Protein AF-0000000085016996 (afdb_homodimer)

Radius of gyration: 92.82 Å; Cα contacts (8 Å, |Δi|>4): 1106; chains: 2; bounding box: 32×306×143 Å

Solvent-accessible surface area (backbone atoms only — not comparable to full-atom values): 42098 Å² total; per-residue (Å²): 43,63,67,45,5,54,51,33,22,48,51,27,41,47,54,35,47,55,55,48,49,55,52,49,55,49,49,52,49,51,37,52,45,31,52,38,40,59,72,65,41,56,87,55,7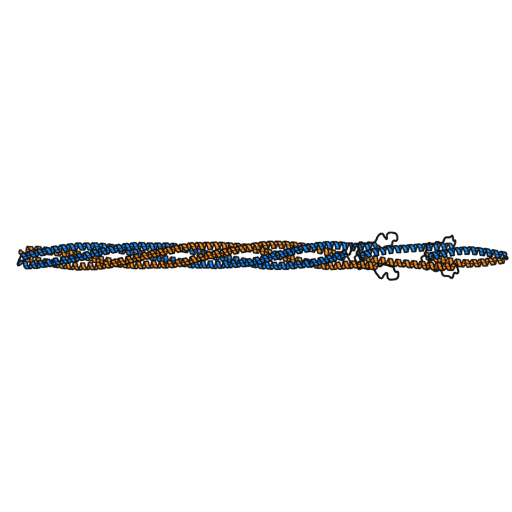2,86,84,81,91,53,68,74,72,58,28,54,32,54,54,39,44,41,50,28,35,51,51,51,43,51,52,50,51,50,52,53,48,53,41,51,52,52,51,51,51,51,51,41,50,40,55,28,31,49,35,35,49,70,23,32,44,73,55,60,51,71,71,68,72,67,66,81,76,63,66,67,78,83,78,63,44,43,60,32,47,40,48,25,40,47,56,52,32,52,52,47,55,50,49,55,53,46,43,52,54,42,52,52,35,51,50,49,42,54,53,37,49,51,51,44,51,52,42,41,51,51,48,42,51,49,22,50,49,42,33,54,51,23,53,53,40,48,55,41,49,50,50,33,49,52,30,41,50,52,34,38,52,39,24,50,49,38,28,54,37,25,54,54,30,50,53,28,46,51,50,29,50,52,32,43,52,53,24,50,53,30,42,52,52,26,49,52,30,43,53,51,34,43,52,35,38,52,53,41,44,55,47,40,53,52,44,46,55,52,42,52,50,45,54,53,48,40,50,50,44,35,52,50,20,53,50,42,26,50,54,16,49,55,42,29,52,54,15,58,73,50,48,84,85,12,53,72,48,29,54,52,18,50,51,43,25,52,49,19,50,49,41,35,53,49,32,51,51,42,49,54,49,43,51,50,44,48,53,50,39,53,52,40,43,52,41,32,55,52,30,44,55,32,39,56,51,27,52,54,27,48,52,52,28,49,52,26,45,54,51,31,52,54,28,47,53,52,33,46,53,33,36,52,50,39,30,53,42,21,52,51,35,34,53,33,39,51,52,28,50,53,40,50,50,51,44,49,54,50,32,52,49,40,37,51,47,19,52,53,42,44,53,41,35,54,52,45,52,51,36,51,50,51,40,50,54,36,50,50,52,43,50,51,47,45,51,52,53,49,55,60,48,65,56,42,45,108,38,62,68,44,5,55,50,34,22,47,51,27,41,46,54,32,47,52,56,48,46,55,53,50,52,50,50,52,50,50,37,53,45,32,53,38,40,59,73,66,41,57,88,52,73,90,84,81,93,54,70,71,71,58,28,54,32,53,54,39,46,41,49,27,35,51,51,50,44,50,52,51,51,51,52,52,48,53,40,52,51,52,51,51,51,52,53,40,48,39,54,29,31,49,35,36,50,71,22,32,44,72,54,61,52,71,72,68,72,65,66,79,77,61,67,69,78,82,78,65,45,42,59,33,46,40,48,24,40,48,55,50,31,52,50,46,53,50,48,54,52,47,44,52,52,44,53,52,34,50,52,50,40,54,53,36,50,52,50,44,52,53,40,40,50,50,48,41,52,48,20,50,49,42,33,53,51,23,53,53,40,48,54,40,49,52,52,31,50,51,31,40,52,52,35,38,53,39,23,52,47,37,28,52,37,24,54,54,30,49,52,29,45,51,51,28,51,53,32,43,52,52,24,49,54,30,43,54,53,27,49,52,31,42,51,51,32,40,51,36,37,52,52,40,42,53,48,39,52,52,45,46,55,50,40,51,51,45,54,52,49,40,51,51,44,35,51,48,18,52,49,41,27,50,53,16,50,53,42,30,51,53,15,57,73,50,48,83,82,12,52,69,48,31,52,53,18,51,50,43,26,52,50,18,50,49,41,36,52,48,32,51,51,43,50,51,50,44,51,52,45,46,51,49,38,53,51,41,44,52,41,32,54,51,31,44,53,33,37,56,52,27,50,53,27,47,51,51,27,50,52,26,44,53,51,28,52,54,28,48,55,53,30,46,53,33,38,52,50,38,29,53,42,22,52,51,36,33,52,31,40,51,51,28,50,52,41,51,50,52,44,48,53,52,29,52,49,38,37,54,46,19,53,51,41,43,53,42,35,53,51,44,51,52,36,51,51,52,39,48,54,36,49,51,52,43,50,52,47,46,50,51,52,49,54,61,46,66,58,42,46,109

Secondary structure (DSSP, 8-state):
-HHHHHHHHHHHHHHHHHHHHHHHHHHHHHHHHHHHHHTT-------S---HHHHHHHHHHHHHHHHHHHHHHHHHHHHHHHHHHHHHHHHHHHHHHTTBTT----TTTT-SS----S--HHHHHHHHHHHHHHHHHHHHHHHHHHHHHHHHHHHHHHHHHHHHHHHHHHHHHHHHHHHHHHHHHHHHHHHHHHHHHHHHHHHHHHHHHHHHHHHHHHHHHHHHHHHHHHHHHHHHHHHHHHHHHHHHHHHHHHHHHHHHHHHHHHHHHHHHHHHHHHHHHHHHHTGGGGHHHHHHHHHHHHHHHHHHHHHHHHHHHHHHHHHHHHHHHHHHHHHHHHHHHHHHHHHHHHHHHHHHHHHHHHHHHHHHHHHHHHHHHHHHHHHHHHHHHHHHHHHHHHHHHHHHHHHHHHHHHHHHHHHHHHHHHHHHHHHHHHHHHHTSB-/-HHHHHHHHHHHHHHHHHHHHHHHHHHHHHHHHHHHHHTT-------S---HHHHHHHHHHHHHHHHHHHHHHHHHHHHHHHHHHHHHHHHHHHHHHTTBTT----GGGG-SS----S--HHHHHHHHHHHHHHHHHHHHHHHHHHHHHHHHHHHHHHHHHHHHHHHHHHHHHHHHHHHHHHHHHHHHHHHHHHHHHHHHHHHHHHHHHHHHHHHHHHHHHHHHHHHHHHHHHHHHHHHHHHHHHHHHHHHHHHHHHHHHHHHHHHHHHHHHHHHHHHHHHHHHHTGGGGHHHHHHHHHHHHHHHHHHHHHHHHHHHHHHHHHHHHHHHHHHHHHHHHHHHHHHHHHHHHHHHHHHHHHHHHHHHHHHHHHHHHHHHHHHHHHHHHHHHHHHHHHHHHHHHHHHHHHHHHHHHHHHHHHHHHHHHHHHHHHHHHHHHHTSB-

Sequence (884 aa):
MIIGFILGLLIGLGVSVVVTRKYTVLINDLVSAVEEILSGNLNVKIEGKYDGELGILVDGFNKMVESLRKQKEEIEYRQKVMEVIIKDVERVMSRVANGDLTARMNESLVQNGVKLDNVNIQKLINRALDNISNMIRSLKEEVIILNEELKIIKEELDKAKETSDQIADAANQVATAATDQSNKLQDVTQDLEDTTKIAENVYNESLKGVEAINIVEENSKVGLEKVERAIETMQRIANVIDELGRALEELGKKSQKINEITALIKDIAEQTGLLALNASIEAARAGEAGRGFAVVASEIKGLAEEIGKSVDDINKTVEEISEAIEKTIDLGLTGKNEVDNGVVAIDEVNSAFLKIKESVDRAMEVIEEIKRDAQEARDNVEQALRNVQDVASISEEFAATAEELTASVEEQNRVIEEIRKATEKISEISDKIAMSASKFKVMIIGFILGLLIGLGVSVVVTRKYTVLINDLVSAVEEILSGNLNVKIEGKYDGELGILVDGFNKMVESLRKQKEEIEYRQKVMEVIIKDVERVMSRVANGDLTARMNESLVQNGVKLDNVNIQKLINRALDNISNMIRSLKEEVIILNEELKIIKEELDKAKETSDQIADAANQVATAATDQSNKLQDVTQDLEDTTKIAENVYNESLKGVEAINIVEENSKVGLEKVERAIETMQRIANVIDELGRALEELGKKSQKINEITALIKDIAEQTGLLALNASIEAARAGEAGRGFAVVASEIKGLAEEIGKSVDDINKTVEEISEAIEKTIDLGLTGKNEVDNGVVAIDEVNSAFLKIKESVDRAMEVIEEIKRDAQEARDNVEQALRNVQDVASISEEFAATAEELTASVEEQNRVIEEIRKATEKISEISDKIAMSASKFKV

pLDDT: mean 84.67, std 9.25, range [42.09, 97.38]

Foldseek 3Di:
DVVVVVVVVVVVVVVVVVVVVVVVVLVVQVVVQVVCVVVPDLPDARDDDDDDPSVVVRVVVNVVSVVVVVVVVLVVVVVVLVVVQVVQCVVQVVCVVQFELVRAGDPPSCPPPPCPDPCPPRVVSNVVSVVVLVVLVVLLVVLVVLVVVLVVLVVVLVVLLVVLVVLLVVLVVLQVVLVVLLVVLVVLLVVLVVLLVVLVVLLVVLVVLLVVLVVLLVVLVVLLVVLVVVLVVLVVLLVVLVVQLVVLVVLLVVLVVLLVVLVVQLVVLVVQLVVLVVQLVVLVVVPPVSPVSNVVSVVSNVVSVVSNVVSVVSNVVSVVSNVVSVVSSVVSVVSSVVSVVSSVVSVVVSVVSVVSNVVSVVSSVVSVVSNVVSVVSSVVSVVVSVVSVVVNVVSVVSNVVSVVSNVVSVVSVVVSVVVVVVSVVSVVVSVVSNVVSVSHDD/DVVVVVVVVVVVVVVVVVVVVVVVVLVVLVVVQVVCVVVPDLPDARDDDDDDPSVVVRVVVNVVSVVVVVVVVLVVVVVVLVVVQVVQVVVQVVCVVQFELVGAGDPCSCPPPPCPPDCPPRVVSNVVSVVVLVVLVVLLVVLVVLVVVLVVLVVVLVVLLVVLVVLLVVLVVLQVVLVVLLVVLVVLLVVLVVLLVVLVVLLVVLVVLLVVLVVLLVVLVVLLVVLVVVLVVLVVQLVVLVVQLVVLVVQLVVLVVLLVVLVVQLVVLVVQLVVLVVQLVVLVVVPPVSPVSNVVSVVSNVVSVVSNVVSVVSNVVSVVSSVVSVVSSVVSVVSSVVSVVVSVVSVVVSVVSVVSNVVSVVSSVVSVVSNVVSVVSSVVSVVVSVVSVVVNVVSVVSNVVSVVSNVVSVVSVVVSVVVVVVSVVSVVVSVVSNVVSVSHDD

InterPro domains:
  IPR003660 HAMP domain [PF00672] (27-69)
  IPR003660 HAMP domain [PS50885] (27-73)
  IPR003660 HAMP domain [SM00304] (21-73)
  IPR004089 Methyl-accepting chemotaxis protein (MCP) signalling domain [PF00015] (240-394)
  IPR004089 Methyl-accepting chemotaxis protein (MCP) signalling domain [PS50111] (156-392)
  IPR004089 Methyl-accepting chemotaxis protein (MCP) signalling domain [SM00283] (166-427)

Organism: Methanocaldococcus infernus (strain DSM 11812 / JCM 15783 / ME) (NCBI:txid573063)

Structure (mmCIF, N/CA/C/O backbone):
data_AF-0000000085016996-model_v1
#
loop_
_entity.id
_entity.type
_entity.pdbx_description
1 polymer 'Methyl-accepting chemotaxis sensory transducer'
#
loop_
_atom_site.group_PDB
_atom_site.id
_atom_site.type_symbol
_atom_site.label_atom_id
_atom_site.label_alt_id
_atom_site.label_comp_id
_atom_site.label_asym_id
_atom_site.label_entity_id
_atom_site.label_seq_id
_atom_site.pdbx_PDB_ins_code
_atom_site.Cartn_x
_atom_site.Cartn_y
_atom_site.Cartn_z
_atom_site.occupancy
_atom_site.B_iso_or_equiv
_atom_site.auth_seq_id
_atom_site.auth_comp_id
_atom_site.auth_asym_id
_atom_site.auth_atom_id
_atom_site.pdbx_PDB_model_num
ATOM 1 N N . MET A 1 1 ? -7.828 160.125 73.25 1 55.28 1 MET A N 1
ATOM 2 C CA . MET A 1 1 ? -7.691 158.875 73.75 1 55.28 1 MET A CA 1
ATOM 3 C C . MET A 1 1 ? -8.609 157.875 73 1 55.28 1 MET A C 1
ATOM 5 O O . MET A 1 1 ? -8.188 156.75 72.625 1 55.28 1 MET A O 1
ATOM 9 N N . ILE A 1 2 ? -9.648 158.25 72.75 1 64.75 2 ILE A N 1
ATOM 10 C CA . ILE A 1 2 ? -10.68 157.375 72.125 1 64.75 2 ILE A CA 1
ATOM 11 C C . ILE A 1 2 ? -10.391 157.25 70.625 1 64.75 2 ILE A C 1
ATOM 13 O O . ILE A 1 2 ? -10.523 156.125 70.125 1 64.75 2 ILE A O 1
ATOM 17 N N . ILE A 1 3 ? -9.883 158.125 69.938 1 64.75 3 ILE A N 1
ATOM 18 C CA . ILE A 1 3 ? -9.664 158 68.5 1 64.75 3 ILE A CA 1
ATOM 19 C C . ILE A 1 3 ? -8.469 157.125 68.25 1 64.75 3 ILE A C 1
ATOM 21 O O . ILE A 1 3 ? -8.516 156.375 67.312 1 64.75 3 ILE A O 1
ATOM 25 N N . GLY A 1 4 ? -7.52 157.125 68.875 1 59.06 4 GLY A N 1
ATOM 26 C CA . GLY A 1 4 ? -6.375 156.25 68.75 1 59.06 4 GLY A CA 1
ATOM 27 C C . GLY A 1 4 ? -6.707 154.75 69 1 59.06 4 GLY A C 1
ATOM 28 O O . GLY A 1 4 ? -6.227 153.875 68.375 1 59.06 4 GLY A O 1
ATOM 29 N N . PHE A 1 5 ? -7.523 154.5 69.938 1 62.72 5 PHE A N 1
ATOM 30 C CA . PHE A 1 5 ? -8 153.25 70.25 1 62.72 5 PHE A CA 1
ATOM 31 C C . PHE A 1 5 ? -8.812 152.625 69.125 1 62.72 5 PHE A C 1
ATOM 33 O O . PHE A 1 5 ? -8.641 151.5 68.812 1 62.72 5 PHE A O 1
ATOM 40 N N . ILE A 1 6 ? -9.523 153.375 68.5 1 65 6 ILE A N 1
ATOM 41 C CA . ILE A 1 6 ? -10.383 152.875 67.438 1 65 6 ILE A CA 1
ATOM 42 C C . ILE A 1 6 ? -9.539 152.625 66.188 1 65 6 ILE A C 1
ATOM 44 O O . ILE A 1 6 ? -9.773 151.625 65.5 1 65 6 ILE A O 1
ATOM 48 N N . LEU A 1 7 ? -8.5 153.25 66 1 64.56 7 LEU A N 1
ATOM 49 C CA . LEU A 1 7 ? -7.648 153 64.812 1 64.56 7 LEU A CA 1
ATOM 50 C C . LEU A 1 7 ? -6.781 151.75 65 1 64.56 7 LEU A C 1
ATOM 52 O O . LEU A 1 7 ? -6.59 151 64.062 1 64.56 7 LEU A O 1
ATOM 56 N N . GLY A 1 8 ? -6.266 151.625 66.125 1 62.81 8 GLY A N 1
ATOM 57 C CA . GLY A 1 8 ? -5.531 150.375 66.438 1 62.81 8 GLY A CA 1
ATOM 58 C C . GLY A 1 8 ? -6.391 149.125 66.375 1 62.81 8 GLY A C 1
ATOM 59 O O . GLY A 1 8 ? -5.957 148.125 65.875 1 62.81 8 GLY A O 1
ATOM 60 N N . LEU A 1 9 ? -7.504 149.125 66.812 1 66.25 9 LEU A N 1
ATOM 61 C CA . LEU A 1 9 ? -8.477 148.125 66.75 1 66.25 9 LEU A CA 1
ATOM 62 C C . LEU A 1 9 ? -8.859 147.75 65.312 1 66.25 9 LEU A C 1
ATOM 64 O O . LEU A 1 9 ? -9.016 146.625 64.938 1 66.25 9 LEU A O 1
ATOM 68 N N . LEU A 1 10 ? -8.898 148.75 64.5 1 67.88 10 LEU A N 1
ATOM 69 C CA . LEU A 1 10 ? -9.258 148.625 63.094 1 67.88 10 LEU A CA 1
ATOM 70 C C . LEU A 1 10 ? -8.117 147.875 62.312 1 67.88 10 LEU A C 1
ATOM 72 O O . LEU A 1 10 ? -8.344 147 61.469 1 67.88 10 LEU A O 1
ATOM 76 N N . ILE A 1 11 ? -6.934 148.375 62.594 1 66.56 11 ILE A N 1
ATOM 77 C CA . ILE A 1 11 ? -5.785 147.75 61.938 1 66.56 11 ILE A CA 1
ATOM 78 C C . ILE A 1 11 ? -5.605 146.25 62.406 1 66.56 11 ILE A C 1
ATOM 80 O O . ILE A 1 11 ? -5.352 145.375 61.594 1 66.56 11 ILE A O 1
ATOM 84 N N . GLY A 1 12 ? -5.66 146.125 63.656 1 62.47 12 GLY A N 1
ATOM 85 C CA . GLY A 1 12 ? -5.629 144.75 64.188 1 62.47 12 GLY A CA 1
ATOM 86 C C . GLY A 1 12 ? -6.742 143.875 63.625 1 62.47 12 GLY A C 1
ATOM 87 O O . GLY A 1 12 ? -6.516 142.75 63.281 1 62.47 12 GLY A O 1
ATOM 88 N N . LEU A 1 13 ? -7.82 144.375 63.5 1 68 13 LEU A N 1
ATOM 89 C CA . LEU A 1 13 ? -8.969 143.75 62.938 1 68 13 LEU A CA 1
ATOM 90 C C . LEU A 1 13 ? -8.773 143.5 61.438 1 68 13 LEU A C 1
ATOM 92 O O . LEU A 1 13 ? -9.156 142.375 60.906 1 68 13 LEU A O 1
ATOM 96 N N . GLY A 1 14 ? -8.172 144.375 60.75 1 66.75 14 GLY A N 1
ATOM 97 C CA . GLY A 1 14 ? -7.867 144.25 59.344 1 66.75 14 GLY A CA 1
ATOM 98 C C . GLY A 1 14 ? -6.875 143.125 59.094 1 66.75 14 GLY A C 1
ATOM 99 O O . GLY A 1 14 ? -7.09 142.25 58.188 1 66.75 14 GLY A O 1
ATOM 100 N N . VAL A 1 15 ? -5.793 143.125 59.906 1 68.19 15 VAL A N 1
ATOM 101 C CA . VAL A 1 15 ? -4.801 142 59.781 1 68.19 15 VAL A CA 1
ATOM 102 C C . VAL A 1 15 ? -5.426 140.75 60.156 1 68.19 15 VAL A C 1
ATOM 104 O O . VAL A 1 15 ? -5.191 139.75 59.5 1 68.19 15 VAL A O 1
ATOM 107 N N . SER A 1 16 ? -6.227 140.75 61.094 1 67.31 16 SER A N 1
ATOM 108 C CA . SER A 1 16 ? -6.93 139.5 61.531 1 67.31 16 SER A CA 1
ATOM 109 C C . SER A 1 16 ? -7.898 139 60.469 1 67.31 16 SER A C 1
ATOM 111 O O . SER A 1 16 ? -8.008 137.875 60.219 1 67.31 16 SER A O 1
ATOM 113 N N . VAL A 1 17 ? -8.43 140 59.781 1 70.5 17 VAL A N 1
ATOM 114 C CA . VAL A 1 17 ? -9.406 139.625 58.75 1 70.5 17 VAL A CA 1
ATOM 115 C C . VAL A 1 17 ? -8.695 139.125 57.531 1 70.5 17 VAL A C 1
ATOM 117 O O . VAL A 1 17 ? -9.141 138.125 56.938 1 70.5 17 VAL A O 1
ATOM 120 N N . VAL A 1 18 ? -7.543 139.625 57.219 1 70.5 18 VAL A N 1
ATOM 121 C CA . VAL A 1 18 ? -6.812 139.25 56.031 1 70.5 18 VAL A CA 1
ATOM 122 C C . VAL A 1 18 ? -6.211 137.875 56.312 1 70.5 18 VAL A C 1
ATOM 124 O O . VAL A 1 18 ? -6.289 136.875 55.438 1 70.5 18 VAL A O 1
ATOM 127 N N . VAL A 1 19 ? -5.668 137.625 57.469 1 70.94 19 VAL A N 1
ATOM 128 C CA . VAL A 1 19 ? -5.074 136.25 57.812 1 70.94 19 VAL A CA 1
ATOM 129 C C . VAL A 1 19 ? -6.168 135.25 57.906 1 70.94 19 VAL A C 1
ATOM 131 O O . VAL A 1 19 ? -6.008 134.125 57.406 1 70.94 19 VAL A O 1
ATOM 134 N N . THR A 1 20 ? -7.258 135.625 58.375 1 71.56 20 THR A N 1
ATOM 135 C CA . THR A 1 20 ? -8.375 134.625 58.531 1 71.56 20 THR A CA 1
ATOM 136 C C . THR A 1 20 ? -8.969 134.25 57.156 1 71.56 20 THR A C 1
ATOM 138 O O . THR A 1 20 ? -9.359 133.125 56.938 1 71.56 20 THR A O 1
ATOM 141 N N . ARG A 1 21 ? -8.883 135.25 56.281 1 75.31 21 ARG A N 1
ATOM 142 C CA . ARG A 1 21 ? -9.438 135 54.969 1 75.31 21 ARG A CA 1
ATOM 143 C C . ARG A 1 21 ? -8.555 134 54.188 1 75.31 21 ARG A C 1
ATOM 145 O O . ARG A 1 21 ? -9.062 133.125 53.531 1 75.31 21 ARG A O 1
ATOM 152 N N . LYS A 1 22 ? -7.234 134.25 54.375 1 75.81 22 LYS A N 1
ATOM 153 C CA . LYS A 1 22 ? -6.32 133.25 53.688 1 75.81 22 LYS A CA 1
ATOM 154 C C . LYS A 1 22 ? -6.461 131.875 54.188 1 75.81 22 LYS A C 1
ATOM 156 O O . LYS A 1 22 ? -6.473 130.875 53.406 1 75.81 22 LYS A O 1
ATOM 161 N N . TYR A 1 23 ? -6.559 131.75 55.375 1 77.25 23 TYR A N 1
ATOM 162 C CA . TYR A 1 23 ? -6.719 130.375 56 1 77.25 23 TYR A CA 1
ATOM 163 C C . TYR A 1 23 ? -8.078 129.75 55.688 1 77.25 23 TYR A C 1
ATOM 165 O O . TYR A 1 23 ? -8.172 128.625 55.406 1 77.25 23 TYR A O 1
ATOM 173 N N . THR A 1 24 ? -9.047 130.625 55.594 1 77.5 24 THR A N 1
ATOM 174 C CA . THR A 1 24 ? -10.398 130.125 55.344 1 77.5 24 THR A CA 1
ATOM 175 C C . THR A 1 24 ? -10.523 129.625 53.906 1 77.5 24 THR A C 1
ATOM 177 O O . THR A 1 24 ? -11.148 128.625 53.625 1 77.5 24 THR A O 1
ATOM 180 N N . VAL A 1 25 ? -9.875 130.375 53 1 80.81 25 VAL A N 1
ATOM 181 C CA . VAL A 1 25 ? -9.93 129.875 51.625 1 80.81 25 VAL A CA 1
ATOM 182 C C . VAL A 1 25 ? -9.219 128.625 51.438 1 80.81 25 VAL A C 1
ATOM 184 O O . VAL A 1 25 ? -9.734 127.688 50.75 1 80.81 25 VAL A O 1
ATOM 187 N N . LEU A 1 26 ? -8.062 128.375 52.094 1 82.5 26 LEU A N 1
ATOM 188 C CA . LEU A 1 26 ? -7.309 127.188 51.969 1 82.5 26 LEU A CA 1
ATOM 189 C C . LEU A 1 26 ? -8.078 126 52.594 1 82.5 26 LEU A C 1
ATOM 191 O O . LEU A 1 26 ? -8.125 124.938 52.031 1 82.5 26 LEU A O 1
ATOM 195 N N . ILE A 1 27 ? -8.633 126.25 53.688 1 83.12 27 ILE A N 1
ATOM 196 C CA . ILE A 1 27 ? -9.375 125.188 54.375 1 83.12 27 ILE A CA 1
ATOM 197 C C . ILE A 1 27 ? -10.547 124.75 53.531 1 83.12 27 ILE A C 1
ATOM 199 O O . ILE A 1 27 ? -10.812 123.562 53.406 1 83.12 27 ILE A O 1
ATOM 203 N N . ASN A 1 28 ? -11.188 125.688 52.875 1 84.25 28 ASN A N 1
ATOM 204 C CA . ASN A 1 28 ? -12.297 125.312 51.969 1 84.25 28 ASN A CA 1
ATOM 205 C C . ASN A 1 28 ? -11.82 124.5 50.781 1 84.25 28 ASN A C 1
ATOM 207 O O . ASN A 1 28 ? -12.492 123.562 50.375 1 84.25 28 ASN A O 1
ATOM 211 N N . ASP A 1 29 ? -10.656 124.812 50.312 1 86 29 ASP A N 1
ATOM 212 C CA . ASP A 1 29 ? -10.078 124.062 49.219 1 86 29 ASP A CA 1
ATOM 213 C C . ASP A 1 29 ? -9.727 122.625 49.625 1 86 29 ASP A C 1
ATOM 215 O O . ASP A 1 29 ? -9.969 121.688 48.906 1 86 29 ASP A O 1
ATOM 219 N N . LEU A 1 30 ? -9.125 122.5 50.75 1 86.81 30 LEU A N 1
ATOM 220 C CA . LEU A 1 30 ? -8.758 121.188 51.281 1 86.81 30 LEU A CA 1
ATOM 221 C C . LEU A 1 30 ? -10 120.312 51.562 1 86.81 30 LEU A C 1
ATOM 223 O O . LEU A 1 30 ? -10.023 119.125 51.25 1 86.81 30 LEU A O 1
ATOM 227 N N . VAL A 1 31 ? -11.016 121 52.156 1 86.69 31 VAL A N 1
ATOM 228 C CA . VAL A 1 31 ? -12.266 120.312 52.406 1 86.69 31 VAL A CA 1
ATOM 229 C C . VAL A 1 31 ? -12.859 119.75 51.125 1 86.69 31 VAL A C 1
ATOM 231 O O . VAL A 1 31 ? -13.273 118.625 51.031 1 86.69 31 VAL A O 1
ATOM 234 N N . SER A 1 32 ? -12.859 120.5 50.031 1 87.5 32 SER A N 1
ATOM 235 C CA . SER A 1 32 ? -13.383 120.125 48.75 1 87.5 32 SER A CA 1
ATOM 236 C C . SER A 1 32 ? -12.57 118.938 48.125 1 87.5 32 SER A C 1
ATOM 238 O O . SER A 1 32 ? -13.133 118 47.594 1 87.5 32 SER A O 1
ATOM 240 N N . ALA A 1 33 ? -11.289 119.125 48.25 1 86.56 33 ALA A N 1
ATOM 241 C CA . ALA A 1 33 ? -10.406 118.062 47.719 1 86.56 33 ALA A CA 1
ATOM 242 C C . ALA A 1 33 ? -10.617 116.75 48.438 1 86.56 33 ALA A C 1
ATOM 244 O O . ALA A 1 33 ? -10.688 115.688 47.812 1 86.56 33 ALA A O 1
ATOM 245 N N . VAL A 1 34 ? -10.648 116.688 49.719 1 87.31 34 VAL A N 1
ATOM 246 C CA . VAL A 1 34 ? -10.852 115.5 50.531 1 87.31 34 VAL A CA 1
ATOM 247 C C . VAL A 1 34 ? -12.188 114.875 50.188 1 87.31 34 VAL A C 1
ATOM 249 O O . VAL A 1 34 ? -12.281 113.688 50.062 1 87.31 34 VAL A O 1
ATOM 252 N N . GLU A 1 35 ? -13.227 115.688 49.969 1 86.94 35 GLU A N 1
ATOM 253 C CA . GLU A 1 35 ? -14.531 115.188 49.594 1 86.94 35 GLU A CA 1
ATOM 254 C C . GLU A 1 35 ? -14.477 114.5 48.219 1 86.94 35 GLU A C 1
ATOM 256 O O . GLU A 1 35 ? -15.109 113.438 48.031 1 86.94 35 GLU A O 1
ATOM 261 N N . GLU A 1 36 ? -13.68 115 47.375 1 87.25 36 GLU A N 1
ATOM 262 C CA . GLU A 1 36 ? -13.508 114.375 46.062 1 87.25 36 GLU A CA 1
ATOM 263 C C . GLU A 1 36 ? -12.789 113 46.188 1 87.25 36 GLU A C 1
ATOM 265 O O . GLU A 1 36 ? -13.188 112.062 45.562 1 87.25 36 GLU A O 1
ATOM 270 N N . ILE A 1 37 ? -11.797 113 46.969 1 85.5 37 ILE A N 1
ATOM 271 C CA . ILE A 1 37 ? -11.031 111.75 47.156 1 85.5 37 ILE A CA 1
ATOM 272 C C . ILE A 1 37 ? -11.914 110.75 47.812 1 85.5 37 ILE A C 1
ATOM 274 O O . ILE A 1 37 ? -11.875 109.562 47.438 1 85.5 37 ILE A O 1
ATOM 278 N N . LEU A 1 38 ? -12.727 111.125 48.781 1 82.12 38 LEU A N 1
ATOM 279 C CA . LEU A 1 38 ? -13.641 110.25 49.469 1 82.12 38 LEU A CA 1
ATOM 280 C C . LEU A 1 38 ? -14.664 109.625 48.5 1 82.12 38 LEU A C 1
ATOM 282 O O . LEU A 1 38 ? -15.141 108.5 48.688 1 82.12 38 LEU A O 1
ATOM 286 N N . SER A 1 39 ? -14.945 110.5 47.469 1 83.44 39 SER A N 1
ATOM 287 C CA . SER A 1 39 ? -15.898 110 46.469 1 83.44 39 SER A CA 1
ATOM 288 C C . SER A 1 39 ? -15.227 109.125 45.438 1 83.44 39 SER A C 1
ATOM 290 O O . SER A 1 39 ? -15.891 108.562 44.531 1 83.44 39 SER A O 1
ATOM 292 N N . GLY A 1 40 ? -13.953 109 45.594 1 78.25 40 GLY A N 1
ATOM 293 C CA . GLY A 1 40 ? -13.266 108.062 44.75 1 78.25 40 GLY A CA 1
ATOM 294 C C . GLY A 1 40 ? -12.422 108.688 43.656 1 78.25 40 GLY A C 1
ATOM 295 O O . GLY A 1 40 ? -11.758 108.062 42.875 1 78.25 40 GLY A O 1
ATOM 296 N N . ASN A 1 41 ? -12.359 110 43.594 1 82.94 41 ASN A N 1
ATOM 297 C CA . ASN A 1 41 ? -11.625 110.812 42.562 1 82.94 41 ASN A CA 1
ATOM 298 C C . ASN A 1 41 ? -10.25 111.188 43.094 1 82.94 41 ASN A C 1
ATOM 300 O O . ASN A 1 41 ? -10.148 112.062 43.969 1 82.94 41 ASN A O 1
ATOM 304 N N . LEU A 1 42 ? -9.258 110.5 42.562 1 83.44 42 LEU A N 1
ATOM 305 C CA . LEU A 1 42 ? -7.914 110.875 43.031 1 83.44 42 LEU A CA 1
ATOM 306 C C . LEU A 1 42 ? -7.254 111.812 42.062 1 83.44 42 LEU A C 1
ATOM 308 O O . LEU A 1 42 ? -6.062 112.125 42.188 1 83.44 42 LEU A O 1
ATOM 312 N N . ASN A 1 43 ? -8.133 112.375 41.125 1 86.25 43 ASN A N 1
ATOM 313 C CA . ASN A 1 43 ? -7.633 113.438 40.219 1 86.25 43 ASN A CA 1
ATOM 314 C C . ASN A 1 43 ? -7.945 114.812 40.781 1 86.25 43 ASN A C 1
ATOM 316 O O . ASN A 1 43 ? -8.68 115.562 40.156 1 86.25 43 ASN A O 1
ATOM 320 N N . VAL A 1 44 ? -7.438 114.938 41.938 1 86.19 44 VAL A N 1
ATOM 321 C CA . VAL A 1 44 ? -7.691 116.188 42.562 1 86.19 44 VAL A CA 1
ATOM 322 C C . VAL A 1 44 ? -6.367 116.938 42.812 1 86.19 44 VAL A C 1
ATOM 324 O O . VAL A 1 44 ? -5.363 116.25 43.125 1 86.19 44 VAL A O 1
ATOM 327 N N . LYS A 1 45 ? -6.285 118.312 42.594 1 88.19 45 LYS A N 1
ATOM 328 C CA . LYS A 1 45 ? -5.121 119.125 42.844 1 88.19 45 LYS A CA 1
ATOM 329 C C . LYS A 1 45 ? -5.5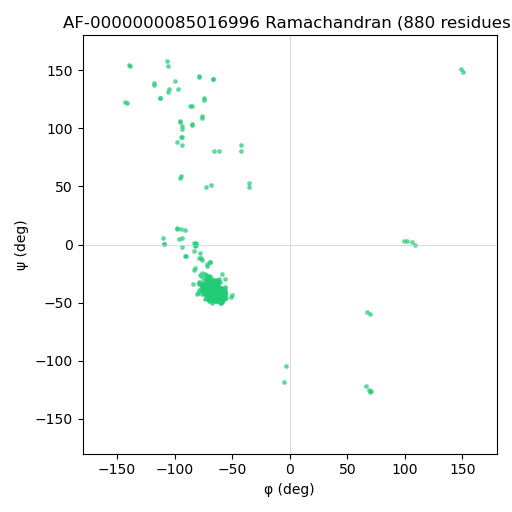31 120.5 43.375 1 88.19 45 LYS A C 1
ATOM 331 O O . LYS A 1 45 ? -6.426 121.188 42.812 1 88.19 45 LYS A O 1
ATOM 336 N N . ILE A 1 46 ? -5.102 120.875 44.438 1 85 46 ILE A N 1
ATOM 337 C CA . ILE A 1 46 ? -5.344 122.188 44.969 1 85 46 ILE A CA 1
ATOM 338 C C . ILE A 1 46 ? -4.48 123.188 44.219 1 85 46 ILE A C 1
ATOM 340 O O . ILE A 1 46 ? -3.252 123.125 44.25 1 85 46 ILE A O 1
ATOM 344 N N . GLU A 1 47 ? -5.23 124.25 43.688 1 81.19 47 GLU A N 1
ATOM 345 C CA . GLU A 1 47 ? -4.598 125.25 42.875 1 81.19 47 GLU A CA 1
ATOM 346 C C . GLU A 1 47 ? -4.438 126.562 43.656 1 81.19 47 GLU A C 1
ATOM 348 O O . GLU A 1 47 ? -5.18 126.812 44.594 1 81.19 47 GLU A O 1
ATOM 353 N N . GLY A 1 48 ? -3.248 127.312 43.75 1 76.06 48 GLY A N 1
ATOM 354 C CA . GLY A 1 48 ? -3.094 128.625 44.406 1 76.06 48 GLY A CA 1
ATOM 355 C C . GLY A 1 48 ? -1.699 128.75 44.969 1 76.06 48 GLY A C 1
ATOM 356 O O . GLY A 1 48 ? -0.943 127.875 45.156 1 76.06 48 GLY A O 1
ATOM 357 N N . LYS A 1 49 ? -1.24 130 45.031 1 78.06 49 LYS A N 1
ATOM 358 C CA . LYS A 1 49 ? 0.066 130.375 45.562 1 78.06 49 LYS A CA 1
ATOM 359 C C . LYS A 1 49 ? -0.022 130.75 47.031 1 78.06 49 LYS A C 1
ATOM 361 O O . LYS A 1 49 ? -0.74 131.625 47.438 1 78.06 49 LYS A O 1
ATOM 366 N N . TYR A 1 50 ? 0.202 129.75 47.844 1 79.56 50 TYR A N 1
ATOM 367 C CA . TYR A 1 50 ? 0.26 129.875 49.281 1 79.56 50 TYR A CA 1
ATOM 368 C C . TYR A 1 50 ? 1.703 130 49.75 1 79.56 50 TYR A C 1
ATOM 370 O O . TYR A 1 50 ? 2.598 129.375 49.156 1 79.56 50 TYR A O 1
ATOM 378 N N . ASP A 1 51 ? 2.012 130.875 50.594 1 77.44 51 ASP A N 1
ATOM 379 C CA . ASP A 1 51 ? 3.371 131 51.094 1 77.44 51 ASP A CA 1
ATOM 380 C C . ASP A 1 51 ? 3.518 130.5 52.531 1 77.44 51 ASP A C 1
ATOM 382 O O . ASP A 1 51 ? 2.521 130.25 53.188 1 77.44 51 ASP A O 1
ATOM 386 N N . GLY A 1 52 ? 4.75 130.125 53 1 77.94 52 GLY A N 1
ATOM 387 C CA . GLY A 1 52 ? 5.066 129.625 54.344 1 77.94 52 GLY A CA 1
ATOM 388 C C . GLY A 1 52 ? 4.523 128.25 54.625 1 77.94 52 GLY A C 1
ATOM 389 O O . GLY A 1 52 ? 4.633 127.375 53.812 1 77.94 52 GLY A O 1
ATOM 390 N N . GLU A 1 53 ? 3.777 128.125 55.75 1 78.81 53 GLU A N 1
ATOM 391 C CA . GLU A 1 53 ? 3.295 126.75 56.25 1 78.81 53 GLU A CA 1
ATOM 392 C C . GLU A 1 53 ? 2.117 126.25 55.406 1 78.81 53 GLU A C 1
ATOM 394 O O . GLU A 1 53 ? 1.978 125.062 55.188 1 78.81 53 GLU A O 1
ATOM 399 N N . LEU A 1 54 ? 1.393 127.188 54.875 1 82.06 54 LEU A N 1
ATOM 400 C CA . LEU A 1 54 ? 0.255 126.812 54.062 1 82.06 54 LEU A CA 1
ATOM 401 C C . LEU A 1 54 ? 0.723 126.188 52.719 1 82.06 54 LEU A C 1
ATOM 403 O O . LEU A 1 54 ? 0.125 125.25 52.188 1 82.06 54 LEU A O 1
ATOM 407 N N . GLY A 1 55 ? 1.762 126.688 52.219 1 83.25 55 GLY A N 1
ATOM 408 C CA . GLY A 1 55 ? 2.35 126.188 51 1 83.25 55 GLY A CA 1
ATOM 409 C C . GLY A 1 55 ? 2.896 124.812 51.156 1 83.25 55 GLY A C 1
ATOM 410 O O . GLY A 1 55 ? 2.703 123.938 50.25 1 83.25 55 GLY A O 1
ATOM 411 N N . ILE A 1 56 ? 3.484 124.438 52.25 1 85 56 ILE A N 1
ATOM 412 C CA . ILE A 1 56 ? 4.043 123.125 52.531 1 85 56 ILE A CA 1
ATOM 413 C C . ILE A 1 56 ? 2.92 122.125 52.625 1 85 56 ILE A C 1
ATOM 415 O O . ILE A 1 56 ? 3.043 121 52.094 1 85 56 ILE A O 1
ATOM 419 N N . LEU A 1 57 ? 1.852 122.562 53.188 1 83.94 57 LEU A N 1
ATOM 420 C CA . LEU A 1 57 ? 0.71 121.625 53.312 1 83.94 57 LEU A CA 1
ATOM 421 C C . LEU A 1 57 ? 0.091 121.312 51.969 1 83.94 57 LEU A C 1
ATOM 423 O O . LEU A 1 57 ? -0.18 120.188 51.656 1 83.94 57 LEU A O 1
ATOM 427 N N . VAL A 1 58 ? -0.16 122.312 51.188 1 87.94 58 VAL A N 1
ATOM 428 C CA . VAL A 1 58 ? -0.782 122.188 49.875 1 87.94 58 VAL A CA 1
ATOM 429 C C . VAL A 1 58 ? 0.111 121.312 49 1 87.94 58 VAL A C 1
ATOM 431 O O . VAL A 1 58 ? -0.365 120.375 48.344 1 87.94 58 VAL A O 1
ATOM 434 N N . ASP A 1 59 ? 1.423 121.5 48.969 1 87.5 59 ASP A N 1
ATOM 435 C CA . ASP A 1 59 ? 2.367 120.688 48.188 1 87.5 59 ASP A CA 1
ATOM 436 C C . ASP A 1 59 ? 2.4 119.25 48.656 1 87.5 59 ASP A C 1
ATOM 438 O O . ASP A 1 59 ? 2.389 118.312 47.844 1 87.5 59 ASP A O 1
ATOM 442 N N . GLY A 1 60 ? 2.457 119.188 49.969 1 83.5 60 GLY A N 1
ATOM 443 C CA . GLY A 1 60 ? 2.438 117.875 50.531 1 83.5 60 GLY A CA 1
ATOM 444 C C . GLY A 1 60 ? 1.174 117.062 50.188 1 83.5 60 GLY A C 1
ATOM 445 O O . GLY A 1 60 ? 1.231 115.875 49.875 1 83.5 60 GLY A O 1
ATOM 446 N N . PHE A 1 61 ? 0.046 117.688 50.281 1 85.44 61 PHE A N 1
ATOM 447 C CA . PHE A 1 61 ? -1.237 117.062 49.969 1 85.44 61 PHE A CA 1
ATOM 448 C C . PHE A 1 61 ? -1.289 116.625 48.5 1 85.44 61 PHE A C 1
ATOM 450 O O . PHE A 1 61 ? -1.672 115.5 48.188 1 85.44 61 PHE A O 1
ATOM 457 N N . ASN A 1 62 ? -0.918 117.5 47.594 1 87.25 62 ASN A N 1
ATOM 458 C CA . ASN A 1 62 ? -0.923 117.188 46.156 1 87.25 62 ASN A CA 1
ATOM 459 C C . ASN A 1 62 ? 0.007 116 45.844 1 87.25 62 ASN A C 1
ATOM 461 O O . ASN A 1 62 ? -0.338 115.125 45.031 1 87.25 62 ASN A O 1
ATOM 465 N N . LYS A 1 63 ? 1.112 115.938 46.531 1 88.38 63 LYS A N 1
ATOM 466 C CA . LYS A 1 63 ? 2.043 114.812 46.344 1 88.38 63 LYS A CA 1
ATOM 467 C C . LYS A 1 63 ? 1.456 113.5 46.875 1 88.38 63 LYS A C 1
ATOM 469 O O . LYS A 1 63 ? 1.656 112.5 46.281 1 88.38 63 LYS A O 1
ATOM 474 N N . MET A 1 64 ? 0.83 113.562 47.938 1 85.19 64 MET A N 1
ATOM 475 C CA . MET A 1 64 ? 0.184 112.438 48.5 1 85.19 64 MET A CA 1
ATOM 476 C C . MET A 1 64 ? -0.874 111.812 47.562 1 85.19 64 MET A C 1
ATOM 478 O O . MET A 1 64 ? -0.91 110.625 47.312 1 85.19 64 MET A O 1
ATOM 482 N N . VAL A 1 65 ? -1.721 112.688 47.062 1 85.62 65 VAL A N 1
ATOM 483 C CA . VAL A 1 65 ? -2.787 112.25 46.156 1 85.62 65 VAL A CA 1
ATOM 484 C C . VAL A 1 65 ? -2.184 111.625 44.906 1 85.62 65 VAL A C 1
ATOM 486 O O . VAL A 1 65 ? -2.652 110.562 44.406 1 85.62 65 VAL A O 1
ATOM 489 N N . GLU A 1 66 ? -1.127 112.188 44.438 1 87 66 GLU A N 1
ATOM 490 C CA . GLU A 1 66 ? -0.446 111.688 43.25 1 87 66 GLU A CA 1
ATOM 491 C C . GLU A 1 66 ? 0.162 110.312 43.531 1 87 66 GLU A C 1
ATOM 493 O O . GLU A 1 66 ? 0.063 109.375 42.688 1 87 66 GLU A O 1
ATOM 498 N N . SER A 1 67 ? 0.794 110.188 44.688 1 83.38 67 SER A N 1
ATOM 499 C CA . SER A 1 67 ? 1.416 108.875 45.062 1 83.38 67 SER A CA 1
ATOM 500 C C . SER A 1 67 ? 0.371 107.812 45.219 1 83.38 67 SER A C 1
ATOM 502 O O . SER A 1 67 ? 0.573 106.688 44.781 1 83.38 67 SER A O 1
ATOM 504 N N . LEU A 1 68 ? -0.756 108.125 45.781 1 80 68 LEU A N 1
ATOM 505 C CA . LEU A 1 68 ? -1.844 107.125 45.969 1 80 68 LEU A CA 1
ATOM 506 C C . LEU A 1 68 ? -2.445 106.75 44.625 1 80 68 LEU A C 1
ATOM 508 O O . LEU A 1 68 ? -2.795 105.562 44.438 1 80 68 LEU A O 1
ATOM 512 N N . ARG A 1 69 ? -2.562 107.75 43.812 1 82.75 69 ARG A N 1
ATOM 513 C CA . ARG A 1 69 ? -3.068 107.438 42.469 1 82.75 69 ARG A CA 1
ATOM 514 C C . ARG A 1 69 ? -2.15 106.5 41.719 1 82.75 69 ARG A C 1
ATOM 516 O O . ARG A 1 69 ? -2.617 105.5 41.156 1 82.75 69 ARG A O 1
ATOM 523 N N . LYS A 1 70 ? -0.868 106.625 41.844 1 84.25 70 LYS A N 1
ATOM 524 C CA . LYS A 1 70 ? 0.103 105.812 41.156 1 84.25 70 LYS A CA 1
ATOM 525 C C . LYS A 1 70 ? 0.096 104.375 41.719 1 84.25 70 LYS A C 1
ATOM 527 O O . LYS A 1 70 ? 0.148 103.375 41 1 84.25 70 LYS A O 1
ATOM 532 N N . GLN A 1 71 ? 0.073 104.25 42.969 1 79.12 71 GLN A N 1
ATOM 533 C CA . GLN A 1 71 ? 0.037 102.938 43.625 1 79.12 71 GLN A CA 1
ATOM 534 C C . GLN A 1 71 ? -1.237 102.188 43.281 1 79.12 71 GLN A C 1
ATOM 536 O O . GLN A 1 71 ? -1.194 101 43 1 79.12 71 GLN A O 1
ATOM 541 N N . LYS A 1 72 ? -2.289 102.875 43.281 1 78.62 72 LYS A N 1
ATOM 542 C CA . LYS A 1 72 ? -3.566 102.312 42.906 1 78.62 72 LYS A CA 1
ATOM 543 C C . LYS A 1 72 ? -3.545 101.812 41.469 1 78.62 72 LYS A C 1
ATOM 545 O O . LYS A 1 72 ? -4.012 100.688 41.188 1 78.62 72 LYS A O 1
ATOM 550 N N . GLU A 1 73 ? -2.977 102.625 40.625 1 82.31 73 GLU A N 1
ATOM 551 C CA . GLU A 1 73 ? -2.891 102.25 39.219 1 82.31 73 GLU A CA 1
ATOM 552 C C . GLU A 1 73 ? -2.002 101.062 39 1 82.31 73 GLU A C 1
ATOM 554 O O . GLU A 1 73 ? -2.332 100.125 38.219 1 82.31 73 GLU A O 1
ATOM 559 N N . GLU A 1 74 ? -0.99 100.938 39.75 1 81.19 74 GLU A N 1
ATOM 560 C CA . GLU A 1 74 ? -0.068 99.812 39.625 1 81.19 74 GLU A CA 1
ATOM 561 C C . GLU A 1 74 ? -0.707 98.562 40.125 1 81.19 74 GLU A C 1
ATOM 563 O O . GLU A 1 74 ? -0.595 97.5 39.5 1 81.19 74 GLU A O 1
ATOM 568 N N . ILE A 1 75 ? -1.33 98.625 41.156 1 77.56 75 ILE A N 1
ATOM 569 C CA . ILE A 1 75 ? -1.966 97.5 41.75 1 77.56 75 ILE A CA 1
ATOM 570 C C . ILE A 1 75 ? -3.111 97 40.875 1 77.56 75 ILE A C 1
ATOM 572 O O . ILE A 1 75 ? -3.281 95.812 40.656 1 77.56 75 ILE A O 1
ATOM 576 N N . GLU A 1 76 ? -3.838 97.938 40.375 1 79.12 76 GLU A N 1
ATOM 577 C CA . GLU A 1 76 ? -4.941 97.625 39.5 1 79.12 76 GLU A CA 1
ATOM 578 C C . GLU A 1 76 ? -4.43 96.938 38.188 1 79.12 76 GLU A C 1
ATOM 580 O O . GLU A 1 76 ? -5.047 96.062 37.688 1 79.12 76 GLU A O 1
ATOM 585 N N . TYR A 1 77 ? -3.326 97.375 37.812 1 82 77 TYR A N 1
ATOM 586 C CA . TYR A 1 77 ? -2.732 96.812 36.625 1 82 77 TYR A CA 1
ATOM 587 C C . TYR A 1 77 ? -2.297 95.375 36.844 1 82 77 TYR A C 1
ATOM 589 O O . TYR A 1 77 ? -2.604 94.5 36.062 1 82 77 TYR A O 1
ATOM 597 N N . ARG A 1 78 ? -1.64 95.125 37.906 1 79.56 78 ARG A N 1
ATOM 598 C CA . ARG A 1 78 ? -1.202 93.812 38.25 1 79.56 78 ARG A CA 1
ATOM 599 C C . ARG A 1 78 ? -2.395 92.875 38.406 1 79.56 78 ARG A C 1
ATOM 601 O O . ARG A 1 78 ? -2.35 91.688 37.969 1 79.56 78 ARG A O 1
ATOM 608 N N . GLN A 1 79 ? -3.338 93.25 38.938 1 79.75 79 GLN A N 1
ATOM 609 C CA . GLN A 1 79 ? -4.559 92.5 39.125 1 79.75 79 GLN A CA 1
ATOM 610 C C . GLN A 1 79 ? -5.199 92.125 37.812 1 79.75 79 GLN A C 1
ATOM 612 O O . GLN A 1 79 ? -5.637 91 37.594 1 79.75 79 GLN A O 1
ATOM 617 N N . LYS A 1 80 ? -5.195 93.062 36.938 1 82.75 80 LYS A N 1
ATOM 618 C CA . LYS A 1 80 ? -5.793 92.812 35.625 1 82.75 80 LYS A CA 1
ATOM 619 C C . LYS A 1 80 ? -5.008 91.812 34.844 1 82.75 80 LYS A C 1
ATOM 621 O O . LYS A 1 80 ? -5.598 90.938 34.188 1 82.75 80 LYS A O 1
ATOM 626 N N . VAL A 1 81 ? -3.73 91.812 35 1 82.31 81 VAL A N 1
ATOM 627 C CA . VAL A 1 81 ? -2.883 90.875 34.281 1 82.31 81 VAL A CA 1
ATOM 628 C C . VAL A 1 81 ? -3.117 89.5 34.812 1 82.31 81 VAL A C 1
ATOM 630 O O . VAL A 1 81 ? -3.271 88.5 34.031 1 82.31 81 VAL A O 1
ATOM 633 N N . MET A 1 82 ? -3.121 89.312 36.062 1 83.06 82 MET A N 1
ATOM 634 C CA . MET A 1 82 ? -3.354 88 36.688 1 83.06 82 MET A CA 1
ATOM 635 C C . MET A 1 82 ? -4.734 87.5 36.344 1 83.06 82 MET A C 1
ATOM 637 O O . MET A 1 82 ? -4.902 86.25 36.125 1 83.06 82 MET A O 1
ATOM 641 N N . GLU A 1 83 ? -5.66 88.375 36.281 1 82.69 83 GLU A N 1
ATOM 642 C CA . GLU A 1 83 ? -7.016 87.938 35.906 1 82.69 83 GLU A CA 1
ATOM 643 C C . GLU A 1 83 ? -7.062 87.438 34.469 1 82.69 83 GLU A C 1
ATOM 645 O O . GLU A 1 83 ? -7.738 86.438 34.188 1 82.69 83 GLU A O 1
ATOM 650 N N . VAL A 1 84 ? -6.266 88.062 33.656 1 84.81 84 VAL A N 1
ATOM 651 C CA . VAL A 1 84 ? -6.227 87.625 32.25 1 84.81 84 VAL A CA 1
ATOM 652 C C . VAL A 1 84 ? -5.578 86.25 32.156 1 84.81 84 VAL A C 1
ATOM 654 O O . VAL A 1 84 ? -6.051 85.375 31.391 1 84.81 84 VAL A O 1
ATOM 657 N N . ILE A 1 85 ? -4.594 86 32.875 1 84.62 85 ILE A N 1
ATOM 658 C CA . ILE A 1 85 ? -3.893 84.688 32.875 1 84.62 85 ILE A CA 1
ATOM 659 C C . ILE A 1 85 ? -4.812 83.625 33.375 1 84.62 85 ILE A C 1
ATOM 661 O O . ILE A 1 85 ? -4.926 82.562 32.781 1 84.62 85 ILE A O 1
ATOM 665 N N . ILE A 1 86 ? -5.402 83.875 34.406 1 85.38 86 ILE A N 1
ATOM 666 C CA . ILE A 1 86 ? -6.289 82.938 35.031 1 85.38 86 ILE A CA 1
ATOM 667 C C . ILE A 1 86 ? -7.441 82.625 34.094 1 85.38 86 ILE A C 1
ATOM 669 O O . ILE A 1 86 ? -7.809 81.438 33.938 1 85.38 86 ILE A O 1
ATOM 673 N N . LYS A 1 87 ? -7.949 83.625 33.5 1 86.94 87 LYS A N 1
ATOM 674 C CA . LYS A 1 87 ? -9.031 83.375 32.531 1 86.94 87 LYS A CA 1
ATOM 675 C C . LYS A 1 87 ? -8.562 82.562 31.359 1 86.94 87 LYS A C 1
ATOM 677 O O . LYS A 1 87 ? -9.305 81.688 30.859 1 86.94 87 LYS A O 1
ATOM 682 N N . ASP A 1 88 ? -7.32 82.688 30.984 1 89.88 88 ASP A N 1
ATOM 683 C CA . ASP A 1 88 ? -6.762 81.938 29.891 1 89.88 88 ASP A CA 1
ATOM 684 C C . ASP A 1 88 ? -6.535 80.5 30.297 1 89.88 88 ASP A C 1
ATOM 686 O O . ASP A 1 88 ? -6.781 79.562 29.516 1 89.88 88 ASP A O 1
ATOM 690 N N . VAL A 1 89 ? -6.043 80.25 31.438 1 89.62 89 VAL A N 1
ATOM 691 C CA . VAL A 1 89 ? -5.891 78.875 31.953 1 89.62 89 VAL A CA 1
ATOM 692 C C . VAL A 1 89 ? -7.25 78.188 31.984 1 89.62 89 VAL A C 1
ATOM 694 O O . VAL A 1 89 ? -7.375 77.062 31.578 1 89.62 89 VAL A O 1
ATOM 697 N N . GLU A 1 90 ? -8.211 78.938 32.5 1 89.44 90 GLU A N 1
ATOM 698 C CA . GLU A 1 90 ? -9.562 78.375 32.562 1 89.44 90 GLU A CA 1
ATOM 699 C C . GLU A 1 90 ? -10.07 78 31.188 1 89.44 90 GLU A C 1
ATOM 701 O O . GLU A 1 90 ? -10.648 76.938 31.016 1 89.44 90 GLU A O 1
ATOM 706 N N . ARG A 1 91 ? -9.828 78.812 30.297 1 92.06 91 ARG A N 1
ATOM 707 C CA . ARG A 1 91 ? -10.258 78.562 28.922 1 92.06 91 ARG A CA 1
ATOM 708 C C . ARG A 1 91 ? -9.578 77.312 28.375 1 92.06 91 ARG A C 1
ATOM 710 O O . ARG A 1 91 ? -10.25 76.375 27.844 1 92.06 91 ARG A O 1
ATOM 717 N N . VAL A 1 92 ? -8.305 77.188 28.516 1 93.88 92 VAL A N 1
ATOM 718 C CA . VAL A 1 92 ? -7.523 76.125 27.969 1 93.88 92 VAL A CA 1
ATOM 719 C C . VAL A 1 92 ? -7.891 74.812 28.688 1 93.88 92 VAL A C 1
ATOM 721 O O . VAL A 1 92 ? -8.172 73.812 28.047 1 93.88 92 VAL A O 1
ATOM 724 N N . MET A 1 93 ? -7.957 74.875 29.938 1 91.88 93 MET A N 1
ATOM 725 C CA . MET A 1 93 ? -8.195 73.625 30.719 1 91.88 93 MET A CA 1
ATOM 726 C C . MET A 1 93 ? -9.633 73.125 30.547 1 91.88 93 MET A C 1
ATOM 728 O O . MET A 1 93 ? -9.906 71.938 30.625 1 91.88 93 MET A O 1
ATOM 732 N N . SER A 1 94 ? -10.547 74.062 30.328 1 93.19 94 SER A N 1
ATOM 733 C CA . SER A 1 94 ? -11.914 73.688 30.016 1 93.19 94 SER A CA 1
ATOM 734 C C . SER A 1 94 ? -11.969 72.875 28.719 1 93.19 94 SER A C 1
ATOM 736 O O . SER A 1 94 ? -12.648 71.875 28.656 1 93.19 94 SER A O 1
ATOM 738 N N . ARG A 1 95 ? -11.195 73.25 27.812 1 94.5 95 ARG A N 1
ATOM 739 C CA . ARG A 1 95 ? -11.125 72.5 26.547 1 94.5 95 ARG A CA 1
ATOM 740 C C . ARG A 1 95 ? -10.445 71.188 26.719 1 94.5 95 ARG A C 1
ATOM 742 O O . ARG A 1 95 ? -10.906 70.188 26.188 1 94.5 95 ARG A O 1
ATOM 749 N N . VAL A 1 96 ? -9.414 71.125 27.484 1 93.75 96 VAL A N 1
ATOM 750 C CA . VAL A 1 96 ? -8.695 69.938 27.75 1 93.75 96 VAL A CA 1
ATOM 751 C C . VAL A 1 96 ? -9.602 68.938 28.5 1 93.75 96 VAL A C 1
ATOM 753 O O . VAL A 1 96 ? -9.625 67.75 28.188 1 93.75 96 VAL A O 1
ATOM 756 N N . ALA A 1 97 ? -10.32 69.438 29.484 1 91.81 97 ALA A N 1
ATOM 757 C CA . ALA A 1 97 ? -11.242 68.625 30.266 1 91.81 97 ALA A CA 1
ATOM 758 C C . ALA A 1 97 ? -12.297 68 29.359 1 91.81 97 ALA A C 1
ATOM 760 O O . ALA A 1 97 ? -12.844 66.938 29.688 1 91.81 97 ALA A O 1
ATOM 761 N N . ASN A 1 98 ? -12.586 68.625 28.203 1 92.62 98 ASN A N 1
ATOM 762 C CA . ASN A 1 98 ? -13.562 68.125 27.25 1 92.62 98 ASN A CA 1
ATOM 763 C C . ASN A 1 98 ? -12.883 67.312 26.141 1 92.62 98 ASN A C 1
ATOM 765 O O . ASN A 1 98 ? -13.5 67 25.109 1 92.62 98 ASN A O 1
ATOM 769 N N . GLY A 1 99 ? -11.617 67.125 26.281 1 92.5 99 GLY A N 1
ATOM 770 C CA . GLY A 1 99 ? -10.906 66.25 25.391 1 92.5 99 GLY A CA 1
ATOM 771 C C . GLY A 1 99 ? -10.156 66.938 24.281 1 92.5 99 GLY A C 1
ATOM 772 O O . GLY A 1 99 ? -9.555 66.312 23.422 1 92.5 99 GLY A O 1
ATOM 773 N N . ASP A 1 100 ? -10.164 68.312 24.266 1 95.44 100 ASP A N 1
ATOM 774 C CA . ASP A 1 100 ? -9.477 69.062 23.234 1 95.44 100 ASP A CA 1
ATOM 775 C C . ASP A 1 100 ? -8.062 69.438 23.672 1 95.44 100 ASP A C 1
ATOM 777 O O . ASP A 1 100 ? -7.852 70.438 24.344 1 95.44 100 ASP A O 1
ATOM 781 N N . LEU A 1 101 ? -7.109 68.625 23.172 1 94.56 101 LEU A N 1
ATOM 782 C CA . LEU A 1 101 ? -5.719 68.875 23.562 1 94.56 101 LEU A CA 1
ATOM 783 C C . LEU A 1 101 ? -5.012 69.812 22.594 1 94.56 101 LEU A C 1
ATOM 785 O O . LEU A 1 101 ? -3.803 70 22.703 1 94.56 101 LEU A O 1
ATOM 789 N N . THR A 1 102 ? -5.785 70.438 21.734 1 95.56 102 THR A N 1
ATOM 790 C CA . THR A 1 102 ? -5.199 71.375 20.812 1 95.56 102 THR A CA 1
ATOM 791 C C . THR A 1 102 ? -5.176 72.812 21.422 1 95.56 102 THR A C 1
ATOM 793 O O . THR A 1 102 ? -4.512 73.688 20.906 1 95.56 102 THR A O 1
ATOM 796 N N . ALA A 1 103 ? -5.867 72.938 22.562 1 94.56 103 ALA A N 1
ATOM 797 C CA . ALA A 1 103 ? -5.91 74.25 23.25 1 94.56 103 ALA A CA 1
ATOM 798 C C . ALA A 1 103 ? -4.531 74.625 23.781 1 94.56 103 ALA A C 1
ATOM 800 O O . ALA A 1 103 ? -3.762 73.75 24.219 1 94.56 103 ALA A O 1
ATOM 801 N N . ARG A 1 104 ? -4.242 75.938 23.672 1 93.94 104 ARG A N 1
ATOM 802 C CA . ARG A 1 104 ? -2.965 76.5 24.156 1 93.94 104 ARG A CA 1
ATOM 803 C C . ARG A 1 104 ? -3.145 77.812 24.844 1 93.94 104 ARG A C 1
ATOM 805 O O . ARG A 1 104 ? -4.059 78.562 24.516 1 93.94 104 ARG A O 1
ATOM 812 N N . MET A 1 105 ? -2.289 78.125 25.703 1 90.62 105 MET A N 1
ATOM 813 C CA . MET A 1 105 ? -2.234 79.438 26.344 1 90.62 105 MET A CA 1
ATOM 814 C C . MET A 1 105 ? -1.589 80.438 25.422 1 90.62 105 MET A C 1
ATOM 816 O O . MET A 1 105 ? -0.708 80.125 24.625 1 90.62 105 MET A O 1
ATOM 820 N N . ASN A 1 106 ? -2.105 81.688 25.5 1 84.06 106 ASN A N 1
ATOM 821 C CA . ASN A 1 106 ? -1.49 82.75 24.766 1 84.06 106 ASN A CA 1
ATOM 822 C C . ASN A 1 106 ? -0.188 83.25 25.422 1 84.06 106 ASN A C 1
ATOM 824 O O . ASN A 1 106 ? -0.207 83.812 26.484 1 84.06 106 ASN A O 1
ATOM 828 N N . GLU A 1 107 ? 0.9 82.938 24.797 1 78.62 107 GLU A N 1
ATOM 829 C CA . GLU A 1 107 ? 2.207 83.25 25.391 1 78.62 107 GLU A CA 1
ATOM 830 C C . GLU A 1 107 ? 2.549 84.688 25.266 1 78.62 107 GLU A C 1
ATOM 832 O O . GLU A 1 107 ? 3.426 85.188 25.984 1 78.62 107 GLU A O 1
ATOM 837 N N . SER A 1 108 ? 1.795 85.5 24.391 1 70.62 108 SER A N 1
ATOM 838 C CA . SER A 1 108 ? 2.08 86.938 24.188 1 70.62 108 SER A CA 1
ATOM 839 C C . SER A 1 108 ? 1.452 87.812 25.281 1 70.62 108 SER A C 1
ATOM 841 O O . SER A 1 108 ? 1.717 89 25.359 1 70.62 108 SER A O 1
ATOM 843 N N . LEU A 1 109 ? 0.522 87.312 25.906 1 60.78 109 LEU A N 1
ATOM 844 C CA . LEU A 1 109 ? -0.16 88.125 26.922 1 60.78 109 LEU A CA 1
ATOM 845 C C . LEU A 1 109 ? 0.841 88.75 27.875 1 60.78 109 LEU A C 1
ATOM 847 O O . LEU A 1 109 ? 0.627 89.875 28.375 1 60.78 109 LEU A O 1
ATOM 851 N N . VAL A 1 110 ? 1.887 88.125 28.453 1 56.44 110 VAL A N 1
ATOM 852 C CA . VAL A 1 110 ? 2.719 88.688 29.516 1 56.44 110 VAL A CA 1
ATOM 853 C C . VAL A 1 110 ? 3.773 89.625 28.922 1 56.44 110 VAL A C 1
ATOM 855 O O . VAL A 1 110 ? 4.645 90.125 29.641 1 56.44 110 VAL A O 1
ATOM 858 N N . GLN A 1 111 ? 3.863 89.875 27.641 1 48.19 111 GLN A N 1
ATOM 859 C CA . GLN A 1 111 ? 5.016 90.625 27.203 1 48.19 111 GLN A CA 1
ATOM 860 C C . GLN A 1 111 ? 4.898 92.062 27.625 1 48.19 111 GLN A C 1
ATOM 862 O O . GLN A 1 111 ? 5.906 92.75 27.844 1 48.19 111 GLN A O 1
ATOM 867 N N . ASN A 1 112 ? 3.752 92.812 27.578 1 42.09 112 ASN A N 1
ATOM 868 C CA . ASN A 1 112 ? 3.752 94.25 27.688 1 42.09 112 ASN A CA 1
ATOM 869 C C . ASN A 1 112 ? 3.752 94.688 29.141 1 42.09 112 ASN A C 1
ATOM 871 O O . ASN A 1 112 ? 2.719 94.625 29.812 1 42.09 112 ASN A O 1
ATOM 875 N N . GLY A 1 113 ? 4.973 95.188 29.812 1 45.31 113 GLY A N 1
ATOM 876 C CA . GLY A 1 113 ? 5.477 95.938 30.938 1 45.31 113 GLY A CA 1
ATOM 877 C C . GLY A 1 113 ? 5.301 95.25 32.281 1 45.31 113 GLY A C 1
ATOM 878 O O . GLY A 1 113 ? 5.844 95.625 33.281 1 45.31 113 GLY A O 1
ATOM 879 N N . VAL A 1 114 ? 4.102 94.938 32.719 1 48.62 114 VAL A N 1
ATOM 880 C CA . VAL A 1 114 ? 4.02 94.375 34.062 1 48.62 114 VAL A CA 1
ATOM 881 C C . VAL A 1 114 ? 4.801 93.062 34.094 1 48.62 114 VAL A C 1
ATOM 883 O O . VAL A 1 114 ? 4.465 92.062 33.406 1 48.62 114 VAL A O 1
ATOM 886 N N . LYS A 1 115 ? 6.105 93.188 34.219 1 50.22 115 LYS A N 1
ATOM 887 C CA . LYS A 1 115 ? 6.969 92.062 34.594 1 50.22 115 LYS A CA 1
ATOM 888 C C . LYS A 1 115 ? 6.277 91.125 35.594 1 50.22 115 LYS A C 1
ATOM 890 O O . LYS A 1 115 ? 6.223 91.438 36.781 1 50.22 115 LYS A O 1
ATOM 895 N N . LEU A 1 116 ? 5.133 90.688 35.406 1 50.41 116 LEU A N 1
ATOM 896 C CA . LEU A 1 116 ? 4.922 89.688 36.438 1 50.41 116 LEU A CA 1
ATOM 897 C C . LEU A 1 116 ? 6.176 88.812 36.625 1 50.41 116 LEU A C 1
ATOM 899 O O . LEU A 1 116 ? 6.754 88.375 35.625 1 50.41 116 LEU A O 1
ATOM 903 N N . ASP A 1 117 ? 6.965 89.25 37.344 1 49.56 117 ASP A N 1
ATOM 904 C CA . ASP A 1 117 ? 8.266 88.625 37.5 1 49.56 117 ASP A CA 1
ATOM 905 C C . ASP A 1 117 ? 8.352 87.312 36.719 1 49.56 117 ASP A C 1
ATOM 907 O O . ASP A 1 117 ? 9.078 87.25 35.719 1 49.56 117 ASP A O 1
ATOM 911 N N . ASN A 1 118 ? 8.57 86 37.219 1 49.19 118 ASN A N 1
ATOM 912 C CA . ASN A 1 118 ? 9.117 84.688 37 1 49.19 118 ASN A CA 1
ATOM 913 C C . ASN A 1 118 ? 8.062 83.75 36.438 1 49.19 118 ASN A C 1
ATOM 915 O O . ASN A 1 118 ? 8.234 82.5 36.469 1 49.19 118 ASN A O 1
ATOM 919 N N . VAL A 1 119 ? 6.785 84.062 36.219 1 54.19 119 VAL A N 1
ATOM 920 C CA . VAL A 1 119 ? 5.855 82.938 36.156 1 54.19 119 VAL A CA 1
ATOM 921 C C . VAL A 1 119 ? 5.664 82.5 34.719 1 54.19 119 VAL A C 1
ATOM 923 O O . VAL A 1 119 ? 5.09 83.25 33.906 1 54.19 119 VAL A O 1
ATOM 926 N N . ASN A 1 120 ? 6.445 81.688 34.156 1 77.25 120 ASN A N 1
ATOM 927 C CA . ASN A 1 120 ? 6.355 81 32.875 1 77.25 120 ASN A CA 1
ATOM 928 C C . ASN A 1 120 ? 5.242 79.938 32.844 1 77.25 120 ASN A C 1
ATOM 930 O O . ASN A 1 120 ? 5.492 78.75 32.562 1 77.25 120 ASN A O 1
ATOM 934 N N . ILE A 1 121 ? 4.07 80.312 33.219 1 81.94 121 ILE A N 1
ATOM 935 C CA . ILE A 1 121 ? 2.945 79.375 33.406 1 81.94 121 ILE A CA 1
ATOM 936 C C . ILE A 1 121 ? 2.418 78.938 32.031 1 81.94 121 ILE A C 1
ATOM 938 O O . ILE A 1 121 ? 2.041 77.812 31.828 1 81.94 121 ILE A O 1
ATOM 942 N N . GLN A 1 122 ? 2.363 79.875 31.062 1 87.81 122 GLN A N 1
ATOM 943 C CA . GLN A 1 122 ? 1.88 79.625 29.719 1 87.81 122 GLN A CA 1
ATOM 944 C C . GLN A 1 122 ? 2.742 78.562 29.031 1 87.81 122 GLN A C 1
ATOM 946 O O . GLN A 1 122 ? 2.219 77.562 28.453 1 87.81 122 GLN A O 1
ATOM 951 N N . LYS A 1 123 ? 4.035 78.625 29.234 1 88.75 123 LYS A N 1
ATOM 952 C CA . LYS A 1 123 ? 4.961 77.688 28.625 1 88.75 123 LYS A CA 1
ATOM 953 C C . LYS A 1 123 ? 4.848 76.312 29.281 1 88.75 123 LYS A C 1
ATOM 955 O O . LYS A 1 123 ? 4.926 75.312 28.609 1 88.75 123 LYS A O 1
ATOM 960 N N . LEU A 1 124 ? 4.633 76.312 30.516 1 88 124 LEU A N 1
ATOM 961 C CA . LEU A 1 124 ? 4.535 75.062 31.25 1 88 124 LEU A CA 1
ATOM 962 C C . LEU A 1 124 ? 3.283 74.312 30.859 1 88 124 LEU A C 1
ATOM 964 O O . LEU A 1 124 ? 3.348 73.062 30.594 1 88 124 LEU A O 1
ATOM 968 N N . ILE A 1 125 ? 2.221 75 30.734 1 90.81 125 ILE A N 1
ATOM 969 C CA . ILE A 1 125 ? 0.958 74.375 30.375 1 90.81 125 ILE A CA 1
ATOM 970 C C . ILE A 1 125 ? 1.027 73.812 28.938 1 90.81 125 ILE A C 1
ATOM 972 O O . ILE A 1 125 ? 0.657 72.688 28.656 1 90.81 125 ILE A O 1
ATOM 976 N N . ASN A 1 126 ? 1.559 74.688 28.078 1 93.62 126 ASN A N 1
ATOM 977 C CA . ASN A 1 126 ? 1.666 74.25 26.672 1 93.62 126 ASN A CA 1
ATOM 978 C C . ASN A 1 126 ? 2.592 73.062 26.516 1 93.62 126 ASN A C 1
ATOM 980 O O . ASN A 1 126 ? 2.309 72.188 25.719 1 93.62 126 ASN A O 1
ATOM 984 N N . ARG A 1 127 ? 3.619 73 27.297 1 92.25 127 ARG A N 1
ATOM 985 C CA . ARG A 1 127 ? 4.539 71.875 27.234 1 92.25 127 ARG A CA 1
ATOM 986 C C . ARG A 1 127 ? 3.865 70.562 27.719 1 92.25 127 ARG A C 1
ATOM 988 O O . ARG A 1 127 ? 4.027 69.5 27.109 1 92.25 127 ARG A O 1
ATOM 995 N N . ALA A 1 128 ? 3.189 70.688 28.75 1 90.81 128 ALA A N 1
ATOM 996 C CA . ALA A 1 128 ? 2.461 69.562 29.281 1 90.81 128 ALA A CA 1
ATOM 997 C C . ALA A 1 128 ? 1.451 69 28.25 1 90.81 128 ALA A C 1
ATOM 999 O O . ALA A 1 128 ? 1.378 67.812 28 1 90.81 128 ALA A O 1
ATOM 1000 N N . LEU A 1 129 ? 0.72 69.875 27.703 1 93.88 129 LEU A N 1
ATOM 1001 C CA . LEU A 1 129 ? -0.287 69.5 26.719 1 93.88 129 LEU A CA 1
ATOM 1002 C C . LEU A 1 129 ? 0.365 68.938 25.469 1 93.88 129 LEU A C 1
ATOM 1004 O O . LEU A 1 129 ? -0.165 67.938 24.875 1 93.88 129 LEU A O 1
ATOM 1008 N N . ASP A 1 130 ? 1.55 69.375 25.125 1 94.25 130 ASP A N 1
ATOM 1009 C CA . ASP A 1 130 ? 2.287 68.875 23.984 1 94.25 130 ASP A CA 1
ATOM 1010 C C . ASP A 1 130 ? 2.711 67.438 24.25 1 94.25 130 ASP A C 1
ATOM 1012 O O . ASP A 1 130 ? 2.576 66.562 23.375 1 94.25 130 ASP A O 1
ATOM 1016 N N . ASN A 1 131 ? 3.17 67.188 25.406 1 91.88 131 ASN A N 1
ATOM 1017 C CA . ASN A 1 131 ? 3.615 65.812 25.75 1 91.88 131 ASN A CA 1
ATOM 1018 C C . ASN A 1 131 ? 2.465 64.812 25.703 1 91.88 131 ASN A C 1
ATOM 1020 O O . ASN A 1 131 ? 2.605 63.719 25.141 1 91.88 131 ASN A O 1
ATOM 1024 N N . ILE A 1 132 ? 1.359 65.188 26.156 1 92.25 132 ILE A N 1
ATOM 1025 C CA . ILE A 1 132 ? 0.202 64.312 26.188 1 92.25 132 ILE A CA 1
ATOM 1026 C C . ILE A 1 132 ? -0.349 64.125 24.781 1 92.25 132 ILE A C 1
ATOM 1028 O O . ILE A 1 132 ? -0.665 63 24.375 1 92.25 132 ILE A O 1
ATOM 1032 N N . SER A 1 133 ? -0.463 65.25 24.094 1 94.56 133 SER A N 1
ATOM 1033 C CA . SER A 1 133 ? -0.96 65.188 22.719 1 94.56 133 SER A CA 1
ATOM 1034 C C . SER A 1 133 ? -0.091 64.312 21.859 1 94.56 133 SER A C 1
ATOM 1036 O O . SER A 1 133 ? -0.607 63.5 21.078 1 94.56 133 SER A O 1
ATOM 1038 N N . ASN A 1 134 ? 1.233 64.312 21.984 1 93.56 134 ASN A N 1
ATOM 1039 C CA . ASN A 1 134 ? 2.152 63.5 21.219 1 93.56 134 ASN A CA 1
ATOM 1040 C C . ASN A 1 134 ? 1.981 62.031 21.578 1 93.56 134 ASN A C 1
ATOM 1042 O O . ASN A 1 134 ? 2.043 61.156 20.688 1 93.56 134 ASN A O 1
ATOM 1046 N N . MET A 1 135 ? 1.761 61.75 22.766 1 90.62 135 MET A N 1
ATOM 1047 C CA . MET A 1 135 ? 1.543 60.344 23.188 1 90.62 135 MET A CA 1
ATOM 1048 C C . MET A 1 135 ? 0.27 59.781 22.562 1 90.62 135 MET A C 1
ATOM 1050 O O . MET A 1 135 ? 0.268 58.656 22.062 1 90.62 135 MET A O 1
ATOM 1054 N N . ILE A 1 136 ? -0.771 60.562 22.594 1 92.69 136 ILE A N 1
ATOM 1055 C CA . ILE A 1 136 ? -2.053 60.094 22.062 1 92.69 136 ILE A CA 1
ATOM 1056 C C . ILE A 1 136 ? -1.955 59.938 20.547 1 92.69 136 ILE A C 1
ATOM 1058 O O . ILE A 1 136 ? -2.5 59 20 1 92.69 136 ILE A O 1
ATOM 1062 N N . ARG A 1 137 ? -1.188 60.812 19.797 1 94.56 137 ARG A N 1
ATOM 1063 C CA . ARG A 1 137 ? -0.979 60.688 18.359 1 94.56 137 ARG A CA 1
ATOM 1064 C C . ARG A 1 137 ? -0.234 59.375 18.031 1 94.56 137 ARG A C 1
ATOM 1066 O O . ARG A 1 137 ? -0.637 58.656 17.125 1 94.56 137 ARG A O 1
ATOM 1073 N N . SER A 1 138 ? 0.746 59.188 18.844 1 92.12 138 SER A N 1
ATOM 1074 C CA . SER A 1 138 ? 1.516 57.969 18.641 1 92.12 138 SER A CA 1
ATOM 1075 C C . SER A 1 138 ? 0.668 56.719 18.906 1 92.12 138 SER A C 1
ATOM 1077 O O . SER A 1 138 ? 0.758 55.719 18.188 1 92.12 138 SER A O 1
ATOM 1079 N N . LEU A 1 139 ? -0.089 56.75 19.922 1 91.94 139 LEU A N 1
ATOM 1080 C CA . LEU A 1 139 ? -0.974 55.656 20.266 1 91.94 139 LEU A CA 1
ATOM 1081 C C . LEU A 1 139 ? -1.955 55.375 19.141 1 91.94 139 LEU A C 1
ATOM 1083 O O . LEU A 1 139 ? -2.16 54.188 18.766 1 91.94 139 LEU A O 1
ATOM 1087 N N . LYS A 1 140 ? -2.557 56.406 18.609 1 93.75 140 LYS A N 1
ATOM 1088 C CA . LYS A 1 140 ? -3.498 56.219 17.5 1 93.75 140 LYS A CA 1
ATOM 1089 C C . LYS A 1 140 ? -2.824 55.562 16.297 1 93.75 140 LYS A C 1
ATOM 1091 O O . LYS A 1 140 ? -3.406 54.719 15.648 1 93.75 140 LYS A O 1
ATOM 1096 N N . GLU A 1 141 ? -1.597 55.938 15.984 1 94.81 141 GLU A N 1
ATOM 1097 C CA . GLU A 1 141 ? -0.84 55.344 14.883 1 94.81 141 GLU A CA 1
ATOM 1098 C C . GLU A 1 141 ? -0.534 53.875 15.141 1 94.81 141 GLU A C 1
ATOM 1100 O O . GLU A 1 141 ? -0.691 53.031 14.25 1 94.81 141 GLU A O 1
ATOM 1105 N N . GLU A 1 142 ? -0.093 53.594 16.344 1 94.5 142 GLU A N 1
ATOM 1106 C CA . GLU A 1 142 ? 0.244 52.219 16.688 1 94.5 142 GLU A CA 1
ATOM 1107 C C . GLU A 1 142 ? -0.982 51.312 16.609 1 94.5 142 GLU A C 1
ATOM 1109 O O . GLU A 1 142 ? -0.88 50.125 16.219 1 94.5 142 GLU A O 1
ATOM 1114 N N . VAL A 1 143 ? -2.141 51.75 17.016 1 95.31 143 VAL A N 1
ATOM 1115 C CA . VAL A 1 143 ? -3.371 50.969 16.984 1 95.31 143 VAL A CA 1
ATOM 1116 C C . VAL A 1 143 ? -3.734 50.625 15.531 1 95.31 143 VAL A C 1
ATOM 1118 O O . VAL A 1 143 ? -4.23 49.531 15.242 1 95.31 143 VAL A O 1
ATOM 1121 N N . ILE A 1 144 ? -3.455 51.562 14.625 1 94.94 144 ILE A N 1
ATOM 1122 C CA . ILE A 1 144 ? -3.707 51.312 13.211 1 94.94 144 ILE A CA 1
ATOM 1123 C C . ILE A 1 144 ? -2.83 50.156 12.719 1 94.94 144 ILE A C 1
ATOM 1125 O O . ILE A 1 144 ? -3.316 49.25 12.055 1 94.94 144 ILE A O 1
ATOM 1129 N N . ILE A 1 145 ? -1.577 50.156 13.055 1 95.56 145 ILE A N 1
ATOM 1130 C CA . ILE A 1 145 ? -0.65 49.125 12.648 1 95.56 145 ILE A CA 1
ATOM 1131 C C . ILE A 1 145 ? -1.051 47.781 13.305 1 95.56 145 ILE A C 1
ATOM 1133 O O . ILE A 1 145 ? -1.004 46.75 12.664 1 95.56 145 ILE A O 1
ATOM 1137 N N . LEU A 1 146 ? -1.422 47.844 14.57 1 95.56 146 LEU A N 1
ATOM 1138 C CA . LEU A 1 146 ? -1.887 46.656 15.281 1 95.56 146 LEU A CA 1
ATOM 1139 C C . LEU A 1 146 ? -3.057 46 14.547 1 95.56 146 LEU A C 1
ATOM 1141 O O . LEU A 1 146 ? -3.061 44.781 14.328 1 95.56 146 LEU A O 1
ATOM 1145 N N . ASN A 1 147 ? -3.979 46.812 14.141 1 96.12 147 ASN A N 1
ATOM 1146 C CA . ASN A 1 147 ? -5.152 46.312 13.445 1 96.12 147 ASN A CA 1
ATOM 1147 C C . ASN A 1 147 ? -4.777 45.688 12.094 1 96.12 147 ASN A C 1
ATOM 1149 O O . ASN A 1 147 ? -5.391 44.719 11.656 1 96.12 147 ASN A O 1
ATOM 1153 N N . GLU A 1 148 ? -3.824 46.25 11.422 1 96.62 148 GLU A N 1
ATOM 1154 C CA . GLU A 1 148 ? -3.342 45.688 10.172 1 96.62 148 GLU A CA 1
ATOM 1155 C C . GLU A 1 148 ? -2.717 44.312 10.398 1 96.62 148 GLU A C 1
ATOM 1157 O O . GLU A 1 148 ? -2.963 43.375 9.633 1 96.62 148 GLU A O 1
ATOM 1162 N N . GLU A 1 149 ? -1.917 44.188 11.438 1 96.75 149 GLU A N 1
ATOM 1163 C CA . GLU A 1 149 ? -1.299 42.906 11.758 1 96.75 149 GLU A CA 1
ATOM 1164 C C . GLU A 1 149 ? -2.35 41.875 12.148 1 96.75 149 GLU A C 1
ATOM 1166 O O . GLU A 1 149 ? -2.221 40.688 11.805 1 96.75 149 GLU A O 1
ATOM 1171 N N . LEU A 1 150 ? -3.352 42.281 12.867 1 96.94 150 LEU A N 1
ATOM 1172 C CA . LEU A 1 150 ? -4.43 41.375 13.25 1 96.94 150 LEU A CA 1
ATOM 1173 C C . LEU A 1 150 ? -5.156 40.844 12.023 1 96.94 150 LEU A C 1
ATOM 1175 O O . LEU A 1 150 ? -5.551 39.688 11.984 1 96.94 150 LEU A O 1
ATOM 1179 N N . LYS A 1 151 ? -5.285 41.719 11.031 1 96.62 151 LYS A N 1
ATOM 1180 C CA . LYS A 1 151 ? -5.898 41.281 9.781 1 96.62 151 LYS A CA 1
ATOM 1181 C C . LYS A 1 151 ? -5.059 40.219 9.102 1 96.62 151 LYS A C 1
ATOM 1183 O O . LYS A 1 151 ? -5.594 39.219 8.586 1 96.62 151 LYS A O 1
ATOM 1188 N N . ILE A 1 152 ? -3.812 40.375 9.141 1 96.44 152 ILE A N 1
ATOM 1189 C CA . ILE A 1 152 ? -2.9 39.406 8.562 1 96.44 152 ILE A CA 1
ATOM 1190 C C . ILE A 1 152 ? -3.029 38.062 9.297 1 96.44 152 ILE A C 1
ATOM 1192 O O . ILE A 1 152 ? -3.143 37.031 8.672 1 96.44 152 ILE A O 1
ATOM 1196 N N . ILE A 1 153 ? -3.033 38.094 10.586 1 97 153 ILE A N 1
ATOM 1197 C CA . ILE A 1 153 ? -3.135 36.875 11.375 1 97 153 ILE A CA 1
ATOM 1198 C C . ILE A 1 153 ? -4.445 36.156 11.055 1 97 153 ILE A C 1
ATOM 1200 O O . ILE A 1 153 ? -4.469 34.938 10.883 1 97 153 ILE A O 1
ATOM 1204 N N . LYS A 1 154 ? -5.496 36.906 10.953 1 97.25 154 LYS A N 1
ATOM 1205 C CA . LYS A 1 154 ? -6.801 36.312 10.656 1 97.25 154 LYS A CA 1
ATOM 1206 C C . LYS A 1 154 ? -6.797 35.625 9.289 1 97.25 154 LYS A C 1
ATOM 1208 O O . LYS A 1 154 ? -7.328 34.531 9.133 1 97.25 154 LYS A O 1
ATOM 1213 N N . GLU A 1 155 ? -6.219 36.281 8.328 1 96.88 155 GLU A N 1
ATOM 1214 C CA . GLU A 1 155 ? -6.105 35.719 6.992 1 96.88 155 GLU A CA 1
ATOM 1215 C C . GLU A 1 155 ? -5.273 34.438 7.012 1 96.88 155 GLU A C 1
ATOM 1217 O O . GLU A 1 155 ? -5.637 33.438 6.383 1 96.88 155 GLU A O 1
ATOM 1222 N N . GLU A 1 156 ? -4.203 34.469 7.703 1 96.75 156 GLU A N 1
ATOM 1223 C CA . GLU A 1 156 ? -3.326 33.312 7.785 1 96.75 156 GLU A CA 1
ATOM 1224 C C . GLU A 1 156 ? -4.008 32.156 8.523 1 96.75 156 GLU A C 1
ATOM 1226 O O . GLU A 1 156 ? -3.787 30.984 8.203 1 96.75 156 GLU A O 1
ATOM 1231 N N . LEU A 1 157 ? -4.793 32.469 9.516 1 96.44 157 LEU A N 1
ATOM 1232 C CA . LEU A 1 157 ? -5.527 31.453 10.234 1 96.44 157 LEU A CA 1
ATOM 1233 C C . LEU A 1 157 ? -6.527 30.75 9.32 1 96.44 157 LEU A C 1
ATOM 1235 O O . LEU A 1 157 ? -6.738 29.547 9.422 1 96.44 157 LEU A O 1
ATOM 1239 N N . ASP A 1 158 ? -7.09 31.5 8.43 1 96.12 158 ASP A N 1
ATOM 1240 C CA . ASP A 1 158 ? -7.992 30.891 7.449 1 96.12 158 ASP A CA 1
ATOM 1241 C C . ASP A 1 158 ? -7.242 29.922 6.531 1 96.12 158 ASP A C 1
ATOM 1243 O O . ASP A 1 158 ? -7.727 28.828 6.25 1 96.12 158 ASP A O 1
ATOM 1247 N N . LYS A 1 159 ? -6.121 30.297 6.102 1 94.75 159 LYS A N 1
ATOM 1248 C CA . LYS A 1 159 ? -5.289 29.422 5.281 1 94.75 159 LYS A CA 1
ATOM 1249 C C . LYS A 1 159 ? -4.871 28.172 6.059 1 94.75 159 LYS A C 1
ATOM 1251 O O . LYS A 1 159 ? -4.84 27.078 5.508 1 94.75 159 LYS A O 1
ATOM 1256 N N . ALA A 1 160 ? -4.516 28.375 7.266 1 93.94 160 ALA A N 1
ATOM 1257 C CA . ALA A 1 160 ? -4.129 27.25 8.117 1 93.94 160 ALA A CA 1
ATOM 1258 C C . ALA A 1 160 ? -5.266 26.234 8.242 1 93.94 160 ALA A C 1
ATOM 1260 O O . ALA A 1 160 ? -5.035 25.031 8.211 1 93.94 160 ALA A O 1
ATOM 1261 N N . LYS A 1 161 ? -6.426 26.797 8.43 1 95.25 161 LYS A N 1
ATOM 1262 C CA . LYS A 1 161 ? -7.594 25.922 8.531 1 95.25 161 LYS A CA 1
ATOM 1263 C C . LYS A 1 161 ? -7.801 25.141 7.238 1 95.25 161 LYS A C 1
ATOM 1265 O O . LYS A 1 161 ? -8.086 23.938 7.273 1 95.25 161 LYS A O 1
ATOM 1270 N N . GLU A 1 162 ? -7.684 25.781 6.133 1 94.56 162 GLU A N 1
ATOM 1271 C CA . GLU A 1 162 ? -7.801 25.125 4.836 1 94.56 162 GLU A CA 1
ATOM 1272 C C . GLU A 1 162 ? -6.758 24.031 4.68 1 94.56 162 GLU A C 1
ATOM 1274 O O . GLU A 1 162 ? -7.07 22.922 4.223 1 94.56 162 GLU A O 1
ATOM 1279 N N . THR A 1 163 ? -5.555 24.328 5.004 1 93.81 163 THR A N 1
ATOM 1280 C CA . THR A 1 163 ? -4.477 23.359 4.91 1 93.81 163 THR A CA 1
ATOM 1281 C C . THR A 1 163 ? -4.742 22.172 5.836 1 93.81 163 THR A C 1
ATOM 1283 O O . THR A 1 163 ? -4.488 21.016 5.469 1 93.81 163 THR A O 1
ATOM 1286 N N . SER A 1 164 ? -5.219 22.438 7.023 1 94.38 164 SER A N 1
ATOM 1287 C CA . SER A 1 164 ? -5.574 21.375 7.965 1 94.38 164 SER A CA 1
ATOM 1288 C C . SER A 1 164 ? -6.645 20.453 7.387 1 94.38 164 SER A C 1
ATOM 1290 O O . SER A 1 164 ? -6.566 19.234 7.531 1 94.38 164 SER A O 1
ATOM 1292 N N . ASP A 1 165 ? -7.586 21.047 6.723 1 94 165 ASP A N 1
ATOM 1293 C CA . ASP A 1 165 ? -8.633 20.266 6.07 1 94 165 ASP A CA 1
ATOM 1294 C C . ASP A 1 165 ? -8.055 19.375 4.969 1 94 165 ASP A C 1
ATOM 1296 O O . ASP A 1 165 ? -8.469 18.219 4.805 1 94 165 ASP A O 1
ATOM 1300 N N . GLN A 1 166 ? -7.152 19.938 4.246 1 92.44 166 GLN A N 1
ATOM 1301 C CA . GLN A 1 166 ? -6.5 19.172 3.191 1 92.44 166 GLN A CA 1
ATOM 1302 C C . GLN A 1 166 ? -5.738 17.969 3.768 1 92.44 166 GLN A C 1
ATOM 1304 O O . GLN A 1 166 ? -5.773 16.875 3.203 1 92.44 166 GLN A O 1
ATOM 1309 N N . ILE A 1 167 ? -5.066 18.156 4.832 1 91.81 167 ILE A N 1
ATOM 1310 C CA . ILE A 1 167 ? -4.32 17.078 5.48 1 91.81 167 ILE A CA 1
ATOM 1311 C C . ILE A 1 167 ? -5.293 16.031 6.004 1 91.81 167 ILE A C 1
ATOM 1313 O O . ILE A 1 167 ? -5.035 14.828 5.891 1 91.81 167 ILE A O 1
ATOM 1317 N N . ALA A 1 168 ? -6.352 16.5 6.574 1 93.44 168 ALA A N 1
ATOM 1318 C CA . ALA A 1 168 ? -7.379 15.578 7.047 1 93.44 168 ALA A CA 1
ATOM 1319 C C . ALA A 1 168 ? -7.887 14.695 5.906 1 93.44 168 ALA A C 1
ATOM 1321 O O . ALA A 1 168 ? -8.023 13.477 6.07 1 93.44 168 ALA A O 1
ATOM 1322 N N . ASP A 1 169 ? -8.164 15.258 4.773 1 93.94 169 ASP A N 1
ATOM 1323 C CA . ASP A 1 169 ? -8.617 14.523 3.594 1 93.94 169 ASP A CA 1
ATOM 1324 C C . ASP A 1 169 ? -7.574 13.5 3.146 1 93.94 169 ASP A C 1
ATOM 1326 O O . ASP A 1 169 ? -7.918 12.367 2.82 1 93.94 169 ASP A O 1
ATOM 1330 N N . ALA A 1 170 ? -6.371 13.938 3.068 1 91.31 170 ALA A N 1
ATOM 1331 C CA . ALA A 1 170 ? -5.281 13.047 2.682 1 91.31 170 ALA A CA 1
ATOM 1332 C C . ALA A 1 170 ? -5.168 11.867 3.652 1 91.31 170 ALA A C 1
ATOM 1334 O O . ALA A 1 170 ? -4.949 10.727 3.232 1 91.31 170 ALA A O 1
ATOM 1335 N N . ALA A 1 171 ? -5.285 12.156 4.938 1 90.88 171 ALA A N 1
ATOM 1336 C CA . ALA A 1 171 ? -5.242 11.102 5.953 1 90.88 171 ALA A CA 1
ATOM 1337 C C . ALA A 1 171 ? -6.355 10.086 5.73 1 90.88 171 ALA A C 1
ATOM 1339 O O . ALA A 1 171 ? -6.121 8.875 5.797 1 90.88 171 ALA A O 1
ATOM 1340 N N . ASN A 1 172 ? -7.516 10.555 5.445 1 93.06 172 ASN A N 1
ATOM 1341 C CA . ASN A 1 172 ? -8.648 9.68 5.156 1 93.06 172 ASN A CA 1
ATOM 1342 C C . ASN A 1 172 ? -8.406 8.836 3.908 1 93.06 172 ASN A C 1
ATOM 1344 O O . ASN A 1 172 ? -8.773 7.664 3.867 1 93.06 172 ASN A O 1
ATOM 1348 N N . GLN A 1 173 ? -7.863 9.438 2.926 1 91.12 173 GLN A N 1
ATOM 1349 C CA . GLN A 1 173 ? -7.547 8.719 1.695 1 91.12 173 GLN A CA 1
ATOM 1350 C C . GLN A 1 173 ? -6.555 7.586 1.959 1 91.12 173 GLN A C 1
ATOM 1352 O O . GLN A 1 173 ? -6.723 6.477 1.454 1 91.12 173 GLN A O 1
ATOM 1357 N N . VAL A 1 174 ? -5.539 7.863 2.721 1 90.44 174 VAL A N 1
ATOM 1358 C CA . VAL A 1 174 ? -4.543 6.848 3.055 1 90.44 174 VAL A CA 1
ATOM 1359 C C . VAL A 1 174 ? -5.207 5.707 3.818 1 90.44 174 VAL A C 1
ATOM 1361 O O . VAL A 1 174 ? -4.965 4.531 3.525 1 90.44 174 VAL A O 1
ATOM 1364 N N . ALA A 1 175 ? -6.016 6.098 4.777 1 91.19 175 ALA A N 1
ATOM 1365 C CA . ALA A 1 175 ? -6.699 5.086 5.578 1 91.19 175 ALA A CA 1
ATOM 1366 C C . ALA A 1 175 ? -7.57 4.191 4.703 1 91.19 175 ALA A C 1
ATOM 1368 O O . ALA A 1 175 ? -7.512 2.963 4.805 1 91.19 175 ALA A O 1
ATOM 1369 N N . THR A 1 176 ? -8.391 4.715 3.842 1 92.5 176 THR A N 1
ATOM 1370 C CA . THR A 1 176 ? -9.281 3.977 2.951 1 92.5 176 THR A CA 1
ATOM 1371 C C . THR A 1 176 ? -8.484 3.1 1.991 1 92.5 176 THR A C 1
ATOM 1373 O O . THR A 1 176 ? -8.797 1.922 1.812 1 92.5 176 THR A O 1
ATOM 1376 N N . ALA A 1 177 ? -7.469 3.721 1.38 1 90.25 177 ALA A N 1
ATOM 1377 C CA . ALA A 1 177 ? -6.625 2.979 0.446 1 90.25 177 ALA A CA 1
ATOM 1378 C C . ALA A 1 177 ? -5.941 1.806 1.141 1 90.25 177 ALA A C 1
ATOM 1380 O O . ALA A 1 177 ? -5.801 0.728 0.559 1 90.25 177 ALA A O 1
ATOM 1381 N N . ALA A 1 178 ? -5.473 2.027 2.338 1 90.06 178 ALA A N 1
ATOM 1382 C CA . ALA A 1 178 ? -4.84 0.958 3.104 1 90.06 178 ALA A CA 1
ATOM 1383 C C . ALA A 1 178 ? -5.812 -0.19 3.355 1 90.06 178 ALA A C 1
ATOM 1385 O O . ALA A 1 178 ? -5.441 -1.361 3.246 1 90.06 178 ALA A O 1
ATOM 1386 N N . THR A 1 179 ? -7.039 0.121 3.674 1 89.94 179 THR A N 1
ATOM 1387 C CA . THR A 1 179 ? -8.07 -0.891 3.885 1 89.94 179 THR A CA 1
ATOM 1388 C C . THR A 1 179 ? -8.336 -1.665 2.598 1 89.94 179 THR A C 1
ATOM 1390 O O . THR A 1 179 ? -8.398 -2.896 2.609 1 89.94 179 THR A O 1
ATOM 1393 N N . ASP A 1 180 ? -8.461 -0.997 1.492 1 90.31 180 ASP A N 1
ATOM 1394 C CA . ASP A 1 180 ? -8.656 -1.621 0.188 1 90.31 180 ASP A CA 1
ATOM 1395 C C . ASP A 1 180 ? -7.5 -2.551 -0.159 1 90.31 180 ASP A C 1
ATOM 1397 O O . ASP A 1 180 ? -7.711 -3.664 -0.642 1 90.31 180 ASP A O 1
ATOM 1401 N N . GLN A 1 181 ? -6.328 -2.057 0.13 1 89.81 181 GLN A N 1
ATOM 1402 C CA . GLN A 1 181 ? -5.129 -2.848 -0.128 1 89.81 181 GLN A CA 1
ATOM 1403 C C . GLN A 1 181 ? -5.133 -4.133 0.693 1 89.81 181 GLN A C 1
ATOM 1405 O O . GLN A 1 181 ? -4.824 -5.207 0.172 1 89.81 181 GLN A O 1
ATOM 1410 N N . SER A 1 182 ? -5.457 -3.996 1.913 1 91.5 182 SER A N 1
ATOM 1411 C CA . SER A 1 182 ? -5.5 -5.16 2.795 1 91.5 182 SER A CA 1
ATOM 1412 C C . SER A 1 182 ? -6.473 -6.211 2.273 1 91.5 182 SER A C 1
ATOM 1414 O O . SER A 1 182 ? -6.16 -7.402 2.268 1 91.5 182 SER A O 1
ATOM 1416 N N . ASN A 1 183 ? -7.621 -5.844 1.787 1 92.12 183 ASN A N 1
ATOM 1417 C CA . ASN A 1 183 ? -8.609 -6.758 1.226 1 92.12 183 ASN A CA 1
ATOM 1418 C C . ASN A 1 183 ? -8.078 -7.457 -0.022 1 92.12 183 ASN A C 1
ATOM 1420 O O . ASN A 1 183 ? -8.234 -8.672 -0.169 1 92.12 183 ASN A O 1
ATOM 1424 N N . LYS A 1 184 ? -7.492 -6.684 -0.888 1 88.81 184 LYS A N 1
ATOM 1425 C CA . LYS A 1 184 ? -6.938 -7.242 -2.117 1 88.81 184 LYS A CA 1
ATOM 1426 C C . LYS A 1 184 ? -5.816 -8.234 -1.814 1 88.81 184 LYS A C 1
ATOM 1428 O O . LYS A 1 184 ? -5.703 -9.266 -2.473 1 88.81 184 LYS A O 1
ATOM 1433 N N . LEU A 1 185 ? -5.012 -7.879 -0.818 1 90.12 185 LEU A N 1
ATOM 1434 C CA . LEU A 1 185 ? -3.906 -8.75 -0.439 1 90.12 185 LEU A CA 1
ATOM 1435 C C . LEU A 1 185 ? -4.426 -10.07 0.132 1 90.12 185 LEU A C 1
ATOM 1437 O O . LEU A 1 185 ? -3.807 -11.117 -0.058 1 90.12 185 LEU A O 1
ATOM 1441 N N . GLN A 1 186 ? -5.531 -10.016 0.821 1 90.25 186 GLN A N 1
ATOM 1442 C CA . GLN A 1 186 ? -6.152 -11.242 1.299 1 90.25 186 GLN A CA 1
ATOM 1443 C C . GLN A 1 186 ? -6.574 -12.133 0.135 1 90.25 186 GLN A C 1
ATOM 1445 O O . GLN A 1 186 ? -6.371 -13.352 0.175 1 90.25 186 GLN A O 1
ATOM 1450 N N . ASP A 1 187 ? -7.117 -11.57 -0.875 1 91 187 ASP A N 1
ATOM 1451 C CA . ASP A 1 187 ? -7.496 -12.305 -2.074 1 91 187 ASP A CA 1
ATOM 1452 C C . ASP A 1 187 ? -6.273 -12.938 -2.74 1 91 187 ASP A C 1
ATOM 1454 O O . ASP A 1 187 ? -6.301 -14.109 -3.127 1 91 187 ASP A O 1
ATOM 1458 N N . VAL A 1 188 ? -5.246 -12.156 -2.867 1 91.31 188 VAL A N 1
ATOM 1459 C CA . VAL A 1 188 ? -4.016 -12.641 -3.479 1 91.31 188 VAL A CA 1
ATOM 1460 C C . VAL A 1 188 ? -3.473 -13.82 -2.682 1 91.31 188 VAL A C 1
ATOM 1462 O O . VAL A 1 188 ? -3.074 -14.836 -3.26 1 91.31 188 VAL A O 1
ATOM 1465 N N . THR A 1 189 ? -3.457 -13.648 -1.367 1 92.5 189 THR A N 1
ATOM 1466 C CA . THR A 1 189 ? -2.967 -14.711 -0.494 1 92.5 189 THR A CA 1
ATOM 1467 C C . THR A 1 189 ? -3.764 -15.992 -0.702 1 92.5 189 THR A C 1
ATOM 1469 O O . THR A 1 189 ? -3.188 -17.078 -0.833 1 92.5 189 THR A O 1
ATOM 1472 N N . GLN A 1 190 ? -5.07 -15.93 -0.768 1 91.56 190 GLN A N 1
ATOM 1473 C CA . GLN A 1 190 ? -5.922 -17.094 -0.981 1 91.56 190 GLN A CA 1
ATOM 1474 C C . GLN A 1 190 ? -5.629 -17.75 -2.328 1 91.56 190 GLN A C 1
ATOM 1476 O O . GLN A 1 190 ? -5.504 -18.969 -2.416 1 91.56 190 GLN A O 1
ATOM 1481 N N . ASP A 1 191 ? -5.555 -16.891 -3.359 1 90.19 191 ASP A N 1
ATOM 1482 C CA . ASP A 1 191 ? -5.25 -17.391 -4.695 1 90.19 191 ASP A CA 1
ATOM 1483 C C . ASP A 1 191 ? -3.912 -18.125 -4.711 1 90.19 191 ASP A C 1
ATOM 1485 O O . ASP A 1 191 ? -3.793 -19.203 -5.309 1 90.19 191 ASP A O 1
ATOM 1489 N N . LEU A 1 192 ? -2.949 -17.625 -4.035 1 89.56 192 LEU A N 1
ATOM 1490 C CA . LEU A 1 192 ? -1.611 -18.203 -4.023 1 89.56 192 LEU A CA 1
ATOM 1491 C C . LEU A 1 192 ? -1.581 -19.484 -3.188 1 89.56 192 LEU A C 1
ATOM 1493 O O . LEU A 1 192 ? -0.913 -20.453 -3.551 1 89.56 192 LEU A O 1
ATOM 1497 N N . GLU A 1 193 ? -2.305 -19.484 -2.109 1 91.25 193 GLU A N 1
ATOM 1498 C CA . GLU A 1 193 ? -2.408 -20.703 -1.309 1 91.25 193 GLU A CA 1
ATOM 1499 C C . GLU A 1 193 ? -3.07 -21.828 -2.098 1 91.25 193 GLU A C 1
ATOM 1501 O O . GLU A 1 193 ? -2.619 -22.969 -2.051 1 91.25 193 GLU A O 1
ATOM 1506 N N . ASP A 1 194 ? -4.125 -21.484 -2.783 1 91.31 194 ASP A N 1
ATOM 1507 C CA . ASP A 1 194 ? -4.785 -22.469 -3.639 1 91.31 194 ASP A CA 1
ATOM 1508 C C . ASP A 1 194 ? -3.832 -23 -4.711 1 91.31 194 ASP A C 1
ATOM 1510 O O . ASP A 1 194 ? -3.811 -24.188 -5 1 91.31 194 ASP A O 1
ATOM 1514 N N . THR A 1 195 ? -3.084 -22.094 -5.227 1 89.06 195 THR A N 1
ATOM 1515 C CA . THR A 1 195 ? -2.121 -22.469 -6.25 1 89.06 195 THR A CA 1
ATOM 1516 C C . THR A 1 195 ? -1.055 -23.406 -5.672 1 89.06 195 THR A C 1
ATOM 1518 O O . THR A 1 195 ? -0.624 -24.344 -6.328 1 89.06 195 THR A O 1
ATOM 1521 N N . THR A 1 196 ? -0.612 -23.141 -4.484 1 91.44 196 THR A N 1
ATOM 1522 C CA . THR A 1 196 ? 0.342 -24.016 -3.805 1 91.44 196 THR A CA 1
ATOM 1523 C C . THR A 1 196 ? -0.222 -25.422 -3.66 1 91.44 196 THR A C 1
ATOM 1525 O O . THR A 1 196 ? 0.464 -26.406 -3.953 1 91.44 196 THR A O 1
ATOM 1528 N N . LYS A 1 197 ? -1.457 -25.562 -3.27 1 92.12 197 LYS A N 1
ATOM 1529 C CA . LYS A 1 197 ? -2.119 -26.844 -3.131 1 92.12 197 LYS A CA 1
ATOM 1530 C C . LYS A 1 197 ? -2.193 -27.578 -4.469 1 92.12 197 LYS A C 1
ATOM 1532 O O . LYS A 1 197 ? -1.973 -28.781 -4.539 1 92.12 197 LYS A O 1
ATOM 1537 N N . ILE A 1 198 ? -2.494 -26.766 -5.477 1 90.38 198 ILE A N 1
ATOM 1538 C CA . ILE A 1 198 ? -2.592 -27.344 -6.812 1 90.38 198 ILE A CA 1
ATOM 1539 C C . ILE A 1 198 ? -1.228 -27.875 -7.25 1 90.38 198 ILE A C 1
ATOM 1541 O O . ILE A 1 198 ? -1.123 -28.984 -7.773 1 90.38 198 ILE A O 1
ATOM 1545 N N . ALA A 1 199 ? -0.203 -27.094 -7.031 1 88.44 199 ALA A N 1
ATOM 1546 C CA . ALA A 1 199 ? 1.148 -27.5 -7.395 1 88.44 199 ALA A CA 1
ATOM 1547 C C . ALA A 1 199 ? 1.554 -28.766 -6.641 1 88.44 199 ALA A C 1
ATOM 1549 O O . ALA A 1 199 ? 2.166 -29.672 -7.215 1 88.44 199 ALA A O 1
ATOM 1550 N N . GLU A 1 200 ? 1.193 -28.891 -5.383 1 89.81 200 GLU A N 1
ATOM 1551 C CA . GLU A 1 200 ? 1.462 -30.078 -4.582 1 89.81 200 GLU A CA 1
ATOM 1552 C C . GLU A 1 200 ? 0.72 -31.297 -5.133 1 89.81 200 GLU A C 1
ATOM 1554 O O . GLU A 1 200 ? 1.286 -32.375 -5.219 1 89.81 200 GLU A O 1
ATOM 1559 N N . ASN A 1 201 ? -0.496 -31.062 -5.496 1 91 201 ASN A N 1
ATOM 1560 C CA . ASN A 1 201 ? -1.281 -32.156 -6.082 1 91 201 ASN A CA 1
ATOM 1561 C C . ASN A 1 201 ? -0.677 -32.625 -7.398 1 91 201 ASN A C 1
ATOM 1563 O O . ASN A 1 201 ? -0.592 -33.844 -7.645 1 91 201 ASN A O 1
ATOM 1567 N N . VAL A 1 202 ? -0.269 -31.656 -8.172 1 89.5 202 VAL A N 1
ATOM 1568 C CA . VAL A 1 202 ? 0.354 -32 -9.445 1 89.5 202 VAL A CA 1
ATOM 1569 C C . VAL A 1 202 ? 1.625 -32.812 -9.203 1 89.5 202 VAL A C 1
ATOM 1571 O O . VAL A 1 202 ? 1.874 -33.812 -9.875 1 89.5 202 VAL A O 1
ATOM 1574 N N . TYR A 1 203 ? 2.346 -32.375 -8.234 1 90.44 203 TYR A N 1
ATOM 1575 C CA . TYR A 1 203 ? 3.559 -33.094 -7.879 1 90.44 203 TYR A CA 1
ATOM 1576 C C . TYR A 1 203 ? 3.232 -34.531 -7.457 1 90.44 203 TYR A C 1
ATOM 1578 O O . TYR A 1 203 ? 3.826 -35.469 -7.965 1 90.44 203 TYR A O 1
ATOM 1586 N N . ASN A 1 204 ? 2.348 -34.719 -6.602 1 91.06 204 ASN A N 1
ATOM 1587 C CA . ASN A 1 204 ? 1.939 -36.031 -6.117 1 91.06 204 ASN A CA 1
ATOM 1588 C C . ASN A 1 204 ? 1.396 -36.906 -7.246 1 91.06 204 ASN A C 1
ATOM 1590 O O . ASN A 1 204 ? 1.693 -38.094 -7.316 1 91.06 204 ASN A O 1
ATOM 1594 N N . GLU A 1 205 ? 0.567 -36.219 -8.07 1 88.25 205 GLU A N 1
ATOM 1595 C CA . GLU A 1 205 ? 0.052 -36.938 -9.234 1 88.25 205 GLU A CA 1
ATOM 1596 C C . GLU A 1 205 ? 1.185 -37.375 -10.156 1 88.25 205 GLU A C 1
ATOM 1598 O O . GLU A 1 205 ? 1.152 -38.469 -10.719 1 88.25 205 GLU A O 1
ATOM 1603 N N . SER A 1 206 ? 2.158 -36.531 -10.266 1 88.56 206 SER A N 1
ATOM 1604 C CA . SER A 1 206 ? 3.311 -36.875 -11.102 1 88.56 206 SER A CA 1
ATOM 1605 C C . SER A 1 206 ? 4.062 -38.094 -10.531 1 88.56 206 SER A C 1
ATOM 1607 O O . SER A 1 206 ? 4.527 -38.938 -11.281 1 88.56 206 SER A O 1
ATOM 1609 N N . LEU A 1 207 ? 4.176 -38.25 -9.211 1 89.12 207 LEU A N 1
ATOM 1610 C CA . LEU A 1 207 ? 4.797 -39.406 -8.57 1 89.12 207 LEU A CA 1
ATOM 1611 C C . LEU A 1 207 ? 4.02 -40.688 -8.883 1 89.12 207 LEU A C 1
ATOM 1613 O O . LEU A 1 207 ? 4.617 -41.719 -9.211 1 89.12 207 LEU A O 1
ATOM 1617 N N . LYS A 1 208 ? 2.691 -40.594 -8.797 1 87.88 208 LYS A N 1
ATOM 1618 C CA . LYS A 1 208 ? 1.839 -41.719 -9.156 1 87.88 208 LYS A CA 1
ATOM 1619 C C . LYS A 1 208 ? 2.018 -42.094 -10.625 1 87.88 208 LYS A C 1
ATOM 1621 O O . LYS A 1 208 ? 2.025 -43.281 -10.969 1 87.88 208 LYS A O 1
ATOM 1626 N N . GLY A 1 209 ? 2.133 -41 -11.391 1 84.5 209 GLY A N 1
ATOM 1627 C CA . GLY A 1 209 ? 2.365 -41.219 -12.812 1 84.5 209 GLY A CA 1
ATOM 1628 C C . GLY A 1 209 ? 3.666 -41.938 -13.094 1 84.5 209 GLY A C 1
ATOM 1629 O O . GLY A 1 209 ? 3.697 -42.875 -13.875 1 84.5 209 GLY A O 1
ATOM 1630 N N . VAL A 1 210 ? 4.758 -41.531 -12.414 1 86.12 210 VAL A N 1
ATOM 1631 C CA . VAL A 1 210 ? 6.055 -42.188 -12.547 1 86.12 210 VAL A CA 1
ATOM 1632 C C . VAL A 1 210 ? 5.934 -43.656 -12.156 1 86.12 210 VAL A C 1
ATOM 1634 O O . VAL A 1 210 ? 6.426 -44.531 -12.859 1 86.12 210 VAL A O 1
ATOM 1637 N N . GLU A 1 211 ? 5.246 -43.969 -11.094 1 87.69 211 GLU A N 1
ATOM 1638 C CA . GLU A 1 211 ? 5.051 -45.344 -10.633 1 87.69 211 GLU A CA 1
ATOM 1639 C C . GLU A 1 211 ? 4.27 -46.156 -11.648 1 87.69 211 GLU A C 1
ATOM 1641 O O . GLU A 1 211 ? 4.641 -47.312 -11.961 1 87.69 211 GLU A O 1
ATOM 1646 N N . ALA A 1 212 ? 3.209 -45.531 -12.164 1 83.5 212 ALA A N 1
ATOM 1647 C CA . ALA A 1 212 ? 2.383 -46.219 -13.148 1 83.5 212 ALA A CA 1
ATOM 1648 C C . ALA A 1 212 ? 3.189 -46.562 -14.406 1 83.5 212 ALA A C 1
ATOM 1650 O O . ALA A 1 212 ? 3.104 -47.656 -14.93 1 83.5 212 ALA A O 1
ATOM 1651 N N . ILE A 1 213 ? 4.016 -45.688 -14.836 1 87.06 213 ILE A N 1
ATOM 1652 C CA . ILE A 1 213 ? 4.809 -45.875 -16.047 1 87.06 213 ILE A CA 1
ATOM 1653 C C . ILE A 1 213 ? 5.887 -46.906 -15.797 1 87.06 213 ILE A C 1
ATOM 1655 O O . ILE A 1 213 ? 6.184 -47.719 -16.672 1 87.06 213 ILE A O 1
ATOM 1659 N N . ASN A 1 214 ? 6.488 -46.938 -14.625 1 87.44 214 ASN A N 1
ATOM 1660 C CA . ASN A 1 214 ? 7.465 -47.969 -14.273 1 87.44 214 ASN A CA 1
ATOM 1661 C C . ASN A 1 214 ? 6.863 -49.375 -14.336 1 87.44 214 ASN A C 1
ATOM 1663 O O . ASN A 1 214 ? 7.504 -50.312 -14.82 1 87.44 214 ASN A O 1
ATOM 1667 N N . ILE A 1 215 ? 5.676 -49.469 -13.867 1 85.5 215 ILE A N 1
ATOM 1668 C CA . ILE A 1 215 ? 4.98 -50.75 -13.906 1 85.5 215 ILE A CA 1
ATOM 1669 C C . ILE A 1 215 ? 4.754 -51.188 -15.352 1 85.5 215 ILE A C 1
ATOM 1671 O O . ILE A 1 215 ? 4.973 -52.344 -15.703 1 85.5 215 ILE A O 1
ATOM 1675 N N . VAL A 1 216 ? 4.371 -50.219 -16.188 1 83.31 216 VAL A N 1
ATOM 1676 C CA . VAL A 1 216 ? 4.184 -50.5 -17.609 1 83.31 216 VAL A CA 1
ATOM 1677 C C . VAL A 1 216 ? 5.5 -51 -18.219 1 83.31 216 VAL A C 1
ATOM 1679 O O . VAL A 1 216 ? 5.527 -51.969 -18.953 1 83.31 216 VAL A O 1
ATOM 1682 N N . GLU A 1 217 ? 6.562 -50.312 -17.891 1 84.44 217 GLU A N 1
ATOM 1683 C CA . GLU A 1 217 ? 7.883 -50.656 -18.406 1 84.44 217 GLU A CA 1
ATOM 1684 C C . GLU A 1 217 ? 8.281 -52.062 -17.984 1 84.44 217 GLU A C 1
ATOM 1686 O O . GLU A 1 217 ? 8.742 -52.844 -18.812 1 84.44 217 GLU A O 1
ATOM 1691 N N . GLU A 1 218 ? 8.109 -52.406 -16.75 1 86.62 218 GLU A N 1
ATOM 1692 C CA . GLU A 1 218 ? 8.453 -53.719 -16.219 1 86.62 218 GLU A CA 1
ATOM 1693 C C . GLU A 1 218 ? 7.621 -54.812 -16.891 1 86.62 218 GLU A C 1
ATOM 1695 O O . GLU A 1 218 ? 8.156 -55.844 -17.312 1 86.62 218 GLU A O 1
ATOM 1700 N N . ASN A 1 219 ? 6.336 -54.469 -16.984 1 81.88 219 ASN A N 1
ATOM 1701 C CA . ASN A 1 219 ? 5.457 -55.438 -17.625 1 81.88 219 ASN A CA 1
ATOM 1702 C C . ASN A 1 219 ? 5.82 -55.656 -19.094 1 81.88 219 ASN A C 1
ATOM 1704 O O . ASN A 1 219 ? 5.746 -56.75 -19.625 1 81.88 219 ASN A O 1
ATOM 1708 N N . SER A 1 220 ? 6.18 -54.594 -19.75 1 82.5 220 SER A N 1
ATOM 1709 C CA . SER A 1 220 ? 6.613 -54.688 -21.141 1 82.5 220 SER A CA 1
ATOM 1710 C C . SER A 1 220 ? 7.883 -55.5 -21.281 1 82.5 220 SER A C 1
ATOM 1712 O O . SER A 1 220 ? 8.008 -56.312 -22.203 1 82.5 220 SER A O 1
ATOM 1714 N N . LYS A 1 221 ? 8.883 -55.375 -20.375 1 84.25 221 LYS A N 1
ATOM 1715 C CA . LYS A 1 221 ? 10.117 -56.156 -20.391 1 84.25 221 LYS A CA 1
ATOM 1716 C C . LYS A 1 221 ? 9.836 -57.656 -20.203 1 84.25 221 LYS A C 1
ATOM 1718 O O . LYS A 1 221 ? 10.367 -58.469 -20.953 1 84.25 221 LYS A O 1
ATOM 1723 N N . VAL A 1 222 ? 9 -57.906 -19.266 1 83.69 222 VAL A N 1
ATOM 1724 C CA . VAL A 1 222 ? 8.609 -59.281 -19.016 1 83.69 222 VAL A CA 1
ATOM 1725 C C . VAL A 1 222 ? 7.902 -59.844 -20.234 1 83.69 222 VAL A C 1
ATOM 1727 O O . VAL A 1 222 ? 8.164 -61 -20.641 1 83.69 222 VAL A O 1
ATOM 1730 N N . GLY A 1 223 ? 7.008 -59 -20.766 1 78.31 223 GLY A N 1
ATOM 1731 C CA . GLY A 1 223 ? 6.324 -59.406 -21.984 1 78.31 223 GLY A CA 1
ATOM 1732 C C . GLY A 1 223 ? 7.27 -59.719 -23.125 1 78.31 223 GLY A C 1
ATOM 1733 O O . GLY A 1 223 ? 7.109 -60.75 -23.797 1 78.31 223 GLY A O 1
ATOM 1734 N N . LEU A 1 224 ? 8.281 -58.938 -23.281 1 81.94 224 LEU A N 1
ATOM 1735 C CA . LEU A 1 224 ? 9.273 -59.156 -24.328 1 81.94 224 LEU A CA 1
ATOM 1736 C C . LEU A 1 224 ? 10.023 -60.469 -24.109 1 81.94 224 LEU A C 1
ATOM 1738 O O . LEU A 1 224 ? 10.281 -61.219 -25.062 1 81.94 224 LEU A O 1
ATOM 1742 N N . GLU A 1 225 ? 10.367 -60.844 -22.922 1 85.81 225 GLU A N 1
ATOM 1743 C CA . GLU A 1 225 ? 11.047 -62.094 -22.594 1 85.81 225 GLU A CA 1
ATOM 1744 C C . GLU A 1 225 ? 10.164 -63.281 -22.922 1 85.81 225 GLU A C 1
ATOM 1746 O O . GLU A 1 225 ? 10.641 -64.312 -23.453 1 85.81 225 GLU A O 1
ATOM 1751 N N . LYS A 1 226 ? 8.914 -63.094 -22.594 1 80.38 226 LYS A N 1
ATOM 1752 C CA . LYS A 1 226 ? 7.965 -64.188 -22.859 1 80.38 226 LYS A CA 1
ATOM 1753 C C . LYS A 1 226 ? 7.777 -64.375 -24.359 1 80.38 226 LYS A C 1
ATOM 1755 O O . LYS A 1 226 ? 7.664 -65.5 -24.828 1 80.38 226 LYS A O 1
ATOM 1760 N N . VAL A 1 227 ? 7.762 -63.344 -25.078 1 82 227 VAL A N 1
ATOM 1761 C CA . VAL A 1 227 ? 7.633 -63.438 -26.531 1 82 227 VAL A CA 1
ATOM 1762 C C . VAL A 1 227 ? 8.852 -64.125 -27.125 1 82 227 VAL A C 1
ATOM 1764 O O . VAL A 1 227 ? 8.727 -64.938 -28.016 1 82 227 VAL A O 1
ATOM 1767 N N . GLU A 1 228 ? 10.039 -63.844 -26.672 1 83.75 228 GLU A N 1
ATOM 1768 C CA . GLU A 1 228 ? 11.266 -64.5 -27.141 1 83.75 228 GLU A CA 1
ATOM 1769 C C . GLU A 1 228 ? 11.227 -66 -26.906 1 83.75 228 GLU A C 1
ATOM 1771 O O . GLU A 1 228 ? 11.617 -66.75 -27.766 1 83.75 228 GLU A O 1
ATOM 1776 N N . ARG A 1 229 ? 10.781 -66.438 -25.75 1 83.88 229 ARG A N 1
ATOM 1777 C CA . ARG A 1 229 ? 10.648 -67.812 -25.438 1 83.88 229 ARG A CA 1
ATOM 1778 C C . ARG A 1 229 ? 9.656 -68.5 -26.391 1 83.88 229 ARG A C 1
ATOM 1780 O O . ARG A 1 229 ? 9.891 -69.625 -26.828 1 83.88 229 ARG A O 1
ATOM 1787 N N . ALA A 1 230 ? 8.555 -67.688 -26.625 1 79.44 230 ALA A N 1
ATOM 1788 C CA . ALA A 1 230 ? 7.551 -68.188 -27.562 1 79.44 230 ALA A CA 1
ATOM 1789 C C . ALA A 1 230 ? 8.141 -68.375 -28.953 1 79.44 230 ALA A C 1
ATOM 1791 O O . ALA A 1 230 ? 7.859 -69.375 -29.625 1 79.44 230 ALA A O 1
ATOM 1792 N N . ILE A 1 231 ? 8.945 -67.5 -29.375 1 80.25 231 ILE A N 1
ATOM 1793 C CA . ILE A 1 231 ? 9.602 -67.625 -30.672 1 80.25 231 ILE A CA 1
ATOM 1794 C C . ILE A 1 231 ? 10.492 -68.812 -30.734 1 80.25 231 ILE A C 1
ATOM 1796 O O . ILE A 1 231 ? 10.461 -69.562 -31.703 1 80.25 231 ILE A O 1
ATOM 1800 N N . GLU A 1 232 ? 11.258 -69.125 -29.703 1 84.75 232 GLU A N 1
ATOM 1801 C CA . GLU A 1 232 ? 12.133 -70.25 -29.641 1 84.75 232 GLU A CA 1
ATOM 1802 C C . GLU A 1 232 ? 11.336 -71.562 -29.719 1 84.75 232 GLU A C 1
ATOM 1804 O O . GLU A 1 232 ? 11.734 -72.5 -30.406 1 84.75 232 GLU A O 1
ATOM 1809 N N . THR A 1 233 ? 10.273 -71.5 -28.953 1 79.5 233 THR A N 1
ATOM 1810 C CA . THR A 1 233 ? 9.414 -72.688 -28.938 1 79.5 233 THR A CA 1
ATOM 1811 C C . THR A 1 233 ? 8.852 -73 -30.328 1 79.5 233 THR A C 1
ATOM 1813 O O . THR A 1 233 ? 8.836 -74.125 -30.797 1 79.5 233 THR A O 1
ATOM 1816 N N . MET A 1 234 ? 8.477 -71.938 -30.984 1 78.12 234 MET A N 1
ATOM 1817 C CA . MET A 1 234 ? 7.934 -72.062 -32.344 1 78.12 234 MET A CA 1
ATOM 1818 C C . MET A 1 234 ? 8.984 -72.625 -33.312 1 78.12 234 MET A C 1
ATOM 1820 O O . MET A 1 234 ? 8.688 -73.438 -34.156 1 78.12 234 MET A O 1
ATOM 1824 N N . GLN A 1 235 ? 10.188 -72.188 -33.156 1 81.06 235 GLN A N 1
ATOM 1825 C CA . GLN A 1 235 ? 11.281 -72.688 -34 1 81.06 235 GLN A CA 1
ATOM 1826 C C . GLN A 1 235 ? 11.531 -74.188 -33.781 1 81.06 235 GLN A C 1
ATOM 1828 O O . GLN A 1 235 ? 11.789 -74.938 -34.719 1 81.06 235 GLN A O 1
ATOM 1833 N N . ARG A 1 236 ? 11.445 -74.562 -32.562 1 82.94 236 ARG A N 1
ATOM 1834 C CA . ARG A 1 236 ? 11.609 -76 -32.25 1 82.94 236 ARG A CA 1
ATOM 1835 C C . ARG A 1 236 ? 10.492 -76.812 -32.875 1 82.94 236 ARG A C 1
ATOM 1837 O O . ARG A 1 236 ? 10.75 -77.938 -33.406 1 82.94 236 ARG A O 1
ATOM 1844 N N . ILE A 1 237 ? 9.336 -76.25 -32.781 1 79.31 237 ILE A N 1
ATOM 1845 C CA . ILE A 1 237 ? 8.195 -76.938 -33.375 1 79.31 237 ILE A CA 1
ATOM 1846 C C . ILE A 1 237 ? 8.398 -77.062 -34.875 1 79.31 237 ILE A C 1
ATOM 1848 O O . ILE A 1 237 ? 8.164 -78.125 -35.469 1 79.31 237 ILE A O 1
ATOM 1852 N N . ALA A 1 238 ? 8.844 -76.062 -35.5 1 78.94 238 ALA A N 1
ATOM 1853 C CA . ALA A 1 238 ? 9.102 -76.062 -36.938 1 78.94 238 ALA A CA 1
ATOM 1854 C C . ALA A 1 238 ? 10.125 -77.125 -37.312 1 78.94 238 ALA A C 1
ATOM 1856 O O . ALA A 1 238 ? 9.938 -77.875 -38.281 1 78.94 238 ALA A O 1
ATOM 1857 N N . ASN A 1 239 ? 11.133 -77.312 -36.531 1 83.06 239 ASN A N 1
ATOM 1858 C CA . ASN A 1 239 ? 12.18 -78.25 -36.781 1 83.06 239 ASN A CA 1
ATOM 1859 C C . ASN A 1 239 ? 11.648 -79.688 -36.656 1 83.06 239 ASN A C 1
ATOM 1861 O O . ASN A 1 239 ? 11.977 -80.562 -37.469 1 83.06 239 ASN A O 1
ATOM 1865 N N . VAL A 1 240 ? 10.852 -79.875 -35.688 1 78.06 240 VAL A N 1
ATOM 1866 C CA . VAL A 1 240 ? 10.281 -81.188 -35.438 1 78.06 240 VAL A CA 1
ATOM 1867 C C . VAL A 1 240 ? 9.383 -81.562 -36.625 1 78.06 240 VAL A C 1
ATOM 1869 O O . VAL A 1 240 ? 9.438 -82.688 -37.094 1 78.06 240 VAL A O 1
ATOM 1872 N N . ILE A 1 241 ? 8.664 -80.688 -37.094 1 76.12 241 ILE A N 1
ATOM 1873 C CA . ILE A 1 241 ? 7.746 -80.938 -38.188 1 76.12 241 ILE A CA 1
ATOM 1874 C C . ILE A 1 241 ? 8.539 -81.25 -39.469 1 76.12 241 ILE A C 1
ATOM 1876 O O . ILE A 1 241 ? 8.172 -82.125 -40.25 1 76.12 241 ILE A O 1
ATOM 1880 N N . ASP A 1 242 ? 9.594 -80.5 -39.656 1 79.69 242 ASP A N 1
ATOM 1881 C CA . ASP A 1 242 ? 10.469 -80.75 -40.781 1 79.69 242 ASP A CA 1
ATOM 1882 C C . ASP A 1 242 ? 11.055 -82.125 -40.75 1 79.69 242 ASP A C 1
ATOM 1884 O O . ASP A 1 242 ? 11.062 -82.875 -41.75 1 79.69 242 ASP A O 1
ATOM 1888 N N . GLU A 1 243 ? 11.492 -82.562 -39.594 1 81.62 243 GLU A N 1
ATOM 1889 C CA . GLU A 1 243 ? 12.062 -83.875 -39.438 1 81.62 243 GLU A CA 1
ATOM 1890 C C . GLU A 1 243 ? 11.008 -84.938 -39.656 1 81.62 243 GLU A C 1
ATOM 1892 O O . GLU A 1 243 ? 11.297 -86 -40.25 1 81.62 243 GLU A O 1
ATOM 1897 N N . LEU A 1 244 ? 9.875 -84.625 -39.188 1 76.88 244 LEU A N 1
ATOM 1898 C CA . LEU A 1 244 ? 8.766 -85.562 -39.375 1 76.88 244 LEU A CA 1
ATOM 1899 C C . LEU A 1 244 ? 8.453 -85.75 -40.875 1 76.88 244 LEU A C 1
ATOM 1901 O O . LEU A 1 244 ? 8.227 -86.812 -41.344 1 76.88 244 LEU A O 1
ATOM 1905 N N . GLY A 1 245 ? 8.461 -84.625 -41.531 1 74.44 245 GLY A N 1
ATOM 1906 C CA . GLY A 1 245 ? 8.258 -84.688 -42.969 1 74.44 245 GLY A CA 1
ATOM 1907 C C . GLY A 1 245 ? 9.281 -85.562 -43.656 1 74.44 245 GLY A C 1
ATOM 1908 O O . GLY A 1 245 ? 8.93 -86.375 -44.5 1 74.44 245 GLY A O 1
ATOM 1909 N N . ARG A 1 246 ? 10.547 -85.562 -43.281 1 82.19 246 ARG A N 1
ATOM 1910 C CA . ARG A 1 246 ? 11.617 -86.312 -43.875 1 82.19 246 ARG A CA 1
ATOM 1911 C C . ARG A 1 246 ? 11.453 -87.812 -43.562 1 82.19 246 ARG A C 1
ATOM 1913 O O . ARG A 1 246 ? 11.656 -88.688 -44.406 1 82.19 246 ARG A O 1
ATOM 1920 N N . ALA A 1 247 ? 10.992 -87.938 -42.312 1 78.31 247 ALA A N 1
ATOM 1921 C CA . ALA A 1 247 ? 10.789 -89.375 -41.906 1 78.31 247 ALA A CA 1
ATOM 1922 C C . ALA A 1 247 ? 9.625 -90 -42.656 1 78.31 247 ALA A C 1
ATOM 1924 O O . ALA A 1 247 ? 9.711 -91.125 -43.062 1 78.31 247 ALA A O 1
ATOM 1925 N N . LEU A 1 248 ? 8.672 -89.25 -42.906 1 77.19 248 LEU A N 1
ATOM 1926 C CA . LEU A 1 248 ? 7.496 -89.75 -43.625 1 77.19 248 LEU A CA 1
ATOM 1927 C C . LEU A 1 248 ? 7.82 -90 -45.094 1 77.19 248 LEU A C 1
ATOM 1929 O O . LEU A 1 248 ? 7.332 -91 -45.656 1 77.19 248 LEU A O 1
ATOM 1933 N N . GLU A 1 249 ? 8.633 -89.188 -45.656 1 79.62 249 GLU A N 1
ATOM 1934 C CA . GLU A 1 249 ? 9.078 -89.438 -47.031 1 79.62 249 GLU A CA 1
ATOM 1935 C C . GLU A 1 249 ? 9.867 -90.75 -47.125 1 79.62 249 GLU A C 1
ATOM 1937 O O . GLU A 1 249 ? 9.68 -91.5 -48.094 1 79.62 249 GLU A O 1
ATOM 1942 N N . GLU A 1 250 ? 10.688 -91 -46.188 1 81.56 250 GLU A N 1
ATOM 1943 C CA . GLU A 1 250 ? 11.469 -92.25 -46.156 1 81.56 250 GLU A CA 1
ATOM 1944 C C . GLU A 1 250 ? 10.562 -93.438 -46 1 81.56 250 GLU A C 1
ATOM 1946 O O . GLU A 1 250 ? 10.781 -94.5 -46.625 1 81.56 250 GLU A O 1
ATOM 1951 N N . LEU A 1 251 ? 9.578 -93.25 -45.188 1 77.06 251 LEU A N 1
ATOM 1952 C CA . LEU A 1 251 ? 8.602 -94.312 -45 1 77.06 251 LEU A CA 1
ATOM 1953 C C . LEU A 1 251 ? 7.852 -94.625 -46.312 1 77.06 251 LEU A C 1
ATOM 1955 O O . LEU A 1 251 ? 7.594 -95.75 -46.625 1 77.06 251 LEU A O 1
ATOM 1959 N N . GLY A 1 252 ? 7.555 -93.625 -47 1 76.06 252 GLY A N 1
ATOM 1960 C CA . GLY A 1 252 ? 6.926 -93.75 -48.281 1 76.06 252 GLY A CA 1
ATOM 1961 C C . GLY A 1 252 ? 7.777 -94.562 -49.25 1 76.06 252 GLY A C 1
ATOM 1962 O O . GLY A 1 252 ? 7.277 -95.438 -49.938 1 76.06 252 GLY A O 1
ATOM 1963 N N . LYS A 1 253 ? 9.047 -94.375 -49.281 1 82.56 253 LYS A N 1
ATOM 1964 C CA . LYS A 1 253 ? 9.977 -95.062 -50.156 1 82.56 253 LYS A CA 1
ATOM 1965 C C . LYS A 1 253 ? 10.094 -96.562 -49.75 1 82.56 253 LYS A C 1
ATOM 1967 O O . LYS A 1 253 ? 10.125 -97.438 -50.625 1 82.56 253 LYS A O 1
ATOM 1972 N N . LYS A 1 254 ? 10.055 -96.75 -48.531 1 78.62 254 LYS A N 1
ATOM 1973 C CA . LYS A 1 254 ? 10.172 -98.125 -48.031 1 78.62 254 LYS A CA 1
ATOM 1974 C C . LYS A 1 254 ? 8.906 -98.875 -48.344 1 78.62 254 LYS A C 1
ATOM 1976 O O . LYS A 1 254 ? 8.969 -100.062 -48.688 1 78.62 254 LYS A O 1
ATOM 1981 N N . SER A 1 255 ? 7.793 -98.25 -48.25 1 77.69 255 SER A N 1
ATOM 1982 C CA . SER A 1 255 ? 6.52 -98.938 -48.562 1 77.69 255 SER A CA 1
ATOM 1983 C C . SER A 1 255 ? 6.453 -99.312 -50.031 1 77.69 255 SER A C 1
ATOM 1985 O O . SER A 1 255 ? 5.957 -100.375 -50.375 1 77.69 255 SER A O 1
ATOM 1987 N N . GLN A 1 256 ? 7.039 -98.562 -50.844 1 80.81 256 GLN A N 1
ATOM 1988 C CA . GLN A 1 256 ? 7.094 -98.875 -52.281 1 80.81 256 GLN A CA 1
ATOM 1989 C C . GLN A 1 256 ? 7.969 -100.125 -52.562 1 80.81 256 GLN A C 1
ATOM 1991 O O . GLN A 1 256 ? 7.66 -100.938 -53.406 1 80.81 256 GLN A O 1
ATOM 1996 N N . LYS A 1 257 ? 8.945 -100.25 -51.812 1 82.31 257 LYS A N 1
ATOM 1997 C CA . LYS A 1 257 ? 9.836 -101.375 -51.938 1 82.31 257 LYS A CA 1
ATOM 1998 C C . LYS A 1 257 ? 9.117 -102.688 -51.562 1 82.31 257 LYS A C 1
ATOM 2000 O O . LYS A 1 257 ? 9.297 -103.75 -52.188 1 82.31 257 LYS A O 1
ATOM 2005 N N . ILE A 1 258 ? 8.289 -102.5 -50.594 1 79.5 258 ILE A N 1
ATOM 2006 C CA . ILE A 1 258 ? 7.52 -103.688 -50.188 1 79.5 258 ILE A CA 1
ATOM 2007 C C . ILE A 1 258 ? 6.57 -104.125 -51.312 1 79.5 258 ILE A C 1
ATOM 2009 O O . ILE A 1 258 ? 6.418 -105.312 -51.594 1 79.5 258 ILE A O 1
ATOM 2013 N N . ASN A 1 259 ? 6.039 -103.125 -51.969 1 77.06 259 ASN A N 1
ATOM 2014 C CA . ASN A 1 259 ? 5.148 -103.438 -53.062 1 77.06 259 ASN A CA 1
ATOM 2015 C C . ASN A 1 259 ? 5.871 -104.188 -54.188 1 77.06 259 ASN A C 1
ATOM 2017 O O . ASN A 1 259 ? 5.324 -105.125 -54.781 1 77.06 259 ASN A O 1
ATOM 2021 N N . GLU A 1 260 ? 7.047 -103.875 -54.344 1 83.12 260 GLU A N 1
ATOM 2022 C CA . GLU A 1 260 ? 7.84 -104.5 -55.375 1 83.12 260 GLU A CA 1
ATOM 2023 C C . GLU A 1 260 ? 8.164 -105.938 -55 1 83.12 260 GLU A C 1
ATOM 2025 O O . GLU A 1 260 ? 8.055 -106.875 -55.844 1 83.12 260 GLU A O 1
ATOM 2030 N N . ILE A 1 261 ? 8.422 -106.062 -53.812 1 80 261 ILE A N 1
ATOM 2031 C CA . ILE A 1 261 ? 8.812 -107.438 -53.375 1 80 261 ILE A CA 1
ATOM 2032 C C . ILE A 1 261 ? 7.594 -108.312 -53.344 1 80 261 ILE A C 1
ATOM 2034 O O . ILE A 1 261 ? 7.676 -109.5 -53.75 1 80 261 ILE A O 1
ATOM 2038 N N . THR A 1 262 ? 6.484 -107.812 -53 1 81.38 262 THR A N 1
ATOM 2039 C CA . THR A 1 262 ? 5.262 -108.625 -52.938 1 81.38 262 THR A CA 1
ATOM 2040 C C . THR A 1 262 ? 4.777 -109 -54.344 1 81.38 262 THR A C 1
ATOM 2042 O O . THR A 1 262 ? 4.254 -110.062 -54.531 1 81.38 262 THR A O 1
ATOM 2045 N N . ALA A 1 263 ? 5.117 -108.188 -55.219 1 83 263 ALA A N 1
ATOM 2046 C CA . ALA A 1 263 ? 4.801 -108.5 -56.625 1 83 263 ALA A CA 1
ATOM 2047 C C . ALA A 1 263 ? 5.66 -109.688 -57.125 1 83 263 ALA A C 1
ATOM 2049 O O . ALA A 1 263 ? 5.164 -110.562 -57.781 1 83 263 ALA A O 1
ATOM 2050 N N . LEU A 1 264 ? 6.82 -109.625 -56.688 1 83.38 264 LEU A N 1
ATOM 2051 C CA . LEU A 1 264 ? 7.738 -110.75 -57.062 1 83.38 264 LEU A CA 1
ATOM 2052 C C . LEU A 1 264 ? 7.312 -112.062 -56.438 1 83.38 264 LEU A C 1
ATOM 2054 O O . LEU A 1 264 ? 7.289 -113.062 -57.094 1 83.38 264 LEU A O 1
ATOM 2058 N N . ILE A 1 265 ? 6.855 -111.938 -55.281 1 82.38 265 ILE A N 1
ATOM 2059 C CA . ILE A 1 265 ? 6.434 -113.125 -54.562 1 82.38 265 ILE A CA 1
ATOM 2060 C C . ILE A 1 265 ? 5.172 -113.688 -55.219 1 82.38 265 ILE A C 1
ATOM 2062 O O . ILE A 1 265 ? 5.031 -114.875 -55.375 1 82.38 265 ILE A O 1
ATOM 2066 N N . LYS A 1 266 ? 4.414 -112.938 -55.625 1 84.38 266 LYS A N 1
ATOM 2067 C CA . LYS A 1 266 ? 3.189 -113.312 -56.312 1 84.38 266 LYS A CA 1
ATOM 2068 C C . LYS A 1 266 ? 3.5 -114.062 -57.625 1 84.38 266 LYS A C 1
ATOM 2070 O O . LYS A 1 266 ? 2.934 -115.125 -57.906 1 84.38 266 LYS A O 1
ATOM 2075 N N . ASP A 1 267 ? 4.434 -113.562 -58.25 1 87.31 267 ASP A N 1
ATOM 2076 C CA . ASP A 1 267 ? 4.855 -114.125 -59.5 1 87.31 267 ASP A CA 1
ATOM 2077 C C . ASP A 1 267 ? 5.453 -115.5 -59.281 1 87.31 267 ASP A C 1
ATOM 2079 O O . ASP A 1 267 ? 5.137 -116.5 -60 1 87.31 267 ASP A O 1
ATOM 2083 N N . ILE A 1 268 ? 6.125 -115.562 -58.281 1 84.81 268 ILE A N 1
ATOM 2084 C CA . ILE A 1 268 ? 6.797 -116.812 -58 1 84.81 268 ILE A CA 1
ATOM 2085 C C . ILE A 1 268 ? 5.77 -117.875 -57.531 1 84.81 268 ILE A C 1
ATOM 2087 O O . ILE A 1 268 ? 5.852 -119.062 -57.906 1 84.81 268 ILE A O 1
ATOM 2091 N N . ALA A 1 269 ? 4.84 -117.438 -56.844 1 84.38 269 ALA A N 1
ATOM 2092 C CA . ALA A 1 269 ? 3.775 -118.312 -56.344 1 84.38 269 ALA A CA 1
ATOM 2093 C C . ALA A 1 269 ? 2.936 -118.812 -57.531 1 84.38 269 ALA A C 1
ATOM 2095 O O . ALA A 1 269 ? 2.596 -120 -57.562 1 84.38 269 ALA A O 1
ATOM 2096 N N . GLU A 1 270 ? 2.736 -118.062 -58.438 1 87.12 270 GLU A N 1
ATOM 2097 C CA . GLU A 1 270 ? 1.975 -118.438 -59.594 1 87.12 270 GLU A CA 1
ATOM 2098 C C . GLU A 1 270 ? 2.756 -119.438 -60.469 1 87.12 270 GLU A C 1
ATOM 2100 O O . GLU A 1 270 ? 2.193 -120.438 -60.969 1 87.12 270 GLU A O 1
ATOM 2105 N N . GLN A 1 271 ? 3.963 -119.125 -60.438 1 87.94 271 GLN A N 1
ATOM 2106 C CA . GLN A 1 271 ? 4.82 -120 -61.219 1 87.94 271 GLN A CA 1
ATOM 2107 C C . GLN A 1 271 ? 4.926 -121.375 -60.531 1 87.94 271 GLN A C 1
ATOM 2109 O O . GLN A 1 271 ? 4.902 -122.375 -61.219 1 87.94 271 GLN A O 1
ATOM 2114 N N . THR A 1 272 ? 4.957 -121.25 -59.281 1 83.69 272 THR A N 1
ATOM 2115 C CA . THR A 1 272 ? 5.012 -122.5 -58.5 1 83.69 272 THR A CA 1
ATOM 2116 C C . THR A 1 272 ? 3.711 -123.25 -58.656 1 83.69 272 THR A C 1
ATOM 2118 O O . THR A 1 272 ? 3.732 -124.5 -58.812 1 83.69 272 THR A O 1
ATOM 2121 N N . GLY A 1 273 ? 2.699 -122.625 -58.688 1 82.31 273 GLY A N 1
ATOM 2122 C CA . GLY A 1 273 ? 1.406 -123.25 -58.906 1 82.31 273 GLY A CA 1
ATOM 2123 C C . GLY A 1 273 ? 1.271 -123.875 -60.281 1 82.31 273 GLY A C 1
ATOM 2124 O O . GLY A 1 273 ? 0.745 -125 -60.406 1 82.31 273 GLY A O 1
ATOM 2125 N N . LEU A 1 274 ? 1.858 -123.375 -61.188 1 87.25 274 LEU A N 1
ATOM 2126 C CA . LEU A 1 274 ? 1.817 -123.875 -62.531 1 87.25 274 LEU A CA 1
ATOM 2127 C C . LEU A 1 274 ? 2.707 -125.125 -62.688 1 87.25 274 LEU A C 1
ATOM 2129 O O . LEU A 1 274 ? 2.328 -126.062 -63.375 1 87.25 274 LEU A O 1
ATOM 2133 N N . LEU A 1 275 ? 3.758 -125 -62.062 1 84.69 275 LEU A N 1
ATOM 2134 C CA . LEU A 1 275 ? 4.668 -126.125 -62.094 1 84.69 275 LEU A CA 1
ATOM 2135 C C . LEU A 1 275 ? 4.062 -127.375 -61.375 1 84.69 275 LEU A C 1
ATOM 2137 O O . LEU A 1 275 ? 4.199 -128.5 -61.844 1 84.69 275 LEU A O 1
ATOM 2141 N N . ALA A 1 276 ? 3.324 -127.062 -60.406 1 83.5 276 ALA A N 1
ATOM 2142 C CA . ALA A 1 276 ? 2.648 -128.125 -59.656 1 83.5 276 ALA A CA 1
ATOM 2143 C C . ALA A 1 276 ? 1.497 -128.75 -60.469 1 83.5 276 ALA A C 1
ATOM 2145 O O . ALA A 1 276 ? 1.281 -129.875 -60.438 1 83.5 276 ALA A O 1
ATOM 2146 N N . LEU A 1 277 ? 0.892 -128 -61.219 1 84 277 LEU A N 1
ATOM 2147 C CA . LEU A 1 277 ? -0.187 -128.5 -62.062 1 84 277 LEU A CA 1
ATOM 2148 C C . LEU A 1 277 ? 0.354 -129.375 -63.188 1 84 277 LEU A C 1
ATOM 2150 O O . LEU A 1 277 ? -0.209 -130.5 -63.469 1 84 277 LEU A O 1
ATOM 2154 N N . ASN A 1 278 ? 1.376 -129 -63.688 1 81.31 278 ASN A N 1
ATOM 2155 C CA . ASN A 1 278 ? 1.998 -129.75 -64.75 1 81.31 278 ASN A CA 1
ATOM 2156 C C . ASN A 1 278 ? 2.496 -131.125 -64.188 1 81.31 278 ASN A C 1
ATOM 2158 O O . ASN A 1 278 ? 2.359 -132.125 -64.875 1 81.31 278 ASN A O 1
ATOM 2162 N N . ALA A 1 279 ? 2.969 -131 -63.031 1 79.56 279 ALA A N 1
ATOM 2163 C CA . ALA A 1 279 ? 3.439 -132.25 -62.375 1 79.56 279 ALA A CA 1
ATOM 2164 C C . ALA A 1 279 ? 2.275 -133.125 -62.062 1 79.56 279 ALA A C 1
ATOM 2166 O O . ALA A 1 279 ? 2.398 -134.375 -62.156 1 79.56 279 ALA A O 1
ATOM 2167 N N . SER A 1 280 ? 1.173 -132.625 -61.781 1 81.81 280 SER A N 1
ATOM 2168 C CA . SER A 1 280 ? -0.021 -133.375 -61.5 1 81.81 280 SER A CA 1
ATOM 2169 C C . SER A 1 280 ? -0.548 -134.125 -62.75 1 81.81 280 SER A C 1
ATOM 2171 O O . SER A 1 280 ? -0.991 -135.25 -62.719 1 81.81 280 SER A O 1
ATOM 2173 N N . ILE A 1 281 ? -0.396 -133.5 -63.75 1 79 281 ILE A N 1
ATOM 2174 C CA . ILE A 1 281 ? -0.845 -134 -65.062 1 79 281 ILE A CA 1
ATOM 2175 C C . ILE A 1 281 ? 0.059 -135.25 -65.438 1 79 281 ILE A C 1
ATOM 2177 O O . ILE A 1 281 ? -0.426 -136.25 -65.875 1 79 281 ILE A O 1
ATOM 2181 N N . GLU A 1 282 ? 1.266 -135 -65.312 1 76 282 GLU A N 1
ATOM 2182 C CA . GLU A 1 282 ? 2.227 -136.125 -65.688 1 76 282 GLU A CA 1
ATOM 2183 C C . GLU A 1 282 ? 2.111 -137.25 -64.812 1 76 282 GLU A C 1
ATOM 2185 O O . GLU A 1 282 ? 2.227 -138.5 -65.25 1 76 282 GLU A O 1
ATOM 2190 N N . ALA A 1 283 ? 1.791 -137 -63.594 1 78.75 283 ALA A N 1
ATOM 2191 C CA . ALA A 1 283 ? 1.596 -138.125 -62.625 1 78.75 283 ALA A CA 1
ATOM 2192 C C . ALA A 1 283 ? 0.354 -138.875 -63 1 78.75 283 ALA A C 1
ATOM 2194 O O . ALA A 1 283 ? 0.356 -140.125 -62.875 1 78.75 283 ALA A O 1
ATOM 2195 N N . ALA A 1 284 ? -0.587 -138.375 -63.469 1 78.94 284 ALA A N 1
ATOM 2196 C CA . ALA A 1 284 ? -1.803 -139 -63.875 1 78.94 284 ALA A CA 1
ATOM 2197 C C . ALA A 1 284 ? -1.547 -139.875 -65.125 1 78.94 284 ALA A C 1
ATOM 2199 O O . ALA A 1 284 ? -2.059 -141 -65.25 1 78.94 284 ALA A O 1
ATOM 2200 N N . ARG A 1 285 ? -0.777 -139.5 -65.875 1 76.38 285 ARG A N 1
ATOM 2201 C CA . ARG A 1 285 ? -0.448 -140.125 -67.125 1 76.38 285 ARG A CA 1
ATOM 2202 C C . ARG A 1 285 ? 0.357 -141.375 -66.875 1 76.38 285 ARG A C 1
ATOM 2204 O O . ARG A 1 285 ? 0.275 -142.375 -67.688 1 76.38 285 ARG A O 1
ATOM 2211 N N . ALA A 1 286 ? 1.085 -141.25 -65.75 1 75 286 ALA A N 1
ATOM 2212 C CA . ALA A 1 286 ? 1.967 -142.375 -65.438 1 75 286 ALA A CA 1
ATOM 2213 C C . ALA A 1 286 ? 1.203 -143.5 -64.75 1 75 286 ALA A C 1
ATOM 2215 O O . ALA A 1 286 ? 1.773 -144.625 -64.438 1 75 286 ALA A O 1
ATOM 2216 N N . GLY A 1 287 ? -0.113 -143.375 -64.5 1 75 287 GLY A N 1
ATOM 2217 C CA . GLY A 1 287 ? -0.989 -144.5 -63.969 1 75 287 GLY A CA 1
ATOM 2218 C C . GLY A 1 287 ? -0.663 -144.875 -62.531 1 75 287 GLY A C 1
ATOM 2219 O O . GLY A 1 287 ? -0.584 -144 -61.656 1 75 287 GLY A O 1
ATOM 2220 N N . GLU A 1 288 ? -0.359 -146.25 -62.281 1 74.06 288 GLU A N 1
ATOM 2221 C CA . GLU A 1 288 ? -0.121 -146.75 -60.938 1 74.06 288 GLU A CA 1
ATOM 2222 C C . GLU A 1 288 ? 1.243 -146.375 -60.406 1 74.06 288 GLU A C 1
ATOM 2224 O O . GLU A 1 288 ? 1.398 -146.125 -59.219 1 74.06 288 GLU A O 1
ATOM 2229 N N . ALA A 1 289 ? 2.197 -146.125 -61.281 1 70.12 289 ALA A N 1
ATOM 2230 C CA . ALA A 1 289 ? 3.559 -145.75 -60.906 1 70.12 289 ALA A CA 1
ATOM 2231 C C . ALA A 1 289 ? 3.627 -144.25 -60.469 1 70.12 289 ALA A C 1
ATOM 2233 O O . ALA A 1 289 ? 4.562 -143.875 -59.781 1 70.12 289 ALA A O 1
ATOM 2234 N N . GLY A 1 290 ? 2.506 -143.5 -60.75 1 74.31 290 GLY A N 1
ATOM 2235 C CA . GLY A 1 290 ? 2.529 -142.125 -60.531 1 74.31 290 GLY A CA 1
ATOM 2236 C C . GLY A 1 290 ? 1.659 -141.75 -59.344 1 74.31 290 GLY A C 1
ATOM 2237 O O . GLY A 1 290 ? 1.549 -140.5 -59.031 1 74.31 290 GLY A O 1
ATOM 2238 N N . ARG A 1 291 ? 1.095 -142.5 -58.75 1 80.19 291 ARG A N 1
ATOM 2239 C CA . ARG A 1 291 ? 0.132 -142.25 -57.719 1 80.19 291 ARG A CA 1
ATOM 2240 C C . ARG A 1 291 ? 0.789 -141.375 -56.594 1 80.19 291 ARG A C 1
ATOM 2242 O O . ARG A 1 291 ? 0.215 -140.5 -56.094 1 80.19 291 ARG A O 1
ATOM 2249 N N . GLY A 1 292 ? 1.988 -141.75 -56.156 1 77.38 292 GLY A N 1
ATOM 2250 C CA . GLY A 1 292 ? 2.705 -141 -55.094 1 77.38 292 GLY A CA 1
ATOM 2251 C C . GLY A 1 292 ? 3.068 -139.625 -55.5 1 77.38 292 GLY A C 1
ATOM 2252 O O . GLY A 1 292 ? 2.938 -138.625 -54.688 1 77.38 292 GLY A O 1
ATOM 2253 N N . PHE A 1 293 ? 3.355 -139.375 -56.812 1 77.31 293 PHE A N 1
ATOM 2254 C CA . PHE A 1 293 ? 3.75 -138.125 -57.312 1 77.31 293 PHE A CA 1
ATOM 2255 C C . PHE A 1 293 ? 2.537 -137.25 -57.469 1 77.31 293 PHE A C 1
ATOM 2257 O O . PHE A 1 293 ? 2.633 -136 -57.25 1 77.31 293 PHE A O 1
ATOM 2264 N N . ALA A 1 294 ? 1.454 -137.75 -57.781 1 80.5 294 ALA A N 1
ATOM 2265 C CA . ALA A 1 294 ? 0.217 -137 -57.906 1 80.5 294 ALA A CA 1
ATOM 2266 C C . ALA A 1 294 ? -0.176 -136.375 -56.562 1 80.5 294 ALA A C 1
ATOM 2268 O O . ALA A 1 294 ? -0.618 -135.25 -56.531 1 80.5 294 ALA A O 1
ATOM 2269 N N . VAL A 1 295 ? 0.139 -137 -55.469 1 82.88 295 VAL A N 1
ATOM 2270 C CA . VAL A 1 295 ? -0.172 -136.5 -54.125 1 82.88 295 VAL A CA 1
ATOM 2271 C C . VAL A 1 295 ? 0.762 -135.375 -53.781 1 82.88 295 VAL A C 1
ATOM 2273 O O . VAL A 1 295 ? 0.315 -134.25 -53.312 1 82.88 295 VAL A O 1
ATOM 2276 N N . VAL A 1 296 ? 1.959 -135.5 -54.156 1 82.75 296 VAL A N 1
ATOM 2277 C CA . VAL A 1 296 ? 2.947 -134.5 -53.906 1 82.75 296 VAL A CA 1
ATOM 2278 C C . VAL A 1 296 ? 2.645 -133.25 -54.75 1 82.75 296 VAL A C 1
ATOM 2280 O O . VAL A 1 296 ? 2.678 -132.125 -54.281 1 82.75 296 VAL A O 1
ATOM 2283 N N . ALA A 1 297 ? 2.332 -133.375 -55.969 1 81.31 297 ALA A N 1
ATOM 2284 C CA . ALA A 1 297 ? 2.02 -132.375 -56.875 1 81.31 297 ALA A CA 1
ATOM 2285 C C . ALA A 1 297 ? 0.778 -131.625 -56.438 1 81.31 297 ALA A C 1
ATOM 2287 O O . ALA A 1 297 ? 0.744 -130.375 -56.469 1 81.31 297 ALA A O 1
ATOM 2288 N N . SER A 1 298 ? -0.181 -132.25 -55.906 1 84.31 298 SER A N 1
ATOM 2289 C CA . SER A 1 298 ? -1.406 -131.625 -55.406 1 84.31 298 SER A CA 1
ATOM 2290 C C . SER A 1 298 ? -1.145 -130.75 -54.156 1 84.31 298 SER A C 1
ATOM 2292 O O . SER A 1 298 ? -1.699 -129.75 -54 1 84.31 298 SER A O 1
ATOM 2294 N N . GLU A 1 299 ? -0.251 -131.25 -53.406 1 86.81 299 GLU A N 1
ATOM 2295 C CA . GLU A 1 299 ? 0.092 -130.625 -52.156 1 86.81 299 GLU A CA 1
ATOM 2296 C C . GLU A 1 299 ? 0.873 -129.25 -52.469 1 86.81 299 GLU A C 1
ATOM 2298 O O . GLU A 1 299 ? 0.624 -128.25 -51.875 1 86.81 299 GLU A O 1
ATOM 2303 N N . ILE A 1 300 ? 1.705 -129.375 -53.375 1 85.12 300 ILE A N 1
ATOM 2304 C CA . ILE A 1 300 ? 2.488 -128.25 -53.781 1 85.12 300 ILE A CA 1
ATOM 2305 C C . ILE A 1 300 ? 1.576 -127.188 -54.438 1 85.12 300 ILE A C 1
ATOM 2307 O O . ILE A 1 300 ? 1.736 -126 -54.219 1 85.12 300 ILE A O 1
ATOM 2311 N N . LYS A 1 301 ? 0.724 -127.625 -55.188 1 85.88 301 LYS A N 1
ATOM 2312 C CA . LYS A 1 301 ? -0.252 -126.75 -55.812 1 85.88 301 LYS A CA 1
ATOM 2313 C C . LYS A 1 301 ? -1.057 -126 -54.719 1 85.88 301 LYS A C 1
ATOM 2315 O O . LYS A 1 301 ? -1.258 -124.812 -54.812 1 85.88 301 LYS A O 1
ATOM 2320 N N . GLY A 1 302 ? -1.464 -126.688 -53.719 1 86.88 302 GLY A N 1
ATOM 2321 C CA . GLY A 1 302 ? -2.186 -126.125 -52.625 1 86.88 302 GLY A CA 1
ATOM 2322 C C . GLY A 1 302 ? -1.371 -125.062 -51.844 1 86.88 302 GLY A C 1
ATOM 2323 O O . GLY A 1 302 ? -1.884 -124 -51.5 1 86.88 302 GLY A O 1
ATOM 2324 N N . LEU A 1 303 ? -0.115 -125.312 -51.688 1 84.5 303 LEU A N 1
ATOM 2325 C CA . LEU A 1 303 ? 0.78 -124.375 -51 1 84.5 303 LEU A CA 1
ATOM 2326 C C . LEU A 1 303 ? 1.033 -123.125 -51.875 1 84.5 303 LEU A C 1
ATOM 2328 O O . LEU A 1 303 ? 1.106 -122 -51.344 1 84.5 303 LEU A O 1
ATOM 2332 N N . ALA A 1 304 ? 1.157 -123.375 -53.094 1 83.69 304 ALA A N 1
ATOM 2333 C CA . ALA A 1 304 ? 1.328 -122.25 -54 1 83.69 304 ALA A CA 1
ATOM 2334 C C . ALA A 1 304 ? 0.102 -121.312 -54 1 83.69 304 ALA A C 1
ATOM 2336 O O . ALA A 1 304 ? 0.229 -120.125 -54 1 83.69 304 ALA A O 1
ATOM 2337 N N . GLU A 1 305 ? -1.041 -121.938 -53.906 1 87 305 GLU A N 1
ATOM 2338 C CA . GLU A 1 305 ? -2.281 -121.188 -53.812 1 87 305 GLU A CA 1
ATOM 2339 C C . GLU A 1 305 ? -2.379 -120.438 -52.5 1 87 305 GLU A C 1
ATOM 2341 O O . GLU A 1 305 ? -2.832 -119.312 -52.469 1 87 305 GLU A O 1
ATOM 2346 N N . GLU A 1 306 ? -1.881 -121 -51.5 1 86.62 306 GLU A N 1
ATOM 2347 C CA . GLU A 1 306 ? -1.874 -120.375 -50.188 1 86.62 306 GLU A CA 1
ATOM 2348 C C . GLU A 1 306 ? -0.893 -119.188 -50.156 1 86.62 306 GLU A C 1
ATOM 2350 O O . GLU A 1 306 ? -1.179 -118.125 -49.594 1 86.62 306 GLU A O 1
ATOM 2355 N N . ILE A 1 307 ? 0.198 -119.312 -50.844 1 83.12 307 ILE A N 1
ATOM 2356 C CA . ILE A 1 307 ? 1.173 -118.25 -50.938 1 83.12 307 ILE A CA 1
ATOM 2357 C C . ILE A 1 307 ? 0.576 -117.062 -51.75 1 83.12 307 ILE A C 1
ATOM 2359 O O . ILE A 1 307 ? 0.729 -115.938 -51.375 1 83.12 307 ILE A O 1
ATOM 2363 N N . GLY A 1 308 ? -0.06 -117.562 -52.812 1 80.94 308 GLY A N 1
ATOM 2364 C CA . GLY A 1 308 ? -0.71 -116.5 -53.594 1 80.94 308 GLY A CA 1
ATOM 2365 C C . GLY A 1 308 ? -1.714 -115.688 -52.812 1 80.94 308 GLY A C 1
ATOM 2366 O O . GLY A 1 308 ? -1.728 -114.438 -52.938 1 80.94 308 GLY A O 1
ATOM 2367 N N . LYS A 1 309 ? -2.496 -116.312 -51.969 1 86.19 309 LYS A N 1
ATOM 2368 C CA . LYS A 1 309 ? -3.488 -115.625 -51.156 1 86.19 309 LYS A CA 1
ATOM 2369 C C . LYS A 1 309 ? -2.818 -114.75 -50.094 1 86.19 309 LYS A C 1
ATOM 2371 O O . LYS A 1 309 ? -3.254 -113.625 -49.875 1 86.19 309 LYS A O 1
ATOM 2376 N N . SER A 1 310 ? -1.802 -115.25 -49.562 1 82.12 310 SER A N 1
ATOM 2377 C CA . SER A 1 310 ? -1.062 -114.5 -48.562 1 82.12 310 SER A CA 1
ATOM 2378 C C . SER A 1 310 ? -0.413 -113.25 -49.156 1 82.12 310 SER A C 1
ATOM 2380 O O . SER A 1 310 ? -0.382 -112.188 -48.531 1 82.12 310 SER A O 1
ATOM 2382 N N . VAL A 1 311 ? 0.065 -113.312 -50.312 1 82.31 311 VAL A N 1
ATOM 2383 C CA . VAL A 1 311 ? 0.688 -112.25 -51.031 1 82.31 311 VAL A CA 1
ATOM 2384 C C . VAL A 1 311 ? -0.364 -111.188 -51.344 1 82.31 311 VAL A C 1
ATOM 2386 O O . VAL A 1 311 ? -0.091 -109.938 -51.25 1 82.31 311 VAL A O 1
ATOM 2389 N N . ASP A 1 312 ? -1.529 -111.688 -51.625 1 84.38 312 ASP A N 1
ATOM 2390 C CA . ASP A 1 312 ? -2.617 -110.75 -51.875 1 84.38 312 ASP A CA 1
ATOM 2391 C C . ASP A 1 312 ? -2.967 -109.938 -50.625 1 84.38 312 ASP A C 1
ATOM 2393 O O . ASP A 1 312 ? -3.232 -108.75 -50.688 1 84.38 312 ASP A O 1
ATOM 2397 N N . ASP A 1 313 ? -2.836 -110.688 -49.562 1 82.56 313 ASP A N 1
ATOM 2398 C CA . ASP A 1 313 ? -3.098 -110 -48.281 1 82.56 313 ASP A CA 1
ATOM 2399 C C . ASP A 1 313 ? -2.008 -109 -47.938 1 82.56 313 ASP A C 1
ATOM 2401 O O . ASP A 1 313 ? -2.297 -107.875 -47.469 1 82.56 313 ASP A O 1
ATOM 2405 N N . ILE A 1 314 ? -0.845 -109.188 -48.281 1 80 314 ILE A N 1
ATOM 2406 C CA . ILE A 1 314 ? 0.267 -108.312 -48.062 1 80 314 ILE A CA 1
ATOM 2407 C C . ILE A 1 314 ? 0.117 -107.062 -48.938 1 80 314 ILE A C 1
ATOM 2409 O O . ILE A 1 314 ? 0.331 -105.938 -48.5 1 80 314 ILE A O 1
ATOM 2413 N N . ASN A 1 315 ? -0.243 -107.438 -50.188 1 78.88 315 ASN A N 1
ATOM 2414 C CA . ASN A 1 315 ? -0.409 -106.312 -51.125 1 78.88 315 ASN A CA 1
ATOM 2415 C C . ASN A 1 315 ? -1.476 -105.375 -50.656 1 78.88 315 ASN A C 1
ATOM 2417 O O . ASN A 1 315 ? -1.291 -104.125 -50.75 1 78.88 315 ASN A O 1
ATOM 2421 N N . LYS A 1 316 ? -2.521 -105.938 -50.094 1 84.06 316 LYS A N 1
ATOM 2422 C CA . LYS A 1 316 ? -3.586 -105.062 -49.562 1 84.06 316 LYS A CA 1
ATOM 2423 C C . LYS A 1 316 ? -3.1 -104.25 -48.375 1 84.06 316 LYS A C 1
ATOM 2425 O O . LYS A 1 316 ? -3.367 -103 -48.281 1 84.06 316 LYS A O 1
ATOM 2430 N N . THR A 1 317 ? -2.348 -104.812 -47.562 1 78.12 317 THR A N 1
ATOM 2431 C CA . THR A 1 317 ? -1.846 -104.125 -46.375 1 78.12 317 THR A CA 1
ATOM 2432 C C . THR A 1 317 ? -0.829 -103.062 -46.75 1 78.12 317 THR A C 1
ATOM 2434 O O . THR A 1 317 ? -0.831 -102 -46.188 1 78.12 317 THR A O 1
ATOM 2437 N N . VAL A 1 318 ? -0.035 -103.312 -47.719 1 76.88 318 VAL A N 1
ATOM 2438 C CA . VAL A 1 318 ? 0.975 -102.375 -48.156 1 76.88 318 VAL A CA 1
ATOM 2439 C C . VAL A 1 318 ? 0.295 -101.188 -48.812 1 76.88 318 VAL A C 1
ATOM 2441 O O . VAL A 1 318 ? 0.739 -100 -48.625 1 76.88 318 VAL A O 1
ATOM 2444 N N . GLU A 1 319 ? -0.738 -101.5 -49.5 1 80.38 319 GLU A N 1
ATOM 2445 C CA . GLU A 1 319 ? -1.504 -100.375 -50.094 1 80.38 319 GLU A CA 1
ATOM 2446 C C . GLU A 1 319 ? -2.105 -99.5 -49.031 1 80.38 319 GLU A C 1
ATOM 2448 O O . GLU A 1 319 ? -2.098 -98.25 -49.156 1 80.38 319 GLU A O 1
ATOM 2453 N N . GLU A 1 320 ? -2.527 -100.125 -47.969 1 80.88 320 GLU A N 1
ATOM 2454 C CA . GLU A 1 320 ? -3.092 -99.375 -46.844 1 80.88 320 GLU A CA 1
ATOM 2455 C C . GLU A 1 320 ? -2.02 -98.562 -46.156 1 80.88 320 GLU A C 1
ATOM 2457 O O . GLU A 1 320 ? -2.271 -97.375 -45.75 1 80.88 320 GLU A O 1
ATOM 2462 N N . ILE A 1 321 ? -0.889 -99 -46.062 1 75.19 321 ILE A N 1
ATOM 2463 C CA . ILE A 1 321 ? 0.229 -98.312 -45.469 1 75.19 321 ILE A CA 1
ATOM 2464 C C . ILE A 1 321 ? 0.625 -97.125 -46.312 1 75.19 321 ILE A C 1
ATOM 2466 O O . ILE A 1 321 ? 0.849 -96 -45.812 1 75.19 321 ILE A O 1
ATOM 2470 N N . SER A 1 322 ? 0.725 -97.438 -47.625 1 77.25 322 SER A N 1
ATOM 2471 C CA . SER A 1 322 ? 1.076 -96.375 -48.562 1 77.25 322 SER A CA 1
ATOM 2472 C C . SER A 1 322 ? 0.079 -95.188 -48.469 1 77.25 322 SER A C 1
ATOM 2474 O O . SER A 1 322 ? 0.472 -94 -48.438 1 77.25 322 SER A O 1
ATOM 2476 N N . GLU A 1 323 ? -1.217 -95.5 -48.312 1 82.75 323 GLU A N 1
ATOM 2477 C CA . GLU A 1 323 ? -2.256 -94.5 -48.188 1 82.75 323 GLU A CA 1
ATOM 2478 C C . GLU A 1 323 ? -2.141 -93.75 -46.875 1 82.75 323 GLU A C 1
ATOM 2480 O O . GLU A 1 323 ? -2.309 -92.5 -46.844 1 82.75 323 GLU A O 1
ATOM 2485 N N . ALA A 1 324 ? -1.812 -94.5 -45.875 1 76.12 324 ALA A N 1
ATOM 2486 C CA . ALA A 1 324 ? -1.661 -93.875 -44.562 1 76.12 324 ALA A CA 1
ATOM 2487 C C . ALA A 1 324 ? -0.453 -92.938 -44.531 1 76.12 324 ALA A C 1
ATOM 2489 O O . ALA A 1 324 ? -0.502 -91.875 -43.938 1 76.12 324 ALA A O 1
ATOM 2490 N N . ILE A 1 325 ? 0.585 -93.25 -45.188 1 76.69 325 ILE A N 1
ATOM 2491 C CA . ILE A 1 325 ? 1.79 -92.438 -45.25 1 76.69 325 ILE A CA 1
ATOM 2492 C C . ILE A 1 325 ? 1.488 -91.125 -46 1 76.69 325 ILE A C 1
ATOM 2494 O O . ILE A 1 325 ? 1.887 -90.062 -45.562 1 76.69 325 ILE A O 1
ATOM 2498 N N . GLU A 1 326 ? 0.75 -91.312 -47.094 1 80.88 326 GLU A N 1
ATOM 2499 C CA . GLU A 1 326 ? 0.392 -90.125 -47.875 1 80.88 326 GLU A CA 1
ATOM 2500 C C . GLU A 1 326 ? -0.45 -89.125 -47.062 1 80.88 326 GLU A C 1
ATOM 2502 O O . GLU A 1 326 ? -0.232 -87.938 -47.094 1 80.88 326 GLU A O 1
ATOM 2507 N N . LYS A 1 327 ? -1.337 -89.688 -46.312 1 79.94 327 LYS A N 1
ATOM 2508 C CA . LYS A 1 327 ? -2.168 -88.875 -45.438 1 79.94 327 LYS A CA 1
ATOM 2509 C C . LYS A 1 327 ? -1.329 -88.188 -44.375 1 79.94 327 LYS A C 1
ATOM 2511 O O . LYS A 1 327 ? -1.544 -87 -44.062 1 79.94 327 LYS A O 1
ATOM 2516 N N . THR A 1 328 ? -0.405 -88.812 -43.844 1 75.06 328 THR A N 1
ATOM 2517 C CA . THR A 1 328 ? 0.462 -88.312 -42.812 1 75.06 328 THR A CA 1
ATOM 2518 C C . THR A 1 328 ? 1.361 -87.188 -43.344 1 75.06 328 THR A C 1
ATOM 2520 O O . THR A 1 328 ? 1.61 -86.188 -42.688 1 75.06 328 THR A O 1
ATOM 2523 N N . ILE A 1 329 ? 1.838 -87.438 -44.562 1 75.12 329 ILE A N 1
ATOM 2524 C CA . ILE A 1 329 ? 2.648 -86.438 -45.219 1 75.12 329 ILE A CA 1
ATOM 2525 C C . ILE A 1 329 ? 1.833 -85.125 -45.406 1 75.12 329 ILE A C 1
ATOM 2527 O O . ILE A 1 329 ? 2.324 -84 -45.125 1 75.12 329 ILE A O 1
ATOM 2531 N N . ASP A 1 330 ? 0.532 -85.25 -45.75 1 81.69 330 ASP A N 1
ATOM 2532 C CA . ASP A 1 330 ? -0.347 -84.125 -45.938 1 81.69 330 ASP A CA 1
ATOM 2533 C C . ASP A 1 330 ? -0.555 -83.375 -44.625 1 81.69 330 ASP A C 1
ATOM 2535 O O . ASP A 1 330 ? -0.553 -82.125 -44.562 1 81.69 330 ASP A O 1
ATOM 2539 N N . LEU A 1 331 ? -0.649 -84.062 -43.594 1 74.31 331 LEU A N 1
ATOM 2540 C CA . LEU A 1 331 ? -0.801 -83.5 -42.25 1 74.31 331 LEU A CA 1
ATOM 2541 C C . LEU A 1 331 ? 0.47 -82.75 -41.844 1 74.31 331 LEU A C 1
ATOM 2543 O O . LEU A 1 331 ? 0.404 -81.688 -41.25 1 74.31 331 LEU A O 1
ATOM 2547 N N . GLY A 1 332 ? 1.572 -83.312 -42.156 1 71.88 332 GLY A N 1
ATOM 2548 C CA . GLY A 1 332 ? 2.844 -82.625 -41.875 1 71.88 332 GLY A CA 1
ATOM 2549 C C . GLY A 1 332 ? 3.021 -81.312 -42.594 1 71.88 332 GLY A C 1
ATOM 2550 O O . GLY A 1 332 ? 3.49 -80.375 -42.031 1 71.88 332 GLY A O 1
ATOM 2551 N N . LEU A 1 333 ? 2.613 -81.375 -43.875 1 79.19 333 LEU A N 1
ATOM 2552 C CA . LEU A 1 333 ? 2.703 -80.188 -44.688 1 79.19 333 LEU A CA 1
ATOM 2553 C C . LEU A 1 333 ? 1.776 -79.062 -44.125 1 79.19 333 LEU A C 1
ATOM 2555 O O . LEU A 1 333 ? 2.154 -77.938 -44.062 1 79.19 333 LEU A O 1
ATOM 2559 N N . THR A 1 334 ? 0.639 -79.5 -43.688 1 80 334 THR A N 1
ATOM 2560 C CA . THR A 1 334 ? -0.294 -78.562 -43.062 1 80 334 THR A CA 1
ATOM 2561 C C . THR A 1 334 ? 0.273 -78 -41.75 1 80 334 THR A C 1
ATOM 2563 O O . THR A 1 334 ? 0.176 -76.812 -41.5 1 80 334 THR A O 1
ATOM 2566 N N . GLY A 1 335 ? 0.901 -78.875 -41.062 1 73.31 335 GLY A N 1
ATOM 2567 C CA . GLY A 1 335 ? 1.539 -78.438 -39.812 1 73.31 335 GLY A CA 1
ATOM 2568 C C . GLY A 1 335 ? 2.664 -77.438 -40.031 1 73.31 335 GLY A C 1
ATOM 2569 O O . GLY A 1 335 ? 2.773 -76.438 -39.281 1 73.31 335 GLY A O 1
ATOM 2570 N N . LYS A 1 336 ? 3.457 -77.688 -40.969 1 76.69 336 LYS A N 1
ATOM 2571 C CA . LYS A 1 336 ? 4.551 -76.812 -41.312 1 76.69 336 LYS A CA 1
ATOM 2572 C C . LYS A 1 336 ? 4.023 -75.438 -41.656 1 76.69 336 LYS A C 1
ATOM 2574 O O . LYS A 1 336 ? 4.559 -74.375 -41.188 1 76.69 336 LYS A O 1
ATOM 2579 N N . ASN A 1 337 ? 2.918 -75.375 -42.406 1 83.88 337 ASN A N 1
ATOM 2580 C CA . ASN A 1 337 ? 2.303 -74.062 -42.781 1 83.88 337 ASN A CA 1
ATOM 2581 C C . ASN A 1 337 ? 1.779 -73.312 -41.562 1 83.88 337 ASN A C 1
ATOM 2583 O O . ASN A 1 337 ? 1.941 -72.125 -41.469 1 83.88 337 ASN A O 1
ATOM 2587 N N . GLU A 1 338 ? 1.252 -74.125 -40.688 1 78.81 338 GLU A N 1
ATOM 2588 C CA . GLU A 1 338 ? 0.714 -73.5 -39.469 1 78.81 338 GLU A CA 1
ATOM 2589 C C . GLU A 1 338 ? 1.832 -72.938 -38.594 1 78.81 338 GLU A C 1
ATOM 2591 O O . GLU A 1 338 ? 1.693 -71.875 -37.969 1 78.81 338 GLU A O 1
ATOM 2596 N N . VAL A 1 339 ? 2.916 -73.625 -38.5 1 78.06 339 VAL A N 1
ATOM 2597 C CA . VAL A 1 339 ? 4.055 -73.188 -37.719 1 78.06 339 VAL A CA 1
ATOM 2598 C C . VAL A 1 339 ? 4.645 -71.875 -38.312 1 78.06 339 VAL A C 1
ATOM 2600 O O . VAL A 1 339 ? 4.973 -70.938 -37.594 1 78.06 339 VAL A O 1
ATOM 2603 N N . ASP A 1 340 ? 4.734 -71.875 -39.625 1 81.94 340 ASP A N 1
ATOM 2604 C CA . ASP A 1 340 ? 5.23 -70.688 -40.312 1 81.94 340 ASP A CA 1
ATOM 2605 C C . ASP A 1 340 ? 4.348 -69.5 -40.031 1 81.94 340 ASP A C 1
ATOM 2607 O O . ASP A 1 340 ? 4.852 -68.375 -39.75 1 81.94 340 ASP A O 1
ATOM 2611 N N . ASN A 1 341 ? 3.057 -69.688 -39.969 1 82.5 341 ASN A N 1
ATOM 2612 C CA . ASN A 1 341 ? 2.113 -68.625 -39.625 1 82.5 341 ASN A CA 1
ATOM 2613 C C . ASN A 1 341 ? 2.27 -68.188 -38.188 1 82.5 341 ASN A C 1
ATOM 2615 O O . ASN A 1 341 ? 2.133 -67 -37.875 1 82.5 341 ASN A O 1
ATOM 2619 N N . GLY A 1 342 ? 2.574 -69.188 -37.406 1 75.56 342 GLY A N 1
ATOM 2620 C CA . GLY A 1 342 ? 2.793 -68.875 -36 1 75.56 342 GLY A CA 1
ATOM 2621 C C . GLY A 1 342 ? 4.02 -68 -35.75 1 75.56 342 GLY A C 1
ATOM 2622 O O . GLY A 1 342 ? 3.973 -67.062 -34.969 1 75.56 342 GLY A O 1
ATOM 2623 N N . VAL A 1 343 ? 5.074 -68.312 -36.406 1 77.69 343 VAL A N 1
ATOM 2624 C CA . VAL A 1 343 ? 6.305 -67.562 -36.281 1 77.69 343 VAL A CA 1
ATOM 2625 C C . VAL A 1 343 ? 6.047 -66.062 -36.688 1 77.69 343 VAL A C 1
ATOM 2627 O O . VAL A 1 343 ? 6.48 -65.188 -36 1 77.69 343 VAL A O 1
ATOM 2630 N N . VAL A 1 344 ? 5.254 -65.875 -37.719 1 82.81 344 VAL A N 1
ATOM 2631 C CA . VAL A 1 344 ? 4.926 -64.5 -38.188 1 82.81 344 VAL A CA 1
ATOM 2632 C C . VAL A 1 344 ? 4.07 -63.812 -37.156 1 82.81 344 VAL A C 1
ATOM 2634 O O . VAL A 1 344 ? 4.316 -62.625 -36.844 1 82.81 344 VAL A O 1
ATOM 2637 N N . ALA A 1 345 ? 3.156 -64.562 -36.531 1 77.38 345 ALA A N 1
ATOM 2638 C CA . ALA A 1 345 ? 2.266 -63.938 -35.562 1 77.38 345 ALA A CA 1
ATOM 2639 C C . ALA A 1 345 ? 3.043 -63.5 -34.312 1 77.38 345 ALA A C 1
ATOM 2641 O O . ALA A 1 345 ? 2.812 -62.406 -33.781 1 77.38 345 ALA A O 1
ATOM 2642 N N . ILE A 1 346 ? 3.982 -64.188 -33.906 1 80.06 346 ILE A N 1
ATOM 2643 C CA . ILE A 1 346 ? 4.746 -63.906 -32.719 1 80.06 346 ILE A CA 1
ATOM 2644 C C . ILE A 1 346 ? 5.699 -62.75 -33 1 80.06 346 ILE A C 1
ATOM 2646 O O . ILE A 1 346 ? 5.93 -61.906 -32.125 1 80.06 346 ILE A O 1
ATOM 2650 N N . ASP A 1 347 ? 6.18 -62.719 -34.188 1 82.19 347 ASP A N 1
ATOM 2651 C CA . ASP A 1 347 ? 7.035 -61.594 -34.594 1 82.19 347 ASP A CA 1
ATOM 2652 C C . ASP A 1 347 ? 6.266 -60.281 -34.562 1 82.19 347 ASP A C 1
ATOM 2654 O O . ASP A 1 347 ? 6.816 -59.25 -34.188 1 82.19 347 ASP A O 1
ATOM 2658 N N . GLU A 1 348 ? 5.043 -60.312 -34.906 1 83.19 348 GLU A N 1
ATOM 2659 C CA . GLU A 1 348 ? 4.195 -59.125 -34.812 1 83.19 348 GLU A CA 1
ATOM 2660 C C . GLU A 1 348 ? 3.959 -58.688 -33.375 1 83.19 348 GLU A C 1
ATOM 2662 O O . GLU A 1 348 ? 3.918 -57.5 -33.094 1 83.19 348 GLU A O 1
ATOM 2667 N N . VAL A 1 349 ? 3.854 -59.656 -32.531 1 81.69 349 VAL A N 1
ATOM 2668 C CA . VAL A 1 349 ? 3.689 -59.375 -31.109 1 81.69 349 VAL A CA 1
ATOM 2669 C C . VAL A 1 349 ? 4.953 -58.719 -30.562 1 81.69 349 VAL A C 1
ATOM 2671 O O . VAL A 1 349 ? 4.871 -57.719 -29.828 1 81.69 349 VAL A O 1
ATOM 2674 N N . ASN A 1 350 ? 6.066 -59.25 -30.969 1 82.06 350 ASN A N 1
ATOM 2675 C CA . ASN A 1 350 ? 7.344 -58.656 -30.562 1 82.06 350 ASN A CA 1
ATOM 2676 C C . ASN A 1 350 ? 7.457 -57.188 -30.984 1 82.06 350 ASN A C 1
ATOM 2678 O O . ASN A 1 350 ? 7.883 -56.344 -30.203 1 82.06 350 ASN A O 1
ATOM 2682 N N . SER A 1 351 ? 7.02 -56.875 -32.156 1 85.06 351 SER A N 1
ATOM 2683 C CA . SER A 1 351 ? 7.051 -55.531 -32.688 1 85.06 351 SER A CA 1
ATOM 2684 C C . SER A 1 351 ? 6.133 -54.594 -31.906 1 85.06 351 SER A C 1
ATOM 2686 O O . SER A 1 351 ? 6.469 -53.438 -31.672 1 85.06 351 SER A O 1
ATOM 2688 N N . ALA A 1 352 ? 5.012 -55.125 -31.5 1 81.69 352 ALA A N 1
ATOM 2689 C CA . ALA A 1 352 ? 4.078 -54.344 -30.703 1 81.69 352 ALA A CA 1
ATOM 2690 C C . ALA A 1 352 ? 4.684 -53.969 -29.344 1 81.69 352 ALA A C 1
ATOM 2692 O O . ALA A 1 352 ? 4.559 -52.844 -28.891 1 81.69 352 ALA A O 1
ATOM 2693 N N . PHE A 1 353 ? 5.414 -54.875 -28.75 1 82.81 353 PHE A N 1
ATOM 2694 C CA . PHE A 1 353 ? 6.047 -54.625 -27.469 1 82.81 353 PHE A CA 1
ATOM 2695 C C . PHE A 1 353 ? 7.152 -53.594 -27.594 1 82.81 353 PHE A C 1
ATOM 2697 O O . PHE A 1 353 ? 7.324 -52.75 -26.719 1 82.81 353 PHE A O 1
ATOM 2704 N N . LEU A 1 354 ? 7.855 -53.594 -28.672 1 84.12 354 LEU A N 1
ATOM 2705 C CA . LEU A 1 354 ? 8.922 -52.625 -28.891 1 84.12 354 LEU A CA 1
ATOM 2706 C C . LEU A 1 354 ? 8.359 -51.219 -29.031 1 84.12 354 LEU A C 1
ATOM 2708 O O . LEU A 1 354 ? 8.922 -50.25 -28.5 1 84.12 354 LEU A O 1
ATOM 2712 N N . LYS A 1 355 ? 7.25 -51.125 -29.656 1 84.62 355 LYS A N 1
ATOM 2713 C CA . LYS A 1 355 ? 6.59 -49.812 -29.797 1 84.62 355 LYS A CA 1
ATOM 2714 C C . LYS A 1 355 ? 6.062 -49.312 -28.453 1 84.62 355 LYS A C 1
ATOM 2716 O O . LYS A 1 355 ? 6.133 -48.125 -28.172 1 84.62 355 LYS A O 1
ATOM 2721 N N . ILE A 1 356 ? 5.57 -50.219 -27.688 1 83.31 356 ILE A N 1
ATOM 2722 C CA . ILE A 1 356 ? 5.094 -49.875 -26.359 1 83.31 356 ILE A CA 1
ATOM 2723 C C . ILE A 1 356 ? 6.258 -49.344 -25.516 1 83.31 356 ILE A C 1
ATOM 2725 O O . ILE A 1 356 ? 6.133 -48.344 -24.828 1 83.31 356 ILE A O 1
ATOM 2729 N N . LYS A 1 357 ? 7.328 -50 -25.578 1 83.19 357 LYS A N 1
ATOM 2730 C CA . LYS A 1 357 ? 8.508 -49.625 -24.812 1 83.19 357 LYS A CA 1
ATOM 2731 C C . LYS A 1 357 ? 8.93 -48.188 -25.172 1 83.19 357 LYS A C 1
ATOM 2733 O O . LYS A 1 357 ? 9.203 -47.375 -24.281 1 83.19 357 LYS A O 1
ATOM 2738 N N . GLU A 1 358 ? 8.938 -47.844 -26.422 1 85.75 358 GLU A N 1
ATOM 2739 C CA . GLU A 1 358 ? 9.305 -46.5 -26.875 1 85.75 358 GLU A CA 1
ATOM 2740 C C . GLU A 1 358 ? 8.328 -45.469 -26.359 1 85.75 358 GLU A C 1
ATOM 2742 O O . GLU A 1 358 ? 8.734 -44.375 -25.922 1 85.75 358 GLU A O 1
ATOM 2747 N N . SER A 1 359 ? 7.07 -45.812 -26.438 1 83.56 359 SER A N 1
ATOM 2748 C CA . SER A 1 359 ? 6.039 -44.875 -25.984 1 83.56 359 SER A CA 1
ATOM 2749 C C . SER A 1 359 ? 6.098 -44.656 -24.484 1 83.56 359 SER A C 1
ATOM 2751 O O . SER A 1 359 ? 5.863 -43.562 -24 1 83.56 359 SER A O 1
ATOM 2753 N N . VAL A 1 360 ? 6.438 -45.656 -23.766 1 84.94 360 VAL A N 1
ATOM 2754 C CA . VAL A 1 360 ? 6.547 -45.594 -22.312 1 84.94 360 VAL A CA 1
ATOM 2755 C C . VAL A 1 360 ? 7.73 -44.719 -21.922 1 84.94 360 VAL A C 1
ATOM 2757 O O . VAL A 1 360 ? 7.633 -43.906 -20.984 1 84.94 360 VAL A O 1
ATOM 2760 N N . ASP A 1 361 ? 8.797 -44.812 -22.656 1 86.38 361 ASP A N 1
ATOM 2761 C CA . ASP A 1 361 ? 9.969 -43.969 -22.406 1 86.38 361 ASP A CA 1
ATOM 2762 C C . ASP A 1 361 ? 9.633 -42.5 -22.578 1 86.38 361 ASP A C 1
ATOM 2764 O O . ASP A 1 361 ? 10.039 -41.656 -21.766 1 86.38 361 ASP A O 1
ATOM 2768 N N . ARG A 1 362 ? 8.906 -42.125 -23.547 1 88.31 362 ARG A N 1
ATOM 2769 C CA . ARG A 1 362 ? 8.492 -40.75 -23.797 1 88.31 362 ARG A CA 1
ATOM 2770 C C . ARG A 1 362 ? 7.559 -40.25 -22.703 1 88.31 362 ARG A C 1
ATOM 2772 O O . ARG A 1 362 ? 7.684 -39.125 -22.234 1 88.31 362 ARG A O 1
ATOM 2779 N N . ALA A 1 363 ? 6.621 -41.125 -22.297 1 85.44 363 ALA A N 1
ATOM 2780 C CA . ALA A 1 363 ? 5.695 -40.75 -21.219 1 85.44 363 ALA A CA 1
ATOM 2781 C C . ALA A 1 363 ? 6.438 -40.5 -19.922 1 85.44 363 ALA A C 1
ATOM 2783 O O . ALA A 1 363 ? 6.102 -39.562 -19.188 1 85.44 363 ALA A O 1
ATOM 2784 N N . MET A 1 364 ? 7.406 -41.312 -19.703 1 87.94 364 MET A N 1
ATOM 2785 C CA . MET A 1 364 ? 8.227 -41.125 -18.516 1 87.94 364 MET A CA 1
ATOM 2786 C C . MET A 1 364 ? 8.914 -39.781 -18.516 1 87.94 364 MET A C 1
ATOM 2788 O O . MET A 1 364 ? 8.906 -39.062 -17.5 1 87.94 364 MET A O 1
ATOM 2792 N N . GLU A 1 365 ? 9.445 -39.375 -19.609 1 89.25 365 GLU A N 1
ATOM 2793 C CA . GLU A 1 365 ? 10.117 -38.062 -19.75 1 89.25 365 GLU A CA 1
ATOM 2794 C C . GLU A 1 365 ? 9.148 -36.906 -19.469 1 89.25 365 GLU A C 1
ATOM 2796 O O . GLU A 1 365 ? 9.5 -35.969 -18.781 1 89.25 365 GLU A O 1
ATOM 2801 N N . VAL A 1 366 ? 7.977 -37.062 -20 1 88 366 VAL A N 1
ATOM 2802 C CA . VAL A 1 366 ? 6.965 -36 -19.859 1 88 366 VAL A CA 1
ATOM 2803 C C . VAL A 1 366 ? 6.574 -35.875 -18.391 1 88 366 VAL A C 1
ATOM 2805 O O . VAL A 1 366 ? 6.527 -34.75 -17.859 1 88 366 VAL A O 1
ATOM 2808 N N . ILE A 1 367 ? 6.363 -36.906 -17.734 1 89 367 ILE A N 1
ATOM 2809 C CA . ILE A 1 367 ? 5.883 -36.875 -16.359 1 89 367 ILE A CA 1
ATOM 2810 C C . ILE A 1 367 ? 6.984 -36.344 -15.438 1 89 367 ILE A C 1
ATOM 2812 O O . ILE A 1 367 ? 6.707 -35.625 -14.477 1 89 367 ILE A O 1
ATOM 2816 N N . GLU A 1 368 ? 8.219 -36.719 -15.781 1 90.69 368 GLU A N 1
ATOM 2817 C CA . GLU A 1 368 ? 9.344 -36.219 -15 1 90.69 368 GLU A CA 1
ATOM 2818 C C . GLU A 1 368 ? 9.469 -34.719 -15.141 1 90.69 368 GLU A C 1
ATOM 2820 O O . GLU A 1 368 ? 9.781 -34 -14.172 1 90.69 368 GLU A O 1
ATOM 2825 N N . GLU A 1 369 ? 9.258 -34.25 -16.297 1 91.44 369 GLU A N 1
ATOM 2826 C CA . GLU A 1 369 ? 9.273 -32.812 -16.516 1 91.44 369 GLU A CA 1
ATOM 2827 C C . GLU A 1 369 ? 8.148 -32.125 -15.75 1 91.44 369 GLU A C 1
ATOM 2829 O O . GLU A 1 369 ? 8.367 -31.078 -15.141 1 91.44 369 GLU A O 1
ATOM 2834 N N . ILE A 1 370 ? 7.012 -32.688 -15.758 1 90 370 ILE A N 1
ATOM 2835 C CA . ILE A 1 370 ? 5.867 -32.156 -15.031 1 90 370 ILE A CA 1
ATOM 2836 C C . ILE A 1 370 ? 6.188 -32.094 -13.539 1 90 370 ILE A C 1
ATOM 2838 O O . ILE A 1 370 ? 5.879 -31.109 -12.867 1 90 370 ILE A O 1
ATOM 2842 N N . LYS A 1 371 ? 6.762 -33.125 -13.078 1 90.38 371 LYS A N 1
ATOM 2843 C CA . LYS A 1 371 ? 7.152 -33.188 -11.672 1 90.38 371 LYS A CA 1
ATOM 2844 C C . LYS A 1 371 ? 8.102 -32.062 -11.305 1 90.38 371 LYS A C 1
ATOM 2846 O O . LYS A 1 371 ? 7.895 -31.375 -10.305 1 90.38 371 LYS A O 1
ATOM 2851 N N . ARG A 1 372 ? 9.094 -31.797 -12.117 1 92.12 372 ARG A N 1
ATOM 2852 C CA . ARG A 1 372 ? 10.047 -30.719 -11.891 1 92.12 372 ARG A CA 1
ATOM 2853 C C . ARG A 1 372 ? 9.359 -29.359 -11.945 1 92.12 372 ARG A C 1
ATOM 2855 O O . ARG A 1 372 ? 9.617 -28.5 -11.102 1 92.12 372 ARG A O 1
ATOM 2862 N N . ASP A 1 373 ? 8.508 -29.219 -12.922 1 90 373 ASP A N 1
ATOM 2863 C CA . ASP A 1 373 ? 7.785 -27.969 -13.086 1 90 373 ASP A CA 1
ATOM 2864 C C . ASP A 1 373 ? 6.875 -27.688 -11.891 1 90 373 ASP A C 1
ATOM 2866 O O . ASP A 1 373 ? 6.762 -26.547 -11.445 1 90 373 ASP A O 1
ATOM 2870 N N . ALA A 1 374 ? 6.242 -28.703 -11.398 1 88.69 374 ALA A N 1
ATOM 2871 C CA . ALA A 1 374 ? 5.363 -28.547 -10.234 1 88.69 374 ALA A CA 1
ATOM 2872 C C . ALA A 1 374 ? 6.141 -28.078 -9.008 1 88.69 374 ALA A C 1
ATOM 2874 O O . ALA A 1 374 ? 5.68 -27.219 -8.273 1 88.69 374 ALA A O 1
ATOM 2875 N N . GLN A 1 375 ? 7.324 -28.594 -8.859 1 89.56 375 GLN A N 1
ATOM 2876 C CA . GLN A 1 375 ? 8.18 -28.188 -7.758 1 89.56 375 GLN A CA 1
ATOM 2877 C C . GLN A 1 375 ? 8.609 -26.719 -7.914 1 89.56 375 GLN A C 1
ATOM 2879 O O . GLN A 1 375 ? 8.57 -25.953 -6.949 1 89.56 375 GLN A O 1
ATOM 2884 N N . GLU A 1 376 ? 8.977 -26.391 -9.086 1 89 376 GLU A N 1
ATOM 2885 C CA . GLU A 1 376 ? 9.375 -25.016 -9.359 1 89 376 GLU A CA 1
ATOM 2886 C C . GLU A 1 376 ? 8.219 -24.047 -9.133 1 89 376 GLU A C 1
ATOM 2888 O O . GLU A 1 376 ? 8.398 -22.969 -8.555 1 89 376 GLU A O 1
ATOM 2893 N N . ALA A 1 377 ? 7.086 -24.438 -9.5 1 86.19 377 ALA A N 1
ATOM 2894 C CA . ALA A 1 377 ? 5.895 -23.625 -9.297 1 86.19 377 ALA A CA 1
ATOM 2895 C C . ALA A 1 377 ? 5.621 -23.422 -7.809 1 86.19 377 ALA A C 1
ATOM 2897 O O . ALA A 1 377 ? 5.316 -22.297 -7.375 1 86.19 377 ALA A O 1
ATOM 2898 N N . ARG A 1 378 ? 5.738 -24.484 -7.129 1 89.06 378 ARG A N 1
ATOM 2899 C CA . ARG A 1 378 ? 5.539 -24.391 -5.688 1 89.06 378 ARG A CA 1
ATOM 2900 C C . ARG A 1 378 ? 6.516 -23.406 -5.055 1 89.06 378 ARG A C 1
ATOM 2902 O O . ARG A 1 378 ? 6.117 -22.578 -4.242 1 89.06 378 ARG A O 1
ATOM 2909 N N . ASP A 1 379 ? 7.723 -23.484 -5.48 1 90.62 379 ASP A N 1
ATOM 2910 C CA . ASP A 1 379 ? 8.75 -22.594 -4.949 1 90.62 379 ASP A CA 1
ATOM 2911 C C . ASP A 1 379 ? 8.445 -21.141 -5.301 1 90.62 379 ASP A C 1
ATOM 2913 O O . ASP A 1 379 ? 8.578 -20.25 -4.453 1 90.62 379 ASP A O 1
ATOM 2917 N N . ASN A 1 380 ? 8.023 -20.953 -6.535 1 88.19 380 ASN A N 1
ATOM 2918 C CA . ASN A 1 380 ? 7.695 -19.594 -6.984 1 88.19 380 ASN A CA 1
ATOM 2919 C C . ASN A 1 380 ? 6.516 -19.016 -6.211 1 88.19 380 ASN A C 1
ATOM 2921 O O . ASN A 1 380 ? 6.539 -17.859 -5.812 1 88.19 380 ASN A O 1
ATOM 2925 N N . VAL A 1 381 ? 5.559 -19.828 -5.973 1 90.06 381 VAL A N 1
ATOM 2926 C CA . VAL A 1 381 ? 4.355 -19.359 -5.285 1 90.06 381 VAL A CA 1
ATOM 2927 C C . VAL A 1 381 ? 4.672 -19.078 -3.818 1 90.06 381 VAL A C 1
ATOM 2929 O O . VAL A 1 381 ? 4.18 -18.109 -3.242 1 90.06 381 VAL A O 1
ATOM 2932 N N . GLU A 1 382 ? 5.516 -19.875 -3.266 1 89.81 382 GLU A N 1
ATOM 2933 C CA . GLU A 1 382 ? 5.914 -19.641 -1.881 1 89.81 382 GLU A CA 1
ATOM 2934 C C . GLU A 1 382 ? 6.672 -18.328 -1.732 1 89.81 382 GLU A C 1
ATOM 2936 O O . GLU A 1 382 ? 6.473 -17.594 -0.761 1 89.81 382 GLU A O 1
ATOM 2941 N N . GLN A 1 383 ? 7.5 -18.109 -2.688 1 88.81 383 GLN A N 1
ATOM 2942 C CA . GLN A 1 383 ? 8.219 -16.844 -2.68 1 88.81 383 GLN A CA 1
ATOM 2943 C C . GLN A 1 383 ? 7.262 -15.664 -2.838 1 88.81 383 GLN A C 1
ATOM 2945 O O . GLN A 1 383 ? 7.391 -14.656 -2.143 1 88.81 383 GLN A O 1
ATOM 2950 N N . ALA A 1 384 ? 6.355 -15.797 -3.729 1 87.56 384 ALA A N 1
ATOM 2951 C CA . ALA A 1 384 ? 5.344 -14.766 -3.922 1 87.56 384 ALA A CA 1
ATOM 2952 C C . ALA A 1 384 ? 4.543 -14.531 -2.645 1 87.56 384 ALA A C 1
ATOM 2954 O O . ALA A 1 384 ? 4.254 -13.391 -2.283 1 87.56 384 ALA A O 1
ATOM 2955 N N . LEU A 1 385 ? 4.227 -15.602 -1.989 1 89.94 385 LEU A N 1
ATOM 2956 C CA . LEU A 1 385 ? 3.463 -15.508 -0.75 1 89.94 385 LEU A CA 1
ATOM 2957 C C . LEU A 1 385 ? 4.234 -14.734 0.311 1 89.94 385 LEU A C 1
ATOM 2959 O O . LEU A 1 385 ? 3.656 -13.93 1.044 1 89.94 385 LEU A O 1
ATOM 2963 N N . ARG A 1 386 ? 5.5 -14.906 0.404 1 90.62 386 ARG A N 1
ATOM 2964 C CA . ARG A 1 386 ? 6.328 -14.172 1.353 1 90.62 386 ARG A CA 1
ATOM 2965 C C . ARG A 1 386 ? 6.316 -12.68 1.04 1 90.62 386 ARG A C 1
ATOM 2967 O O . ARG A 1 386 ? 6.184 -11.852 1.944 1 90.62 386 ARG A O 1
ATOM 2974 N N . ASN A 1 387 ? 6.43 -12.398 -0.25 1 90.56 387 ASN A N 1
ATOM 2975 C CA . ASN A 1 387 ? 6.418 -10.992 -0.663 1 90.56 387 ASN A CA 1
ATOM 2976 C C . ASN A 1 387 ? 5.062 -10.344 -0.391 1 90.56 387 ASN A C 1
ATOM 2978 O O . ASN A 1 387 ? 5 -9.18 0.002 1 90.56 387 ASN A O 1
ATOM 2982 N N . VAL A 1 388 ? 4.035 -11.07 -0.56 1 90.81 388 VAL A N 1
ATOM 2983 C CA . VAL A 1 388 ? 2.691 -10.562 -0.293 1 90.81 388 VAL A CA 1
ATOM 2984 C C . VAL A 1 388 ? 2.529 -10.289 1.2 1 90.81 388 VAL A C 1
ATOM 2986 O O . VAL A 1 388 ? 1.897 -9.305 1.594 1 90.81 388 VAL A O 1
ATOM 2989 N N . GLN A 1 389 ? 3.094 -11.086 1.988 1 90.38 389 GLN A N 1
ATOM 2990 C CA . GLN A 1 389 ? 3.051 -10.859 3.43 1 90.38 389 GLN A CA 1
ATOM 2991 C C . GLN A 1 389 ? 3.775 -9.57 3.811 1 90.38 389 GLN A C 1
ATOM 2993 O O . GLN A 1 389 ? 3.326 -8.836 4.691 1 90.38 389 GLN A O 1
ATOM 2998 N N . ASP A 1 390 ? 4.859 -9.328 3.141 1 90.19 390 ASP A N 1
ATOM 2999 C CA . ASP A 1 390 ? 5.586 -8.086 3.371 1 90.19 390 ASP A CA 1
ATOM 3000 C C . ASP A 1 390 ? 4.73 -6.875 2.996 1 90.19 390 ASP A C 1
ATOM 3002 O O . ASP A 1 390 ? 4.707 -5.875 3.721 1 90.19 390 ASP A O 1
ATOM 3006 N N . VAL A 1 391 ? 4.066 -7.008 1.925 1 89.56 391 VAL A N 1
ATOM 3007 C CA . VAL A 1 391 ? 3.209 -5.914 1.475 1 89.56 391 VAL A CA 1
ATOM 3008 C C . VAL A 1 391 ? 2.064 -5.715 2.463 1 89.56 391 VAL A C 1
ATOM 3010 O O . VAL A 1 391 ? 1.661 -4.582 2.736 1 89.56 391 VAL A O 1
ATOM 3013 N N . ALA A 1 392 ? 1.577 -6.824 2.998 1 90.12 392 ALA A N 1
ATOM 3014 C CA . ALA A 1 392 ? 0.515 -6.73 3.996 1 90.12 392 ALA A CA 1
ATOM 3015 C C . ALA A 1 392 ? 0.989 -5.969 5.23 1 90.12 392 ALA A C 1
ATOM 3017 O O . ALA A 1 392 ? 0.244 -5.164 5.793 1 90.12 392 ALA A O 1
ATOM 3018 N N . SER A 1 393 ? 2.191 -6.156 5.633 1 92.19 393 SER A N 1
ATOM 3019 C CA . SER A 1 393 ? 2.77 -5.434 6.762 1 92.19 393 SER A CA 1
ATOM 3020 C C . SER A 1 393 ? 2.889 -3.943 6.465 1 92.19 393 SER A C 1
ATOM 3022 O O . SER A 1 393 ? 2.633 -3.109 7.336 1 92.19 393 SER A O 1
ATOM 3024 N N . ILE A 1 394 ? 3.271 -3.646 5.246 1 89.38 394 ILE A N 1
ATOM 3025 C CA . ILE A 1 394 ? 3.377 -2.254 4.82 1 89.38 394 ILE A CA 1
ATOM 3026 C C . ILE A 1 394 ? 1.998 -1.602 4.844 1 89.38 394 ILE A C 1
ATOM 3028 O O . ILE A 1 394 ? 1.859 -0.439 5.23 1 89.38 394 ILE A O 1
ATOM 3032 N N . SER A 1 395 ? 1.005 -2.281 4.473 1 90 395 SER A N 1
ATOM 3033 C CA . SER A 1 395 ? -0.368 -1.787 4.508 1 90 395 SER A CA 1
ATOM 3034 C C . SER A 1 395 ? -0.793 -1.438 5.93 1 90 395 SER A C 1
ATOM 3036 O O . SER A 1 395 ? -1.462 -0.426 6.152 1 90 395 SER A O 1
ATOM 3038 N N . GLU A 1 396 ? -0.417 -2.244 6.914 1 89.94 396 GLU A N 1
ATOM 3039 C CA . GLU A 1 396 ? -0.706 -1.954 8.312 1 89.94 396 GLU A CA 1
ATOM 3040 C C . GLU A 1 396 ? -0.014 -0.67 8.766 1 89.94 396 GLU A C 1
ATOM 3042 O O . GLU A 1 396 ? -0.581 0.109 9.531 1 89.94 396 GLU A O 1
ATOM 3047 N N . GLU A 1 397 ? 1.173 -0.526 8.227 1 89 397 GLU A N 1
ATOM 3048 C CA . GLU A 1 397 ? 1.913 0.694 8.531 1 89 397 GLU A CA 1
ATOM 3049 C C . GLU A 1 397 ? 1.202 1.925 7.973 1 89 397 GLU A C 1
ATOM 3051 O O . GLU A 1 397 ? 1.155 2.969 8.625 1 89 397 GLU A O 1
ATOM 3056 N N . PHE A 1 398 ? 0.595 1.812 6.797 1 91.06 398 PHE A N 1
ATOM 3057 C CA . PHE A 1 398 ? -0.171 2.904 6.207 1 91.06 398 PHE A CA 1
ATOM 3058 C C . PHE A 1 398 ? -1.361 3.268 7.086 1 91.06 398 PHE A C 1
ATOM 3060 O O . PHE A 1 398 ? -1.63 4.445 7.32 1 91.06 398 PHE A O 1
ATOM 3067 N N . ALA A 1 399 ? -1.993 2.244 7.57 1 89.31 399 ALA A N 1
ATOM 3068 C CA . ALA A 1 399 ? -3.148 2.486 8.43 1 89.31 399 ALA A CA 1
ATOM 3069 C C . ALA A 1 399 ? -2.738 3.223 9.703 1 89.31 399 ALA A C 1
ATOM 3071 O O . ALA A 1 399 ? -3.416 4.16 10.133 1 89.31 399 ALA A O 1
ATOM 3072 N N . ALA A 1 400 ? -1.645 2.875 10.32 1 92.12 400 ALA A N 1
ATOM 3073 C CA . ALA A 1 400 ? -1.131 3.52 11.531 1 92.12 400 ALA A CA 1
ATOM 3074 C C . ALA A 1 400 ? -0.75 4.973 11.25 1 92.12 400 ALA A C 1
ATOM 3076 O O . ALA A 1 400 ? -1.033 5.859 12.062 1 92.12 400 ALA A O 1
ATOM 3077 N N . THR A 1 401 ? -0.098 5.156 10.109 1 91.88 401 THR A N 1
ATOM 3078 C CA . THR A 1 401 ? 0.312 6.504 9.734 1 91.88 401 THR A CA 1
ATOM 3079 C C . THR A 1 401 ? -0.905 7.395 9.508 1 91.88 401 THR A C 1
ATOM 3081 O O . THR A 1 401 ? -0.892 8.578 9.859 1 91.88 401 THR A O 1
ATOM 3084 N N . ALA A 1 402 ? -1.945 6.867 8.945 1 90.31 402 ALA A N 1
ATOM 3085 C CA . ALA A 1 402 ? -3.18 7.621 8.75 1 90.31 402 ALA A CA 1
ATOM 3086 C C . ALA A 1 402 ? -3.779 8.062 10.078 1 90.31 402 ALA A C 1
ATOM 3088 O O . ALA A 1 402 ? -4.258 9.188 10.211 1 90.31 402 ALA A O 1
ATOM 3089 N N . GLU A 1 403 ? -3.732 7.191 11.07 1 91.88 403 GLU A N 1
ATOM 3090 C CA . GLU A 1 403 ? -4.211 7.535 12.406 1 91.88 403 GLU A CA 1
ATOM 3091 C C . GLU A 1 403 ? -3.385 8.664 13.016 1 91.88 403 GLU A C 1
ATOM 3093 O O . GLU A 1 403 ? -3.936 9.578 13.625 1 91.88 403 GLU A O 1
ATOM 3098 N N . GLU A 1 404 ? -2.09 8.531 12.82 1 92.19 404 GLU A N 1
ATOM 3099 C CA . GLU A 1 404 ? -1.19 9.562 13.32 1 92.19 404 GLU A CA 1
ATOM 3100 C C . GLU A 1 404 ? -1.48 10.906 12.664 1 92.19 404 GLU A C 1
ATOM 3102 O O . GLU A 1 404 ? -1.498 11.945 13.328 1 92.19 404 GLU A O 1
ATOM 3107 N N . LEU A 1 405 ? -1.733 10.914 11.383 1 90.81 405 LEU A N 1
ATOM 3108 C CA . LEU A 1 405 ? -2.061 12.125 10.641 1 90.81 405 LEU A CA 1
ATOM 3109 C C . LEU A 1 405 ? -3.367 12.734 11.141 1 90.81 405 LEU A C 1
ATOM 3111 O O . LEU A 1 405 ? -3.467 13.953 11.32 1 90.81 405 LEU A O 1
ATOM 3115 N N . THR A 1 406 ? -4.32 11.906 11.398 1 93.75 406 THR A N 1
ATOM 3116 C CA . THR A 1 406 ? -5.602 12.375 11.922 1 93.75 406 THR A CA 1
ATOM 3117 C C . THR A 1 406 ? -5.418 13.062 13.266 1 93.75 406 THR A C 1
ATOM 3119 O O . THR A 1 406 ? -5.977 14.133 13.508 1 93.75 406 THR A O 1
ATOM 3122 N N . ALA A 1 407 ? -4.633 12.453 14.133 1 93.81 407 ALA A N 1
ATOM 3123 C CA . ALA A 1 407 ? -4.344 13.039 15.438 1 93.81 407 ALA A CA 1
ATOM 3124 C C . ALA A 1 407 ? -3.643 14.383 15.297 1 93.81 407 ALA A C 1
ATOM 3126 O O . ALA A 1 407 ? -3.953 15.336 16.016 1 93.81 407 ALA A O 1
ATOM 3127 N N . SER A 1 408 ? -2.705 14.445 14.344 1 93.12 408 SER A N 1
ATOM 3128 C CA . SER A 1 408 ? -1.968 15.68 14.109 1 93.12 408 SER A CA 1
ATOM 3129 C C . SER A 1 408 ? -2.889 16.781 13.602 1 93.12 408 SER A C 1
ATOM 3131 O O . SER A 1 408 ? -2.74 17.953 13.984 1 93.12 408 SER A O 1
ATOM 3133 N N . VAL A 1 409 ? -3.863 16.453 12.82 1 94.19 409 VAL A N 1
ATOM 3134 C CA . VAL A 1 409 ? -4.832 17.422 12.297 1 94.19 409 VAL A CA 1
ATOM 3135 C C . VAL A 1 409 ? -5.703 17.938 13.438 1 94.19 409 VAL A C 1
ATOM 3137 O O . VAL A 1 409 ? -5.992 19.141 13.5 1 94.19 409 VAL A O 1
ATOM 3140 N N . GLU A 1 410 ? -6.086 17.062 14.344 1 94.06 410 GLU A N 1
ATOM 3141 C CA . GLU A 1 410 ? -6.875 17.484 15.5 1 94.06 410 GLU A CA 1
ATOM 3142 C C . GLU A 1 410 ? -6.105 18.484 16.359 1 94.06 410 GLU A C 1
ATOM 3144 O O . GLU A 1 410 ? -6.656 19.5 16.781 1 94.06 410 GLU A O 1
ATOM 3149 N N . GLU A 1 411 ? -4.859 18.141 16.531 1 94.38 411 GLU A N 1
ATOM 3150 C CA . GLU A 1 411 ? -4.012 19.031 17.297 1 94.38 411 GLU A CA 1
ATOM 3151 C C . GLU A 1 411 ? -3.834 20.375 16.594 1 94.38 411 GLU A C 1
ATOM 3153 O O . GLU A 1 411 ? -3.902 21.438 17.219 1 94.38 411 GLU A O 1
ATOM 3158 N N . GLN A 1 412 ? -3.686 20.359 15.32 1 93.56 412 GLN A N 1
ATOM 3159 C CA . GLN A 1 412 ? -3.529 21.562 14.531 1 93.56 412 GLN A CA 1
ATOM 3160 C C . GLN A 1 412 ? -4.781 22.438 14.602 1 93.56 412 GLN A C 1
ATOM 3162 O O . GLN A 1 412 ? -4.688 23.656 14.727 1 93.56 412 GLN A O 1
ATOM 3167 N N . ASN A 1 413 ? -5.879 21.828 14.555 1 95.75 413 ASN A N 1
ATOM 3168 C CA . ASN A 1 413 ? -7.133 22.562 14.641 1 95.75 413 ASN A CA 1
ATOM 3169 C C . ASN A 1 413 ? -7.312 23.219 16 1 95.75 413 ASN A C 1
ATOM 3171 O O . ASN A 1 413 ? -7.836 24.328 16.109 1 95.75 413 ASN A O 1
ATOM 3175 N N . ARG A 1 414 ? -6.879 22.531 17.047 1 96.06 414 ARG A N 1
ATOM 3176 C CA . ARG A 1 414 ? -6.906 23.109 18.375 1 96.06 414 ARG A CA 1
ATOM 3177 C C . ARG A 1 414 ? -6.004 24.344 18.469 1 96.06 414 ARG A C 1
ATOM 3179 O O . ARG A 1 414 ? -6.375 25.344 19.062 1 96.06 414 ARG A O 1
ATOM 3186 N N . VAL A 1 415 ? -4.824 24.219 17.828 1 96.62 415 VAL A N 1
ATOM 3187 C CA . VAL A 1 415 ? -3.861 25.312 17.812 1 96.62 415 VAL A CA 1
ATOM 3188 C C . VAL A 1 415 ? -4.465 26.516 17.094 1 96.62 415 VAL A C 1
ATOM 3190 O O . VAL A 1 415 ? -4.398 27.641 17.594 1 96.62 415 VAL A O 1
ATOM 3193 N N . ILE A 1 416 ? -5.113 26.312 15.969 1 95.81 416 ILE A N 1
ATOM 3194 C CA . ILE A 1 416 ? -5.734 27.375 15.172 1 95.81 416 ILE A CA 1
ATOM 3195 C C . ILE A 1 416 ? -6.824 28.062 15.984 1 95.81 416 ILE A C 1
ATOM 3197 O O . ILE A 1 416 ? -6.914 29.297 16 1 95.81 416 ILE A O 1
ATOM 3201 N N . GLU A 1 417 ? -7.559 27.266 16.734 1 96.56 417 GLU A N 1
ATOM 3202 C CA . GLU A 1 417 ? -8.641 27.828 17.531 1 96.56 417 GLU A CA 1
ATOM 3203 C C . GLU A 1 417 ? -8.094 28.688 18.672 1 96.56 417 GLU A C 1
ATOM 3205 O O . GLU A 1 417 ? -8.641 29.75 18.969 1 96.56 417 GLU A O 1
ATOM 3210 N N . GLU A 1 418 ? -7.027 28.234 19.266 1 97.12 418 GLU A N 1
ATOM 3211 C CA . GLU A 1 418 ? -6.43 29 20.359 1 97.12 418 GLU A CA 1
ATOM 3212 C C . GLU A 1 418 ? -5.852 30.328 19.859 1 97.12 418 GLU A C 1
ATOM 3214 O O . GLU A 1 418 ? -6.008 31.359 20.516 1 97.12 418 GLU A O 1
ATOM 3219 N N . ILE A 1 419 ? -5.262 30.297 18.734 1 96.62 419 ILE A N 1
ATOM 3220 C CA . ILE A 1 419 ? -4.719 31.516 18.172 1 96.62 419 ILE A CA 1
ATOM 3221 C C . ILE A 1 419 ? -5.855 32.469 17.781 1 96.62 419 ILE A C 1
ATOM 3223 O O . ILE A 1 419 ? -5.762 33.688 17.984 1 96.62 419 ILE A O 1
ATOM 3227 N N . ARG A 1 420 ? -6.895 31.891 17.266 1 97.06 420 ARG A N 1
ATOM 3228 C CA . ARG A 1 420 ? -8.055 32.688 16.891 1 97.06 420 ARG A CA 1
ATOM 3229 C C . ARG A 1 420 ? -8.641 33.406 18.094 1 97.06 420 ARG A C 1
ATOM 3231 O O . ARG A 1 420 ? -8.945 34.594 18.031 1 97.06 420 ARG A O 1
ATOM 3238 N N . LYS A 1 421 ? -8.789 32.688 19.219 1 97.19 421 LYS A N 1
ATOM 3239 C CA . LYS A 1 421 ? -9.305 33.281 20.453 1 97.19 421 LYS A CA 1
ATOM 3240 C C . LYS A 1 421 ? -8.398 34.406 20.938 1 97.19 421 LYS A C 1
ATOM 3242 O O . LYS A 1 421 ? -8.883 35.469 21.328 1 97.19 421 LYS A O 1
ATOM 3247 N N . ALA A 1 422 ? -7.098 34.094 20.891 1 97.38 422 ALA A N 1
ATOM 3248 C CA . ALA A 1 422 ? -6.137 35.125 21.328 1 97.38 422 ALA A CA 1
ATOM 3249 C C . ALA A 1 422 ? -6.195 36.344 20.422 1 97.38 422 ALA A C 1
ATOM 3251 O O . ALA A 1 422 ? -6.148 37.469 20.906 1 97.38 422 ALA A O 1
ATOM 3252 N N . THR A 1 423 ? -6.34 36.156 19.172 1 97.31 423 THR A N 1
ATOM 3253 C CA . THR A 1 423 ? -6.41 37.25 18.188 1 97.31 423 THR A CA 1
ATOM 3254 C C . THR A 1 423 ? -7.664 38.094 18.406 1 97.31 423 THR A C 1
ATOM 3256 O O . THR A 1 423 ? -7.625 39.312 18.297 1 97.31 423 THR A O 1
ATOM 3259 N N . GLU A 1 424 ? -8.773 37.469 18.703 1 96.75 424 GLU A N 1
ATOM 3260 C CA . GLU A 1 424 ? -10.016 38.188 18.984 1 96.75 424 GLU A CA 1
ATOM 3261 C C . GLU A 1 424 ? -9.875 39.062 20.234 1 96.75 424 GLU A C 1
ATOM 3263 O O . GLU A 1 424 ? -10.336 40.188 20.25 1 96.75 424 GLU A O 1
ATOM 3268 N N . LYS A 1 425 ? -9.227 38.531 21.219 1 97.06 425 LYS A N 1
ATOM 3269 C CA . LYS A 1 425 ? -8.992 39.281 22.438 1 97.06 425 LYS A CA 1
ATOM 3270 C C . LYS A 1 425 ? -8.117 40.5 22.141 1 97.06 425 LYS A C 1
ATOM 3272 O O . LYS A 1 425 ? -8.375 41.594 22.656 1 97.06 425 LYS A O 1
ATOM 3277 N N . ILE A 1 426 ? -7.121 40.281 21.328 1 97.12 426 ILE A N 1
ATOM 3278 C CA . ILE A 1 426 ? -6.238 41.375 20.953 1 97.12 426 ILE A CA 1
ATOM 3279 C C . ILE A 1 426 ? -7.02 42.438 20.172 1 97.12 426 ILE A C 1
ATOM 3281 O O . ILE A 1 426 ? -6.809 43.625 20.344 1 97.12 426 ILE A O 1
ATOM 3285 N N . SER A 1 427 ? -7.91 41.969 19.312 1 97 427 SER A N 1
ATOM 3286 C CA . SER A 1 427 ? -8.758 42.875 18.547 1 97 427 SER A CA 1
ATOM 3287 C C . SER A 1 427 ? -9.633 43.75 19.469 1 97 427 SER A C 1
ATOM 3289 O O . SER A 1 427 ? -9.781 44.938 19.25 1 97 427 SER A O 1
ATOM 3291 N N . GLU A 1 428 ? -10.164 43.125 20.516 1 96.38 428 GLU A N 1
ATOM 3292 C CA . GLU A 1 428 ? -10.953 43.844 21.5 1 96.38 428 GLU A CA 1
ATOM 3293 C C . GLU A 1 428 ? -10.117 44.906 22.219 1 96.38 428 GLU A C 1
ATOM 3295 O O . GLU A 1 428 ? -10.586 46.031 22.453 1 96.38 428 GLU A O 1
ATOM 3300 N N . ILE A 1 429 ? -8.922 44.469 22.547 1 95.44 429 ILE A N 1
ATOM 3301 C CA . ILE A 1 429 ? -8 45.375 23.203 1 95.44 429 ILE A CA 1
ATOM 3302 C C . ILE A 1 429 ? -7.703 46.562 22.281 1 95.44 429 ILE A C 1
ATOM 3304 O O . ILE A 1 429 ? -7.723 47.719 22.734 1 95.44 429 ILE A O 1
ATOM 3308 N N . SER A 1 430 ? -7.422 46.281 21.016 1 95.94 430 SER A N 1
ATOM 3309 C CA . SER A 1 430 ? -7.172 47.312 20.016 1 95.94 430 SER A CA 1
ATOM 3310 C C . SER A 1 430 ? -8.344 48.281 19.922 1 95.94 430 SER A C 1
ATOM 3312 O O . SER A 1 430 ? -8.141 49.5 19.891 1 95.94 430 SER A O 1
ATOM 3314 N N . ASP A 1 431 ? -9.578 47.812 19.953 1 95.19 431 ASP A N 1
ATOM 3315 C CA . ASP A 1 431 ? -10.781 48.656 19.891 1 95.19 431 ASP A CA 1
ATOM 3316 C C . ASP A 1 431 ? -10.914 49.531 21.109 1 95.19 431 ASP A C 1
ATOM 3318 O O . ASP A 1 431 ? -11.258 50.719 21 1 95.19 431 ASP A O 1
ATOM 3322 N N . LYS A 1 432 ? -10.617 48.969 22.266 1 93.94 432 LYS A N 1
ATOM 3323 C CA . LYS A 1 432 ? -10.711 49.75 23.5 1 93.94 432 LYS A CA 1
ATOM 3324 C C . LYS A 1 432 ? -9.703 50.906 23.5 1 93.94 432 LYS A C 1
ATOM 3326 O O . LYS A 1 432 ? -10.047 52.031 23.875 1 93.94 432 LYS A O 1
ATOM 3331 N N . ILE A 1 433 ? -8.5 50.594 23.062 1 92.12 433 ILE A N 1
ATOM 3332 C CA . ILE A 1 433 ? -7.461 51.625 23.016 1 92.12 433 ILE A CA 1
ATOM 3333 C C . ILE A 1 433 ? -7.832 52.688 22.016 1 92.12 433 ILE A C 1
ATOM 3335 O O . ILE A 1 433 ? -7.695 53.906 22.281 1 92.12 433 ILE A O 1
ATOM 3339 N N . ALA A 1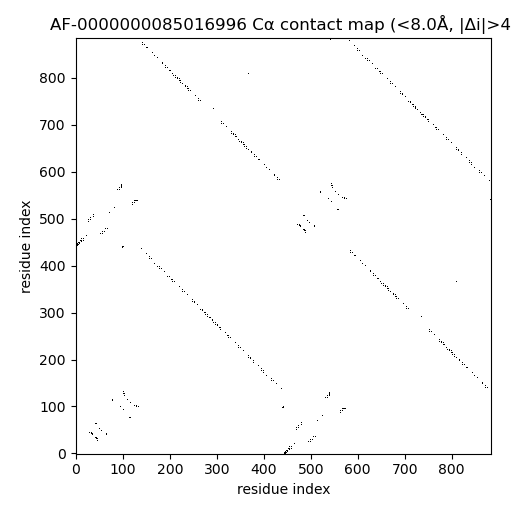 434 ? -8.352 52.281 20.859 1 92.62 434 ALA A N 1
ATOM 3340 C CA . ALA A 1 434 ? -8.758 53.219 19.828 1 92.62 434 ALA A CA 1
ATOM 3341 C C . ALA A 1 434 ? -9.875 54.125 20.312 1 92.62 434 ALA A C 1
ATOM 3343 O O . ALA A 1 434 ? -9.844 55.344 20.094 1 92.62 434 ALA A O 1
ATOM 3344 N N . MET A 1 435 ? -10.852 53.594 21 1 92.19 435 MET A N 1
ATOM 3345 C CA . MET A 1 435 ? -11.977 54.375 21.531 1 92.19 435 MET A CA 1
ATOM 3346 C C . MET A 1 435 ? -11.508 55.375 22.562 1 92.19 435 MET A C 1
ATOM 3348 O O . MET A 1 435 ? -11.945 56.531 22.562 1 92.19 435 MET A O 1
ATOM 3352 N N . SER A 1 436 ? -10.602 54.906 23.422 1 89.69 436 SER A N 1
ATOM 3353 C CA . SER A 1 436 ? -10.078 55.781 24.453 1 89.69 436 SER A CA 1
ATOM 3354 C C . SER A 1 436 ? -9.273 56.938 23.844 1 89.69 436 SER A C 1
ATOM 3356 O O . SER A 1 436 ? -9.391 58.094 24.281 1 89.69 436 SER A O 1
ATOM 3358 N N . ALA A 1 437 ? -8.5 56.688 22.875 1 89.94 437 ALA A N 1
ATOM 3359 C CA . ALA A 1 437 ? -7.68 57.688 22.203 1 89.94 437 ALA A CA 1
ATOM 3360 C C . ALA A 1 437 ? -8.539 58.656 21.391 1 89.94 437 ALA A C 1
ATOM 3362 O O . ALA A 1 437 ? -8.211 59.844 21.266 1 89.94 437 ALA A O 1
ATOM 3363 N N . SER A 1 438 ? -9.664 58.188 20.875 1 91.44 438 SER A N 1
ATOM 3364 C CA . SER A 1 438 ? -10.523 59 20.016 1 91.44 438 SER A CA 1
ATOM 3365 C C . SER A 1 438 ? -11.25 60.062 20.797 1 91.44 438 SER A C 1
ATOM 3367 O O . SER A 1 438 ? -11.734 61.062 20.219 1 91.44 438 SER A O 1
ATOM 3369 N N . LYS A 1 439 ? -11.344 59.969 22.125 1 90.38 439 LYS A N 1
ATOM 3370 C CA . LYS A 1 439 ? -11.984 60.969 22.984 1 90.38 439 LYS A CA 1
ATOM 3371 C C . LYS A 1 439 ? -11.172 62.25 23.031 1 90.38 439 LYS A C 1
ATOM 3373 O O . LYS A 1 439 ? -11.672 63.281 23.469 1 90.38 439 LYS A O 1
ATOM 3378 N N . PHE A 1 440 ? -9.938 62.188 22.594 1 92.5 440 PHE A N 1
ATOM 3379 C CA . PHE A 1 440 ? -9.055 63.344 22.656 1 92.5 440 PHE A CA 1
ATOM 3380 C C . PHE A 1 440 ? -8.742 63.844 21.266 1 92.5 440 PHE A C 1
ATOM 3382 O O . PHE A 1 440 ? -8.453 63.062 20.344 1 92.5 440 PHE A O 1
ATOM 3389 N N . LYS A 1 441 ? -9 65.125 21.078 1 94.19 441 LYS A N 1
ATOM 3390 C CA . LYS A 1 441 ? -8.602 65.75 19.828 1 94.19 441 LYS A CA 1
ATOM 3391 C C . LYS A 1 441 ? -7.156 66.25 19.891 1 94.19 441 LYS A C 1
ATOM 3393 O O . LYS A 1 441 ? -6.805 67.062 20.75 1 94.19 441 LYS A O 1
ATOM 3398 N N . VAL A 1 442 ? -6.242 65.688 18.953 1 92.25 442 VAL A N 1
ATOM 3399 C CA . VAL A 1 442 ? -4.824 66.062 18.984 1 92.25 442 VAL A CA 1
ATOM 3400 C C . VAL A 1 442 ? -4.359 66.438 17.578 1 92.25 442 VAL A C 1
ATOM 3402 O O . VAL A 1 442 ? -4.977 66.062 16.578 1 92.25 442 VAL A O 1
ATOM 3405 N N . MET B 1 1 ? -7.348 159.375 74.5 1 56.44 1 MET B N 1
ATOM 3406 C CA . MET B 1 1 ? -7.438 159 73.125 1 56.44 1 MET B CA 1
ATOM 3407 C C . MET B 1 1 ? -6.426 157.875 72.812 1 56.44 1 MET B C 1
ATOM 3409 O O . MET B 1 1 ? -6.762 156.875 72.188 1 56.44 1 MET B O 1
ATOM 3413 N N . ILE B 1 2 ? -5.316 158 73.375 1 64.38 2 ILE B N 1
ATOM 3414 C CA . ILE B 1 2 ? -4.219 157.125 73.125 1 64.38 2 ILE B CA 1
ATOM 3415 C C . ILE B 1 2 ? -4.434 155.75 73.875 1 64.38 2 ILE B C 1
ATOM 3417 O O . ILE B 1 2 ? -4.219 154.75 73.375 1 64.38 2 ILE B O 1
ATOM 3421 N N . ILE B 1 3 ? -4.988 155.75 75 1 64.88 3 ILE B N 1
ATOM 3422 C CA . ILE B 1 3 ? -5.152 154.625 75.875 1 64.88 3 ILE B CA 1
ATOM 3423 C C . ILE B 1 3 ? -6.273 153.75 75.312 1 64.88 3 ILE B C 1
ATOM 3425 O O . ILE B 1 3 ? -6.145 152.5 75.25 1 64.88 3 ILE B O 1
ATOM 3429 N N . GLY B 1 4 ? -7.227 154.125 74.812 1 58.94 4 GLY B N 1
ATOM 3430 C CA . GLY B 1 4 ? -8.297 153.375 74.188 1 58.94 4 GLY B CA 1
ATOM 3431 C C . GLY B 1 4 ? -7.871 152.75 72.875 1 58.94 4 GLY B C 1
ATOM 3432 O O . GLY B 1 4 ? -8.266 151.625 72.625 1 58.94 4 GLY B O 1
ATOM 3433 N N . PHE B 1 5 ? -7.082 153.375 72.188 1 63.03 5 PHE B N 1
ATOM 3434 C CA . PHE B 1 5 ? -6.523 152.875 70.938 1 63.03 5 PHE B CA 1
ATOM 3435 C C . PHE B 1 5 ? -5.621 151.625 71.25 1 63.03 5 PHE B C 1
ATOM 3437 O O . PHE B 1 5 ? -5.703 150.625 70.562 1 63.03 5 PHE B O 1
ATOM 3444 N N . ILE B 1 6 ? -4.938 151.75 72.188 1 65.38 6 ILE B N 1
ATOM 3445 C CA . ILE B 1 6 ? -4.008 150.625 72.562 1 65.38 6 ILE B CA 1
ATOM 3446 C C . ILE B 1 6 ? -4.785 149.375 73.125 1 65.38 6 ILE B C 1
ATOM 3448 O O . ILE B 1 6 ? -4.461 148.25 72.75 1 65.38 6 ILE B O 1
ATOM 3452 N N . LEU B 1 7 ? -5.84 149.625 73.688 1 65.12 7 LEU B N 1
ATOM 3453 C CA . LEU B 1 7 ? -6.633 148.5 74.25 1 65.12 7 LEU B CA 1
ATOM 3454 C C . LEU B 1 7 ? -7.41 147.875 73.125 1 65.12 7 LEU B C 1
ATOM 3456 O O . LEU B 1 7 ? -7.512 146.625 73.125 1 65.12 7 LEU B O 1
ATOM 3460 N N . GLY B 1 8 ? -7.957 148.625 72.312 1 62.56 8 GLY B N 1
ATOM 3461 C CA . GLY B 1 8 ? -8.609 148 71.125 1 62.56 8 GLY B CA 1
ATOM 3462 C C . GLY B 1 8 ? -7.652 147.25 70.25 1 62.56 8 GLY B C 1
ATOM 3463 O O . GLY B 1 8 ? -7.98 146.125 69.75 1 62.56 8 GLY B O 1
ATOM 3464 N N . LEU B 1 9 ? -6.578 147.625 70 1 67.25 9 LEU B N 1
ATOM 3465 C CA . LEU B 1 9 ? -5.52 147 69.25 1 67.25 9 LEU B CA 1
ATOM 3466 C C . LEU B 1 9 ? -5.051 145.75 70 1 67.25 9 LEU B C 1
ATOM 3468 O O . LEU B 1 9 ? -4.781 144.75 69.312 1 67.25 9 LEU B O 1
ATOM 3472 N N . LEU B 1 10 ? -5.043 145.75 71.188 1 67.94 10 LEU B N 1
ATOM 3473 C CA . LEU B 1 10 ? -4.625 144.5 72 1 67.94 10 LEU B CA 1
ATOM 3474 C C . LEU B 1 10 ? -5.688 143.5 71.938 1 67.94 10 LEU B C 1
ATOM 3476 O O . LEU B 1 10 ? -5.363 142.25 71.812 1 67.94 10 LEU B O 1
ATOM 3480 N N . ILE B 1 11 ? -6.902 143.875 72.062 1 66.31 11 ILE B N 1
ATOM 3481 C CA . ILE B 1 11 ? -7.977 142.875 72 1 66.31 11 ILE B CA 1
ATOM 3482 C C . ILE B 1 11 ? -8.062 142.25 70.562 1 66.31 11 ILE B C 1
ATOM 3484 O O . ILE B 1 11 ? -8.211 141.125 70.375 1 66.31 11 ILE B O 1
ATOM 3488 N N . GLY B 1 12 ? -8.047 143.125 69.625 1 62.41 12 GLY B N 1
ATOM 3489 C CA . GLY B 1 12 ? -7.988 142.75 68.25 1 62.41 12 GLY B CA 1
ATOM 3490 C C . GLY B 1 12 ? -6.785 141.875 67.938 1 62.41 12 GLY B C 1
ATOM 3491 O O . GLY B 1 12 ? -6.902 140.75 67.25 1 62.41 12 GLY B O 1
ATOM 3492 N N . LEU B 1 13 ? -5.762 142.125 68.5 1 68.44 13 LEU B N 1
ATOM 3493 C CA . LEU B 1 13 ? -4.539 141.375 68.375 1 68.44 13 LEU B CA 1
ATOM 3494 C C . LEU B 1 13 ? -4.648 140.125 69.125 1 68.44 13 LEU B C 1
ATOM 3496 O O . LEU B 1 13 ? -4.156 139 68.688 1 68.44 13 LEU B O 1
ATOM 3500 N N . GLY B 1 14 ? -5.285 140.125 70.25 1 66.38 14 GLY B N 1
ATOM 3501 C CA . GLY B 1 14 ? -5.527 138.875 71 1 66.38 14 GLY B CA 1
ATOM 3502 C C . GLY B 1 14 ? -6.41 137.875 70.25 1 66.38 14 GLY B C 1
ATOM 3503 O O . GLY B 1 14 ? -6.098 136.625 70.25 1 66.38 14 GLY B O 1
ATOM 3504 N N . VAL B 1 15 ? -7.543 138.5 69.75 1 67.88 15 VAL B N 1
ATOM 3505 C CA . VAL B 1 15 ? -8.438 137.625 69 1 67.88 15 VAL B CA 1
ATOM 3506 C C . VAL B 1 15 ? -7.719 137.125 67.75 1 67.88 15 VAL B C 1
ATOM 3508 O O . VAL B 1 15 ? -7.844 135.875 67.375 1 67.88 15 VAL B O 1
ATOM 3511 N N . SER B 1 16 ? -6.941 137.875 67.188 1 67.38 16 SER B N 1
ATOM 3512 C CA . SER B 1 16 ? -6.16 137.5 66 1 67.38 16 SER B CA 1
ATOM 3513 C C . SER B 1 16 ? -5.109 136.5 66.375 1 67.38 16 SER B C 1
ATOM 3515 O O . SER B 1 16 ? -4.895 135.5 65.625 1 67.38 16 SER B O 1
ATOM 3517 N N . VAL B 1 17 ? -4.641 136.5 67.562 1 70.31 17 VAL B N 1
ATOM 3518 C CA . VAL B 1 17 ? -3.598 135.625 67.938 1 70.31 17 VAL B CA 1
ATOM 3519 C C . VAL B 1 17 ? -4.219 134.25 68.312 1 70.31 17 VAL B C 1
ATOM 3521 O O . VAL B 1 17 ? -3.676 133.25 67.938 1 70.31 17 VAL B O 1
ATOM 3524 N N . VAL B 1 18 ? -5.402 134.25 68.875 1 70.44 18 VAL B N 1
ATOM 3525 C CA . VAL B 1 18 ? -6.055 133 69.25 1 70.44 18 VAL B CA 1
ATOM 3526 C C . VAL B 1 18 ? -6.547 132.375 68 1 70.44 18 VAL B C 1
ATOM 3528 O O . VAL B 1 18 ? -6.363 131.125 67.875 1 70.44 18 VAL B O 1
ATOM 3531 N N . VAL B 1 19 ? -7.105 133 67.062 1 71.19 19 VAL B N 1
ATOM 3532 C CA . VAL B 1 19 ? -7.602 132.5 65.812 1 71.19 19 VAL B CA 1
ATOM 3533 C C . VAL B 1 19 ? -6.434 131.875 65 1 71.19 19 VAL B C 1
ATOM 3535 O O . VAL B 1 19 ? -6.477 130.875 64.438 1 71.19 19 VAL B O 1
ATOM 3538 N N . THR B 1 20 ? -5.398 132.625 65 1 71.31 20 THR B N 1
ATOM 3539 C CA . THR B 1 20 ? -4.215 132.25 64.25 1 71.31 20 THR B CA 1
ATOM 3540 C C . THR B 1 20 ? -3.543 131 64.875 1 71.31 20 THR B C 1
ATOM 3542 O O . THR B 1 20 ? -3.053 130.125 64.125 1 71.31 20 THR B O 1
ATOM 3545 N N . ARG B 1 21 ? -3.674 131 66.188 1 75.12 21 ARG B N 1
ATOM 3546 C CA . ARG B 1 21 ? -3.053 129.75 66.812 1 75.12 21 ARG B CA 1
ATOM 3547 C C . ARG B 1 21 ? -3.82 128.5 66.562 1 75.12 21 ARG B C 1
ATOM 3549 O O . ARG B 1 21 ? -3.217 127.438 66.312 1 75.12 21 ARG B O 1
ATOM 3556 N N . LYS B 1 22 ? -5.156 128.625 66.5 1 76.12 22 LYS B N 1
ATOM 3557 C CA . LYS B 1 22 ? -5.973 127.5 66.25 1 76.12 22 LYS B CA 1
ATOM 3558 C C . LYS B 1 22 ? -5.738 127 64.812 1 76.12 22 LYS B C 1
ATOM 3560 O O . LYS B 1 22 ? -5.621 125.75 64.562 1 76.12 22 LYS B O 1
ATOM 3565 N N . TYR B 1 23 ? -5.672 127.812 63.906 1 77.62 23 TYR B N 1
ATOM 3566 C CA . TYR B 1 23 ? -5.434 127.438 62.5 1 77.62 23 TYR B CA 1
ATOM 3567 C C . TYR B 1 23 ? -4.02 126.938 62.312 1 77.62 23 TYR B C 1
ATOM 3569 O O . TYR B 1 23 ? -3.812 125.938 61.594 1 77.62 23 TYR B O 1
ATOM 3577 N N . THR B 1 24 ? -3.115 127.5 63.031 1 77.38 24 THR B N 1
ATOM 3578 C CA . THR B 1 24 ? -1.722 127.062 62.906 1 77.38 24 THR B CA 1
ATOM 3579 C C . THR B 1 24 ? -1.506 125.688 63.438 1 77.38 24 THR B C 1
ATOM 3581 O O . THR B 1 24 ? -0.788 124.875 62.844 1 77.38 24 THR B O 1
ATOM 3584 N N . VAL B 1 25 ? -2.168 125.375 64.5 1 80.88 25 VAL B N 1
ATOM 3585 C CA . VAL B 1 25 ? -2.027 124.062 65.062 1 80.88 25 VAL B CA 1
ATOM 3586 C C . VAL B 1 25 ? -2.619 123 64.188 1 80.88 25 VAL B C 1
ATOM 3588 O O . VAL B 1 25 ? -2.006 121.938 63.906 1 80.88 25 VAL B O 1
ATOM 3591 N N . LEU B 1 26 ? -3.775 123.312 63.562 1 82.62 26 LEU B N 1
ATOM 3592 C CA . LEU B 1 26 ? -4.422 122.375 62.656 1 82.62 26 LEU B CA 1
ATOM 3593 C C . LEU B 1 26 ? -3.586 122.125 61.375 1 82.62 26 LEU B C 1
ATOM 3595 O O . LEU B 1 26 ? -3.434 121 60.906 1 82.62 26 LEU B O 1
ATOM 3599 N N . ILE B 1 27 ? -3.098 123.188 60.875 1 83.31 27 ILE B N 1
ATOM 3600 C CA . ILE B 1 27 ? -2.301 123.125 59.656 1 83.31 27 ILE B CA 1
ATOM 3601 C C . ILE B 1 27 ? -1.062 122.25 59.906 1 83.31 27 ILE B C 1
ATOM 3603 O O . ILE B 1 27 ? -0.699 121.438 59.062 1 83.31 27 ILE B O 1
ATOM 3607 N N . ASN B 1 28 ? -0.468 122.375 61.031 1 84.25 28 ASN B N 1
ATOM 3608 C CA . ASN B 1 28 ? 0.693 121.562 61.375 1 84.25 28 ASN B CA 1
ATOM 3609 C C . ASN B 1 28 ? 0.328 120.125 61.5 1 84.25 28 ASN B C 1
ATOM 3611 O O . ASN B 1 28 ? 1.086 119.25 61.062 1 84.25 28 ASN B O 1
ATOM 3615 N N . ASP B 1 29 ? -0.84 119.875 62 1 86.25 29 ASP B N 1
ATOM 3616 C CA . ASP B 1 29 ? -1.32 118.5 62.125 1 86.25 29 ASP B CA 1
ATOM 3617 C C . ASP B 1 29 ? -1.572 117.875 60.75 1 86.25 29 ASP B C 1
ATOM 3619 O O . ASP B 1 29 ? -1.228 116.75 60.5 1 86.25 29 ASP B O 1
ATOM 3623 N N . LEU B 1 30 ? -2.188 118.562 59.875 1 87.19 30 LEU B N 1
ATOM 3624 C CA . LEU B 1 30 ? -2.473 118.125 58.531 1 87.19 30 LEU B CA 1
ATOM 3625 C C . LEU B 1 30 ? -1.182 117.875 57.75 1 87.19 30 LEU B C 1
ATOM 3627 O O . LEU B 1 30 ? -1.059 116.875 57.031 1 87.19 30 LEU B O 1
ATOM 3631 N N . VAL B 1 31 ? -0.249 118.875 57.906 1 86.62 31 VAL B N 1
ATOM 3632 C CA . VAL B 1 31 ? 1.038 118.688 57.25 1 86.62 31 VAL B CA 1
ATOM 3633 C C . VAL B 1 31 ? 1.72 117.438 57.719 1 86.62 31 VAL B C 1
ATOM 3635 O O . VAL B 1 31 ? 2.229 116.625 56.906 1 86.62 31 VAL B O 1
ATOM 3638 N N . SER B 1 32 ? 1.71 117.062 58.938 1 87.38 32 SER B N 1
ATOM 3639 C CA . SER B 1 32 ? 2.311 115.875 59.5 1 87.38 32 SER B CA 1
ATOM 3640 C C . SER B 1 32 ? 1.614 114.625 59 1 87.38 32 SER B C 1
ATOM 3642 O O . SER B 1 32 ? 2.271 113.625 58.625 1 87.38 32 SER B O 1
ATOM 3644 N N . ALA B 1 33 ? 0.32 114.688 58.938 1 86.75 33 ALA B N 1
ATOM 3645 C CA . ALA B 1 33 ? -0.459 113.562 58.469 1 86.75 33 ALA B CA 1
ATOM 3646 C C . ALA B 1 33 ? -0.174 113.25 57 1 86.75 33 ALA B C 1
ATOM 3648 O O . ALA B 1 33 ? 0.004 112.125 56.625 1 86.75 33 ALA B O 1
ATOM 3649 N N . VAL B 1 34 ? -0.19 114.188 56.188 1 87.69 34 VAL B N 1
ATOM 3650 C CA . VAL B 1 34 ? 0.076 114.125 54.75 1 87.69 34 VAL B CA 1
ATOM 3651 C C . VAL B 1 34 ? 1.472 113.5 54.531 1 87.69 34 VAL B C 1
ATOM 3653 O O . VAL B 1 34 ? 1.664 112.688 53.656 1 87.69 34 VAL B O 1
ATOM 3656 N N . GLU B 1 35 ? 2.459 113.938 55.344 1 87 35 GLU B N 1
ATOM 3657 C CA . GLU B 1 35 ? 3.816 113.438 55.219 1 87 35 GLU B CA 1
ATOM 3658 C C . GLU B 1 35 ? 3.859 111.938 55.562 1 87 35 GLU B C 1
ATOM 3660 O O . GLU B 1 35 ? 4.578 111.188 54.906 1 87 35 GLU B O 1
ATOM 3665 N N . GLU B 1 36 ? 3.07 111.562 56.469 1 87.38 36 GLU B N 1
ATOM 3666 C CA . GLU B 1 36 ? 2.994 110.188 56.812 1 87.38 36 GLU B CA 1
ATOM 3667 C C . GLU B 1 36 ? 2.381 109.312 55.688 1 87.38 36 GLU B C 1
ATOM 3669 O O . GLU B 1 36 ? 2.875 108.25 55.375 1 87.38 36 GLU B O 1
ATOM 3674 N N . ILE B 1 37 ? 1.351 109.812 55.156 1 85.56 37 ILE B N 1
ATOM 3675 C CA . ILE B 1 37 ? 0.677 109.125 54.062 1 85.56 37 ILE B CA 1
ATOM 3676 C C . ILE B 1 37 ? 1.618 109 52.844 1 85.56 37 ILE B C 1
ATOM 3678 O O . ILE B 1 37 ? 1.685 108 52.219 1 85.56 37 ILE B O 1
ATOM 3682 N N . LEU B 1 38 ? 2.359 110.062 52.562 1 82.19 38 LEU B N 1
ATOM 3683 C CA . LEU B 1 38 ? 3.32 110.125 51.469 1 82.19 38 LEU B CA 1
ATOM 3684 C C . LEU B 1 38 ? 4.422 109.062 51.719 1 82.19 38 LEU B C 1
ATOM 3686 O O . LEU B 1 38 ? 4.977 108.562 50.75 1 82.19 38 LEU B O 1
ATOM 3690 N N . SER B 1 39 ? 4.672 108.812 53 1 83.62 39 SER B N 1
ATOM 3691 C CA . SER B 1 39 ? 5.695 107.875 53.344 1 83.62 39 SER B CA 1
ATOM 3692 C C . SER B 1 39 ? 5.129 106.438 53.281 1 83.62 39 SER B C 1
ATOM 3694 O O . SER B 1 39 ? 5.859 105.438 53.5 1 83.62 39 SER B O 1
ATOM 3696 N N . GLY B 1 40 ? 3.863 106.375 53.062 1 78.19 40 GLY B N 1
ATOM 3697 C CA . GLY B 1 40 ? 3.283 105.062 52.875 1 78.19 40 GLY B CA 1
ATOM 3698 C C . GLY B 1 40 ? 2.426 104.625 54.031 1 78.19 40 GLY B C 1
ATOM 3699 O O . GLY B 1 40 ? 1.839 103.5 54 1 78.19 40 GLY B O 1
ATOM 3700 N N . ASN B 1 41 ? 2.256 105.375 55.094 1 83.25 41 ASN B N 1
ATOM 3701 C CA . ASN B 1 41 ? 1.5 105.062 56.281 1 83.25 41 ASN B CA 1
ATOM 3702 C C . ASN B 1 41 ? 0.081 105.625 56.219 1 83.25 41 ASN B C 1
ATOM 3704 O O . ASN B 1 41 ? -0.117 106.812 56.312 1 83.25 41 ASN B O 1
ATOM 3708 N N . LEU B 1 42 ? -0.828 104.688 56 1 83.38 42 LEU B N 1
ATOM 3709 C CA . LEU B 1 42 ? -2.211 105.188 55.906 1 83.38 42 LEU B CA 1
ATOM 3710 C C . LEU B 1 42 ? -2.908 105 57.25 1 83.38 42 LEU B C 1
ATOM 3712 O O . LEU B 1 42 ? -4.121 105.188 57.344 1 83.38 42 LEU B O 1
ATOM 3716 N N . ASN B 1 43 ? -2.043 104.688 58.312 1 86.25 43 ASN B N 1
ATOM 3717 C CA . ASN B 1 43 ? -2.588 104.688 59.656 1 86.25 43 ASN B CA 1
ATOM 3718 C C . ASN B 1 43 ? -2.402 106 60.375 1 86.25 43 ASN B C 1
ATOM 3720 O O . ASN B 1 43 ? -1.695 106.062 61.375 1 86.25 43 ASN B O 1
ATOM 3724 N N . VAL B 1 44 ? -2.963 106.875 59.688 1 86.44 44 VAL B N 1
ATOM 3725 C CA . VAL B 1 44 ? -2.83 108.25 60.281 1 86.44 44 VAL B CA 1
ATOM 3726 C C . VAL B 1 44 ? -4.211 108.812 60.625 1 86.44 44 VAL B C 1
ATOM 3728 O O . VAL B 1 44 ? -5.18 108.562 59.875 1 86.44 44 VAL B O 1
ATOM 3731 N N . LYS B 1 45 ? -4.406 109.5 61.844 1 88.56 45 LYS B N 1
ATOM 3732 C CA . LYS B 1 45 ? -5.641 110.125 62.281 1 88.56 45 LYS B CA 1
ATOM 3733 C C . LYS B 1 45 ? -5.359 111.438 63 1 88.56 45 LYS B C 1
ATOM 3735 O O . LYS B 1 45 ? -4.488 111.5 63.875 1 88.56 45 LYS B O 1
ATOM 3740 N N . ILE B 1 46 ? -5.852 112.438 62.562 1 85.19 46 ILE B N 1
ATOM 3741 C CA . ILE B 1 46 ? -5.738 113.75 63.25 1 85.19 46 ILE B CA 1
ATOM 3742 C C . ILE B 1 46 ? -6.652 113.75 64.438 1 85.19 46 ILE B C 1
ATOM 3744 O O . ILE B 1 46 ? -7.871 113.625 64.312 1 85.19 46 ILE B O 1
ATOM 3748 N N . GLU B 1 47 ? -5.957 114.062 65.688 1 81.25 47 GLU B N 1
ATOM 3749 C CA . GLU B 1 47 ? -6.645 114 66.938 1 81.25 47 GLU B CA 1
ATOM 3750 C C . GLU B 1 47 ? -6.941 115.438 67.438 1 81.25 47 GLU B C 1
ATOM 3752 O O . GLU B 1 47 ? -6.27 116.375 67 1 81.25 47 GLU B O 1
ATOM 3757 N N . GLY B 1 48 ? -8.18 115.875 67.938 1 76.19 48 GLY B N 1
ATOM 3758 C CA . GLY B 1 48 ? -8.469 117.188 68.438 1 76.19 48 GLY B CA 1
ATOM 3759 C C . GLY B 1 48 ? -9.898 117.625 68.25 1 76.19 48 GLY B C 1
ATOM 3760 O O . GLY B 1 48 ? -10.578 117.125 67.312 1 76.19 48 GLY B O 1
ATOM 3761 N N . LYS B 1 49 ? -10.461 118.438 69.125 1 78.38 49 LYS B N 1
ATOM 3762 C CA . LYS B 1 49 ? -11.812 118.938 69 1 78.38 49 LYS B CA 1
ATOM 3763 C C . LYS B 1 49 ? -11.805 120.312 68.312 1 78.38 49 LYS B C 1
ATOM 3765 O O . LYS B 1 49 ? -11.188 121.25 68.812 1 78.38 49 LYS B O 1
ATOM 3770 N N . TYR B 1 50 ? -11.961 120.25 67 1 79.81 50 TYR B N 1
ATOM 3771 C CA . TYR B 1 50 ? -12.086 121.5 66.25 1 79.81 50 TYR B CA 1
ATOM 3772 C C . TYR B 1 50 ? -13.547 121.812 65.938 1 79.81 50 TYR B C 1
ATOM 3774 O O . TYR B 1 50 ? -14.367 120.875 65.812 1 79.81 50 TYR B O 1
ATOM 3782 N N . ASP B 1 51 ? -13.953 122.938 66 1 77.25 51 ASP B N 1
ATOM 3783 C CA . ASP B 1 51 ? -15.344 123.375 65.812 1 77.25 51 ASP B CA 1
ATOM 3784 C C . ASP B 1 51 ? -15.5 124.062 64.438 1 77.25 51 ASP B C 1
ATOM 3786 O O . ASP B 1 51 ? -14.508 124.5 63.844 1 77.25 51 ASP B O 1
ATOM 3790 N N . GLY B 1 52 ? -16.688 124.062 63.812 1 77.94 52 GLY B N 1
ATOM 3791 C CA . GLY B 1 52 ? -17.016 124.75 62.594 1 77.94 52 GLY B CA 1
ATOM 3792 C C . GLY B 1 52 ? -16.391 124.188 61.344 1 77.94 52 GLY B C 1
ATOM 3793 O O . GLY B 1 52 ? -16.391 122.938 61.188 1 77.94 52 GLY B O 1
ATOM 3794 N N . GLU B 1 53 ? -15.664 124.938 60.5 1 78.88 53 GLU B N 1
ATOM 3795 C CA . GLU B 1 53 ? -15.109 124.562 59.219 1 78.88 53 GLU B CA 1
ATOM 3796 C C . GLU B 1 53 ? -13.867 123.688 59.406 1 78.88 53 GLU B C 1
ATOM 3798 O O . GLU B 1 53 ? -13.625 122.75 58.625 1 78.88 53 GLU B O 1
ATOM 3803 N N . LEU B 1 54 ? -13.188 123.938 60.438 1 81.94 54 LEU B N 1
ATOM 3804 C CA . LEU B 1 54 ? -11.992 123.125 60.719 1 81.94 54 LEU B CA 1
ATOM 3805 C C . LEU B 1 54 ? -12.367 121.688 61.125 1 81.94 54 LEU B C 1
ATOM 3807 O O . LEU B 1 54 ? -11.68 120.75 60.75 1 81.94 54 LEU B O 1
ATOM 3811 N N . GLY B 1 55 ? -13.43 121.562 61.781 1 83.12 55 GLY B N 1
ATOM 3812 C CA . GLY B 1 55 ? -13.93 120.25 62.156 1 83.12 55 GLY B CA 1
ATOM 3813 C C . GLY B 1 55 ? -14.367 119.438 60.969 1 83.12 55 GLY B C 1
ATOM 3814 O O . GLY B 1 55 ? -14.078 118.25 60.906 1 83.12 55 GLY B O 1
ATOM 3815 N N . ILE B 1 56 ? -14.969 120 59.969 1 85.62 56 ILE B N 1
ATOM 3816 C CA . ILE B 1 56 ? -15.438 119.375 58.781 1 85.62 56 ILE B CA 1
ATOM 3817 C C . ILE B 1 56 ? -14.234 118.875 57.969 1 85.62 56 ILE B C 1
ATOM 3819 O O . ILE B 1 56 ? -14.258 117.75 57.469 1 85.62 56 ILE B O 1
ATOM 3823 N N . LEU B 1 57 ? -13.234 119.625 57.969 1 83.69 57 LEU B N 1
ATOM 3824 C CA . LEU B 1 57 ? -12.039 119.25 57.219 1 83.69 57 LEU B CA 1
ATOM 3825 C C . LEU B 1 57 ? -11.344 118.062 57.875 1 83.69 57 LEU B C 1
ATOM 3827 O O . LEU B 1 57 ? -10.977 117.125 57.188 1 83.69 57 LEU B O 1
ATOM 3831 N N . VAL B 1 58 ? -11.133 118.125 59.156 1 87.88 58 VAL B N 1
ATOM 3832 C CA . VAL B 1 58 ? -10.445 117.062 59.875 1 87.88 58 VAL B CA 1
ATOM 3833 C C . VAL B 1 58 ? -11.234 115.812 59.75 1 87.88 58 VAL B C 1
ATOM 3835 O O . VAL B 1 58 ? -10.664 114.75 59.469 1 87.88 58 VAL B O 1
ATOM 3838 N N . ASP B 1 59 ? -12.57 115.812 59.875 1 87.56 59 ASP B N 1
ATOM 3839 C CA . ASP B 1 59 ? -13.422 114.625 59.75 1 87.56 59 ASP B CA 1
ATOM 3840 C C . ASP B 1 59 ? -13.352 114.062 58.344 1 87.56 59 ASP B C 1
ATOM 3842 O O . ASP B 1 59 ? -13.242 112.812 58.156 1 87.56 59 ASP B O 1
ATOM 3846 N N . GLY B 1 60 ? -13.445 115 57.438 1 83.56 60 GLY B N 1
ATOM 3847 C CA . GLY B 1 60 ? -13.344 114.562 56.031 1 83.56 60 GLY B CA 1
ATOM 3848 C C . GLY B 1 60 ? -12.016 113.938 55.719 1 83.56 60 GLY B C 1
ATOM 3849 O O . GLY B 1 60 ? -11.969 112.875 55 1 83.56 60 GLY B O 1
ATOM 3850 N N . PHE B 1 61 ? -10.938 114.438 56.156 1 85.31 61 PHE B N 1
ATOM 3851 C CA . PHE B 1 61 ? -9.602 113.938 55.906 1 85.31 61 PHE B CA 1
ATOM 3852 C C . PHE B 1 61 ? -9.461 112.562 56.531 1 85.31 61 PHE B C 1
ATOM 3854 O O . PHE B 1 61 ? -8.984 111.625 55.906 1 85.31 61 PHE B O 1
ATOM 3861 N N . ASN B 1 62 ? -9.867 112.375 57.75 1 87 62 ASN B N 1
ATOM 3862 C CA . ASN B 1 62 ? -9.781 111.062 58.438 1 87 62 ASN B CA 1
ATOM 3863 C C . ASN B 1 62 ? -10.609 110 57.719 1 87 62 ASN B C 1
ATOM 3865 O O . ASN B 1 62 ? -10.164 108.875 57.594 1 87 62 ASN B O 1
ATOM 3869 N N . LYS B 1 63 ? -11.727 110.438 57.219 1 88.44 63 LYS B N 1
ATOM 3870 C CA . LYS B 1 63 ? -12.562 109.5 56.438 1 88.44 63 LYS B CA 1
ATOM 3871 C C . LYS B 1 63 ? -11.898 109.125 55.125 1 88.44 63 LYS B C 1
ATOM 3873 O O . LYS B 1 63 ? -11.992 107.938 54.719 1 88.44 63 LYS B O 1
ATOM 3878 N N . MET B 1 64 ? -11.328 110 54.5 1 85.06 64 MET B N 1
ATOM 3879 C CA . MET B 1 64 ? -10.617 109.75 53.25 1 85.06 64 MET B CA 1
ATOM 3880 C C . MET B 1 64 ? -9.484 108.75 53.469 1 85.06 64 MET B C 1
ATOM 3882 O O . MET B 1 64 ? -9.352 107.75 52.719 1 85.06 64 MET B O 1
ATOM 3886 N N . VAL B 1 65 ? -8.68 108.938 54.469 1 85.44 65 VAL B N 1
ATOM 3887 C CA . VAL B 1 65 ? -7.551 108.062 54.75 1 85.44 65 VAL B CA 1
ATOM 3888 C C . VAL B 1 65 ? -8.062 106.688 55.062 1 85.44 65 VAL B C 1
ATOM 3890 O O . VAL B 1 65 ? -7.496 105.688 54.594 1 85.44 65 VAL B O 1
ATOM 3893 N N . GLU B 1 66 ? -9.141 106.625 55.75 1 87 66 GLU B N 1
ATOM 3894 C CA . GLU B 1 66 ? -9.734 105.312 56.094 1 87 66 GLU B CA 1
ATOM 3895 C C . GLU B 1 66 ? -10.25 104.562 54.844 1 87 66 GLU B C 1
ATOM 3897 O O . GLU B 1 66 ? -10.047 103.375 54.688 1 87 66 GLU B O 1
ATOM 3902 N N . SER B 1 67 ? -10.898 105.375 53.969 1 83.44 67 SER B N 1
ATOM 3903 C CA . SER B 1 67 ? -11.438 104.75 52.719 1 83.44 67 SER B CA 1
ATOM 3904 C C . SER B 1 67 ? -10.312 104.25 51.812 1 83.44 67 SER B C 1
ATOM 3906 O O . SER B 1 67 ? -10.414 103.188 51.219 1 83.44 67 SER B O 1
ATOM 3908 N N . LEU B 1 68 ? -9.242 105 51.719 1 80.06 68 LEU B N 1
ATOM 3909 C CA . LEU B 1 68 ? -8.094 104.625 50.906 1 80.06 68 LEU B CA 1
ATOM 3910 C C . LEU B 1 68 ? -7.414 103.375 51.5 1 80.06 68 LEU B C 1
ATOM 3912 O O . LEU B 1 68 ? -6.969 102.5 50.75 1 80.06 68 LEU B O 1
ATOM 3916 N N . ARG B 1 69 ? -7.344 103.375 52.812 1 82.5 69 ARG B N 1
ATOM 3917 C CA . ARG B 1 69 ? -6.773 102.25 53.469 1 82.5 69 ARG B CA 1
ATOM 3918 C C . ARG B 1 69 ? -7.586 101 53.188 1 82.5 69 ARG B C 1
ATOM 3920 O O . ARG B 1 69 ? -7.023 99.938 52.812 1 82.5 69 ARG B O 1
ATOM 3927 N N . LYS B 1 70 ? -8.883 101.062 53.156 1 84.44 70 LYS B N 1
ATOM 3928 C CA . LYS B 1 70 ? -9.766 99.938 52.906 1 84.44 70 LYS B CA 1
ATOM 3929 C C . LYS B 1 70 ? -9.664 99.438 51.469 1 84.44 70 LYS B C 1
ATOM 3931 O O . LYS B 1 70 ? -9.617 98.25 51.219 1 84.44 70 LYS B O 1
ATOM 3936 N N . GLN B 1 71 ? -9.68 100.312 50.562 1 79.19 71 GLN B N 1
ATOM 3937 C CA . GLN B 1 71 ? -9.5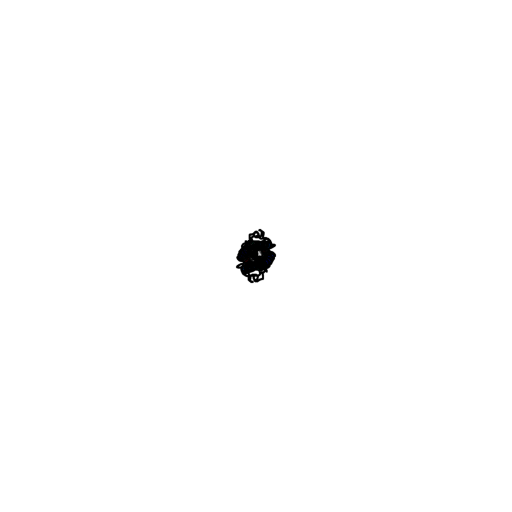7 100 49.156 1 79.19 71 GLN B CA 1
ATOM 3938 C C . GLN B 1 71 ? -8.227 99.312 48.844 1 79.19 71 GLN B C 1
ATOM 3940 O O . GLN B 1 71 ? -8.164 98.312 48.094 1 79.19 71 GLN B O 1
ATOM 3945 N N . LYS B 1 72 ? -7.234 99.875 49.406 1 78.62 72 LYS B N 1
ATOM 3946 C CA . LYS B 1 72 ? -5.902 99.312 49.25 1 78.62 72 LYS B CA 1
ATOM 3947 C C . LYS B 1 72 ? -5.832 97.875 49.812 1 78.62 72 LYS B C 1
ATOM 3949 O O . LYS B 1 72 ? -5.273 97 49.156 1 78.62 72 LYS B O 1
ATOM 3954 N N . GLU B 1 73 ? -6.426 97.75 50.938 1 82.31 73 GLU B N 1
ATOM 3955 C CA . GLU B 1 73 ? -6.43 96.438 51.594 1 82.31 73 GLU B CA 1
ATOM 3956 C C . GLU B 1 73 ? -7.215 95.375 50.781 1 82.31 73 GLU B C 1
ATOM 3958 O O . GLU B 1 73 ? -6.789 94.25 50.625 1 82.31 73 GLU B O 1
ATOM 3963 N N . GLU B 1 74 ? -8.258 95.812 50.188 1 81.25 74 GLU B N 1
ATOM 3964 C CA . GLU B 1 74 ? -9.086 94.938 49.375 1 81.25 74 GLU B CA 1
ATOM 3965 C C . GLU B 1 74 ? -8.367 94.562 48.094 1 81.25 74 GLU B C 1
ATOM 3967 O O . GLU B 1 74 ? -8.375 93.375 47.719 1 81.25 74 GLU B O 1
ATOM 3972 N N . ILE B 1 75 ? -7.793 95.438 47.5 1 77.62 75 ILE B N 1
ATOM 3973 C CA . ILE B 1 75 ? -7.09 95.188 46.25 1 77.62 75 ILE B CA 1
ATOM 3974 C C . ILE B 1 75 ? -5.879 94.25 46.5 1 77.62 75 ILE B C 1
ATOM 3976 O O . ILE B 1 75 ? -5.609 93.375 45.75 1 77.62 75 ILE B O 1
ATOM 3980 N N . GLU B 1 76 ? -5.227 94.562 47.562 1 78.94 76 GLU B N 1
ATOM 3981 C CA . GLU B 1 76 ? -4.066 93.812 47.938 1 78.94 76 GLU B CA 1
ATOM 3982 C C . GLU B 1 76 ? -4.477 92.375 48.281 1 78.94 76 GLU B C 1
ATOM 3984 O O . GLU B 1 76 ? -3.768 91.375 47.938 1 78.94 76 GLU B O 1
ATOM 3989 N N . TYR B 1 77 ? -5.594 92.25 48.781 1 81.75 77 TYR B N 1
ATOM 3990 C CA . TYR B 1 77 ? -6.09 90.938 49.125 1 81.75 77 TYR B CA 1
ATOM 3991 C C . TYR B 1 77 ? -6.418 90.125 47.875 1 81.75 77 TYR B C 1
ATOM 3993 O O . TYR B 1 77 ? -6.008 89 47.719 1 81.75 77 TYR B O 1
ATOM 4001 N N . ARG B 1 78 ? -7.109 90.75 46.969 1 79.56 78 ARG B N 1
ATOM 4002 C CA . ARG B 1 78 ? -7.453 90.062 45.719 1 79.56 78 ARG B CA 1
ATOM 4003 C C . ARG B 1 78 ? -6.199 89.688 44.938 1 79.56 78 ARG B C 1
ATOM 4005 O O . ARG B 1 78 ? -6.137 88.625 44.375 1 79.56 78 ARG B O 1
ATOM 4012 N N . GLN B 1 79 ? -5.297 90.438 44.906 1 79.75 79 GLN B N 1
ATOM 4013 C CA . GLN B 1 79 ? -4.027 90.188 44.25 1 79.75 79 GLN B CA 1
ATOM 4014 C C . GLN B 1 79 ? -3.311 89 44.875 1 79.75 79 GLN B C 1
ATOM 4016 O O . GLN B 1 79 ? -2.777 88.125 44.156 1 79.75 79 GLN B O 1
ATOM 4021 N N . LYS B 1 80 ? -3.369 88.938 46.156 1 82.88 80 LYS B N 1
ATOM 4022 C CA . LYS B 1 80 ? -2.709 87.875 46.844 1 82.88 80 LYS B CA 1
ATOM 4023 C C . LYS B 1 80 ? -3.377 86.5 46.531 1 82.88 80 LYS B C 1
ATOM 4025 O O . LYS B 1 80 ? -2.697 85.5 46.344 1 82.88 80 LYS B O 1
ATOM 4030 N N . VAL B 1 81 ? -4.652 86.562 46.438 1 82.38 81 VAL B N 1
ATOM 4031 C CA . VAL B 1 81 ? -5.395 85.312 46.156 1 82.38 81 VAL B CA 1
ATOM 4032 C C . VAL B 1 81 ? -5.07 84.875 44.75 1 82.38 81 VAL B C 1
ATOM 4034 O O . VAL B 1 81 ? -4.816 83.688 44.531 1 82.38 81 VAL B O 1
ATOM 4037 N N . MET B 1 82 ? -5.098 85.688 43.781 1 83.12 82 MET B N 1
ATOM 4038 C CA . MET B 1 82 ? -4.789 85.375 42.406 1 83.12 82 MET B CA 1
ATOM 4039 C C . MET B 1 82 ? -3.355 84.812 42.281 1 83.12 82 MET B C 1
ATOM 4041 O O . MET B 1 82 ? -3.086 83.938 41.531 1 83.12 82 MET B O 1
ATOM 4045 N N . GLU B 1 83 ? -2.494 85.438 43.031 1 82.75 83 GLU B N 1
ATOM 4046 C CA . GLU B 1 83 ? -1.1 85 43.031 1 82.75 83 GLU B CA 1
ATOM 4047 C C . GLU B 1 83 ? -0.963 83.562 43.562 1 82.75 83 GLU B C 1
ATOM 4049 O O . GLU B 1 83 ? -0.201 82.75 43 1 82.75 83 GLU B O 1
ATOM 4054 N N . VAL B 1 84 ? -1.778 83.312 44.5 1 84.94 84 VAL B N 1
ATOM 4055 C CA . VAL B 1 84 ? -1.737 82 45.125 1 84.94 84 VAL B CA 1
ATOM 4056 C C . VAL B 1 84 ? -2.27 80.938 44.125 1 84.94 84 VAL B C 1
ATOM 4058 O O . VAL B 1 84 ? -1.7 79.875 44 1 84.94 84 VAL B O 1
ATOM 4061 N N . ILE B 1 85 ? -3.256 81.25 43.406 1 84.75 85 ILE B N 1
ATOM 4062 C CA . ILE B 1 85 ? -3.85 80.375 42.438 1 84.75 85 ILE B CA 1
ATOM 4063 C C . ILE B 1 85 ? -2.861 80.125 41.281 1 84.75 85 ILE B C 1
ATOM 4065 O O . ILE B 1 85 ? -2.641 78.938 40.875 1 84.75 85 ILE B O 1
ATOM 4069 N N . ILE B 1 86 ? -2.33 81.125 40.844 1 85.44 86 ILE B N 1
ATOM 4070 C CA . ILE B 1 86 ? -1.391 81 39.719 1 85.44 86 ILE B CA 1
ATOM 4071 C C . ILE B 1 86 ? -0.182 80.188 40.125 1 85.44 86 ILE B C 1
ATOM 4073 O O . ILE B 1 86 ? 0.286 79.312 39.375 1 85.44 86 ILE B O 1
ATOM 4077 N N . LYS B 1 87 ? 0.266 80.438 41.312 1 86.94 87 LYS B N 1
ATOM 4078 C CA . LYS B 1 87 ? 1.397 79.688 41.812 1 86.94 87 LYS B CA 1
ATOM 4079 C C . LYS B 1 87 ? 1.041 78.188 41.938 1 86.94 87 LYS B C 1
ATOM 4081 O O . LYS B 1 87 ? 1.869 77.312 41.656 1 86.94 87 LYS B O 1
ATOM 4086 N N . ASP B 1 88 ? -0.198 77.938 42.25 1 89.81 88 ASP B N 1
ATOM 4087 C CA . ASP B 1 88 ? -0.652 76.562 42.375 1 89.81 88 ASP B CA 1
ATOM 4088 C C . ASP B 1 88 ? -0.772 75.875 41 1 89.81 88 ASP B C 1
ATOM 4090 O O . ASP B 1 88 ? -0.423 74.688 40.812 1 89.81 88 ASP B O 1
ATOM 4094 N N . VAL B 1 89 ? -1.285 76.562 40.062 1 89.62 89 VAL B N 1
ATOM 4095 C CA . VAL B 1 89 ? -1.346 76.062 38.688 1 89.62 89 VAL B CA 1
ATOM 4096 C C . VAL B 1 89 ? 0.064 75.75 38.188 1 89.62 89 VAL B C 1
ATOM 4098 O O . VAL B 1 89 ? 0.297 74.688 37.594 1 89.62 89 VAL B O 1
ATOM 4101 N N . GLU B 1 90 ? 0.947 76.688 38.438 1 89.31 90 GLU B N 1
ATOM 4102 C CA . GLU B 1 90 ? 2.334 76.5 38.031 1 89.31 90 GLU B CA 1
ATOM 4103 C C . GLU B 1 90 ? 2.922 75.25 38.656 1 89.31 90 GLU B C 1
ATOM 4105 O O . GLU B 1 90 ? 3.59 74.438 37.969 1 89.31 90 GLU B O 1
ATOM 4110 N N . ARG B 1 91 ? 2.65 75.062 39.844 1 92.06 91 ARG B N 1
ATOM 4111 C CA . ARG B 1 91 ? 3.15 73.875 40.531 1 92.06 91 ARG B CA 1
ATOM 4112 C C . ARG B 1 91 ? 2.598 72.562 39.938 1 92.06 91 ARG B C 1
ATOM 4114 O O . ARG B 1 91 ? 3.354 71.688 39.625 1 92.06 91 ARG B O 1
ATOM 4121 N N . VAL B 1 92 ? 1.319 72.562 39.719 1 93.94 92 VAL B N 1
ATOM 4122 C CA . VAL B 1 92 ? 0.652 71.375 39.219 1 93.94 92 VAL B CA 1
ATOM 4123 C C . VAL B 1 92 ? 1.098 71.062 37.781 1 93.94 92 VAL B C 1
ATOM 4125 O O . VAL B 1 92 ? 1.483 69.938 37.438 1 93.94 92 VAL B O 1
ATOM 4128 N N . MET B 1 93 ? 1.106 72.062 37 1 91.81 93 MET B N 1
ATOM 4129 C CA . MET B 1 93 ? 1.413 71.875 35.594 1 91.81 93 MET B CA 1
ATOM 4130 C C . MET B 1 93 ? 2.891 71.562 35.375 1 91.81 93 MET B C 1
ATOM 4132 O O . MET B 1 93 ? 3.258 70.875 34.438 1 91.81 93 MET B O 1
ATOM 4136 N N . SER B 1 94 ? 3.74 72.062 36.25 1 93.12 94 SER B N 1
ATOM 4137 C CA . SER B 1 94 ? 5.148 71.688 36.219 1 93.12 94 SER B CA 1
ATOM 4138 C C . SER B 1 94 ? 5.316 70.188 36.438 1 93.12 94 SER B C 1
ATOM 4140 O O . SER B 1 94 ? 6.078 69.562 35.719 1 93.12 94 SER B O 1
ATOM 4142 N N . ARG B 1 95 ? 4.547 69.688 37.312 1 94.56 95 ARG B N 1
ATOM 4143 C CA . ARG B 1 95 ? 4.586 68.25 37.594 1 94.56 95 ARG B CA 1
ATOM 4144 C C . ARG B 1 95 ? 4.016 67.438 36.406 1 94.56 95 ARG B C 1
ATOM 4146 O O . ARG B 1 95 ? 4.578 66.438 36.031 1 94.56 95 ARG B O 1
ATOM 4153 N N . VAL B 1 96 ? 2.963 67.938 35.844 1 93.69 96 VAL B N 1
ATOM 4154 C CA . VAL B 1 96 ? 2.336 67.25 34.719 1 93.69 96 VAL B CA 1
ATOM 4155 C C . VAL B 1 96 ? 3.287 67.25 33.531 1 93.69 96 VAL B C 1
ATOM 4157 O O . VAL B 1 96 ? 3.422 66.25 32.844 1 93.69 96 VAL B O 1
ATOM 4160 N N . ALA B 1 97 ? 3.912 68.438 33.281 1 91.69 97 ALA B N 1
ATOM 4161 C CA . ALA B 1 97 ? 4.867 68.562 32.188 1 91.69 97 ALA B CA 1
ATOM 4162 C C . ALA B 1 97 ? 6.004 67.5 32.344 1 91.69 97 ALA B C 1
ATOM 4164 O O . ALA B 1 97 ? 6.625 67.125 31.344 1 91.69 97 ALA B O 1
ATOM 4165 N N . ASN B 1 98 ? 6.309 67.125 33.594 1 92.56 98 ASN B N 1
ATOM 4166 C CA . ASN B 1 98 ? 7.355 66.125 33.844 1 92.56 98 ASN B CA 1
ATOM 4167 C C . ASN B 1 98 ? 6.781 64.688 33.969 1 92.56 98 ASN B C 1
ATOM 4169 O O . ASN B 1 98 ? 7.469 63.781 34.438 1 92.56 98 ASN B O 1
ATOM 4173 N N . GLY B 1 99 ? 5.516 64.625 33.719 1 92.5 99 GLY B N 1
ATOM 4174 C CA . GLY B 1 99 ? 4.922 63.281 33.594 1 92.5 99 GLY B CA 1
ATOM 4175 C C . GLY B 1 99 ? 4.156 62.844 34.844 1 92.5 99 GLY B C 1
ATOM 4176 O O . GLY B 1 99 ? 3.643 61.719 34.875 1 92.5 99 GLY B O 1
ATOM 4177 N N . ASP B 1 100 ? 4.066 63.719 35.844 1 95.44 100 ASP B N 1
ATOM 4178 C CA . ASP B 1 100 ? 3.357 63.375 37.062 1 95.44 100 ASP B CA 1
ATOM 4179 C C . ASP B 1 100 ? 1.9 63.844 37 1 95.44 100 ASP B C 1
ATOM 4181 O O . ASP B 1 100 ? 1.585 65 37.344 1 95.44 100 ASP B O 1
ATOM 4185 N N . LEU B 1 101 ? 1.038 62.844 36.719 1 94.62 101 LEU B N 1
ATOM 4186 C CA . LEU B 1 101 ? -0.376 63.188 36.562 1 94.62 101 LEU B CA 1
ATOM 4187 C C . LEU B 1 101 ? -1.119 63 37.875 1 94.62 101 LEU B C 1
ATOM 4189 O O . LEU B 1 101 ? -2.346 63.125 37.938 1 94.62 101 LEU B O 1
ATOM 4193 N N . THR B 1 102 ? -0.372 62.844 38.969 1 95.56 102 THR B N 1
ATOM 4194 C CA . THR B 1 102 ? -0.996 62.719 40.281 1 95.56 102 THR B CA 1
ATOM 4195 C C . THR B 1 102 ? -1.154 64.125 40.938 1 95.56 102 THR B C 1
ATOM 4197 O O . THR B 1 102 ? -1.869 64.25 41.938 1 95.56 102 THR B O 1
ATOM 4200 N N . ALA B 1 103 ? -0.525 65.125 40.312 1 94.56 103 ALA B N 1
ATOM 4201 C CA . ALA B 1 103 ? -0.613 66.438 40.844 1 94.56 103 ALA B CA 1
ATOM 4202 C C . ALA B 1 103 ? -2.041 67 40.75 1 94.56 103 ALA B C 1
ATOM 4204 O O . ALA B 1 103 ? -2.756 66.75 39.781 1 94.56 103 ALA B O 1
ATOM 4205 N N . ARG B 1 104 ? -2.428 67.75 41.812 1 93.94 104 ARG B N 1
ATOM 4206 C CA . ARG B 1 104 ? -3.76 68.375 41.844 1 93.94 104 ARG B CA 1
ATOM 4207 C C . ARG B 1 104 ? -3.717 69.75 42.406 1 93.94 104 ARG B C 1
ATOM 4209 O O . ARG B 1 104 ? -2.855 70.125 43.25 1 93.94 104 ARG B O 1
ATOM 4216 N N . MET B 1 105 ? -4.625 70.5 42.031 1 90.81 105 MET B N 1
ATOM 4217 C CA . MET B 1 105 ? -4.812 71.875 42.594 1 90.81 105 MET B CA 1
ATOM 4218 C C . MET B 1 105 ? -5.508 71.812 43.969 1 90.81 105 MET B C 1
ATOM 4220 O O . MET B 1 105 ? -6.324 70.875 44.188 1 90.81 105 MET B O 1
ATOM 4224 N N . ASN B 1 106 ? -5.117 72.688 44.844 1 84.31 106 ASN B N 1
ATOM 4225 C CA . ASN B 1 106 ? -5.793 72.75 46.125 1 84.31 106 ASN B CA 1
ATOM 4226 C C . ASN B 1 106 ? -7.152 73.438 46 1 84.31 106 ASN B C 1
ATOM 4228 O O . ASN B 1 106 ? -7.227 74.688 45.781 1 84.31 106 ASN B O 1
ATOM 4232 N N . GLU B 1 107 ? -8.18 72.688 46.156 1 78.75 107 GLU B N 1
ATOM 4233 C CA . GLU B 1 107 ? -9.531 73.25 45.938 1 78.75 107 GLU B CA 1
ATOM 4234 C C . GLU B 1 107 ? -9.992 74.062 47.125 1 78.75 107 GLU B C 1
ATOM 4236 O O . GLU B 1 107 ? -10.938 74.875 47 1 78.75 107 GLU B O 1
ATOM 4241 N N . SER B 1 108 ? -9.281 74 48.344 1 70.62 108 SER B N 1
ATOM 4242 C CA . SER B 1 108 ? -9.68 74.75 49.562 1 70.62 108 SER B CA 1
ATOM 4243 C C . SER B 1 108 ? -9.156 76.188 49.5 1 70.62 108 SER B C 1
ATOM 4245 O O . SER B 1 108 ? -9.523 77 50.344 1 70.62 108 SER B O 1
ATOM 4247 N N . LEU B 1 109 ? -8.227 76.438 48.781 1 61.12 109 LEU B N 1
ATOM 4248 C CA . LEU B 1 109 ? -7.648 77.75 48.75 1 61.12 109 LEU B CA 1
ATOM 4249 C C . LEU B 1 109 ? -8.727 78.812 48.562 1 61.12 109 LEU B C 1
ATOM 4251 O O . LEU B 1 109 ? -8.625 79.938 49.094 1 61.12 109 LEU B O 1
ATOM 4255 N N . VAL B 1 110 ? -9.75 78.688 47.688 1 56.22 110 VAL B N 1
ATOM 4256 C CA . VAL B 1 110 ? -10.672 79.812 47.406 1 56.22 110 VAL B CA 1
ATOM 4257 C C . VAL B 1 110 ? -11.766 79.875 48.469 1 56.22 110 VAL B C 1
ATOM 4259 O O . VAL B 1 110 ? -12.688 80.688 48.344 1 56.22 110 VAL B O 1
ATOM 4262 N N . GLN B 1 111 ? -11.828 79.062 49.469 1 48.12 111 GLN B N 1
ATOM 4263 C CA . GLN B 1 111 ? -13.016 79.125 50.312 1 48.12 111 GLN B CA 1
ATOM 4264 C C . GLN B 1 111 ? -12.992 80.375 51.156 1 48.12 111 GLN B C 1
ATOM 4266 O O . GLN B 1 111 ? -14.047 80.938 51.5 1 48.12 111 GLN B O 1
ATOM 4271 N N . ASN B 1 112 ? -11.891 80.875 51.781 1 42.56 112 ASN B N 1
ATOM 4272 C CA . ASN B 1 112 ? -12 81.875 52.812 1 42.56 112 ASN B CA 1
ATOM 4273 C C . ASN B 1 112 ? -12.078 83.312 52.219 1 42.56 112 ASN B C 1
ATOM 4275 O O . ASN B 1 112 ? -11.078 83.812 51.719 1 42.56 112 ASN B O 1
ATOM 4279 N N . GLY B 1 113 ? -13.359 84.062 52.156 1 45.53 113 GLY B N 1
ATOM 4280 C CA . GLY B 1 113 ? -13.961 85.375 51.969 1 45.53 113 GLY B CA 1
ATOM 4281 C C . GLY B 1 113 ? -13.781 85.938 50.594 1 45.53 113 GLY B C 1
ATOM 4282 O O . GLY B 1 113 ? -14.367 86.938 50.25 1 45.53 113 GLY B O 1
ATOM 4283 N N . VAL B 1 114 ? -12.594 86.125 50.062 1 49.12 114 VAL B N 1
ATOM 4284 C CA . VAL B 1 114 ? -12.531 86.812 48.781 1 49.12 114 VAL B CA 1
ATOM 4285 C C . VAL B 1 114 ? -13.203 85.938 47.719 1 49.12 114 VAL B C 1
ATOM 4287 O O . VAL B 1 114 ? -12.766 84.812 47.438 1 49.12 114 VAL B O 1
ATOM 4290 N N . LYS B 1 115 ? -14.531 86 47.688 1 50.56 115 LYS B N 1
ATOM 4291 C CA . LYS B 1 115 ? -15.32 85.5 46.562 1 50.56 115 LYS B CA 1
ATOM 4292 C C . LYS B 1 115 ? -14.586 85.75 45.25 1 50.56 115 LYS B C 1
ATOM 4294 O O . LYS B 1 115 ? -14.586 86.812 44.688 1 50.56 115 LYS B O 1
ATOM 4299 N N . LEU B 1 116 ? -13.414 85.375 45.062 1 51.06 116 LEU B N 1
ATOM 4300 C CA . LEU B 1 116 ? -13.141 85.5 43.625 1 51.06 116 LEU B CA 1
ATOM 4301 C C . LEU B 1 116 ? -14.328 85 42.812 1 51.06 116 LEU B C 1
ATOM 4303 O O . LEU B 1 116 ? -14.82 83.875 43.062 1 51.06 116 LEU B O 1
ATOM 4307 N N . ASP B 1 117 ? -15.219 85.75 42.688 1 49.72 117 ASP B N 1
ATOM 4308 C CA . ASP B 1 117 ? -16.5 85.438 42.094 1 49.72 117 ASP B CA 1
ATOM 4309 C C . ASP B 1 117 ? -16.5 84 41.562 1 49.72 117 ASP B C 1
ATOM 4311 O O . ASP B 1 117 ? -17.375 83.188 41.906 1 49.72 117 ASP B O 1
ATOM 4315 N N . ASN B 1 118 ? -16.406 83.5 40.219 1 49.66 118 ASN B N 1
ATOM 4316 C CA . ASN B 1 118 ? -16.828 82.5 39.281 1 49.66 118 ASN B CA 1
ATOM 4317 C C . ASN B 1 118 ? -15.688 81.562 38.969 1 49.66 118 ASN B C 1
ATOM 4319 O O . ASN B 1 118 ? -15.734 80.812 37.938 1 49.66 118 ASN B O 1
ATOM 4323 N N . VAL B 1 119 ? -14.477 81.625 39.469 1 54.88 119 VAL B N 1
ATOM 4324 C CA . VAL B 1 119 ? -13.438 80.938 38.688 1 54.88 119 VAL B CA 1
ATOM 4325 C C . VAL B 1 119 ? -13.188 79.562 39.281 1 54.88 119 VAL B C 1
ATOM 4327 O O . VAL B 1 119 ? -12.672 79.438 40.375 1 54.88 119 VAL B O 1
ATOM 4330 N N . ASN B 1 120 ? -13.875 78.562 38.906 1 77.5 120 ASN B N 1
ATOM 4331 C CA . ASN B 1 120 ? -13.734 77.125 39.188 1 77.5 120 ASN B CA 1
ATOM 4332 C C . ASN B 1 120 ? -12.539 76.5 38.438 1 77.5 120 ASN B C 1
ATOM 4334 O O . ASN B 1 120 ? -12.68 75.562 37.719 1 77.5 120 ASN B O 1
ATOM 4338 N N . ILE B 1 121 ? -11.414 77.125 38.531 1 82.25 121 ILE B N 1
ATOM 4339 C CA . ILE B 1 121 ? -10.227 76.75 37.781 1 82.25 121 ILE B CA 1
ATOM 4340 C C . ILE B 1 121 ? -9.617 75.5 38.375 1 82.25 121 ILE B C 1
ATOM 4342 O O . ILE B 1 121 ? -9.148 74.625 37.625 1 82.25 121 ILE B O 1
ATOM 4346 N N . GLN B 1 122 ? -9.602 75.375 39.719 1 87.94 122 GLN B N 1
ATOM 4347 C CA . GLN B 1 122 ? -9.047 74.188 40.375 1 87.94 122 GLN B CA 1
ATOM 4348 C C . GLN B 1 122 ? -9.797 72.938 40 1 87.94 122 GLN B C 1
ATOM 4350 O O . GLN B 1 122 ? -9.172 71.938 39.688 1 87.94 122 GLN B O 1
ATOM 4355 N N . LYS B 1 123 ? -11.094 73.062 39.906 1 88.81 123 LYS B N 1
ATOM 4356 C CA . LYS B 1 123 ? -11.914 71.875 39.562 1 88.81 123 LYS B CA 1
ATOM 4357 C C . LYS B 1 123 ? -11.719 71.5 38.094 1 88.81 123 LYS B C 1
ATOM 4359 O O . LYS B 1 123 ? -11.688 70.312 37.75 1 88.81 123 LYS B O 1
ATOM 4364 N N . LEU B 1 124 ? -11.562 72.438 37.281 1 88.12 124 LEU B N 1
ATOM 4365 C CA . LEU B 1 124 ? -11.398 72.188 35.844 1 88.12 124 LEU B CA 1
ATOM 4366 C C . LEU B 1 124 ? -10.07 71.5 35.562 1 88.12 124 LEU B C 1
ATOM 4368 O O . LEU B 1 124 ? -10.031 70.5 34.844 1 88.12 124 LEU B O 1
ATOM 4372 N N . ILE B 1 125 ? -9.062 71.938 36.219 1 90.94 125 ILE B N 1
ATOM 4373 C CA . ILE B 1 125 ? -7.742 71.375 36 1 90.94 125 ILE B CA 1
ATOM 4374 C C . ILE B 1 125 ? -7.715 69.938 36.562 1 90.94 125 ILE B C 1
ATOM 4376 O O . ILE B 1 125 ? -7.242 69 35.906 1 90.94 125 ILE B O 1
ATOM 4380 N N . ASN B 1 126 ? -8.273 69.812 37.75 1 93.69 126 ASN B N 1
ATOM 4381 C CA . ASN B 1 126 ? -8.297 68.438 38.344 1 93.69 126 ASN B CA 1
ATOM 4382 C C . ASN B 1 126 ? -9.117 67.5 37.5 1 93.69 126 ASN B C 1
ATOM 4384 O O . ASN B 1 126 ? -8.734 66.312 37.375 1 93.69 126 ASN B O 1
ATOM 4388 N N . ARG B 1 127 ? -10.172 67.938 36.906 1 92.25 127 ARG B N 1
ATOM 4389 C CA . ARG B 1 127 ? -11 67.062 36.062 1 92.25 127 ARG B CA 1
ATOM 4390 C C . ARG B 1 127 ? -10.242 66.625 34.781 1 92.25 127 ARG B C 1
ATOM 4392 O O . ARG B 1 127 ? -10.297 65.5 34.375 1 92.25 127 ARG B O 1
ATOM 4399 N N . ALA B 1 128 ? -9.609 67.562 34.219 1 91 128 ALA B N 1
ATOM 4400 C CA . ALA B 1 128 ? -8.812 67.25 33.031 1 91 128 ALA B CA 1
ATOM 4401 C C . ALA B 1 128 ? -7.727 66.25 33.344 1 91 128 ALA B C 1
ATOM 4403 O O . ALA B 1 128 ? -7.547 65.25 32.594 1 91 128 ALA B O 1
ATOM 4404 N N . LEU B 1 129 ? -7.043 66.438 34.406 1 93.88 129 LEU B N 1
ATOM 4405 C CA . LEU B 1 129 ? -5.969 65.562 34.781 1 93.88 129 LEU B C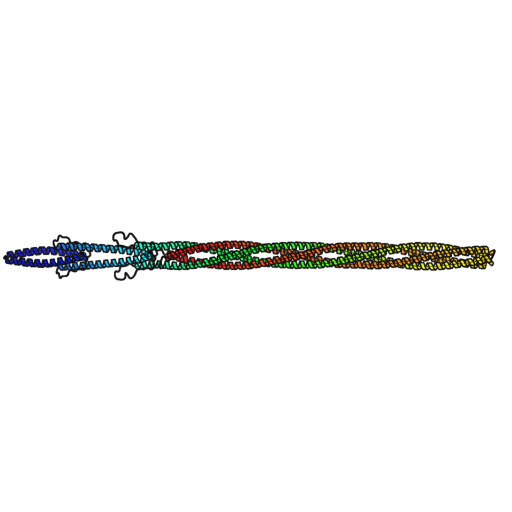A 1
ATOM 4406 C C . LEU B 1 129 ? -6.523 64.188 35.125 1 93.88 129 LEU B C 1
ATOM 4408 O O . LEU B 1 129 ? -5.898 63.156 34.812 1 93.88 129 LEU B O 1
ATOM 4412 N N . ASP B 1 130 ? -7.73 64.125 35.688 1 94.25 130 ASP B N 1
ATOM 4413 C CA . ASP B 1 130 ? -8.375 62.844 36 1 94.25 130 ASP B CA 1
ATOM 4414 C C . ASP B 1 130 ? -8.695 62.062 34.719 1 94.25 130 ASP B C 1
ATOM 4416 O O . ASP B 1 130 ? -8.453 60.875 34.625 1 94.25 130 ASP B O 1
ATOM 4420 N N . ASN B 1 131 ? -9.18 62.75 33.75 1 91.88 131 ASN B N 1
ATOM 4421 C CA . ASN B 1 131 ? -9.523 62.094 32.469 1 91.88 131 ASN B CA 1
ATOM 4422 C C . ASN B 1 131 ? -8.297 61.5 31.797 1 91.88 131 ASN B C 1
ATOM 4424 O O . ASN B 1 131 ? -8.328 60.344 31.344 1 91.88 131 ASN B O 1
ATOM 4428 N N . ILE B 1 132 ? -7.242 62.188 31.844 1 92.31 132 ILE B N 1
ATOM 4429 C CA . ILE B 1 132 ? -6.016 61.719 31.188 1 92.31 132 ILE B CA 1
ATOM 4430 C C . ILE B 1 132 ? -5.398 60.562 32 1 92.31 132 ILE B C 1
ATOM 4432 O O . ILE B 1 132 ? -4.98 59.562 31.422 1 92.31 132 ILE B O 1
ATOM 4436 N N . SER B 1 133 ? -5.348 60.844 33.312 1 94.56 133 SER B N 1
ATOM 4437 C CA . SER B 1 133 ? -4.797 59.812 34.188 1 94.56 133 SER B CA 1
ATOM 4438 C C . SER B 1 133 ? -5.555 58.5 34.031 1 94.56 133 SER B C 1
ATOM 4440 O O . SER B 1 133 ? -4.949 57.406 33.969 1 94.56 133 SER B O 1
ATOM 4442 N N . ASN B 1 134 ? -6.891 58.5 33.938 1 93.56 134 ASN B N 1
ATOM 4443 C CA . ASN B 1 134 ? -7.711 57.312 33.781 1 93.56 134 ASN B CA 1
ATOM 4444 C C . ASN B 1 134 ? -7.434 56.594 32.438 1 93.56 134 ASN B C 1
ATOM 4446 O O . ASN B 1 134 ? -7.395 55.375 32.375 1 93.56 134 ASN B O 1
ATOM 4450 N N . MET B 1 135 ? -7.234 57.344 31.438 1 90.56 135 MET B N 1
ATOM 4451 C CA . MET B 1 135 ? -6.918 56.781 30.125 1 90.56 135 MET B CA 1
ATOM 4452 C C . MET B 1 135 ? -5.582 56.031 30.156 1 90.56 135 MET B C 1
ATOM 4454 O O . MET B 1 135 ? -5.473 54.906 29.656 1 90.56 135 MET B O 1
ATOM 4458 N N . ILE B 1 136 ? -4.609 56.656 30.766 1 92.81 136 ILE B N 1
ATOM 4459 C CA . ILE B 1 136 ? -3.277 56.062 30.812 1 92.81 136 ILE B CA 1
ATOM 4460 C C . ILE B 1 136 ? -3.305 54.812 31.688 1 92.81 136 ILE B C 1
ATOM 4462 O O . ILE B 1 136 ? -2.668 53.812 31.359 1 92.81 136 ILE B O 1
ATOM 4466 N N . ARG B 1 137 ? -4.102 54.75 32.812 1 94.62 137 ARG B N 1
ATOM 4467 C CA . ARG B 1 137 ? -4.25 53.562 33.656 1 94.62 137 ARG B CA 1
ATOM 4468 C C . ARG B 1 137 ? -4.871 52.406 32.875 1 94.62 137 ARG B C 1
ATOM 4470 O O . ARG B 1 137 ? -4.375 51.281 32.906 1 94.62 137 ARG B O 1
ATOM 4477 N N . SER B 1 138 ? -5.859 52.812 32.156 1 92.12 138 SER B N 1
ATOM 4478 C CA . SER B 1 138 ? -6.523 51.781 31.328 1 92.12 138 SER B CA 1
ATOM 4479 C C . SER B 1 138 ? -5.59 51.25 30.25 1 92.12 138 SER B C 1
ATOM 4481 O O . SER B 1 138 ? -5.574 50.062 29.969 1 92.12 138 SER B O 1
ATOM 4483 N N . LEU B 1 139 ? -4.879 52.094 29.641 1 92 139 LEU B N 1
ATOM 4484 C CA . LEU B 1 139 ? -3.922 51.719 28.609 1 92 139 LEU B CA 1
ATOM 4485 C C . LEU B 1 139 ? -2.877 50.75 29.172 1 92 139 LEU B C 1
ATOM 4487 O O . LEU B 1 139 ? -2.566 49.75 28.547 1 92 139 LEU B O 1
ATOM 4491 N N . LYS B 1 140 ? -2.334 51.062 30.312 1 93.88 140 LYS B N 1
ATOM 4492 C CA . LYS B 1 140 ? -1.342 50.219 30.953 1 93.88 140 LYS B CA 1
ATOM 4493 C C . LYS B 1 140 ? -1.915 48.812 31.219 1 93.88 140 LYS B C 1
ATOM 4495 O O . LYS B 1 140 ? -1.24 47.812 31.016 1 93.88 140 LYS B O 1
ATOM 4500 N N . GLU B 1 141 ? -3.162 48.719 31.656 1 94.88 141 GLU B N 1
ATOM 4501 C CA . GLU B 1 141 ? -3.826 47.438 31.906 1 94.88 141 GLU B CA 1
ATOM 4502 C C . GLU B 1 141 ? -4.023 46.656 30.625 1 94.88 141 GLU B C 1
ATOM 4504 O O . GLU B 1 141 ? -3.768 45.438 30.578 1 94.88 141 GLU B O 1
ATOM 4509 N N . GLU B 1 142 ? -4.48 47.344 29.594 1 94.56 142 GLU B N 1
ATOM 4510 C CA . GLU B 1 142 ? -4.723 46.688 28.312 1 94.56 142 GLU B CA 1
ATOM 4511 C C . GLU B 1 142 ? -3.426 46.125 27.719 1 94.56 142 GLU B C 1
ATOM 4513 O O . GLU B 1 142 ? -3.422 45.062 27.109 1 94.56 142 GLU B O 1
ATOM 4518 N N . VAL B 1 143 ? -2.326 46.812 27.828 1 95.38 143 VAL B N 1
ATOM 4519 C CA . VAL B 1 143 ? -1.036 46.375 27.312 1 95.38 143 VAL B CA 1
ATOM 4520 C C . VAL B 1 143 ? -0.592 45.125 28.031 1 95.38 143 VAL B C 1
ATOM 4522 O O . VAL B 1 143 ? 0.002 44.219 27.406 1 95.38 143 VAL B O 1
ATOM 4525 N N . ILE B 1 144 ? -0.907 45 29.297 1 95.06 144 ILE B N 1
ATOM 4526 C CA . ILE B 1 144 ? -0.58 43.812 30.047 1 95.06 144 ILE B CA 1
ATOM 4527 C C . ILE B 1 144 ? -1.341 42.594 29.484 1 95.06 144 ILE B C 1
ATOM 4529 O O . ILE B 1 144 ? -0.757 41.531 29.234 1 95.06 144 ILE B O 1
ATOM 4533 N N . ILE B 1 145 ? -2.6 42.781 29.219 1 95.62 145 ILE B N 1
ATOM 4534 C CA . ILE B 1 145 ? -3.424 41.688 28.656 1 95.62 145 ILE B CA 1
ATOM 4535 C C . ILE B 1 145 ? -2.943 41.344 27.25 1 95.62 145 ILE B C 1
ATOM 4537 O O . ILE B 1 145 ? -2.879 40.188 26.875 1 95.62 145 ILE B O 1
ATOM 4541 N N . LEU B 1 146 ? -2.621 42.375 26.469 1 95.69 146 LEU B N 1
ATOM 4542 C CA . LEU B 1 146 ? -2.092 42.188 25.125 1 95.69 146 LEU B CA 1
ATOM 4543 C C . LEU B 1 146 ? -0.847 41.312 25.156 1 95.69 146 LEU B C 1
ATOM 4545 O O . LEU B 1 146 ? -0.738 40.344 24.391 1 95.69 146 LEU B O 1
ATOM 4549 N N . ASN B 1 147 ? 0.025 41.594 26.062 1 96.12 147 ASN B N 1
ATOM 4550 C CA . ASN B 1 147 ? 1.261 40.844 26.172 1 96.12 147 ASN B CA 1
ATOM 4551 C C . ASN B 1 147 ? 0.99 39.375 26.594 1 96.12 147 ASN B C 1
ATOM 4553 O O . ASN B 1 147 ? 1.695 38.469 26.172 1 96.12 147 ASN B O 1
ATOM 4557 N N . GLU B 1 148 ? 0.011 39.188 27.422 1 96.69 148 GLU B N 1
ATOM 4558 C CA . GLU B 1 148 ? -0.376 37.844 27.797 1 96.69 148 GLU B CA 1
ATOM 4559 C C . GLU B 1 148 ? -0.898 37.062 26.594 1 96.69 148 GLU B C 1
ATOM 4561 O O . GLU B 1 148 ? -0.55 35.875 26.406 1 96.69 148 GLU B O 1
ATOM 4566 N N . GLU B 1 149 ? -1.717 37.688 25.797 1 96.81 149 GLU B N 1
ATOM 4567 C CA . GLU B 1 149 ? -2.242 37.031 24.594 1 96.81 149 GLU B CA 1
ATOM 4568 C C . GLU B 1 149 ? -1.129 36.719 23.594 1 96.81 149 GLU B C 1
ATOM 4570 O O . GLU B 1 149 ? -1.153 35.688 22.922 1 96.81 149 GLU B O 1
ATOM 4575 N N . LEU B 1 150 ? -0.192 37.625 23.469 1 97 150 LEU B N 1
ATOM 4576 C CA . LEU B 1 150 ? 0.94 37.406 22.578 1 97 150 LEU B CA 1
ATOM 4577 C C . LEU B 1 150 ? 1.751 36.188 23.016 1 97 150 LEU B C 1
ATOM 4579 O O . LEU B 1 150 ? 2.238 35.438 22.172 1 97 150 LEU B O 1
ATOM 4583 N N . LYS B 1 151 ? 1.859 36.031 24.328 1 96.69 151 LYS B N 1
ATOM 4584 C CA . LYS B 1 151 ? 2.551 34.844 24.844 1 96.69 151 LYS B CA 1
ATOM 4585 C C . LYS B 1 151 ? 1.82 33.562 24.438 1 96.69 151 LYS B C 1
ATOM 4587 O O . LYS B 1 151 ? 2.451 32.594 24.062 1 96.69 151 LYS B O 1
ATOM 4592 N N . ILE B 1 152 ? 0.558 33.625 24.5 1 96.44 152 ILE B N 1
ATOM 4593 C CA . ILE B 1 152 ? -0.25 32.469 24.109 1 96.44 152 ILE B CA 1
ATOM 4594 C C . ILE B 1 152 ? -0.042 32.156 22.641 1 96.44 152 ILE B C 1
ATOM 4596 O O . ILE B 1 152 ? 0.177 31.016 22.25 1 96.44 152 ILE B O 1
ATOM 4600 N N . ILE B 1 153 ? -0.091 33.156 21.797 1 97.12 153 ILE B N 1
ATOM 4601 C CA . ILE B 1 153 ? 0.079 32.969 20.359 1 97.12 153 ILE B CA 1
ATOM 4602 C C . ILE B 1 153 ? 1.454 32.344 20.094 1 97.12 153 ILE B C 1
ATOM 4604 O O . ILE B 1 153 ? 1.58 31.422 19.281 1 97.12 153 ILE B O 1
ATOM 4608 N N . LYS B 1 154 ? 2.455 32.844 20.734 1 97.25 154 LYS B N 1
ATOM 4609 C CA . LYS B 1 154 ? 3.809 32.344 20.531 1 97.25 154 LYS B CA 1
ATOM 4610 C C . LYS B 1 154 ? 3.912 30.859 20.938 1 97.25 154 LYS B C 1
ATOM 4612 O O . LYS B 1 154 ? 4.535 30.062 20.234 1 97.25 154 LYS B O 1
ATOM 4617 N N . GLU B 1 155 ? 3.311 30.516 22.031 1 96.88 155 GLU B N 1
ATOM 4618 C CA . GLU B 1 155 ? 3.295 29.125 22.469 1 96.88 155 GLU B CA 1
ATOM 4619 C C . GLU B 1 155 ? 2.566 28.234 21.469 1 96.88 155 GLU B C 1
ATOM 4621 O O . GLU B 1 155 ? 3.033 27.141 21.156 1 96.88 155 GLU B O 1
ATOM 4626 N N . GLU B 1 156 ? 1.472 28.703 21 1 96.75 156 GLU B N 1
ATOM 4627 C CA . GLU B 1 156 ? 0.69 27.938 20.047 1 96.75 156 GLU B CA 1
ATOM 4628 C C . GLU B 1 156 ? 1.433 27.797 18.719 1 96.75 156 GLU B C 1
ATOM 4630 O O . GLU B 1 156 ? 1.316 26.766 18.047 1 96.75 156 GLU B O 1
ATOM 4635 N N . LEU B 1 157 ? 2.148 28.812 18.328 1 96.5 157 LEU B N 1
ATOM 4636 C CA . LEU B 1 157 ? 2.939 28.734 17.109 1 96.5 157 LEU B CA 1
ATOM 4637 C C . LEU B 1 157 ? 4.023 27.672 17.234 1 96.5 157 LEU B C 1
ATOM 4639 O O . LEU B 1 157 ? 4.328 26.969 16.25 1 96.5 157 LEU B O 1
ATOM 4643 N N . ASP B 1 158 ? 4.57 27.531 18.391 1 96.06 158 ASP B N 1
ATOM 4644 C CA . ASP B 1 158 ? 5.551 26.469 18.625 1 96.06 158 ASP B CA 1
ATOM 4645 C C . ASP B 1 158 ? 4.918 25.094 18.469 1 96.06 158 ASP B C 1
ATOM 4647 O O . ASP B 1 158 ? 5.5 24.203 17.844 1 96.06 158 ASP B O 1
ATOM 4651 N N . LYS B 1 159 ? 3.773 24.906 18.969 1 95.19 159 LYS B N 1
ATOM 4652 C CA . LYS B 1 159 ? 3.047 23.641 18.828 1 95.19 159 LYS B CA 1
ATOM 4653 C C . LYS B 1 159 ? 2.705 23.375 17.359 1 95.19 159 LYS B C 1
ATOM 4655 O O . LYS B 1 159 ? 2.785 22.234 16.891 1 95.19 159 LYS B O 1
ATOM 4660 N N . ALA B 1 160 ? 2.289 24.391 16.719 1 94 160 ALA B N 1
ATOM 4661 C CA . ALA B 1 160 ? 1.961 24.266 15.305 1 94 160 ALA B CA 1
ATOM 4662 C C . ALA B 1 160 ? 3.172 23.797 14.5 1 94 160 ALA B C 1
ATOM 4664 O O . ALA B 1 160 ? 3.041 22.953 13.609 1 94 160 ALA B O 1
ATOM 4665 N N . LYS B 1 161 ? 4.285 24.406 14.82 1 95.38 161 LYS B N 1
ATOM 4666 C CA . LYS B 1 161 ? 5.516 24 14.148 1 95.38 161 LYS B CA 1
ATOM 4667 C C . LYS B 1 161 ? 5.832 22.531 14.414 1 95.38 161 LYS B C 1
ATOM 4669 O O . LYS B 1 161 ? 6.211 21.797 13.5 1 95.38 161 LYS B O 1
ATOM 4674 N N . GLU B 1 162 ? 5.703 22.109 15.633 1 94.62 162 GLU B N 1
ATOM 4675 C CA . GLU B 1 162 ? 5.922 20.719 16 1 94.62 162 GLU B CA 1
ATOM 4676 C C . GLU B 1 162 ? 4.977 19.781 15.234 1 94.62 162 GLU B C 1
ATOM 4678 O O . GLU B 1 162 ? 5.395 18.75 14.727 1 94.62 162 GLU B O 1
ATOM 4683 N N . THR B 1 163 ? 3.742 20.141 15.219 1 93.88 163 THR B N 1
ATOM 4684 C CA . THR B 1 163 ? 2.75 19.344 14.508 1 93.88 163 THR B CA 1
ATOM 4685 C C . THR B 1 163 ? 3.072 19.281 13.016 1 93.88 163 THR B C 1
ATOM 4687 O O . THR B 1 163 ? 2.924 18.234 12.391 1 93.88 163 THR B O 1
ATOM 4690 N N . SER B 1 164 ? 3.475 20.391 12.445 1 94.38 164 SER B N 1
ATOM 4691 C CA . SER B 1 164 ? 3.877 20.438 11.039 1 94.38 164 SER B CA 1
ATOM 4692 C C . SER B 1 164 ? 5.039 19.484 10.773 1 94.38 164 SER B C 1
ATOM 4694 O O . SER B 1 164 ? 5.055 18.781 9.758 1 94.38 164 SER B O 1
ATOM 4696 N N . ASP B 1 165 ? 5.973 19.438 11.688 1 94 165 ASP B N 1
ATOM 4697 C CA . ASP B 1 165 ? 7.102 18.531 11.57 1 94 165 ASP B CA 1
ATOM 4698 C C . ASP B 1 165 ? 6.633 17.078 11.609 1 94 165 ASP B C 1
ATOM 4700 O O . ASP B 1 165 ? 7.148 16.219 10.875 1 94 165 ASP B O 1
ATOM 4704 N N . GLN B 1 166 ? 5.715 16.828 12.469 1 92.38 166 GLN B N 1
ATOM 4705 C CA . GLN B 1 166 ? 5.16 15.477 12.57 1 92.38 166 GLN B CA 1
ATOM 4706 C C . GLN B 1 166 ? 4.48 15.062 11.266 1 92.38 166 GLN B C 1
ATOM 4708 O O . GLN B 1 166 ? 4.621 13.922 10.82 1 92.38 166 GLN B O 1
ATOM 4713 N N . ILE B 1 167 ? 3.752 15.93 10.68 1 91.88 167 ILE B N 1
ATOM 4714 C CA . ILE B 1 167 ? 3.074 15.656 9.414 1 91.88 167 ILE B CA 1
ATOM 4715 C C . ILE B 1 167 ? 4.105 15.43 8.312 1 91.88 167 ILE B C 1
ATOM 4717 O O . ILE B 1 167 ? 3.951 14.531 7.48 1 91.88 167 ILE B O 1
ATOM 4721 N N . ALA B 1 168 ? 5.102 16.25 8.328 1 93.44 168 ALA B N 1
ATOM 4722 C CA . ALA B 1 168 ? 6.18 16.078 7.359 1 93.44 168 ALA B CA 1
ATOM 4723 C C . ALA B 1 168 ? 6.797 14.688 7.469 1 93.44 168 ALA B C 1
ATOM 4725 O O . ALA B 1 168 ? 7.027 14.023 6.457 1 93.44 168 ALA B O 1
ATOM 4726 N N . ASP B 1 169 ? 7.078 14.227 8.648 1 93.94 169 ASP B N 1
ATOM 4727 C CA . ASP B 1 169 ? 7.629 12.898 8.898 1 93.94 169 ASP B CA 1
ATOM 4728 C C . ASP B 1 169 ? 6.691 11.812 8.391 1 93.94 169 ASP B C 1
ATOM 4730 O O . ASP B 1 169 ? 7.133 10.844 7.766 1 93.94 169 ASP B O 1
ATOM 4734 N N . ALA B 1 170 ? 5.449 11.945 8.727 1 91.31 170 ALA B N 1
ATOM 4735 C CA . ALA B 1 170 ? 4.453 10.977 8.273 1 91.31 170 ALA B CA 1
ATOM 4736 C C . ALA B 1 170 ? 4.395 10.922 6.754 1 91.31 170 ALA B C 1
ATOM 4738 O O . ALA B 1 170 ? 4.281 9.844 6.168 1 91.31 170 ALA B O 1
ATOM 4739 N N . ALA B 1 171 ? 4.438 12.086 6.121 1 90.94 171 ALA B N 1
ATOM 4740 C CA . ALA B 1 171 ? 4.441 12.148 4.66 1 90.94 171 ALA B CA 1
ATOM 4741 C C . ALA B 1 171 ? 5.637 11.398 4.082 1 90.94 171 ALA B C 1
ATOM 4743 O O . ALA B 1 171 ? 5.496 10.641 3.121 1 90.94 171 ALA B O 1
ATOM 4744 N N . ASN B 1 172 ? 6.766 11.586 4.656 1 93.19 172 ASN B N 1
ATOM 4745 C CA . ASN B 1 172 ? 7.973 10.891 4.227 1 93.19 172 ASN B CA 1
ATOM 4746 C C . ASN B 1 172 ? 7.844 9.383 4.418 1 93.19 172 ASN B C 1
ATOM 4748 O O . ASN B 1 172 ? 8.297 8.602 3.574 1 93.19 172 ASN B O 1
ATOM 4752 N N . GLN B 1 173 ? 7.297 8.992 5.496 1 91.19 173 GLN B N 1
ATOM 4753 C CA . GLN B 1 173 ? 7.082 7.57 5.762 1 91.19 173 GLN B CA 1
ATOM 4754 C C . GLN B 1 173 ? 6.172 6.949 4.707 1 91.19 173 GLN B C 1
ATOM 4756 O O . GLN B 1 173 ? 6.445 5.852 4.215 1 91.19 173 GLN B O 1
ATOM 4761 N N . VAL B 1 174 ? 5.117 7.621 4.371 1 90.44 174 VAL B N 1
ATOM 4762 C CA . VAL B 1 174 ? 4.191 7.129 3.355 1 90.44 174 VAL B CA 1
ATOM 4763 C C . VAL B 1 174 ? 4.918 7 2.018 1 90.44 174 VAL B C 1
ATOM 4765 O O . VAL B 1 174 ? 4.777 5.988 1.323 1 90.44 174 VAL B O 1
ATOM 4768 N N . ALA B 1 175 ? 5.645 8.039 1.704 1 91.25 175 ALA B N 1
ATOM 4769 C CA . ALA B 1 175 ? 6.375 8.023 0.44 1 91.25 175 ALA B CA 1
ATOM 4770 C C . ALA B 1 175 ? 7.348 6.848 0.379 1 91.25 175 ALA B C 1
ATOM 4772 O O . ALA B 1 175 ? 7.379 6.113 -0.611 1 91.25 175 ALA B O 1
ATOM 4773 N N . THR B 1 176 ? 8.156 6.609 1.369 1 92.56 176 THR B N 1
ATOM 4774 C CA . THR B 1 176 ? 9.133 5.531 1.436 1 92.56 176 THR B CA 1
ATOM 4775 C C . THR B 1 176 ? 8.438 4.172 1.39 1 92.56 176 THR B C 1
ATOM 4777 O O . THR B 1 176 ? 8.852 3.283 0.638 1 92.56 176 THR B O 1
ATOM 4780 N N . ALA B 1 177 ? 7.402 4.047 2.223 1 90.25 177 ALA B N 1
ATOM 4781 C CA . ALA B 1 177 ? 6.652 2.795 2.258 1 90.25 177 ALA B CA 1
ATOM 4782 C C . ALA B 1 177 ? 6.035 2.488 0.898 1 90.25 177 ALA B C 1
ATOM 4784 O O . ALA B 1 177 ? 6 1.332 0.472 1 90.25 177 ALA B O 1
ATOM 4785 N N . ALA B 1 178 ? 5.516 3.492 0.263 1 90.25 178 ALA B N 1
ATOM 4786 C CA . ALA B 1 178 ? 4.938 3.311 -1.065 1 90.25 178 ALA B CA 1
ATOM 4787 C C . ALA B 1 178 ? 5.984 2.816 -2.059 1 90.25 178 ALA B C 1
ATOM 4789 O O . ALA B 1 178 ? 5.711 1.934 -2.873 1 90.25 178 ALA B O 1
ATOM 4790 N N . THR B 1 179 ? 7.172 3.354 -2.01 1 90 179 THR B N 1
ATOM 4791 C CA . THR B 1 179 ? 8.266 2.926 -2.873 1 90 179 THR B CA 1
ATOM 4792 C C . THR B 1 179 ? 8.641 1.474 -2.588 1 90 179 THR B C 1
ATOM 4794 O O . THR B 1 179 ? 8.797 0.675 -3.514 1 90 179 THR B O 1
ATOM 4797 N N . ASP B 1 180 ? 8.766 1.096 -1.349 1 90.31 180 ASP B N 1
ATOM 4798 C CA . ASP B 1 180 ? 9.062 -0.275 -0.945 1 90.31 180 ASP B CA 1
ATOM 4799 C C . ASP B 1 180 ? 7.988 -1.239 -1.448 1 90.31 180 ASP B C 1
ATOM 4801 O O . ASP B 1 180 ? 8.305 -2.316 -1.956 1 90.31 180 ASP B O 1
ATOM 4805 N N . GLN B 1 181 ? 6.773 -0.786 -1.308 1 89.5 181 GLN B N 1
ATOM 4806 C CA . GLN B 1 181 ? 5.648 -1.595 -1.767 1 89.5 181 GLN B CA 1
ATOM 4807 C C . GLN B 1 181 ? 5.719 -1.827 -3.273 1 89.5 181 GLN B C 1
ATOM 4809 O O . GLN B 1 181 ? 5.516 -2.949 -3.744 1 89.5 181 GLN B O 1
ATOM 4814 N N . SER B 1 182 ? 5.98 -0.798 -3.969 1 91.56 182 SER B N 1
ATOM 4815 C CA . SER B 1 182 ? 6.082 -0.899 -5.422 1 91.56 182 SER B CA 1
ATOM 4816 C C . SER B 1 182 ? 7.152 -1.906 -5.832 1 91.56 182 SER B C 1
ATOM 4818 O O . SER B 1 182 ? 6.93 -2.721 -6.73 1 91.56 182 SER B O 1
ATOM 4820 N N . ASN B 1 183 ? 8.289 -1.937 -5.203 1 92.19 183 ASN B N 1
ATOM 4821 C CA . ASN B 1 183 ? 9.367 -2.881 -5.484 1 92.19 183 ASN B CA 1
ATOM 4822 C C . ASN B 1 183 ? 8.938 -4.316 -5.195 1 92.19 183 ASN B C 1
ATOM 4824 O O . ASN B 1 183 ? 9.188 -5.215 -6.004 1 92.19 183 ASN B O 1
ATOM 4828 N N . LYS B 1 184 ? 8.328 -4.5 -4.059 1 88.94 184 LYS B N 1
ATOM 4829 C CA . LYS B 1 184 ? 7.867 -5.832 -3.682 1 88.94 184 LYS B CA 1
ATOM 4830 C C . LYS B 1 184 ? 6.816 -6.348 -4.66 1 88.94 184 LYS B C 1
ATOM 4832 O O . LYS B 1 184 ? 6.801 -7.535 -4.996 1 88.94 184 LYS B O 1
ATOM 4837 N N . LEU B 1 185 ? 5.949 -5.434 -5.078 1 90.25 185 LEU B N 1
ATOM 4838 C CA . LEU B 1 185 ? 4.902 -5.816 -6.02 1 90.25 185 LEU B CA 1
ATOM 4839 C C . LEU B 1 185 ? 5.5 -6.215 -7.363 1 90.25 185 LEU B C 1
ATOM 4841 O O . LEU B 1 185 ? 4.973 -7.102 -8.047 1 90.25 185 LEU B O 1
ATOM 4845 N N . GLN B 1 186 ? 6.566 -5.586 -7.75 1 90.25 186 GLN B N 1
ATOM 4846 C CA . GLN B 1 186 ? 7.27 -5.988 -8.969 1 90.25 186 GLN B CA 1
ATOM 4847 C C . GLN B 1 186 ? 7.801 -7.414 -8.844 1 90.25 186 GLN B C 1
ATOM 4849 O O . GLN B 1 186 ? 7.688 -8.203 -9.789 1 90.25 186 GLN B O 1
ATOM 4854 N N . ASP B 1 187 ? 8.328 -7.75 -7.727 1 91 187 ASP B N 1
ATOM 4855 C CA . ASP B 1 187 ? 8.812 -9.102 -7.469 1 91 187 ASP B CA 1
ATOM 4856 C C . ASP B 1 187 ? 7.668 -10.117 -7.539 1 91 187 ASP B C 1
ATOM 4858 O O . ASP B 1 187 ? 7.805 -11.172 -8.156 1 91 187 ASP B O 1
ATOM 4862 N N . VAL B 1 188 ? 6.59 -9.773 -6.898 1 91.44 188 VAL B N 1
ATOM 4863 C CA . VAL B 1 188 ? 5.426 -10.648 -6.898 1 91.44 188 VAL B CA 1
ATOM 4864 C C . VAL B 1 188 ? 4.949 -10.875 -8.328 1 91.44 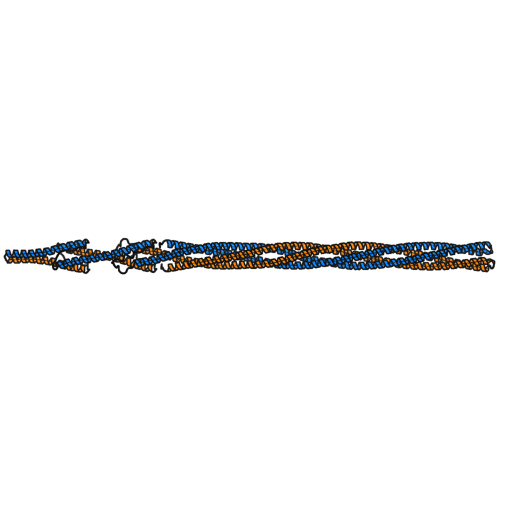188 VAL B C 1
ATOM 4866 O O . VAL B 1 188 ? 4.648 -12.008 -8.719 1 91.44 188 VAL B O 1
ATOM 4869 N N . THR B 1 189 ? 4.871 -9.789 -9.078 1 92.62 189 THR B N 1
ATOM 4870 C CA . THR B 1 189 ? 4.438 -9.875 -10.461 1 92.62 189 THR B CA 1
ATOM 4871 C C . THR B 1 189 ? 5.336 -10.82 -11.258 1 92.62 189 THR B C 1
ATOM 4873 O O . THR B 1 189 ? 4.848 -11.68 -12 1 92.62 189 THR B O 1
ATOM 4876 N N . GLN B 1 190 ? 6.641 -10.734 -11.133 1 91.5 190 GLN B N 1
ATOM 4877 C CA . GLN B 1 190 ? 7.586 -11.602 -11.836 1 91.5 190 GLN B CA 1
ATOM 4878 C C . GLN B 1 190 ? 7.391 -13.062 -11.438 1 91.5 190 GLN B C 1
ATOM 4880 O O . GLN B 1 190 ? 7.363 -13.945 -12.289 1 91.5 190 GLN B O 1
ATOM 4885 N N . ASP B 1 191 ? 7.281 -13.258 -10.117 1 90.19 191 ASP B N 1
ATOM 4886 C CA . ASP B 1 191 ? 7.07 -14.609 -9.617 1 90.19 191 ASP B CA 1
ATOM 4887 C C . ASP B 1 191 ? 5.793 -15.211 -10.195 1 90.19 191 ASP B C 1
ATOM 4889 O O . ASP B 1 191 ? 5.777 -16.375 -10.602 1 90.19 191 ASP B O 1
ATOM 4893 N N . LEU B 1 192 ? 4.77 -14.445 -10.289 1 89.62 192 LEU B N 1
ATOM 4894 C CA . LEU B 1 192 ? 3.482 -14.93 -10.781 1 89.62 192 LEU B CA 1
ATOM 4895 C C . LEU B 1 192 ? 3.521 -15.156 -12.289 1 89.62 192 LEU B C 1
ATOM 4897 O O . LEU B 1 192 ? 2.945 -16.125 -12.797 1 89.62 192 LEU B O 1
ATOM 4901 N N . GLU B 1 193 ? 4.207 -14.297 -12.992 1 91.31 193 GLU B N 1
ATOM 4902 C CA . GLU B 1 193 ? 4.379 -14.5 -14.422 1 91.31 193 GLU B CA 1
ATOM 4903 C C . GLU B 1 193 ? 5.152 -15.781 -14.711 1 91.31 193 GLU B C 1
ATOM 4905 O O . GLU B 1 193 ? 4.793 -16.547 -15.617 1 91.31 193 GLU B O 1
ATOM 4910 N N . ASP B 1 194 ? 6.195 -16 -13.969 1 91.31 194 ASP B N 1
ATOM 4911 C CA . ASP B 1 194 ? 6.961 -17.234 -14.102 1 91.31 194 ASP B CA 1
ATOM 4912 C C . ASP B 1 194 ? 6.09 -18.453 -13.812 1 91.31 194 ASP B C 1
ATOM 4914 O O . ASP B 1 194 ? 6.172 -19.469 -14.508 1 91.31 194 ASP B O 1
ATOM 4918 N N . THR B 1 195 ? 5.301 -18.297 -12.82 1 88.94 195 THR B N 1
ATOM 4919 C CA . THR B 1 195 ? 4.414 -19.391 -12.461 1 88.94 195 THR B CA 1
ATOM 4920 C C . THR B 1 195 ? 3.4 -19.656 -13.57 1 88.94 195 THR B C 1
ATOM 4922 O O . THR B 1 195 ? 3.072 -20.812 -13.852 1 88.94 195 THR B O 1
ATOM 4925 N N . THR B 1 196 ? 2.889 -18.625 -14.18 1 91.44 196 THR B N 1
ATOM 4926 C CA . THR B 1 196 ? 1.983 -18.781 -15.32 1 91.44 196 THR B CA 1
ATOM 4927 C C . THR B 1 196 ? 2.652 -19.562 -16.438 1 91.44 196 THR B C 1
ATOM 4929 O O . THR B 1 196 ? 2.057 -20.484 -17 1 91.44 196 THR B O 1
ATOM 4932 N N . LYS B 1 197 ? 3.881 -19.281 -16.766 1 92.19 197 LYS B N 1
ATOM 4933 C CA . LYS B 1 197 ? 4.641 -19.984 -17.797 1 92.19 197 LYS B CA 1
ATOM 4934 C C . LYS B 1 197 ? 4.816 -21.453 -17.438 1 92.19 197 LYS B C 1
ATOM 4936 O O . LYS B 1 197 ? 4.695 -22.328 -18.297 1 92.19 197 LYS B O 1
ATOM 4941 N N . ILE B 1 198 ? 5.09 -21.641 -16.172 1 90.38 198 ILE B N 1
ATOM 4942 C CA . ILE B 1 198 ? 5.277 -23 -15.695 1 90.38 198 ILE B CA 1
ATOM 4943 C C . ILE B 1 198 ? 3.977 -23.781 -15.844 1 90.38 198 ILE B C 1
ATOM 4945 O O . ILE B 1 198 ? 3.979 -24.922 -16.312 1 90.38 198 ILE B O 1
ATOM 4949 N N . ALA B 1 199 ? 2.883 -23.188 -15.438 1 88.38 199 ALA B N 1
ATOM 4950 C CA . ALA B 1 199 ? 1.582 -23.828 -15.547 1 88.38 199 ALA B CA 1
ATOM 4951 C C . ALA B 1 199 ? 1.251 -24.141 -17 1 88.38 199 ALA B C 1
ATOM 4953 O O . ALA B 1 199 ? 0.729 -25.219 -17.312 1 88.38 199 ALA B O 1
ATOM 4954 N N . GLU B 1 200 ? 1.573 -23.266 -17.922 1 89.75 200 GLU B N 1
ATOM 4955 C CA . GLU B 1 200 ? 1.372 -23.484 -19.344 1 89.75 200 GLU B CA 1
ATOM 4956 C C . GLU B 1 200 ? 2.225 -24.641 -19.859 1 89.75 200 GLU B C 1
ATOM 4958 O O . GLU B 1 200 ? 1.75 -25.469 -20.625 1 89.75 200 GLU B O 1
ATOM 4963 N N . ASN B 1 201 ? 3.441 -24.672 -19.406 1 91.12 201 ASN B N 1
ATOM 4964 C CA . ASN B 1 201 ? 4.328 -25.766 -19.781 1 91.12 201 ASN B CA 1
ATOM 4965 C C . ASN B 1 201 ? 3.811 -27.109 -19.281 1 91.12 201 ASN B C 1
ATOM 4967 O O . ASN B 1 201 ? 3.826 -28.094 -20.016 1 91.12 201 ASN B O 1
ATOM 4971 N N . VAL B 1 202 ? 3.355 -27.078 -18.078 1 89.38 202 VAL B N 1
ATOM 4972 C CA . VAL B 1 202 ? 2.807 -28.297 -17.5 1 89.38 202 VAL B CA 1
ATOM 4973 C C . VAL B 1 202 ? 1.595 -28.75 -18.312 1 89.38 202 VAL B C 1
ATOM 4975 O O . VAL B 1 202 ? 1.447 -29.938 -18.609 1 89.38 202 VAL B O 1
ATOM 4978 N N . TYR B 1 203 ? 0.801 -27.797 -18.641 1 90.5 203 TYR B N 1
ATOM 4979 C CA . TYR B 1 203 ? -0.362 -28.109 -19.469 1 90.5 203 TYR B CA 1
ATOM 4980 C C . TYR B 1 203 ? 0.059 -28.719 -20.797 1 90.5 203 TYR B C 1
ATOM 4982 O O . TYR B 1 203 ? -0.441 -29.781 -21.188 1 90.5 203 TYR B O 1
ATOM 4990 N N . ASN B 1 204 ? 0.936 -28.156 -21.484 1 91.06 204 ASN B N 1
ATOM 4991 C CA . ASN B 1 204 ? 1.429 -28.641 -22.766 1 91.06 204 ASN B CA 1
ATOM 4992 C C . ASN B 1 204 ? 2.076 -30.016 -22.641 1 91.06 204 ASN B C 1
ATOM 4994 O O . ASN B 1 204 ? 1.873 -30.875 -23.484 1 91.06 204 ASN B O 1
ATOM 4998 N N . GLU B 1 205 ? 2.873 -30.109 -21.547 1 88.19 205 GLU B N 1
ATOM 4999 C CA . GLU B 1 205 ? 3.482 -31.406 -21.297 1 88.19 205 GLU B CA 1
ATOM 5000 C C . GLU B 1 205 ? 2.42 -32.469 -21.031 1 88.19 205 GLU B C 1
ATOM 5002 O O . GLU B 1 205 ? 2.557 -33.625 -21.469 1 88.19 205 GLU B O 1
ATOM 5007 N N . SER B 1 206 ? 1.386 -32.062 -20.359 1 88.44 206 SER B N 1
ATOM 5008 C CA . SER B 1 206 ? 0.295 -33 -20.094 1 88.44 206 SER B CA 1
ATOM 5009 C C . SER B 1 206 ? -0.381 -33.438 -21.391 1 88.44 206 SER B C 1
ATOM 5011 O O . SER B 1 206 ? -0.748 -34.594 -21.547 1 88.44 206 SER B O 1
ATOM 5013 N N . LEU B 1 207 ? -0.535 -32.594 -22.406 1 89 207 LEU B N 1
ATOM 5014 C CA . LEU B 1 207 ? -1.087 -32.938 -23.703 1 89 207 LEU B CA 1
ATOM 5015 C C . LEU B 1 207 ? -0.204 -33.938 -24.422 1 89 207 LEU B C 1
ATOM 5017 O O . LEU B 1 207 ? -0.705 -34.906 -24.984 1 89 207 LEU B O 1
ATOM 5021 N N . LYS B 1 208 ? 1.108 -33.719 -24.375 1 87.88 208 LYS B N 1
ATOM 5022 C CA . LYS B 1 208 ? 2.059 -34.688 -24.938 1 87.88 208 LYS B CA 1
ATOM 5023 C C . LYS B 1 208 ? 1.963 -36.031 -24.25 1 87.88 208 LYS B C 1
ATOM 5025 O O . LYS B 1 208 ? 2.055 -37.062 -24.891 1 87.88 208 LYS B O 1
ATOM 5030 N N . GLY B 1 209 ? 1.792 -35.875 -22.906 1 84.38 209 GLY B N 1
ATOM 5031 C CA . GLY B 1 209 ? 1.632 -37.094 -22.141 1 84.38 209 GLY B CA 1
ATOM 5032 C C . GLY B 1 209 ? 0.4 -37.875 -22.516 1 84.38 209 GLY B C 1
ATOM 5033 O O . GLY B 1 209 ? 0.472 -39.094 -22.703 1 84.38 209 GLY B O 1
ATOM 5034 N N . VAL B 1 210 ? -0.739 -37.219 -22.719 1 86.19 210 VAL B N 1
ATOM 5035 C CA . VAL B 1 210 ? -1.977 -37.844 -23.156 1 86.19 210 VAL B CA 1
ATOM 5036 C C . VAL B 1 210 ? -1.758 -38.531 -24.5 1 86.19 210 VAL B C 1
ATOM 5038 O O . VAL B 1 210 ? -2.152 -39.688 -24.703 1 86.19 210 VAL B O 1
ATOM 5041 N N . GLU B 1 211 ? -1.094 -37.906 -25.422 1 87.69 211 GLU B N 1
ATOM 5042 C CA . GLU B 1 211 ? -0.807 -38.469 -26.75 1 87.69 211 GLU B CA 1
ATOM 5043 C C . GLU B 1 211 ? 0.072 -39.688 -26.641 1 87.69 211 GLU B C 1
ATOM 5045 O O . GLU B 1 211 ? -0.197 -40.719 -27.297 1 87.69 211 GLU B O 1
ATOM 5050 N N . ALA B 1 212 ? 1.1 -39.562 -25.797 1 83.62 212 ALA B N 1
ATOM 5051 C CA . ALA B 1 212 ? 2.012 -40.688 -25.609 1 83.62 212 ALA B CA 1
ATOM 5052 C C . ALA B 1 212 ? 1.28 -41.906 -25.047 1 83.62 212 ALA B C 1
ATOM 5054 O O . ALA B 1 212 ? 1.474 -43.031 -25.5 1 83.62 212 ALA B O 1
ATOM 5055 N N . ILE B 1 213 ? 0.41 -41.719 -24.125 1 87.06 213 ILE B N 1
ATOM 5056 C CA . ILE B 1 213 ? -0.325 -42.781 -23.484 1 87.06 213 ILE B CA 1
ATOM 5057 C C . ILE B 1 213 ? -1.327 -43.406 -24.469 1 87.06 213 ILE B C 1
ATOM 5059 O O . ILE B 1 213 ? -1.522 -44.625 -24.484 1 87.06 213 ILE B O 1
ATOM 5063 N N . ASN B 1 214 ? -1.966 -42.594 -25.281 1 87.38 214 ASN B N 1
ATOM 5064 C CA . ASN B 1 214 ? -2.873 -43.094 -26.312 1 87.38 214 ASN B CA 1
ATOM 5065 C C . ASN B 1 214 ? -2.158 -44.031 -27.297 1 87.38 214 ASN B C 1
ATOM 5067 O O . ASN B 1 214 ? -2.707 -45.062 -27.672 1 87.38 214 ASN B O 1
ATOM 5071 N N . ILE B 1 215 ? -0.984 -43.656 -27.641 1 85.75 215 ILE B N 1
ATOM 5072 C CA . ILE B 1 215 ? -0.192 -44.5 -28.547 1 85.75 215 ILE B CA 1
ATOM 5073 C C . ILE B 1 215 ? 0.12 -45.844 -27.875 1 85.75 215 ILE B C 1
ATOM 5075 O O . ILE B 1 215 ? 0.005 -46.875 -28.516 1 85.75 215 ILE B O 1
ATOM 5079 N N . VAL B 1 216 ? 0.462 -45.781 -26.594 1 83.44 216 VAL B N 1
ATOM 5080 C CA . VAL B 1 216 ? 0.725 -47 -25.859 1 83.44 216 VAL B CA 1
ATOM 5081 C C . VAL B 1 216 ? -0.527 -47.875 -25.844 1 83.44 216 VAL B C 1
ATOM 5083 O O . VAL B 1 216 ? -0.45 -49.094 -26.062 1 83.44 216 VAL B O 1
ATOM 5086 N N . GLU B 1 217 ? -1.655 -47.281 -25.578 1 84.56 217 GLU B N 1
ATOM 5087 C CA . GLU B 1 217 ? -2.926 -48 -25.531 1 84.56 217 GLU B CA 1
ATOM 5088 C C . GLU B 1 217 ? -3.229 -48.656 -26.875 1 84.56 217 GLU B C 1
ATOM 5090 O O . GLU B 1 217 ? -3.596 -49.844 -26.922 1 84.56 217 GLU B O 1
ATOM 5095 N N . GLU B 1 218 ? -3.076 -47.938 -27.938 1 86.75 218 GLU B N 1
ATOM 5096 C CA . GLU B 1 218 ? -3.334 -48.469 -29.281 1 86.75 218 GLU B CA 1
ATOM 5097 C C . GLU B 1 218 ? -2.395 -49.625 -29.609 1 86.75 218 GLU B C 1
ATOM 5099 O O . GLU B 1 218 ? -2.832 -50.688 -30.109 1 86.75 218 GLU B O 1
ATOM 5104 N N . ASN B 1 219 ? -1.133 -49.375 -29.266 1 82.06 219 ASN B N 1
ATOM 5105 C CA . ASN B 1 219 ? -0.156 -50.438 -29.516 1 82.06 219 ASN B CA 1
ATOM 5106 C C . ASN B 1 219 ? -0.45 -51.688 -28.688 1 82.06 219 ASN B C 1
ATOM 5108 O O . ASN B 1 219 ? -0.271 -52.812 -29.156 1 82.06 219 ASN B O 1
ATOM 5112 N N . SER B 1 220 ? -0.866 -51.5 -27.5 1 82.62 220 SER B N 1
ATOM 5113 C CA . SER B 1 220 ? -1.235 -52.625 -26.641 1 82.62 220 SER B CA 1
ATOM 5114 C C . SER B 1 220 ? -2.436 -53.375 -27.188 1 82.62 220 SER B C 1
ATOM 5116 O O . SER B 1 220 ? -2.457 -54.594 -27.172 1 82.62 220 SER B O 1
ATOM 5118 N N . LYS B 1 221 ? -3.48 -52.719 -27.734 1 84.5 221 LYS B N 1
ATOM 5119 C CA . LYS B 1 221 ? -4.648 -53.344 -28.344 1 84.5 221 LYS B CA 1
ATOM 5120 C C . LYS B 1 221 ? -4.258 -54.188 -29.547 1 84.5 221 LYS B C 1
ATOM 5122 O O . LYS B 1 221 ? -4.691 -55.312 -29.688 1 84.5 221 LYS B O 1
ATOM 5127 N N . VAL B 1 222 ? -3.438 -53.594 -30.328 1 83.81 222 VAL B N 1
ATOM 5128 C CA . VAL B 1 222 ? -2.947 -54.281 -31.516 1 83.81 222 VAL B CA 1
ATOM 5129 C C . VAL B 1 222 ? -2.154 -55.531 -31.094 1 83.81 222 VAL B C 1
ATOM 5131 O O . VAL B 1 222 ? -2.309 -56.594 -31.672 1 83.81 222 VAL B O 1
ATOM 5134 N N . GLY B 1 223 ? -1.313 -55.281 -30.047 1 78.44 223 GLY B N 1
ATOM 5135 C CA . GLY B 1 223 ? -0.554 -56.375 -29.516 1 78.44 223 GLY B CA 1
ATOM 5136 C C . GLY B 1 223 ? -1.432 -57.531 -29.031 1 78.44 223 GLY B C 1
ATOM 5137 O O . GLY B 1 223 ? -1.171 -58.688 -29.328 1 78.44 223 GLY B O 1
ATOM 5138 N N . LEU B 1 224 ? -2.49 -57.188 -28.391 1 81.94 224 LEU B N 1
ATOM 5139 C CA . LEU B 1 224 ? -3.424 -58.188 -27.875 1 81.94 224 LEU B CA 1
ATOM 5140 C C . LEU B 1 224 ? -4.07 -58.969 -29.016 1 81.94 224 LEU B C 1
ATOM 5142 O O . LEU B 1 224 ? -4.234 -60.188 -28.922 1 81.94 224 LEU B O 1
ATOM 5146 N N . GLU B 1 225 ? -4.438 -58.375 -30.078 1 86.06 225 GLU B N 1
ATOM 5147 C CA . GLU B 1 225 ? -5.02 -59.031 -31.25 1 86.06 225 GLU B CA 1
ATOM 5148 C C . GLU B 1 225 ? -4.035 -60 -31.891 1 86.06 225 GLU B C 1
ATOM 5150 O O . GLU B 1 225 ? -4.414 -61.094 -32.281 1 86.06 225 GLU B O 1
ATOM 5155 N N . LYS B 1 226 ? -2.811 -59.531 -31.922 1 80.62 226 LYS B N 1
ATOM 5156 C CA . LYS B 1 226 ? -1.769 -60.375 -32.5 1 80.62 226 LYS B CA 1
ATOM 5157 C C . LYS B 1 226 ? -1.519 -61.594 -31.641 1 80.62 226 LYS B C 1
ATOM 5159 O O . LYS B 1 226 ? -1.294 -62.688 -32.156 1 80.62 226 LYS B O 1
ATOM 5164 N N . VAL B 1 227 ? -1.562 -61.438 -30.375 1 82 227 VAL B N 1
ATOM 5165 C CA . VAL B 1 227 ? -1.376 -62.562 -29.453 1 82 227 VAL B CA 1
ATOM 5166 C C . VAL B 1 227 ? -2.518 -63.562 -29.609 1 82 227 VAL B C 1
ATOM 5168 O O . VAL B 1 227 ? -2.293 -64.75 -29.625 1 82 227 VAL B O 1
ATOM 5171 N N . GLU B 1 228 ? -3.744 -63.125 -29.75 1 83.81 228 GLU B N 1
ATOM 5172 C CA . GLU B 1 228 ? -4.895 -64 -29.953 1 83.81 228 GLU B CA 1
ATOM 5173 C C . GLU B 1 228 ? -4.738 -64.812 -31.219 1 83.81 228 GLU B C 1
ATOM 5175 O O . GLU B 1 228 ? -5.039 -66 -31.219 1 83.81 228 GLU B O 1
ATOM 5180 N N . ARG B 1 229 ? -4.297 -64.25 -32.281 1 84.12 229 ARG B N 1
ATOM 5181 C CA . ARG B 1 229 ? -4.059 -64.938 -33.531 1 84.12 229 ARG B CA 1
ATOM 5182 C C . ARG B 1 229 ? -2.982 -66 -33.375 1 84.12 229 ARG B C 1
ATOM 5184 O O . ARG B 1 229 ? -3.1 -67.125 -33.906 1 84.12 229 ARG B O 1
ATOM 5191 N N . ALA B 1 230 ? -1.949 -65.562 -32.562 1 79.44 230 ALA B N 1
ATOM 5192 C CA . ALA B 1 230 ? -0.876 -66.5 -32.281 1 79.44 230 ALA B CA 1
ATOM 5193 C C . ALA B 1 230 ? -1.395 -67.688 -31.484 1 79.44 230 ALA B C 1
ATOM 5195 O O . ALA B 1 230 ? -1.01 -68.875 -31.766 1 79.44 230 ALA B O 1
ATOM 5196 N N . ILE B 1 231 ? -2.254 -67.5 -30.609 1 80.12 231 ILE B N 1
ATOM 5197 C CA . ILE B 1 231 ? -2.854 -68.562 -29.812 1 80.12 231 ILE B CA 1
ATOM 5198 C C . ILE B 1 231 ? -3.639 -69.562 -30.719 1 80.12 231 ILE B C 1
ATOM 5200 O O . ILE B 1 231 ? -3.514 -70.75 -30.609 1 80.12 231 ILE B O 1
ATOM 5204 N N . GLU B 1 232 ? -4.414 -69 -31.609 1 84.69 232 GLU B N 1
ATOM 5205 C CA . GLU B 1 232 ? -5.199 -69.812 -32.531 1 84.69 232 GLU B CA 1
ATOM 5206 C C . GLU B 1 232 ? -4.301 -70.688 -33.438 1 84.69 232 GLU B C 1
ATOM 5208 O O . GLU B 1 232 ? -4.59 -71.875 -33.656 1 84.69 232 GLU B O 1
ATOM 5213 N N . THR B 1 233 ? -3.26 -70 -33.875 1 79.75 233 THR B N 1
ATOM 5214 C CA . THR B 1 233 ? -2.312 -70.75 -34.719 1 79.75 233 THR B CA 1
ATOM 5215 C C . THR B 1 233 ? -1.679 -71.875 -33.938 1 79.75 233 THR B C 1
ATOM 5217 O O . THR B 1 233 ? -1.559 -73 -34.469 1 79.75 233 THR B O 1
ATOM 5220 N N . MET B 1 234 ? -1.372 -71.688 -32.75 1 77.88 234 MET B N 1
ATOM 5221 C CA . MET B 1 234 ? -0.768 -72.688 -31.906 1 77.88 234 MET B CA 1
ATOM 5222 C C . MET B 1 234 ? -1.741 -73.812 -31.672 1 77.88 234 MET B C 1
ATOM 5224 O O . MET B 1 234 ? -1.344 -75 -31.688 1 77.88 234 MET B O 1
ATOM 5228 N N . GLN B 1 235 ? -2.977 -73.562 -31.5 1 80.88 235 GLN B N 1
ATOM 5229 C CA . GLN B 1 235 ? -3.994 -74.562 -31.312 1 80.88 235 GLN B CA 1
ATOM 5230 C C . GLN B 1 235 ? -4.133 -75.438 -32.562 1 80.88 235 GLN B C 1
ATOM 5232 O O . GLN B 1 235 ? -4.297 -76.688 -32.469 1 80.88 235 GLN B O 1
ATOM 5237 N N . ARG B 1 236 ? -4.055 -74.812 -33.688 1 83 236 ARG B N 1
ATOM 5238 C CA . ARG B 1 236 ? -4.117 -75.562 -34.938 1 83 236 ARG B CA 1
ATOM 5239 C C . ARG B 1 236 ? -2.92 -76.5 -35.094 1 83 236 ARG B C 1
ATOM 5241 O O . ARG B 1 236 ? -3.064 -77.625 -35.531 1 83 236 ARG B O 1
ATOM 5248 N N . ILE B 1 237 ? -1.822 -75.938 -34.656 1 79.25 237 ILE B N 1
ATOM 5249 C CA . ILE B 1 237 ? -0.608 -76.75 -34.719 1 79.25 237 ILE B CA 1
ATOM 5250 C C . ILE B 1 237 ? -0.746 -77.938 -33.812 1 79.25 237 ILE B C 1
ATOM 5252 O O . ILE B 1 237 ? -0.411 -79.062 -34.188 1 79.25 237 ILE B O 1
ATOM 5256 N N . ALA B 1 238 ? -1.246 -77.75 -32.656 1 78.94 238 ALA B N 1
ATOM 5257 C CA . ALA B 1 238 ? -1.451 -78.875 -31.703 1 78.94 238 ALA B CA 1
ATOM 5258 C C . ALA B 1 238 ? -2.373 -79.938 -32.281 1 78.94 238 ALA B C 1
ATOM 5260 O O . ALA B 1 238 ? -2.092 -81.125 -32.156 1 78.94 238 ALA B O 1
ATOM 5261 N N . ASN B 1 239 ? -3.396 -79.562 -32.938 1 83.06 239 ASN B N 1
ATOM 5262 C CA . ASN B 1 239 ? -4.352 -80.5 -33.531 1 83.06 239 ASN B CA 1
ATOM 5263 C C . ASN B 1 239 ? -3.711 -81.312 -34.656 1 83.06 239 ASN B C 1
ATOM 5265 O O . ASN B 1 239 ? -3.943 -82.5 -34.75 1 83.06 239 ASN B O 1
ATOM 5269 N N . VAL B 1 240 ? -2.932 -80.625 -35.406 1 78.06 240 VAL B N 1
ATOM 5270 C CA . VAL B 1 240 ? -2.266 -81.312 -36.531 1 78.06 240 VAL B CA 1
ATOM 5271 C C . VAL B 1 240 ? -1.302 -82.375 -35.969 1 78.06 240 VAL B C 1
ATOM 5273 O O . VAL B 1 240 ? -1.254 -83.5 -36.469 1 78.06 240 VAL B O 1
ATOM 5276 N N . ILE B 1 241 ? -0.654 -82.062 -34.969 1 76.12 241 ILE B N 1
ATOM 5277 C CA . ILE B 1 241 ? 0.319 -82.938 -34.375 1 76.12 241 ILE B CA 1
ATOM 5278 C C . ILE B 1 241 ? -0.406 -84.125 -33.75 1 76.12 241 ILE B C 1
ATOM 5280 O O . ILE B 1 241 ? 0.055 -85.312 -33.844 1 76.12 241 ILE B O 1
ATOM 5284 N N . ASP B 1 242 ? -1.499 -83.875 -33.125 1 79.88 242 ASP B N 1
ATOM 5285 C CA . ASP B 1 242 ? -2.307 -84.938 -32.562 1 79.88 242 ASP B CA 1
ATOM 5286 C C . ASP B 1 242 ? -2.783 -85.938 -33.656 1 79.88 242 ASP B C 1
ATOM 5288 O O . ASP B 1 242 ? -2.691 -87.125 -33.469 1 79.88 242 ASP B O 1
ATOM 5292 N N . GLU B 1 243 ? -3.236 -85.375 -34.719 1 81.69 243 GLU B N 1
ATOM 5293 C CA . GLU B 1 243 ? -3.703 -86.188 -35.844 1 81.69 243 GLU B CA 1
ATOM 5294 C C . GLU B 1 243 ? -2.561 -87 -36.438 1 81.69 243 GLU B C 1
ATOM 5296 O O . GLU B 1 243 ? -2.742 -88.188 -36.812 1 81.69 243 GLU B O 1
ATOM 5301 N N . LEU B 1 244 ? -1.456 -86.375 -36.469 1 76.81 244 LEU B N 1
ATOM 5302 C CA . LEU B 1 244 ? -0.272 -87.062 -36.969 1 76.81 244 LEU B CA 1
ATOM 5303 C C . LEU B 1 244 ? 0.101 -88.188 -36.062 1 76.81 244 LEU B C 1
ATOM 5305 O O . LEU B 1 244 ? 0.43 -89.312 -36.562 1 76.81 244 LEU B O 1
ATOM 5309 N N . GLY B 1 245 ? 0.031 -87.938 -34.812 1 74.56 245 GLY B N 1
ATOM 5310 C CA . GLY B 1 245 ? 0.295 -89.062 -33.875 1 74.56 245 GLY B CA 1
ATOM 5311 C C . GLY B 1 245 ? -0.635 -90.25 -34.062 1 74.56 245 GLY B C 1
ATOM 5312 O O . GLY B 1 245 ? -0.189 -91.375 -34.062 1 74.56 245 GLY B O 1
ATOM 5313 N N . ARG B 1 246 ? -1.917 -90 -34.344 1 82.75 246 ARG B N 1
ATOM 5314 C CA . ARG B 1 246 ? -2.898 -91.062 -34.531 1 82.75 246 ARG B CA 1
ATOM 5315 C C . ARG B 1 246 ? -2.633 -91.875 -35.844 1 82.75 246 ARG B C 1
ATOM 5317 O O . ARG B 1 246 ? -2.73 -93.062 -35.875 1 82.75 246 ARG B O 1
ATOM 5324 N N . ALA B 1 247 ? -2.201 -91 -36.781 1 78.38 247 ALA B N 1
ATOM 5325 C CA . ALA B 1 247 ? -1.902 -91.625 -38.062 1 78.38 247 ALA B CA 1
ATOM 5326 C C . ALA B 1 247 ? -0.672 -92.5 -37.969 1 78.38 247 ALA B C 1
ATOM 5328 O O . ALA B 1 247 ? -0.653 -93.625 -38.562 1 78.38 247 ALA B O 1
ATOM 5329 N N . LEU B 1 248 ? 0.229 -92.125 -37.219 1 77 248 LEU B N 1
ATOM 5330 C CA . LEU B 1 248 ? 1.461 -92.875 -37.062 1 77 248 LEU B CA 1
ATOM 5331 C C . LEU B 1 248 ? 1.211 -94.188 -36.25 1 77 248 LEU B C 1
ATOM 5333 O O . LEU B 1 248 ? 1.791 -95.188 -36.531 1 77 248 LEU B O 1
ATOM 5337 N N . GLU B 1 249 ? 0.357 -94.125 -35.312 1 79.88 249 GLU B N 1
ATOM 5338 C CA . GLU B 1 249 ? -0.024 -95.312 -34.531 1 79.88 249 GLU B CA 1
ATOM 5339 C C . GLU B 1 249 ? -0.699 -96.312 -35.438 1 79.88 249 GLU B C 1
ATOM 5341 O O . GLU B 1 249 ? -0.424 -97.5 -35.344 1 79.88 249 GLU B O 1
ATOM 5346 N N . GLU B 1 250 ? -1.536 -95.875 -36.312 1 81.75 250 GLU B N 1
ATOM 5347 C CA . GLU B 1 250 ? -2.213 -96.75 -37.25 1 81.75 250 GLU B CA 1
ATOM 5348 C C . GLU B 1 250 ? -1.22 -97.375 -38.219 1 81.75 250 GLU B C 1
ATOM 5350 O O . GLU B 1 250 ? -1.334 -98.562 -38.531 1 81.75 250 GLU B O 1
ATOM 5355 N N . LEU B 1 251 ? -0.278 -96.562 -38.562 1 76.88 251 LEU B N 1
ATOM 5356 C CA . LEU B 1 251 ? 0.769 -97.125 -39.438 1 76.88 251 LEU B CA 1
ATOM 5357 C C . LEU B 1 251 ? 1.587 -98.188 -38.75 1 76.88 251 LEU B C 1
ATOM 5359 O O . LEU B 1 251 ? 1.949 -99.188 -39.344 1 76.88 251 LEU B O 1
ATOM 5363 N N . GLY B 1 252 ? 1.823 -98 -37.531 1 76.12 252 GLY B N 1
ATOM 5364 C CA . GLY B 1 252 ? 2.508 -99 -36.719 1 76.12 252 GLY B CA 1
ATOM 5365 C C . GLY B 1 252 ? 1.761 -100.312 -36.656 1 76.12 252 GLY B C 1
ATOM 5366 O O . GLY B 1 252 ? 2.354 -101.375 -36.844 1 76.12 252 GLY B O 1
ATOM 5367 N N . LYS B 1 253 ? 0.485 -100.312 -36.562 1 82.75 253 LYS B N 1
ATOM 5368 C CA . LYS B 1 253 ? -0.353 -101.5 -36.5 1 82.75 253 LYS B CA 1
ATOM 5369 C C . LYS B 1 253 ? -0.364 -102.25 -37.844 1 82.75 253 LYS B C 1
ATOM 5371 O O . LYS B 1 253 ? -0.288 -103.438 -37.875 1 82.75 253 LYS B O 1
ATOM 5376 N N . LYS B 1 254 ? -0.363 -101.438 -38.812 1 78.69 254 LYS B N 1
ATOM 5377 C CA . LYS B 1 254 ? -0.38 -102.062 -40.156 1 78.69 254 LYS B CA 1
ATOM 5378 C C . LYS B 1 254 ? 0.958 -102.688 -40.469 1 78.69 254 LYS B C 1
ATOM 5380 O O . LYS B 1 254 ? 0.997 -103.75 -41.094 1 78.69 254 LYS B O 1
ATOM 5385 N N . SER B 1 255 ? 2.012 -102.125 -40.031 1 77.69 255 SER B N 1
ATOM 5386 C CA . SER B 1 255 ? 3.342 -102.688 -40.25 1 77.69 255 SER B CA 1
ATOM 5387 C C . SER B 1 255 ? 3.498 -104 -39.5 1 77.69 255 SER B C 1
ATOM 5389 O O . SER B 1 255 ? 4.09 -104.938 -40.031 1 77.69 255 SER B O 1
ATOM 5391 N N . GLN B 1 256 ? 2.891 -104.125 -38.438 1 80.94 256 GLN B N 1
ATOM 5392 C CA . GLN B 1 256 ? 2.914 -105.375 -37.688 1 80.94 256 GLN B CA 1
ATOM 5393 C C . GLN B 1 256 ? 2.148 -106.5 -38.406 1 80.94 256 GLN B C 1
ATOM 5395 O O . GLN B 1 256 ? 2.555 -107.688 -38.375 1 80.94 256 GLN B O 1
ATOM 5400 N N . LYS B 1 257 ? 1.147 -106.125 -39.031 1 82.44 257 LYS B N 1
ATOM 5401 C CA . LYS B 1 257 ? 0.365 -107.125 -39.812 1 82.44 257 LYS B CA 1
ATOM 5402 C C . LYS B 1 257 ? 1.172 -107.625 -40.969 1 82.44 257 LYS B C 1
ATOM 5404 O O . LYS B 1 257 ? 1.102 -108.812 -41.281 1 82.44 257 LYS B O 1
ATOM 5409 N N . ILE B 1 258 ? 1.956 -106.75 -41.469 1 79.44 258 ILE B N 1
ATOM 5410 C CA . ILE B 1 258 ? 2.807 -107.188 -42.562 1 79.44 258 ILE B CA 1
ATOM 5411 C C . ILE B 1 258 ? 3.822 -108.25 -42.062 1 79.44 258 ILE B C 1
ATOM 5413 O O . ILE B 1 258 ? 4.082 -109.25 -42.719 1 79.44 258 ILE B O 1
ATOM 5417 N N . ASN B 1 259 ? 4.297 -108 -40.906 1 77.31 259 ASN B N 1
ATOM 5418 C CA . ASN B 1 259 ? 5.246 -108.938 -40.312 1 77.31 259 ASN B CA 1
ATOM 5419 C C . ASN B 1 259 ? 4.625 -110.312 -40.094 1 77.31 259 ASN B C 1
ATOM 5421 O O . ASN B 1 259 ? 5.266 -111.312 -40.344 1 77.31 259 ASN B O 1
ATOM 5425 N N . GLU B 1 260 ? 3.432 -110.312 -39.812 1 83.56 260 GLU B N 1
ATOM 5426 C CA . GLU B 1 260 ? 2.732 -111.562 -39.594 1 83.56 260 GLU B CA 1
ATOM 5427 C C . GLU B 1 260 ? 2.51 -112.312 -40.906 1 83.56 260 GLU B C 1
ATOM 5429 O O . GLU B 1 260 ? 2.721 -113.5 -40.969 1 83.56 260 GLU B O 1
ATOM 5434 N N . ILE B 1 261 ? 2.225 -111.562 -41.812 1 80.38 261 ILE B N 1
ATOM 5435 C CA . ILE B 1 261 ? 1.929 -112.188 -43.094 1 80.38 261 ILE B CA 1
ATOM 5436 C C . ILE B 1 261 ? 3.221 -112.688 -43.719 1 80.38 261 ILE B C 1
ATOM 5438 O O . ILE B 1 261 ? 3.248 -113.812 -44.312 1 80.38 261 ILE B O 1
ATOM 5442 N N . THR B 1 262 ? 4.262 -112 -43.531 1 81.31 262 THR B N 1
ATOM 5443 C CA . THR B 1 262 ? 5.539 -112.438 -44.125 1 81.31 262 THR B CA 1
ATOM 5444 C C . THR B 1 262 ? 6.098 -113.625 -43.406 1 81.31 262 THR B C 1
ATOM 5446 O O . THR B 1 262 ? 6.723 -114.5 -44.031 1 81.31 262 THR B O 1
ATOM 5449 N N . ALA B 1 263 ? 5.746 -113.75 -42.219 1 83.12 263 ALA B N 1
ATOM 5450 C CA . ALA B 1 263 ? 6.133 -115 -41.5 1 83.12 263 ALA B CA 1
ATOM 5451 C C . ALA B 1 263 ? 5.391 -116.188 -42 1 83.12 263 ALA B C 1
ATOM 5453 O O . ALA B 1 263 ? 5.98 -117.25 -42.188 1 83.12 263 ALA B O 1
ATOM 5454 N N . LEU B 1 264 ? 4.195 -115.938 -42.312 1 83.81 264 LEU B N 1
ATOM 5455 C CA . LEU B 1 264 ? 3.387 -117.062 -42.875 1 83.81 264 LEU B CA 1
ATOM 5456 C C . LEU B 1 264 ? 3.902 -117.438 -44.25 1 83.81 264 LEU B C 1
ATOM 5458 O O . LEU B 1 264 ? 4.035 -118.688 -44.531 1 83.81 264 LEU B O 1
ATOM 5462 N N . ILE B 1 265 ? 4.316 -116.5 -44.938 1 82.38 265 ILE B N 1
ATOM 5463 C CA . ILE B 1 265 ? 4.816 -116.812 -46.281 1 82.38 265 ILE B CA 1
ATOM 5464 C C . ILE B 1 265 ? 6.141 -117.562 -46.188 1 82.38 265 ILE B C 1
ATOM 5466 O O . ILE B 1 265 ? 6.387 -118.5 -46.969 1 82.38 265 ILE B O 1
ATOM 5470 N N . LYS B 1 266 ? 6.836 -117.25 -45.312 1 84.25 266 LYS B N 1
ATOM 5471 C CA . LYS B 1 266 ? 8.117 -117.938 -45.094 1 84.25 266 LYS B CA 1
ATOM 5472 C C . LYS B 1 266 ? 7.914 -119.375 -44.719 1 84.25 266 LYS B C 1
ATOM 5474 O O . LYS B 1 266 ? 8.57 -120.25 -45.25 1 84.25 266 LYS B O 1
ATOM 5479 N N . ASP B 1 267 ? 6.969 -119.562 -43.938 1 87.31 267 ASP B N 1
ATOM 5480 C CA . ASP B 1 267 ? 6.645 -120.938 -43.531 1 87.31 267 ASP B CA 1
ATOM 5481 C C . ASP B 1 267 ? 6.156 -121.75 -44.719 1 87.31 267 ASP B C 1
ATOM 5483 O O . ASP B 1 267 ? 6.57 -122.938 -44.875 1 87.31 267 ASP B O 1
ATOM 5487 N N . ILE B 1 268 ? 5.457 -121.125 -45.406 1 84.5 268 ILE B N 1
ATOM 5488 C CA . ILE B 1 268 ? 4.883 -121.812 -46.562 1 84.5 268 ILE B CA 1
ATOM 5489 C C . ILE B 1 268 ? 5.977 -122.125 -47.594 1 84.5 268 ILE B C 1
ATOM 5491 O O . ILE B 1 268 ? 6.008 -123.188 -48.188 1 84.5 268 ILE B O 1
ATOM 5495 N N . ALA B 1 269 ? 6.844 -121.25 -47.719 1 83.75 269 ALA B N 1
ATOM 5496 C CA . ALA B 1 269 ? 7.961 -121.438 -48.625 1 83.75 269 ALA B CA 1
ATOM 5497 C C . ALA B 1 269 ? 8.883 -122.562 -48.188 1 83.75 269 ALA B C 1
ATOM 5499 O O . ALA B 1 269 ? 9.32 -123.375 -48.969 1 83.75 269 ALA B O 1
ATOM 5500 N N . GLU B 1 270 ? 9.039 -122.688 -46.969 1 86.81 270 GLU B N 1
ATOM 5501 C CA . GLU B 1 270 ? 9.875 -123.75 -46.406 1 86.81 270 GLU B CA 1
ATOM 5502 C C . GLU B 1 270 ? 9.211 -125.062 -46.531 1 86.81 270 GLU B C 1
ATOM 5504 O O . GLU B 1 270 ? 9.867 -126.062 -46.875 1 86.81 270 GLU B O 1
ATOM 5509 N N . GLN B 1 271 ? 7.977 -124.938 -46.375 1 87.94 271 GLN B N 1
ATOM 5510 C CA . GLN B 1 271 ? 7.223 -126.188 -46.531 1 87.94 271 GLN B CA 1
ATOM 5511 C C . GLN B 1 271 ? 7.211 -126.688 -47.969 1 87.94 271 GLN B C 1
ATOM 5513 O O . GLN B 1 271 ? 7.34 -127.875 -48.25 1 87.94 271 GLN B O 1
ATOM 5518 N N . THR B 1 272 ? 7.137 -125.688 -48.75 1 83.69 272 THR B N 1
ATOM 5519 C CA . THR B 1 272 ? 7.16 -125.938 -50.188 1 83.69 272 THR B CA 1
ATOM 5520 C C . THR B 1 272 ? 8.531 -126.5 -50.594 1 83.69 272 THR B C 1
ATOM 5522 O O . THR B 1 272 ? 8.617 -127.438 -51.375 1 83.69 272 THR B O 1
ATOM 5525 N N . GLY B 1 273 ? 9.477 -126 -50.031 1 81.88 273 GLY B N 1
ATOM 5526 C CA . GLY B 1 273 ? 10.82 -126.5 -50.281 1 81.88 273 GLY B CA 1
ATOM 5527 C C . GLY B 1 273 ? 11.055 -127.875 -49.781 1 81.88 273 GLY B C 1
ATOM 5528 O O . GLY B 1 273 ? 11.68 -128.75 -50.469 1 81.88 273 GLY B O 1
ATOM 5529 N N . LEU B 1 274 ? 10.461 -128.25 -48.844 1 87.06 274 LEU B N 1
ATOM 5530 C CA . LEU B 1 274 ? 10.594 -129.625 -48.25 1 87.06 274 LEU B CA 1
ATOM 5531 C C . LEU B 1 274 ? 9.812 -130.625 -49.062 1 87.06 274 LEU B C 1
ATOM 5533 O O . LEU B 1 274 ? 10.297 -131.75 -49.281 1 87.06 274 LEU B O 1
ATOM 5537 N N . LEU B 1 275 ? 8.727 -130.125 -49.438 1 85.06 275 LEU B N 1
ATOM 5538 C CA . LEU B 1 275 ? 7.918 -131.125 -50.281 1 85.06 275 LEU B CA 1
ATOM 5539 C C . LEU B 1 275 ? 8.609 -131.375 -51.594 1 85.06 275 LEU B C 1
ATOM 5541 O O . LEU B 1 275 ? 8.586 -132.5 -52.094 1 85.06 275 LEU B O 1
ATOM 5545 N N . ALA B 1 276 ? 9.273 -130.375 -52.031 1 83.25 276 ALA B N 1
ATOM 5546 C CA . ALA B 1 276 ? 10.008 -130.5 -53.281 1 83.25 276 ALA B CA 1
ATOM 5547 C C . ALA B 1 276 ? 11.234 -131.375 -53.125 1 83.25 276 ALA B C 1
ATOM 5549 O O . ALA B 1 276 ? 11.555 -132.125 -54 1 83.25 276 ALA B O 1
ATOM 5550 N N . LEU B 1 277 ? 11.805 -131.375 -52.062 1 83.88 277 LEU B N 1
ATOM 5551 C CA . LEU B 1 277 ? 12.945 -132.25 -51.75 1 83.88 277 LEU B CA 1
ATOM 5552 C C . LEU B 1 277 ? 12.523 -133.75 -51.656 1 83.88 277 LEU B C 1
ATOM 5554 O O . LEU B 1 277 ? 13.18 -134.625 -52.188 1 83.88 277 LEU B O 1
ATOM 5558 N N . ASN B 1 278 ? 11.484 -133.875 -51.031 1 81.81 278 ASN B N 1
ATOM 5559 C CA . ASN B 1 278 ? 10.969 -135.25 -50.906 1 81.81 278 ASN B CA 1
ATOM 5560 C C . ASN B 1 278 ? 10.57 -135.875 -52.281 1 81.81 278 ASN B C 1
ATOM 5562 O O . ASN B 1 278 ? 10.812 -137 -52.531 1 81.81 278 ASN B O 1
ATOM 5566 N N . ALA B 1 279 ? 10.055 -134.875 -52.969 1 79.62 279 ALA B N 1
ATOM 5567 C CA . ALA B 1 279 ? 9.672 -135.375 -54.312 1 79.62 279 ALA B CA 1
ATOM 5568 C C . ALA B 1 279 ? 10.898 -135.625 -55.156 1 79.62 279 ALA B C 1
ATOM 5570 O O . ALA B 1 279 ? 10.891 -136.625 -55.969 1 79.62 279 ALA B O 1
ATOM 5571 N N . SER B 1 280 ? 11.938 -135 -54.938 1 81.38 280 SER B N 1
ATOM 5572 C CA . SER B 1 280 ? 13.18 -135.25 -55.656 1 81.38 280 SER B CA 1
ATOM 5573 C C . SER B 1 280 ? 13.805 -136.625 -55.25 1 81.38 280 SER B C 1
ATOM 5575 O O . SER B 1 280 ? 14.344 -137.25 -56.062 1 81.38 280 SER B O 1
ATOM 5577 N N . ILE B 1 281 ? 13.648 -136.875 -54.125 1 79.06 281 ILE B N 1
ATOM 5578 C CA . ILE B 1 281 ? 14.188 -138.125 -53.594 1 79.06 281 ILE B CA 1
ATOM 5579 C C . ILE B 1 281 ? 13.398 -139.375 -54.188 1 79.06 281 ILE B C 1
ATOM 5581 O O . ILE B 1 281 ? 13.984 -140.375 -54.625 1 79.06 281 ILE B O 1
ATOM 5585 N N . GLU B 1 282 ? 12.172 -139.25 -54.188 1 76.5 282 GLU B N 1
ATOM 5586 C CA . GLU B 1 282 ? 11.32 -140.375 -54.688 1 76.5 282 GLU B CA 1
ATOM 5587 C C . GLU B 1 282 ? 11.508 -140.5 -56.188 1 76.5 282 GLU B C 1
ATOM 5589 O O . GLU B 1 282 ? 11.508 -141.625 -56.688 1 76.5 282 GLU B O 1
ATOM 5594 N N . ALA B 1 283 ? 11.758 -139.375 -56.812 1 78.62 283 ALA B N 1
ATOM 5595 C CA . ALA B 1 283 ? 12.016 -139.5 -58.25 1 78.62 283 ALA B CA 1
ATOM 5596 C C . ALA B 1 283 ? 13.328 -140.125 -58.531 1 78.62 283 ALA B C 1
ATOM 5598 O O . ALA B 1 283 ? 13.422 -140.875 -59.5 1 78.62 283 ALA B O 1
ATOM 5599 N N . ALA B 1 284 ? 14.242 -140 -57.75 1 78.5 284 ALA B N 1
ATOM 5600 C CA . ALA B 1 284 ? 15.531 -140.75 -57.906 1 78.5 284 ALA B CA 1
ATOM 5601 C C . ALA B 1 284 ? 15.391 -142.25 -57.656 1 78.5 284 ALA B C 1
ATOM 5603 O O . ALA B 1 284 ? 15.992 -143 -58.344 1 78.5 284 ALA B O 1
ATOM 5604 N N . ARG B 1 285 ? 14.625 -142.5 -56.812 1 76.81 285 ARG B N 1
ATOM 5605 C CA . ARG B 1 285 ? 14.398 -144 -56.438 1 76.81 285 ARG B CA 1
ATOM 5606 C C . ARG B 1 285 ? 13.688 -144.75 -57.562 1 76.81 285 ARG B C 1
ATOM 5608 O O . ARG B 1 285 ? 13.883 -145.875 -57.688 1 76.81 285 ARG B O 1
ATOM 5615 N N . ALA B 1 286 ? 12.93 -143.875 -58.281 1 75.69 286 ALA B N 1
ATOM 5616 C CA . ALA B 1 286 ? 12.133 -144.5 -59.312 1 75.69 286 ALA B CA 1
ATOM 5617 C C . ALA B 1 286 ? 12.953 -144.75 -60.594 1 75.69 286 ALA B C 1
ATOM 5619 O O . ALA B 1 286 ? 12.461 -145.25 -61.594 1 75.69 286 ALA B O 1
ATOM 5620 N N . GLY B 1 287 ? 14.258 -144.375 -60.625 1 75.31 287 GLY B N 1
ATOM 5621 C CA . GLY B 1 287 ? 15.188 -144.625 -61.719 1 75.31 287 GLY B CA 1
ATOM 5622 C C . GLY B 1 287 ? 14.844 -143.875 -63 1 75.31 287 GLY B C 1
ATOM 5623 O O . GLY B 1 287 ? 14.664 -142.625 -62.969 1 75.31 287 GLY B O 1
ATOM 5624 N N . GLU B 1 288 ? 14.625 -144.625 -64.125 1 74.62 288 GLU B N 1
ATOM 5625 C CA . GLU B 1 288 ? 14.383 -144.125 -65.5 1 74.62 288 GLU B CA 1
ATOM 5626 C C . GLU B 1 288 ? 12.969 -143.5 -65.625 1 74.62 288 GLU B C 1
ATOM 5628 O O . GLU B 1 288 ? 12.758 -142.5 -66.312 1 74.62 288 GLU B O 1
ATOM 5633 N N . ALA B 1 289 ? 12.062 -144.125 -64.812 1 69.81 289 ALA B N 1
ATOM 5634 C CA . ALA B 1 289 ? 10.664 -143.625 -64.875 1 69.81 289 ALA B CA 1
ATOM 5635 C C . ALA B 1 289 ? 10.453 -142.375 -64.125 1 69.81 289 ALA B C 1
ATOM 5637 O O . ALA B 1 289 ? 9.469 -141.625 -64.375 1 69.81 289 ALA B O 1
ATOM 5638 N N . GLY B 1 290 ? 11.508 -142 -63.406 1 74.62 290 GLY B N 1
ATOM 5639 C CA . GLY B 1 290 ? 11.359 -140.75 -62.562 1 74.62 290 GLY B CA 1
ATOM 5640 C C . GLY B 1 290 ? 12.148 -139.625 -63.062 1 74.62 290 GLY B C 1
ATOM 5641 O O . GLY B 1 290 ? 12.148 -138.5 -62.406 1 74.62 290 GLY B O 1
ATOM 5642 N N . ARG B 1 291 ? 12.758 -139.625 -64.062 1 80.44 291 ARG B N 1
ATOM 5643 C CA . ARG B 1 291 ? 13.656 -138.625 -64.562 1 80.44 291 ARG B CA 1
ATOM 5644 C C . ARG B 1 291 ? 12.891 -137.375 -64.812 1 80.44 291 ARG B C 1
ATOM 5646 O O . ARG B 1 291 ? 13.367 -136.25 -64.438 1 80.44 291 ARG B O 1
ATOM 5653 N N . GLY B 1 292 ? 11.695 -137.25 -65.312 1 77.81 292 GLY B N 1
ATOM 5654 C CA . GLY B 1 292 ? 10.883 -136.125 -65.562 1 77.81 292 GLY B CA 1
ATOM 5655 C C . GLY B 1 292 ? 10.414 -135.5 -64.312 1 77.81 292 GLY B C 1
ATOM 5656 O O . GLY B 1 292 ? 10.438 -134.25 -64.188 1 77.81 292 GLY B O 1
ATOM 5657 N N . PHE B 1 293 ? 10.164 -136.25 -63.312 1 77.38 293 PHE B N 1
ATOM 5658 C CA . PHE B 1 293 ? 9.68 -135.75 -62.031 1 77.38 293 PHE B CA 1
ATOM 5659 C C . PHE B 1 293 ? 10.812 -135.125 -61.25 1 77.38 293 PHE B C 1
ATOM 5661 O O . PHE B 1 293 ? 10.609 -134.25 -60.5 1 77.38 293 PHE B O 1
ATOM 5668 N N . ALA B 1 294 ? 11.953 -135.75 -61.438 1 79.94 294 ALA B N 1
ATOM 5669 C CA . ALA B 1 294 ? 13.125 -135.125 -60.75 1 79.94 294 ALA B CA 1
ATOM 5670 C C . ALA B 1 294 ? 13.414 -133.75 -61.188 1 79.94 294 ALA B C 1
ATOM 5672 O O . ALA B 1 294 ? 13.758 -132.875 -60.375 1 79.94 294 ALA B O 1
ATOM 5673 N N . VAL B 1 295 ? 13.109 -133.375 -62.469 1 83.06 295 VAL B N 1
ATOM 5674 C CA . VAL B 1 295 ? 13.328 -132.125 -63 1 83.06 295 VAL B CA 1
ATOM 5675 C C . VAL B 1 295 ? 12.289 -131.125 -62.438 1 83.06 295 VAL B C 1
ATOM 5677 O O . VAL B 1 295 ? 12.633 -130 -62 1 83.06 295 VAL B O 1
ATOM 5680 N N . VAL B 1 296 ? 11.125 -131.625 -62.344 1 82.5 296 VAL B N 1
ATOM 5681 C CA . VAL B 1 296 ? 10.047 -130.75 -61.812 1 82.5 296 VAL B CA 1
ATOM 5682 C C . VAL B 1 296 ? 10.273 -130.5 -60.344 1 82.5 296 VAL B C 1
ATOM 5684 O O . VAL B 1 296 ? 10.133 -129.375 -59.875 1 82.5 296 VAL B O 1
ATOM 5687 N N . ALA B 1 297 ? 10.641 -131.5 -59.625 1 81.25 297 ALA B N 1
ATOM 5688 C CA . ALA B 1 297 ? 10.891 -131.375 -58.188 1 81.25 297 ALA B CA 1
ATOM 5689 C C . ALA B 1 297 ? 12.047 -130.375 -57.906 1 81.25 297 ALA B C 1
ATOM 5691 O O . ALA B 1 297 ? 11.977 -129.5 -57 1 81.25 297 ALA B O 1
ATOM 5692 N N . SER B 1 298 ? 13.039 -130.375 -58.75 1 84.25 298 SER B N 1
ATOM 5693 C CA . SER B 1 298 ? 14.188 -129.5 -58.594 1 84.25 298 SER B CA 1
ATOM 5694 C C . SER B 1 298 ? 13.82 -128 -58.875 1 84.25 298 SER B C 1
ATOM 5696 O O . SER B 1 298 ? 14.273 -127.125 -58.188 1 84.25 298 SER B O 1
ATOM 5698 N N . GLU B 1 299 ? 12.945 -127.875 -59.812 1 87.06 299 GLU B N 1
ATOM 5699 C CA . GLU B 1 299 ? 12.5 -126.562 -60.156 1 87.06 299 GLU B CA 1
ATOM 5700 C C . GLU B 1 299 ? 11.625 -125.938 -59.062 1 87.06 299 GLU B C 1
ATOM 5702 O O . GLU B 1 299 ? 11.766 -124.812 -58.719 1 87.06 299 GLU B O 1
ATOM 5707 N N . ILE B 1 300 ? 10.828 -126.75 -58.531 1 85.19 300 ILE B N 1
ATOM 5708 C CA . ILE B 1 300 ? 9.969 -126.312 -57.438 1 85.19 300 ILE B CA 1
ATOM 5709 C C . ILE B 1 300 ? 10.812 -126 -56.219 1 85.19 300 ILE B C 1
ATOM 5711 O O . ILE B 1 300 ? 10.547 -125 -55.5 1 85.19 300 ILE B O 1
ATOM 5715 N N . LYS B 1 301 ? 11.734 -126.75 -56 1 85.88 301 LYS B N 1
ATOM 5716 C CA . LYS B 1 301 ? 12.656 -126.5 -54.875 1 85.88 301 LYS B CA 1
ATOM 5717 C C . LYS B 1 301 ? 13.359 -125.125 -55.094 1 85.88 301 LYS B C 1
ATOM 5719 O O . LYS B 1 301 ? 13.461 -124.312 -54.156 1 85.88 301 LYS B O 1
ATOM 5724 N N . GLY B 1 302 ? 13.781 -124.875 -56.281 1 87.25 302 GLY B N 1
ATOM 5725 C CA . GLY B 1 302 ? 14.406 -123.562 -56.594 1 87.25 302 GLY B CA 1
ATOM 5726 C C . GLY B 1 302 ? 13.484 -122.375 -56.406 1 87.25 302 GLY B C 1
ATOM 5727 O O . GLY B 1 302 ? 13.891 -121.375 -55.875 1 87.25 302 GLY B O 1
ATOM 5728 N N . LEU B 1 303 ? 12.258 -122.562 -56.75 1 84.75 303 LEU B N 1
ATOM 5729 C CA . LEU B 1 303 ? 11.266 -121.5 -56.594 1 84.75 303 LEU B CA 1
ATOM 5730 C C . LEU B 1 303 ? 10.938 -121.25 -55.125 1 84.75 303 LEU B C 1
ATOM 5732 O O . LEU B 1 303 ? 10.758 -120.125 -54.688 1 84.75 303 LEU B O 1
ATOM 5736 N N . ALA B 1 304 ? 10.875 -122.312 -54.438 1 83.81 304 ALA B N 1
ATOM 5737 C CA . ALA B 1 304 ? 10.641 -122.25 -53 1 83.81 304 ALA B CA 1
ATOM 5738 C C . ALA B 1 304 ? 11.789 -121.5 -52.312 1 83.81 304 ALA B C 1
ATOM 5740 O O . ALA B 1 304 ? 11.555 -120.688 -51.438 1 83.81 304 ALA B O 1
ATOM 5741 N N . GLU B 1 305 ? 12.977 -121.75 -52.781 1 87 305 GLU B N 1
ATOM 5742 C CA . GLU B 1 305 ? 14.148 -121.062 -52.25 1 87 305 GLU B CA 1
ATOM 5743 C C . GLU B 1 305 ? 14.133 -119.562 -52.594 1 87 305 GLU B C 1
ATOM 5745 O O . GLU B 1 305 ? 14.492 -118.75 -51.781 1 87 305 GLU B O 1
ATOM 5750 N N . GLU B 1 306 ? 13.648 -119.312 -53.75 1 86.94 306 GLU B N 1
ATOM 5751 C CA . GLU B 1 306 ? 13.539 -117.875 -54.188 1 86.94 306 GLU B CA 1
ATOM 5752 C C . GLU B 1 306 ? 12.461 -117.188 -53.375 1 86.94 306 GLU B C 1
ATOM 5754 O O . GLU B 1 306 ? 12.641 -116 -53.031 1 86.94 306 GLU B O 1
ATOM 5759 N N . ILE B 1 307 ? 11.406 -117.812 -53.094 1 83.25 307 ILE B N 1
ATOM 5760 C CA . ILE B 1 307 ? 10.352 -117.25 -52.281 1 83.25 307 ILE B CA 1
ATOM 5761 C C . ILE B 1 307 ? 10.875 -117 -50.875 1 83.25 307 ILE B C 1
ATOM 5763 O O . ILE B 1 307 ? 10.617 -115.938 -50.281 1 83.25 307 ILE B O 1
ATOM 5767 N N . GLY B 1 308 ? 11.586 -118 -50.406 1 80.94 308 GLY B N 1
ATOM 5768 C CA . GLY B 1 308 ? 12.172 -117.812 -49.094 1 80.94 308 GLY B CA 1
ATOM 5769 C C . GLY B 1 308 ? 13.078 -116.562 -49 1 80.94 308 GLY B C 1
ATOM 5770 O O . GLY B 1 308 ? 12.992 -115.812 -48.062 1 80.94 308 GLY B O 1
ATOM 5771 N N . LYS B 1 309 ? 13.891 -116.375 -50.062 1 86.31 309 LYS B N 1
ATOM 5772 C CA . LYS B 1 309 ? 14.789 -115.188 -50.094 1 86.31 309 LYS B CA 1
ATOM 5773 C C . LYS B 1 309 ? 14.008 -113.875 -50.219 1 86.31 309 LYS B C 1
ATOM 5775 O O . LYS B 1 309 ? 14.336 -112.938 -49.531 1 86.31 309 LYS B O 1
ATOM 5780 N N . SER B 1 310 ? 13.023 -113.938 -51 1 81.81 310 SER B N 1
ATOM 5781 C CA . SER B 1 310 ? 12.188 -112.75 -51.156 1 81.81 310 SER B CA 1
ATOM 5782 C C . SER B 1 310 ? 11.461 -112.375 -49.875 1 81.81 310 SER B C 1
ATOM 5784 O O . SER B 1 310 ? 11.32 -111.188 -49.531 1 81.81 310 SER B O 1
ATOM 5786 N N . VAL B 1 311 ? 11.023 -113.312 -49.156 1 82.25 311 VAL B N 1
ATOM 5787 C CA . VAL B 1 311 ? 10.336 -113.125 -47.875 1 82.25 311 VAL B CA 1
ATOM 5788 C C . VAL B 1 311 ? 11.312 -112.562 -46.875 1 82.25 311 VAL B C 1
ATOM 5790 O O . VAL B 1 311 ? 10.938 -111.688 -46.062 1 82.25 311 VAL B O 1
ATOM 5793 N N . ASP B 1 312 ? 12.531 -113 -47 1 84.38 312 ASP B N 1
ATOM 5794 C CA . ASP B 1 312 ? 13.547 -112.438 -46.094 1 84.38 312 ASP B CA 1
ATOM 5795 C C . ASP B 1 312 ? 13.789 -110.938 -46.375 1 84.38 312 ASP B C 1
ATOM 5797 O O . ASP B 1 312 ? 13.953 -110.188 -45.469 1 84.38 312 ASP B O 1
ATOM 5801 N N . ASP B 1 313 ? 13.68 -110.688 -47.656 1 82.5 313 ASP B N 1
ATOM 5802 C CA . ASP B 1 313 ? 13.844 -109.312 -48.062 1 82.5 313 ASP B CA 1
ATOM 5803 C C . ASP B 1 313 ? 12.664 -108.438 -47.594 1 82.5 313 ASP B C 1
ATOM 5805 O O . ASP B 1 313 ? 12.844 -107.312 -47.125 1 82.5 313 ASP B O 1
ATOM 5809 N N . ILE B 1 314 ? 11.531 -108.938 -47.562 1 79.94 314 ILE B N 1
ATOM 5810 C CA . ILE B 1 314 ? 10.336 -108.25 -47.094 1 79.94 314 ILE B CA 1
ATOM 5811 C C . ILE B 1 314 ? 10.422 -108 -45.594 1 79.94 314 ILE B C 1
ATOM 5813 O O . ILE B 1 314 ? 10.102 -106.938 -45.094 1 79.94 314 ILE B O 1
ATOM 5817 N N . ASN B 1 315 ? 10.852 -109.125 -45 1 78.94 315 ASN B N 1
ATOM 5818 C CA . ASN B 1 315 ? 10.961 -109.062 -43.562 1 78.94 315 ASN B CA 1
ATOM 5819 C C . ASN B 1 315 ? 11.922 -107.938 -43.125 1 78.94 315 ASN B C 1
ATOM 5821 O O . ASN B 1 315 ? 11.648 -107.188 -42.188 1 78.94 315 ASN B O 1
ATOM 5825 N N . LYS B 1 316 ? 12.992 -107.812 -43.875 1 84.31 316 LYS B N 1
ATOM 5826 C CA . LYS B 1 316 ? 13.961 -106.75 -43.594 1 84.31 316 LYS B CA 1
ATOM 5827 C C . LYS B 1 316 ? 13.367 -105.375 -43.844 1 84.31 316 LYS B C 1
ATOM 5829 O O . LYS B 1 316 ? 13.531 -104.5 -43 1 84.31 316 LYS B O 1
ATOM 5834 N N . THR B 1 317 ? 12.648 -105.25 -44.844 1 77.81 317 THR B N 1
ATOM 5835 C CA . THR B 1 317 ? 12.055 -104 -45.219 1 77.81 317 THR B CA 1
ATOM 5836 C C . THR B 1 317 ? 10.961 -103.625 -44.219 1 77.81 317 THR B C 1
ATOM 5838 O O . THR B 1 317 ? 10.852 -102.438 -43.812 1 77.81 317 THR B O 1
ATOM 5841 N N . VAL B 1 318 ? 10.211 -104.562 -43.781 1 76.75 318 VAL B N 1
ATOM 5842 C CA . VAL B 1 318 ? 9.141 -104.312 -42.812 1 76.75 318 VAL B CA 1
ATOM 5843 C C . VAL B 1 318 ? 9.742 -103.875 -41.469 1 76.75 318 VAL B C 1
ATOM 5845 O O . VAL B 1 318 ? 9.203 -103 -40.781 1 76.75 318 VAL B O 1
ATOM 5848 N N . GLU B 1 319 ? 10.82 -104.5 -41.188 1 80.38 319 GLU B N 1
ATOM 5849 C CA . GLU B 1 319 ? 11.516 -104.125 -39.938 1 80.38 319 GLU B CA 1
ATOM 5850 C C . GLU B 1 319 ? 12.008 -102.688 -40.031 1 80.38 319 GLU B C 1
ATOM 5852 O O . GLU B 1 319 ? 11.898 -101.938 -39.031 1 80.38 319 GLU B O 1
ATOM 5857 N N . GLU B 1 320 ? 12.445 -102.312 -41.188 1 80.75 320 GLU B N 1
ATOM 5858 C CA . GLU B 1 320 ? 12.906 -100.938 -41.406 1 80.75 320 GLU B CA 1
ATOM 5859 C C . GLU B 1 320 ? 11.742 -99.938 -41.312 1 80.75 320 GLU B C 1
ATOM 5861 O O . GLU B 1 320 ? 11.891 -98.875 -40.781 1 80.75 320 GLU B O 1
ATOM 5866 N N . ILE B 1 321 ? 10.656 -100.312 -41.75 1 75.12 321 ILE B N 1
ATOM 5867 C CA . ILE B 1 321 ? 9.461 -99.5 -41.719 1 75.12 321 ILE B CA 1
ATOM 5868 C C . ILE B 1 321 ? 9 -99.312 -40.25 1 75.12 321 ILE B C 1
ATOM 5870 O O . ILE B 1 321 ? 8.664 -98.25 -39.812 1 75.12 321 ILE B O 1
ATOM 5874 N N . SER B 1 322 ? 8.969 -100.5 -39.594 1 77.31 322 SER B N 1
ATOM 5875 C CA . SER B 1 322 ? 8.57 -100.5 -38.188 1 77.31 322 SER B CA 1
ATOM 5876 C C . SER B 1 322 ? 9.469 -99.562 -37.375 1 77.31 322 SER B C 1
ATOM 5878 O O . SER B 1 322 ? 8.977 -98.75 -36.562 1 77.31 322 SER B O 1
ATOM 5880 N N . GLU B 1 323 ? 10.773 -99.5 -37.719 1 82.69 323 GLU B N 1
ATOM 5881 C CA . GLU B 1 323 ? 11.719 -98.688 -37 1 82.69 323 GLU B CA 1
ATOM 5882 C C . GLU B 1 323 ? 11.492 -97.188 -37.375 1 82.69 323 GLU B C 1
ATOM 5884 O O . GLU B 1 323 ? 11.562 -96.312 -36.5 1 82.69 323 GLU B O 1
ATOM 5889 N N . ALA B 1 324 ? 11.195 -97 -38.594 1 76.06 324 ALA B N 1
ATOM 5890 C CA . ALA B 1 324 ? 10.945 -95.625 -39.062 1 76.06 324 ALA B CA 1
ATOM 5891 C C . ALA B 1 324 ? 9.664 -95.062 -38.438 1 76.06 324 ALA B C 1
ATOM 5893 O O . ALA B 1 324 ? 9.602 -93.875 -38.094 1 76.06 324 ALA B O 1
ATOM 5894 N N . ILE B 1 325 ? 8.68 -95.875 -38.281 1 77.06 325 ILE B N 1
ATOM 5895 C CA . ILE B 1 325 ? 7.41 -95.438 -37.688 1 77.06 325 ILE B CA 1
ATOM 5896 C C . ILE B 1 325 ? 7.633 -95.125 -36.219 1 77.06 325 ILE B C 1
ATOM 5898 O O . ILE B 1 325 ? 7.133 -94.062 -35.75 1 77.06 325 ILE B O 1
ATOM 5902 N N . GLU B 1 326 ? 8.43 -95.938 -35.562 1 81.12 326 GLU B N 1
ATOM 5903 C CA . GLU B 1 326 ? 8.719 -95.688 -34.156 1 81.12 326 GLU B CA 1
ATOM 5904 C C . GLU B 1 326 ? 9.445 -94.375 -33.969 1 81.12 326 GLU B C 1
ATOM 5906 O O . GLU B 1 326 ? 9.125 -93.562 -33.062 1 81.12 326 GLU B O 1
ATOM 5911 N N . LYS B 1 327 ? 10.352 -94.125 -34.875 1 80 327 LYS B N 1
ATOM 5912 C CA . LYS B 1 327 ? 11.078 -92.812 -34.844 1 80 327 LYS B CA 1
ATOM 5913 C C . LYS B 1 327 ? 10.148 -91.688 -35.094 1 80 327 LYS B C 1
ATOM 5915 O O . LYS B 1 327 ? 10.258 -90.625 -34.438 1 80 327 LYS B O 1
ATOM 5920 N N . THR B 1 328 ? 9.266 -91.812 -35.969 1 75 328 THR B N 1
ATOM 5921 C CA . THR B 1 328 ? 8.32 -90.75 -36.312 1 75 328 THR B CA 1
ATOM 5922 C C . THR B 1 328 ? 7.352 -90.5 -35.156 1 75 328 THR B C 1
ATOM 5924 O O . THR B 1 328 ? 6.996 -89.312 -34.906 1 75 328 THR B O 1
ATOM 5927 N N . ILE B 1 329 ? 6.938 -91.562 -34.531 1 75.25 329 ILE B N 1
ATOM 5928 C CA . ILE B 1 329 ? 6.074 -91.375 -33.344 1 75.25 329 ILE B CA 1
ATOM 5929 C C . ILE B 1 329 ? 6.789 -90.625 -32.281 1 75.25 329 ILE B C 1
ATOM 5931 O O . ILE B 1 329 ? 6.203 -89.688 -31.672 1 75.25 329 ILE B O 1
ATOM 5935 N N . ASP B 1 330 ? 8.109 -90.875 -32.094 1 81.75 330 ASP B N 1
ATOM 5936 C CA . ASP B 1 330 ? 8.898 -90.125 -31.094 1 81.75 330 ASP B CA 1
ATOM 593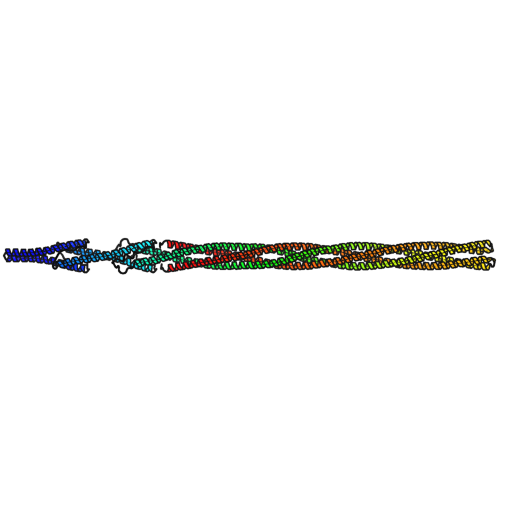7 C C . ASP B 1 330 ? 9 -88.625 -31.453 1 81.75 330 ASP B C 1
ATOM 5939 O O . ASP B 1 330 ? 8.891 -87.75 -30.578 1 81.75 330 ASP B O 1
ATOM 5943 N N . LEU B 1 331 ? 9.125 -88.375 -32.688 1 74.19 331 LEU B N 1
ATOM 5944 C CA . LEU B 1 331 ? 9.188 -87 -33.125 1 74.19 331 LEU B CA 1
ATOM 5945 C C . LEU B 1 331 ? 7.844 -86.312 -32.938 1 74.19 331 LEU B C 1
ATOM 5947 O O . LEU B 1 331 ? 7.805 -85.125 -32.531 1 74.19 331 LEU B O 1
ATOM 5951 N N . GLY B 1 332 ? 6.797 -86.938 -33.156 1 71.81 332 GLY B N 1
ATOM 5952 C CA . GLY B 1 332 ? 5.465 -86.438 -32.938 1 71.81 332 GLY B CA 1
ATOM 5953 C C . GLY B 1 332 ? 5.203 -86.062 -31.484 1 71.81 332 GLY B C 1
ATOM 5954 O O . GLY B 1 332 ? 4.641 -85 -31.172 1 71.81 332 GLY B O 1
ATOM 5955 N N . LEU B 1 333 ? 5.652 -87.062 -30.641 1 79.12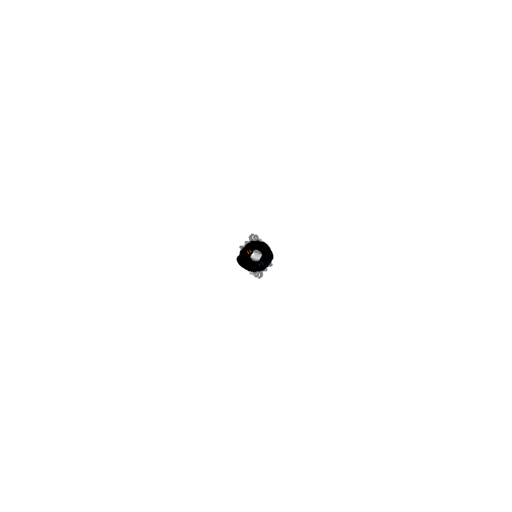 333 LEU B N 1
ATOM 5956 C CA . LEU B 1 333 ? 5.488 -86.812 -29.203 1 79.12 333 LEU B CA 1
ATOM 5957 C C . LEU B 1 333 ? 6.309 -85.562 -28.75 1 79.12 333 LEU B C 1
ATOM 5959 O O . LEU B 1 333 ? 5.836 -84.75 -27.969 1 79.12 333 LEU B O 1
ATOM 5963 N N . THR B 1 334 ? 7.469 -85.438 -29.328 1 79.88 334 THR B N 1
ATOM 5964 C CA . THR B 1 334 ? 8.305 -84.312 -29.031 1 79.88 334 THR B CA 1
ATOM 5965 C C . THR B 1 334 ? 7.652 -83 -29.531 1 79.88 334 THR B C 1
ATOM 5967 O O . THR B 1 334 ? 7.645 -82 -28.844 1 79.88 334 THR B O 1
ATOM 5970 N N . GLY B 1 335 ? 7.078 -83.125 -30.688 1 73.06 335 GLY B N 1
ATOM 5971 C CA . GLY B 1 335 ? 6.371 -81.938 -31.234 1 73.06 335 GLY B CA 1
ATOM 5972 C C . GLY B 1 335 ? 5.176 -81.562 -30.406 1 73.06 335 GLY B C 1
ATOM 5973 O O . GLY B 1 335 ? 4.961 -80.312 -30.188 1 73.06 335 GLY B O 1
ATOM 5974 N N . LYS B 1 336 ? 4.43 -82.5 -29.969 1 76.56 336 LYS B N 1
ATOM 5975 C CA . LYS B 1 336 ? 3.277 -82.188 -29.125 1 76.56 336 LYS B CA 1
ATOM 5976 C C . LYS B 1 336 ? 3.699 -81.5 -27.844 1 76.56 336 LYS B C 1
ATOM 5978 O O . LYS B 1 336 ? 3.072 -80.5 -27.453 1 76.56 336 LYS B O 1
ATOM 5983 N N . ASN B 1 337 ? 4.812 -81.875 -27.25 1 83.81 337 ASN B N 1
ATOM 5984 C CA . ASN B 1 337 ? 5.336 -81.25 -26.031 1 83.81 337 ASN B CA 1
ATOM 5985 C C . ASN B 1 337 ? 5.758 -79.812 -26.297 1 83.81 337 ASN B C 1
ATOM 5987 O O . ASN B 1 337 ? 5.492 -78.938 -25.484 1 83.81 337 ASN B O 1
ATOM 5991 N N . GLU B 1 338 ? 6.328 -79.688 -27.469 1 78.56 338 GLU B N 1
ATOM 5992 C CA . GLU B 1 338 ? 6.773 -78.312 -27.812 1 78.56 338 GLU B CA 1
ATOM 5993 C C . GLU B 1 338 ? 5.59 -77.375 -28.062 1 78.56 338 GLU B C 1
ATOM 5995 O O . GLU B 1 338 ? 5.625 -76.188 -27.688 1 78.56 338 GLU B O 1
ATOM 6000 N N . VAL B 1 339 ? 4.555 -77.875 -28.625 1 77.94 339 VAL B N 1
ATOM 6001 C CA . VAL B 1 339 ? 3.359 -77.062 -28.891 1 77.94 339 VAL B CA 1
ATOM 6002 C C . VAL B 1 339 ? 2.688 -76.688 -27.562 1 77.94 339 VAL B C 1
ATOM 6004 O O . VAL B 1 339 ? 2.262 -75.562 -27.375 1 77.94 339 VAL B O 1
ATOM 6007 N N . ASP B 1 340 ? 2.639 -77.688 -26.672 1 81.75 340 ASP B N 1
ATOM 6008 C CA . ASP B 1 340 ? 2.068 -77.375 -25.359 1 81.75 340 ASP B CA 1
ATOM 6009 C C . ASP B 1 340 ? 2.844 -76.312 -24.625 1 81.75 340 ASP B C 1
ATOM 6011 O O . ASP B 1 340 ? 2.246 -75.438 -24.031 1 81.75 340 ASP B O 1
ATOM 6015 N N . ASN B 1 341 ? 4.145 -76.312 -24.766 1 82.25 341 ASN B N 1
ATOM 6016 C CA . ASN B 1 341 ? 4.988 -75.25 -24.188 1 82.25 341 ASN B CA 1
ATOM 6017 C C . ASN B 1 341 ? 4.754 -73.938 -24.859 1 82.25 341 ASN B C 1
ATOM 6019 O O . ASN B 1 341 ? 4.785 -72.875 -24.203 1 82.25 341 ASN B O 1
ATOM 6023 N N . GLY B 1 342 ? 4.504 -74.062 -26.109 1 75.38 342 GLY B N 1
ATOM 6024 C CA . GLY B 1 342 ? 4.219 -72.812 -26.859 1 75.38 342 GLY B CA 1
ATOM 6025 C C . GLY B 1 342 ? 2.918 -72.125 -26.453 1 75.38 342 GLY B C 1
ATOM 6026 O O . GLY B 1 342 ? 2.863 -70.938 -26.297 1 75.38 342 GLY B O 1
ATOM 6027 N N . VAL B 1 343 ? 1.912 -72.938 -26.266 1 77.44 343 VAL B N 1
ATOM 6028 C CA . VAL B 1 343 ? 0.621 -72.375 -25.828 1 77.44 343 VAL B CA 1
ATOM 6029 C C . VAL B 1 343 ? 0.773 -71.688 -24.469 1 77.44 343 VAL B C 1
ATOM 6031 O O . VAL B 1 343 ? 0.245 -70.625 -24.266 1 77.44 343 VAL B O 1
ATOM 6034 N N . VAL B 1 344 ? 1.586 -72.25 -23.594 1 82.62 344 VAL B N 1
ATOM 6035 C CA . VAL B 1 344 ? 1.818 -71.688 -22.266 1 82.62 344 VAL B CA 1
ATOM 6036 C C . VAL B 1 344 ? 2.578 -70.375 -22.406 1 82.62 344 VAL B C 1
ATOM 6038 O O . VAL B 1 344 ? 2.232 -69.375 -21.75 1 82.62 344 VAL B O 1
ATOM 6041 N N . ALA B 1 345 ? 3.527 -70.312 -23.328 1 77.12 345 ALA B N 1
ATOM 6042 C CA . ALA B 1 345 ? 4.332 -69.125 -23.531 1 77.12 345 ALA B CA 1
ATOM 6043 C C . ALA B 1 345 ? 3.482 -68 -24.078 1 77.12 345 ALA B C 1
ATOM 6045 O O . ALA B 1 345 ? 3.607 -66.812 -23.625 1 77.12 345 ALA B O 1
ATOM 6046 N N . ILE B 1 346 ? 2.586 -68.25 -24.906 1 79.69 346 ILE B N 1
ATOM 6047 C CA . ILE B 1 346 ? 1.757 -67.188 -25.516 1 79.69 346 ILE B CA 1
ATOM 6048 C C . ILE B 1 346 ? 0.726 -66.688 -24.516 1 79.69 346 ILE B C 1
ATOM 6050 O O . ILE B 1 346 ? 0.399 -65.5 -24.484 1 79.69 346 ILE B O 1
ATOM 6054 N N . ASP B 1 347 ? 0.286 -67.625 -23.703 1 82.06 347 ASP B N 1
ATOM 6055 C CA . ASP B 1 347 ? -0.64 -67.188 -22.641 1 82.06 347 ASP B CA 1
ATOM 6056 C C . ASP B 1 347 ? 0.019 -66.25 -21.672 1 82.06 347 ASP B C 1
ATOM 6058 O O . ASP B 1 347 ? -0.625 -65.312 -21.188 1 82.06 347 ASP B O 1
ATOM 6062 N N . GLU B 1 348 ? 1.249 -66.438 -21.422 1 83.06 348 GLU B N 1
ATOM 6063 C CA . GLU B 1 348 ? 1.994 -65.5 -20.562 1 83.06 348 GLU B CA 1
ATOM 6064 C C . GLU B 1 348 ? 2.145 -64.125 -21.219 1 83.06 348 GLU B C 1
ATOM 6066 O O . GLU B 1 348 ? 2.086 -63.125 -20.531 1 83.06 348 GLU B O 1
ATOM 6071 N N . VAL B 1 349 ? 2.301 -64.125 -22.484 1 81.44 349 VAL B N 1
ATOM 6072 C CA . VAL B 1 349 ? 2.391 -62.906 -23.234 1 81.44 349 VAL B CA 1
ATOM 6073 C C . VAL B 1 349 ? 1.062 -62.156 -23.156 1 81.44 349 VAL B C 1
ATOM 6075 O O . VAL B 1 349 ? 1.04 -60.938 -22.938 1 81.44 349 VAL B O 1
ATOM 6078 N N . ASN B 1 350 ? 0.001 -62.906 -23.328 1 81.94 350 ASN B N 1
ATOM 6079 C CA . ASN B 1 350 ? -1.331 -62.312 -23.219 1 81.94 350 ASN B CA 1
ATOM 6080 C C . ASN B 1 350 ? -1.541 -61.656 -21.859 1 81.94 350 ASN B C 1
ATOM 6082 O O . ASN B 1 350 ? -2.061 -60.531 -21.766 1 81.94 350 ASN B O 1
ATOM 6086 N N . SER B 1 351 ? -1.086 -62.281 -20.812 1 84.94 351 SER B N 1
ATOM 6087 C CA . SER B 1 351 ? -1.21 -61.75 -19.453 1 84.94 351 SER B CA 1
ATOM 6088 C C . SER B 1 351 ? -0.395 -60.469 -19.281 1 84.94 351 SER B C 1
ATOM 6090 O O . SER B 1 351 ? -0.827 -59.531 -18.594 1 84.94 351 SER B O 1
ATOM 6092 N N . ALA B 1 352 ? 0.747 -60.438 -19.906 1 81.56 352 ALA B N 1
ATOM 6093 C CA . ALA B 1 352 ? 1.59 -59.25 -19.844 1 81.56 352 ALA B CA 1
ATOM 6094 C C . ALA B 1 352 ? 0.912 -58.031 -20.5 1 81.56 352 ALA B C 1
ATOM 6096 O O . ALA B 1 352 ? 0.93 -56.938 -19.969 1 81.56 352 ALA B O 1
ATOM 6097 N N . PHE B 1 353 ? 0.24 -58.281 -21.594 1 82.81 353 PHE B N 1
ATOM 6098 C CA . PHE B 1 353 ? -0.453 -57.219 -22.312 1 82.81 353 PHE B CA 1
ATOM 6099 C C . PHE B 1 353 ? -1.635 -56.688 -21.5 1 82.81 353 PHE B C 1
ATOM 6101 O O . PHE B 1 353 ? -1.907 -55.5 -21.484 1 82.81 353 PHE B O 1
ATOM 6108 N N . LEU B 1 354 ? -2.291 -57.562 -20.781 1 84.12 354 LEU B N 1
ATOM 6109 C CA . LEU B 1 354 ? -3.424 -57.125 -19.969 1 84.12 354 LEU B CA 1
ATOM 6110 C C . LEU B 1 354 ? -2.965 -56.25 -18.812 1 84.12 354 LEU B C 1
ATOM 6112 O O . LEU B 1 354 ? -3.627 -55.25 -18.484 1 84.12 354 LEU B O 1
ATOM 6116 N N . LYS B 1 355 ? -1.854 -56.562 -18.266 1 84.56 355 LYS B N 1
ATOM 6117 C CA . LYS B 1 355 ? -1.291 -55.75 -17.203 1 84.56 355 LYS B CA 1
ATOM 6118 C C . LYS B 1 355 ? -0.854 -54.375 -17.719 1 84.56 355 LYS B C 1
ATOM 6120 O O . LYS B 1 355 ? -1.027 -53.375 -17.031 1 84.56 355 LYS B O 1
ATOM 6125 N N . ILE B 1 356 ? -0.322 -54.375 -18.891 1 83.19 356 ILE B N 1
ATOM 6126 C CA . ILE B 1 356 ? 0.077 -53.125 -19.516 1 83.19 356 ILE B CA 1
ATOM 6127 C C . ILE B 1 356 ? -1.153 -52.25 -19.75 1 83.19 356 ILE B C 1
ATOM 6129 O O . ILE B 1 356 ? -1.132 -51.062 -19.469 1 83.19 356 ILE B O 1
ATOM 6133 N N . LYS B 1 357 ? -2.172 -52.812 -20.219 1 83.25 357 LYS B N 1
ATOM 6134 C CA . LYS B 1 357 ? -3.402 -52.094 -20.484 1 83.25 357 LYS B CA 1
ATOM 6135 C C . LYS B 1 357 ? -3.928 -51.438 -19.203 1 83.25 357 LYS B C 1
ATOM 6137 O O . LYS B 1 357 ? -4.289 -50.25 -19.219 1 83.25 357 LYS B O 1
ATOM 6142 N N . GLU B 1 358 ? -3.906 -52.125 -18.109 1 85.62 358 GLU B N 1
ATOM 6143 C CA . GLU B 1 358 ? -4.363 -51.594 -16.828 1 85.62 358 GLU B CA 1
ATOM 6144 C C . GLU B 1 358 ? -3.488 -50.438 -16.375 1 85.62 358 GLU B C 1
ATOM 6146 O O . GLU B 1 358 ? -3.998 -49.406 -15.891 1 85.62 358 GLU B O 1
ATOM 6151 N N . SER B 1 359 ? -2.215 -50.625 -16.531 1 83.56 359 SER B N 1
ATOM 6152 C CA . SER B 1 359 ? -1.273 -49.594 -16.109 1 83.56 359 SER B CA 1
ATOM 6153 C C . SER B 1 359 ? -1.4 -48.344 -16.969 1 83.56 359 SER B C 1
ATOM 6155 O O . SER B 1 359 ? -1.274 -47.219 -16.469 1 83.56 359 SER B O 1
ATOM 6157 N N . VAL B 1 360 ? -1.675 -48.5 -18.203 1 85 360 VAL B N 1
ATOM 6158 C CA . VAL B 1 360 ? -1.842 -47.375 -19.141 1 85 360 VAL B CA 1
ATOM 6159 C C . VAL B 1 360 ? -3.104 -46.594 -18.797 1 85 360 VAL B C 1
ATOM 6161 O O . VAL B 1 360 ? -3.104 -45.375 -18.828 1 85 360 VAL B O 1
ATOM 6164 N N . ASP B 1 361 ? -4.148 -47.312 -18.406 1 86.31 361 ASP B N 1
ATOM 6165 C CA . ASP B 1 361 ? -5.391 -46.656 -18 1 86.31 361 ASP B CA 1
ATOM 6166 C C . ASP B 1 361 ? -5.168 -45.75 -16.781 1 86.31 361 ASP B C 1
ATOM 6168 O O . ASP B 1 361 ? -5.668 -44.625 -16.734 1 86.31 361 ASP B O 1
ATOM 6172 N N . ARG B 1 362 ? -4.434 -46.188 -15.82 1 88.31 362 ARG B N 1
ATOM 6173 C CA . ARG B 1 362 ? -4.121 -45.406 -14.625 1 88.31 362 ARG B CA 1
ATOM 6174 C C . ARG B 1 362 ? -3.27 -44.188 -14.961 1 88.31 362 ARG B C 1
ATOM 6176 O O . ARG B 1 362 ? -3.504 -43.094 -14.438 1 88.31 362 ARG B O 1
ATOM 6183 N N . ALA B 1 363 ? -2.285 -44.406 -15.828 1 85.5 363 ALA B N 1
ATOM 6184 C CA . ALA B 1 363 ? -1.425 -43.281 -16.25 1 85.5 363 ALA B CA 1
ATOM 6185 C C . ALA B 1 363 ? -2.23 -42.219 -16.953 1 85.5 363 ALA B C 1
ATOM 6187 O O . ALA B 1 363 ? -1.996 -41.031 -16.75 1 85.5 363 ALA B O 1
ATOM 6188 N N . MET B 1 364 ? -3.127 -42.656 -17.75 1 87.81 364 MET B N 1
ATOM 6189 C CA . MET B 1 364 ? -4 -41.719 -18.453 1 87.81 364 MET B CA 1
ATOM 6190 C C . MET B 1 364 ? -4.789 -40.875 -17.469 1 87.81 364 MET B C 1
ATOM 6192 O O . MET B 1 364 ? -4.879 -39.656 -17.625 1 87.81 364 MET B O 1
ATOM 6196 N N . GLU B 1 365 ? -5.316 -41.469 -16.438 1 89.25 365 GLU B N 1
ATOM 6197 C CA . GLU B 1 365 ? -6.078 -40.75 -15.422 1 89.25 365 GLU B CA 1
ATOM 6198 C C . GLU B 1 365 ? -5.219 -39.719 -14.719 1 89.25 365 GLU B C 1
ATOM 6200 O O . GLU B 1 365 ? -5.664 -38.562 -14.492 1 89.25 365 GLU B O 1
ATOM 6205 N N . VAL B 1 366 ? -4.023 -40.094 -14.43 1 88.06 366 VAL B N 1
ATOM 6206 C CA . VAL B 1 366 ? -3.102 -39.219 -13.719 1 88.06 366 VAL B CA 1
ATOM 6207 C C . VAL B 1 366 ? -2.773 -38 -14.578 1 88.06 366 VAL B C 1
ATOM 6209 O O . VAL B 1 366 ? -2.83 -36.875 -14.109 1 88.06 366 VAL B O 1
ATOM 6212 N N . ILE B 1 367 ? -2.512 -38.188 -15.789 1 89 367 ILE B N 1
ATOM 6213 C CA . ILE B 1 367 ? -2.086 -37.125 -16.672 1 89 367 ILE B CA 1
ATOM 6214 C C . ILE B 1 367 ? -3.254 -36.156 -16.938 1 89 367 ILE B C 1
ATOM 6216 O O . ILE B 1 367 ? -3.066 -34.969 -17.031 1 89 367 ILE B O 1
ATOM 6220 N N . GLU B 1 368 ? -4.438 -36.75 -17.031 1 90.56 368 GLU B N 1
ATOM 6221 C CA . GLU B 1 368 ? -5.625 -35.938 -17.203 1 90.56 368 GLU B CA 1
ATOM 6222 C C . GLU B 1 368 ? -5.863 -35.031 -16 1 90.56 368 GLU B C 1
ATOM 6224 O O . GLU B 1 368 ? -6.258 -33.875 -16.141 1 90.56 368 GLU B O 1
ATOM 6229 N N . GLU B 1 369 ? -5.652 -35.594 -14.883 1 91.38 369 GLU B N 1
ATOM 6230 C CA . GLU B 1 369 ? -5.777 -34.781 -13.664 1 91.38 369 GLU B CA 1
ATOM 6231 C C . GLU B 1 369 ? -4.734 -33.688 -13.625 1 91.38 369 GLU B C 1
ATOM 6233 O O . GLU B 1 369 ? -5.051 -32.531 -13.266 1 91.38 369 GLU B O 1
ATOM 6238 N N . ILE B 1 370 ? -3.553 -33.969 -14.008 1 90 370 ILE B N 1
ATOM 6239 C CA . ILE B 1 370 ? -2.479 -33 -14.062 1 90 370 ILE B CA 1
ATOM 6240 C C . ILE B 1 370 ? -2.857 -31.859 -15.023 1 90 370 ILE B C 1
ATOM 6242 O O . ILE B 1 370 ? -2.654 -30.688 -14.727 1 90 370 ILE B O 1
ATOM 6246 N N . LYS B 1 371 ? -3.365 -32.25 -16.109 1 90.44 371 LYS B N 1
ATOM 6247 C CA . LYS B 1 371 ? -3.803 -31.281 -17.125 1 90.44 371 LYS B CA 1
ATOM 6248 C C . LYS B 1 371 ? -4.844 -30.328 -16.547 1 90.44 371 LYS B C 1
ATOM 6250 O O . LYS B 1 371 ? -4.727 -29.109 -16.703 1 90.44 371 LYS B O 1
ATOM 6255 N N . ARG B 1 372 ? -5.828 -30.828 -15.852 1 92.06 372 ARG B N 1
ATOM 6256 C CA . ARG B 1 372 ? -6.871 -30.016 -15.227 1 92.06 372 ARG B CA 1
ATOM 6257 C C . ARG B 1 372 ? -6.293 -29.109 -14.156 1 92.06 372 ARG B C 1
ATOM 6259 O O . ARG B 1 372 ? -6.641 -27.922 -14.094 1 92.06 372 ARG B O 1
ATOM 6266 N N . ASP B 1 373 ? -5.418 -29.672 -13.383 1 90 373 ASP B N 1
ATOM 6267 C CA . ASP B 1 373 ? -4.789 -28.906 -12.312 1 90 373 ASP B CA 1
ATOM 6268 C C . ASP B 1 373 ? -3.947 -27.766 -12.875 1 90 373 ASP B C 1
ATOM 6270 O O . ASP B 1 373 ? -3.941 -26.672 -12.32 1 90 373 ASP B O 1
ATOM 6274 N N . ALA B 1 374 ? -3.254 -28.016 -13.93 1 88.56 374 ALA B N 1
ATOM 6275 C CA . ALA B 1 374 ? -2.432 -26.984 -14.57 1 88.56 374 ALA B CA 1
ATOM 6276 C C . ALA B 1 374 ? -3.287 -25.828 -15.062 1 88.56 374 ALA B C 1
ATOM 6278 O O . ALA B 1 374 ? -2.924 -24.656 -14.891 1 88.56 374 ALA B O 1
ATOM 6279 N N . GLN B 1 375 ? -4.434 -26.141 -15.602 1 89.56 375 GLN B N 1
ATOM 6280 C CA . GLN B 1 375 ? -5.359 -25.109 -16.062 1 89.56 375 GLN B CA 1
ATOM 6281 C C . GLN B 1 375 ? -5.895 -24.297 -14.883 1 89.56 375 GLN B C 1
ATOM 6283 O O . GLN B 1 375 ? -5.949 -23.062 -14.953 1 89.56 375 GLN B O 1
ATOM 6288 N N . GLU B 1 376 ? -6.238 -24.984 -13.867 1 89 376 GLU B N 1
ATOM 6289 C CA . GLU B 1 376 ? -6.734 -24.297 -12.672 1 89 376 GLU B CA 1
ATOM 6290 C C . GLU B 1 376 ? -5.664 -23.391 -12.062 1 89 376 GLU B C 1
ATOM 6292 O O . GLU B 1 376 ? -5.953 -22.266 -11.656 1 89 376 GLU B O 1
ATOM 6297 N N . ALA B 1 377 ? -4.504 -23.844 -12.062 1 86.19 377 ALA B N 1
ATOM 6298 C CA . ALA B 1 377 ? -3.389 -23.047 -11.555 1 86.19 377 ALA B CA 1
ATOM 6299 C C . ALA B 1 377 ? -3.184 -21.781 -12.383 1 86.19 377 ALA B C 1
ATOM 6301 O O . ALA B 1 377 ? -2.984 -20.703 -11.828 1 86.19 377 ALA B O 1
ATOM 6302 N N . ARG B 1 378 ? -3.234 -22 -13.633 1 89 378 ARG B N 1
ATOM 6303 C CA . ARG B 1 378 ? -3.09 -20.844 -14.531 1 89 378 ARG B CA 1
ATOM 6304 C C . ARG B 1 378 ? -4.164 -19.797 -14.25 1 89 378 ARG B C 1
ATOM 6306 O O . ARG B 1 378 ? -3.863 -18.609 -14.156 1 89 378 ARG B O 1
ATOM 6313 N N . ASP B 1 379 ? -5.352 -20.266 -14.07 1 90.69 379 ASP B N 1
ATOM 6314 C CA . ASP B 1 379 ? -6.465 -19.359 -13.797 1 90.69 379 ASP B CA 1
ATOM 6315 C C . ASP B 1 379 ? -6.266 -18.625 -12.469 1 90.69 379 ASP B C 1
ATOM 6317 O O . ASP B 1 379 ? -6.492 -17.422 -12.383 1 90.69 379 ASP B O 1
ATOM 6321 N N . ASN B 1 380 ? -5.809 -19.391 -11.477 1 88.12 380 ASN B N 1
ATOM 6322 C CA . ASN B 1 380 ? -5.57 -18.797 -10.164 1 88.12 380 ASN B CA 1
ATOM 6323 C C . ASN B 1 380 ? -4.465 -17.75 -10.211 1 88.12 380 ASN B C 1
ATOM 6325 O O . ASN B 1 380 ? -4.594 -16.672 -9.609 1 88.12 380 ASN B O 1
ATOM 6329 N N . VAL B 1 381 ? -3.461 -18.016 -10.938 1 90.19 381 VAL B N 1
ATOM 6330 C CA . VAL B 1 381 ? -2.324 -17.109 -11.008 1 90.19 381 VAL B CA 1
ATOM 6331 C C . VAL B 1 381 ? -2.713 -15.859 -11.789 1 90.19 381 VAL B C 1
ATOM 6333 O O . VAL B 1 381 ? -2.32 -14.742 -11.43 1 90.19 381 VAL B O 1
ATOM 6336 N N . GLU B 1 382 ? -3.504 -16.031 -12.781 1 89.88 382 GLU B N 1
ATOM 6337 C CA . GLU B 1 382 ? -3.969 -14.883 -13.547 1 89.88 382 GLU B CA 1
ATOM 6338 C C . GLU B 1 382 ? -4.832 -13.961 -12.688 1 89.88 382 GLU B C 1
ATOM 6340 O O . GLU B 1 382 ? -4.719 -12.734 -12.781 1 89.88 382 GLU B O 1
ATOM 6345 N N . GLN B 1 383 ? -5.648 -14.594 -11.914 1 89 383 GLN B N 1
ATOM 6346 C CA . GLN B 1 383 ? -6.461 -13.805 -11 1 89 383 GLN B CA 1
ATOM 6347 C C . GLN B 1 383 ? -5.594 -13.07 -9.984 1 89 383 GLN B C 1
ATOM 6349 O O . GLN B 1 383 ? -5.82 -11.891 -9.703 1 89 383 GLN B O 1
ATOM 6354 N N . ALA B 1 384 ? -4.648 -13.742 -9.461 1 87.69 384 ALA B N 1
ATOM 6355 C CA . ALA B 1 384 ? -3.715 -13.125 -8.523 1 87.69 384 ALA B CA 1
ATOM 6356 C C . ALA B 1 384 ? -2.98 -11.953 -9.172 1 87.69 384 ALA B C 1
ATOM 6358 O O . ALA B 1 384 ? -2.797 -10.906 -8.555 1 87.69 384 ALA B O 1
ATOM 6359 N N . LEU B 1 385 ? -2.605 -12.141 -10.391 1 90 385 LEU B N 1
ATOM 6360 C CA . LEU B 1 385 ? -1.896 -11.102 -11.125 1 90 385 LEU B CA 1
ATOM 6361 C C . LEU B 1 385 ? -2.764 -9.852 -11.273 1 90 385 LEU B C 1
ATOM 6363 O O . LEU B 1 385 ? -2.273 -8.727 -11.141 1 90 385 LEU B O 1
ATOM 6367 N N . ARG B 1 386 ? -4.004 -10.008 -11.508 1 90.81 386 ARG B N 1
ATOM 6368 C CA . ARG B 1 386 ? -4.918 -8.875 -11.617 1 90.81 386 ARG B CA 1
ATOM 6369 C C . ARG B 1 386 ? -5.02 -8.117 -10.297 1 90.81 386 ARG B C 1
ATOM 6371 O O . ARG B 1 386 ? -4.977 -6.887 -10.273 1 90.81 386 ARG B O 1
ATOM 6378 N N . ASN B 1 387 ? -5.113 -8.906 -9.234 1 90.56 387 ASN B N 1
ATOM 6379 C CA . ASN B 1 387 ? -5.195 -8.289 -7.914 1 90.56 387 ASN B CA 1
ATOM 6380 C C . ASN B 1 387 ? -3.91 -7.547 -7.562 1 90.56 387 ASN B C 1
ATOM 6382 O O . ASN B 1 387 ? -3.953 -6.48 -6.953 1 90.56 387 ASN B O 1
ATOM 6386 N N . VAL B 1 388 ? -2.816 -8.07 -7.957 1 90.88 388 VAL B N 1
ATOM 6387 C CA . VAL B 1 388 ? -1.528 -7.43 -7.707 1 90.88 388 VAL B CA 1
ATOM 6388 C C . VAL B 1 388 ? -1.439 -6.125 -8.492 1 90.88 388 VAL B C 1
ATOM 6390 O O . VAL B 1 388 ? -0.902 -5.133 -7.996 1 90.88 388 VAL B O 1
ATOM 6393 N N . GLN B 1 389 ? -1.972 -6.094 -9.625 1 90.44 389 GLN B N 1
ATOM 6394 C CA . GLN B 1 389 ? -1.996 -4.867 -10.414 1 90.44 389 GLN B CA 1
ATOM 6395 C C . GLN B 1 389 ? -2.834 -3.789 -9.734 1 90.44 389 GLN B C 1
ATOM 6397 O O . GLN B 1 389 ? -2.473 -2.609 -9.75 1 90.44 389 GLN B O 1
ATOM 6402 N N . ASP B 1 390 ? -3.902 -4.215 -9.148 1 90.31 390 ASP B N 1
ATOM 6403 C CA . ASP B 1 390 ? -4.73 -3.279 -8.391 1 90.31 390 ASP B CA 1
ATOM 6404 C C . ASP B 1 390 ? -3.965 -2.695 -7.211 1 90.31 390 ASP B C 1
ATOM 6406 O O . ASP B 1 390 ? -4.043 -1.494 -6.945 1 90.31 390 ASP B O 1
ATOM 6410 N N . VAL B 1 391 ? -3.25 -3.529 -6.566 1 89.62 391 VAL B N 1
ATOM 6411 C CA . VAL B 1 391 ? -2.469 -3.078 -5.422 1 89.62 391 VAL B CA 1
ATOM 6412 C C . VAL B 1 391 ? -1.376 -2.119 -5.887 1 89.62 391 VAL B C 1
ATOM 6414 O O . VAL B 1 391 ? -1.073 -1.137 -5.203 1 89.62 391 VAL B O 1
ATOM 6417 N N . ALA B 1 392 ? -0.829 -2.412 -7.059 1 90.06 392 ALA B N 1
ATOM 6418 C CA . ALA B 1 392 ? 0.186 -1.52 -7.609 1 90.06 392 ALA B CA 1
ATOM 6419 C C . ALA B 1 392 ? -0.389 -0.131 -7.875 1 90.06 392 ALA B C 1
ATOM 6421 O O . ALA B 1 392 ? 0.27 0.879 -7.621 1 90.06 392 ALA B O 1
ATOM 6422 N N . SER B 1 393 ? -1.588 -0.04 -8.328 1 92.25 393 SER B N 1
ATOM 6423 C CA . SER B 1 393 ? -2.262 1.234 -8.555 1 92.25 393 SER B CA 1
ATOM 6424 C C . SER B 1 393 ? -2.486 1.984 -7.25 1 92.25 393 SER B C 1
ATOM 6426 O O . SER B 1 393 ? -2.326 3.205 -7.191 1 92.25 393 SER B O 1
ATOM 6428 N N . ILE B 1 394 ? -2.842 1.243 -6.223 1 89.38 394 ILE B N 1
ATOM 6429 C CA . ILE B 1 394 ? -3.041 1.833 -4.902 1 89.38 394 ILE B CA 1
ATOM 6430 C C . ILE B 1 394 ? -1.719 2.387 -4.379 1 89.38 394 ILE B C 1
ATOM 6432 O O . ILE B 1 394 ? -1.686 3.455 -3.764 1 89.38 394 ILE B O 1
ATOM 6436 N N . SER B 1 395 ? -0.657 1.735 -4.605 1 90 395 SER B N 1
ATOM 6437 C CA . SER B 1 395 ? 0.67 2.193 -4.211 1 90 395 SER B CA 1
ATOM 6438 C C . SER B 1 395 ? 1.019 3.52 -4.875 1 90 395 SER B C 1
ATOM 6440 O O . SER B 1 395 ? 1.596 4.406 -4.242 1 90 395 SER B O 1
ATOM 6442 N N . GLU B 1 396 ? 0.675 3.699 -6.156 1 90 396 GLU B N 1
ATOM 6443 C CA . GLU B 1 396 ? 0.891 4.961 -6.855 1 90 396 GLU B CA 1
ATOM 6444 C C . GLU B 1 396 ? 0.085 6.09 -6.223 1 90 396 GLU B C 1
ATOM 6446 O O . GLU B 1 396 ? 0.562 7.223 -6.129 1 90 396 GLU B O 1
ATOM 6451 N N . GLU B 1 397 ? -1.089 5.695 -5.801 1 89.19 397 GLU B N 1
ATOM 6452 C CA . GLU B 1 397 ? -1.934 6.672 -5.113 1 89.19 397 GLU B CA 1
ATOM 6453 C C . GLU B 1 397 ? -1.304 7.117 -3.799 1 89.19 397 GLU B C 1
ATOM 6455 O O . GLU B 1 397 ? -1.36 8.297 -3.449 1 89.19 397 GLU B O 1
ATOM 6460 N N . PHE B 1 398 ? -0.648 6.215 -3.078 1 91.19 398 PHE B N 1
ATOM 6461 C CA . PHE B 1 398 ? 0.049 6.551 -1.841 1 91.19 398 PHE B CA 1
ATOM 6462 C C . PHE B 1 398 ? 1.177 7.539 -2.107 1 91.19 398 PHE B C 1
ATOM 6464 O O . PHE B 1 398 ? 1.344 8.516 -1.368 1 91.19 398 PHE B O 1
ATOM 6471 N N . ALA B 1 399 ? 1.867 7.277 -3.168 1 89.56 399 ALA B N 1
ATOM 6472 C CA . ALA B 1 399 ? 2.967 8.172 -3.516 1 89.56 399 ALA B CA 1
ATOM 6473 C C . ALA B 1 399 ? 2.455 9.578 -3.822 1 89.56 399 ALA B C 1
ATOM 6475 O O . ALA B 1 399 ? 3.041 10.57 -3.379 1 89.56 399 ALA B O 1
ATOM 6476 N N . ALA B 1 400 ? 1.374 9.719 -4.539 1 92.19 400 ALA B N 1
ATOM 6477 C CA . ALA B 1 400 ? 0.769 11.008 -4.871 1 92.19 400 ALA B CA 1
ATOM 6478 C C . ALA B 1 400 ? 0.282 11.727 -3.617 1 92.19 400 ALA B C 1
ATOM 6480 O O . ALA B 1 400 ? 0.466 12.938 -3.477 1 92.19 400 ALA B O 1
ATOM 6481 N N . THR B 1 401 ? -0.348 10.945 -2.736 1 91.94 401 THR B N 1
ATOM 6482 C CA . THR B 1 401 ? -0.851 11.523 -1.494 1 91.94 401 THR B CA 1
ATOM 6483 C C . THR B 1 401 ? 0.299 12.031 -0.631 1 91.94 401 THR B C 1
ATOM 6485 O O . THR B 1 401 ? 0.179 13.07 0.02 1 91.94 401 THR B O 1
ATOM 6488 N N . ALA B 1 402 ? 1.397 11.352 -0.623 1 90.5 402 ALA B N 1
ATOM 6489 C CA . ALA B 1 402 ? 2.574 11.789 0.12 1 90.5 402 ALA B CA 1
ATOM 6490 C C . ALA B 1 402 ? 3.088 13.125 -0.411 1 90.5 402 ALA B C 1
ATOM 6492 O O . ALA B 1 402 ? 3.473 14.008 0.366 1 90.5 402 ALA B O 1
ATOM 6493 N N . GLU B 1 403 ? 3.08 13.289 -1.717 1 91.94 403 GLU B N 1
ATOM 6494 C CA . GLU B 1 403 ? 3.482 14.555 -2.326 1 91.94 403 GLU B CA 1
ATOM 6495 C C . GLU B 1 403 ? 2.545 15.688 -1.915 1 91.94 403 GLU B C 1
ATOM 6497 O O . GLU B 1 403 ? 2.998 16.797 -1.61 1 91.94 403 GLU B O 1
ATOM 6502 N N . GLU B 1 404 ? 1.266 15.359 -1.939 1 92.19 404 GLU B N 1
ATOM 6503 C CA . GLU B 1 404 ? 0.27 16.344 -1.524 1 92.19 404 GLU B CA 1
ATOM 6504 C C . GLU B 1 404 ? 0.475 16.75 -0.07 1 92.19 404 GLU B C 1
ATOM 6506 O O . GLU B 1 404 ? 0.39 17.938 0.262 1 92.19 404 GLU B O 1
ATOM 6511 N N . LEU B 1 405 ? 0.773 15.828 0.794 1 90.94 405 LEU B N 1
ATOM 6512 C CA . LEU B 1 405 ? 1.029 16.094 2.205 1 90.94 405 LEU B CA 1
ATOM 6513 C C . LEU B 1 405 ? 2.266 16.969 2.377 1 90.94 405 LEU B C 1
ATOM 6515 O O . LEU B 1 405 ? 2.26 17.906 3.178 1 90.94 405 LEU B O 1
ATOM 6519 N N . THR B 1 406 ? 3.27 16.688 1.623 1 93.88 406 THR B N 1
ATOM 6520 C CA . THR B 1 406 ? 4.492 17.484 1.675 1 93.88 406 THR B CA 1
ATOM 6521 C C . THR B 1 406 ? 4.207 18.938 1.292 1 93.88 406 THR B C 1
ATOM 6523 O O . THR B 1 406 ? 4.668 19.859 1.961 1 93.88 406 THR B O 1
ATOM 6526 N N . ALA B 1 407 ? 3.438 19.125 0.239 1 93.88 407 ALA B N 1
ATOM 6527 C CA . ALA B 1 407 ? 3.055 20.469 -0.196 1 93.88 407 ALA B CA 1
ATOM 6528 C C . ALA B 1 407 ? 2.254 21.188 0.886 1 93.88 407 ALA B C 1
ATOM 6530 O O . ALA B 1 407 ? 2.463 22.375 1.134 1 93.88 407 ALA B O 1
ATOM 6531 N N . SER B 1 408 ? 1.351 20.438 1.52 1 93.12 408 SER B N 1
ATOM 6532 C CA . SER B 1 408 ? 0.525 21.016 2.578 1 93.12 408 SER B CA 1
ATOM 6533 C C . SER B 1 408 ? 1.373 21.438 3.773 1 93.12 408 SER B C 1
ATOM 6535 O O . SER B 1 408 ? 1.118 22.469 4.387 1 93.12 408 SER B O 1
ATOM 6537 N N . VAL B 1 409 ? 2.406 20.719 4.082 1 94.25 409 VAL B N 1
ATOM 6538 C CA . VAL B 1 409 ? 3.312 21.031 5.184 1 94.25 409 VAL B CA 1
ATOM 6539 C C . VAL B 1 409 ? 4.098 22.297 4.859 1 94.25 409 VAL B C 1
ATOM 6541 O O . VAL B 1 409 ? 4.289 23.156 5.727 1 94.25 409 VAL B O 1
ATOM 6544 N N . GLU B 1 410 ? 4.516 22.422 3.611 1 94.12 410 GLU B N 1
ATOM 6545 C CA . GLU B 1 410 ? 5.227 23.641 3.197 1 94.12 410 GLU B CA 1
ATOM 6546 C C . GLU B 1 410 ? 4.348 24.875 3.348 1 94.12 410 GLU B C 1
ATOM 6548 O O . GLU B 1 410 ? 4.797 25.906 3.852 1 94.12 410 GLU B O 1
ATOM 6553 N N . GLU B 1 411 ? 3.125 24.672 2.943 1 94.31 411 GLU B N 1
ATOM 6554 C CA . GLU B 1 411 ? 2.182 25.781 3.076 1 94.31 411 GLU B CA 1
ATOM 6555 C C . GLU B 1 411 ? 1.921 26.109 4.543 1 94.31 411 GLU B C 1
ATOM 6557 O O . GLU B 1 411 ? 1.881 27.281 4.926 1 94.31 411 GLU B O 1
ATOM 6562 N N . GLN B 1 412 ? 1.815 25.141 5.363 1 93.44 412 GLN B N 1
ATOM 6563 C CA . GLN B 1 412 ? 1.592 25.328 6.793 1 93.44 412 GLN B CA 1
ATOM 6564 C C . GLN B 1 412 ? 2.766 26.062 7.441 1 93.44 412 GLN B C 1
ATOM 6566 O O . GLN B 1 412 ? 2.568 26.938 8.273 1 93.44 412 GLN B O 1
ATOM 6571 N N . ASN B 1 413 ? 3.906 25.703 7.055 1 95.81 413 ASN B N 1
ATOM 6572 C CA . ASN B 1 413 ? 5.094 26.344 7.602 1 95.81 413 ASN B CA 1
ATOM 6573 C C . ASN B 1 413 ? 5.168 27.812 7.191 1 95.81 413 ASN B C 1
ATOM 6575 O O . ASN B 1 413 ? 5.598 28.656 7.98 1 95.81 413 ASN B O 1
ATOM 6579 N N . ARG B 1 414 ? 4.754 28.109 5.977 1 96.06 414 ARG B N 1
ATOM 6580 C CA . ARG B 1 414 ? 4.691 29.5 5.531 1 96.06 414 ARG B CA 1
ATOM 6581 C C . ARG B 1 414 ? 3.689 30.297 6.363 1 96.06 414 ARG B C 1
ATOM 6583 O O . ARG B 1 414 ? 3.957 31.438 6.738 1 96.06 414 ARG B O 1
ATOM 6590 N N . VAL B 1 415 ? 2.543 29.656 6.645 1 96.62 415 VAL B N 1
ATOM 6591 C CA . VAL B 1 415 ? 1.496 30.281 7.441 1 96.62 415 VAL B CA 1
ATOM 6592 C C . VAL B 1 415 ? 2.025 30.578 8.844 1 96.62 415 VAL B C 1
ATOM 6594 O O . VAL B 1 415 ? 1.851 31.688 9.359 1 96.62 415 VAL B O 1
ATOM 6597 N N . ILE B 1 416 ? 2.736 29.641 9.461 1 95.81 416 ILE B N 1
ATOM 6598 C CA . ILE B 1 416 ? 3.301 29.781 10.797 1 95.81 416 ILE B CA 1
ATOM 6599 C C . ILE B 1 416 ? 4.301 30.938 10.82 1 95.81 416 ILE B C 1
ATOM 6601 O O . ILE B 1 416 ? 4.289 31.766 11.734 1 95.81 416 ILE B O 1
ATOM 6605 N N . GLU B 1 417 ? 5.062 31.031 9.773 1 96.62 417 GLU B N 1
ATOM 6606 C CA . GLU B 1 417 ? 6.062 32.094 9.695 1 96.62 417 GLU B CA 1
ATOM 6607 C C . GLU B 1 417 ? 5.41 33.469 9.57 1 96.62 417 GLU B C 1
ATOM 6609 O O . GLU B 1 417 ? 5.855 34.438 10.195 1 96.62 417 GLU B O 1
ATOM 6614 N N . GLU B 1 418 ? 4.371 33.531 8.812 1 97.12 418 GLU B N 1
ATOM 6615 C CA . GLU B 1 418 ? 3.678 34.812 8.641 1 97.12 418 GLU B CA 1
ATOM 6616 C C . GLU B 1 418 ? 3.012 35.25 9.938 1 97.12 418 GLU B C 1
ATOM 6618 O O . GLU B 1 418 ? 3.061 36.438 10.289 1 97.12 418 GLU B O 1
ATOM 6623 N N . ILE B 1 419 ? 2.465 34.344 10.633 1 96.62 419 ILE B N 1
ATOM 6624 C CA . ILE B 1 419 ? 1.842 34.688 11.906 1 96.62 419 ILE B CA 1
ATOM 6625 C C . ILE B 1 419 ? 2.914 35.094 12.914 1 96.62 419 ILE B C 1
ATOM 6627 O O . ILE B 1 419 ? 2.717 36.031 13.695 1 96.62 419 ILE B O 1
ATOM 6631 N N . ARG B 1 420 ? 4.016 34.406 12.875 1 97.06 420 ARG B N 1
ATOM 6632 C CA . ARG B 1 420 ? 5.121 34.75 13.766 1 97.06 420 ARG B CA 1
ATOM 6633 C C . ARG B 1 420 ? 5.605 36.156 13.523 1 97.06 420 ARG B C 1
ATOM 6635 O O . ARG B 1 420 ? 5.812 36.938 14.477 1 97.06 420 ARG B O 1
ATOM 6642 N N . LYS B 1 421 ? 5.762 36.562 12.266 1 97.19 421 LYS B N 1
ATOM 6643 C CA . LYS B 1 421 ? 6.184 37.906 11.914 1 97.19 421 LYS B CA 1
ATOM 6644 C C . LYS B 1 421 ? 5.176 38.938 12.398 1 97.19 421 LYS B C 1
ATOM 6646 O O . LYS B 1 421 ? 5.555 39.969 12.977 1 97.19 421 LYS B O 1
ATOM 6651 N N . ALA B 1 422 ? 3.906 38.594 12.164 1 97.38 422 ALA B N 1
ATOM 6652 C CA . ALA B 1 422 ? 2.852 39.5 12.602 1 97.38 422 ALA B CA 1
ATOM 6653 C C . ALA B 1 422 ? 2.842 39.656 14.125 1 97.38 422 ALA B C 1
ATOM 6655 O O . ALA B 1 422 ? 2.693 40.75 14.656 1 97.38 422 ALA B O 1
ATOM 6656 N N . THR B 1 423 ? 3.051 38.594 14.82 1 97.25 423 THR B N 1
ATOM 6657 C CA . THR B 1 423 ? 3.068 38.562 16.281 1 97.25 423 THR B CA 1
ATOM 6658 C C . THR B 1 423 ? 4.242 39.375 16.828 1 97.25 423 THR B C 1
ATOM 6660 O O . THR B 1 423 ? 4.105 40.094 17.812 1 97.25 423 THR B O 1
ATOM 6663 N N . GLU B 1 424 ? 5.379 39.281 16.203 1 96.81 424 GLU B N 1
ATOM 6664 C CA . GLU B 1 424 ? 6.547 40.062 16.594 1 96.81 424 GLU B CA 1
ATOM 6665 C C . GLU B 1 424 ? 6.293 41.562 16.438 1 96.81 424 GLU B C 1
ATOM 6667 O O . GLU B 1 424 ? 6.664 42.375 17.297 1 96.81 424 GLU B O 1
ATOM 6672 N N . LYS B 1 425 ? 5.66 41.906 15.352 1 97.06 425 LYS B N 1
ATOM 6673 C CA . LYS B 1 425 ? 5.32 43.312 15.133 1 97.06 425 LYS B CA 1
ATOM 6674 C C . LYS B 1 425 ? 4.359 43.812 16.203 1 97.06 425 LYS B C 1
ATOM 6676 O O . LYS B 1 425 ? 4.512 44.938 16.703 1 97.06 425 LYS B O 1
ATOM 6681 N N . ILE B 1 426 ? 3.414 42.969 16.547 1 97.06 426 ILE B N 1
ATOM 6682 C CA . ILE B 1 426 ? 2.459 43.344 17.578 1 97.06 426 ILE B CA 1
ATOM 6683 C C . ILE B 1 426 ? 3.182 43.5 18.922 1 97.06 426 ILE B C 1
ATOM 6685 O O . ILE B 1 426 ? 2.869 44.406 19.703 1 97.06 426 ILE B O 1
ATOM 6689 N N . SER B 1 427 ? 4.133 42.625 19.172 1 96.94 427 SER B N 1
ATOM 6690 C CA . SER B 1 427 ? 4.93 42.719 20.391 1 96.94 427 SER B CA 1
ATOM 6691 C C . SER B 1 427 ? 5.695 44.031 20.453 1 96.94 427 SER B C 1
ATOM 6693 O O . SER B 1 427 ? 5.754 44.656 21.516 1 96.94 427 SER B O 1
ATOM 6695 N N . GLU B 1 428 ? 6.246 44.469 19.328 1 96.44 428 GLU B N 1
ATOM 6696 C CA . GLU B 1 428 ? 6.945 45.75 19.25 1 96.44 428 GLU B CA 1
ATOM 6697 C C . GLU B 1 428 ? 6 46.906 19.547 1 96.44 428 GLU B C 1
ATOM 6699 O O . GLU B 1 428 ? 6.367 47.844 20.266 1 96.44 428 GLU B O 1
ATOM 6704 N N . ILE B 1 429 ? 4.828 46.75 18.953 1 95.5 429 ILE B N 1
ATOM 6705 C CA . ILE B 1 429 ? 3.812 47.781 19.172 1 95.5 429 ILE B CA 1
ATOM 6706 C C . ILE B 1 429 ? 3.453 47.844 20.656 1 95.5 429 ILE B C 1
ATOM 6708 O O . ILE B 1 429 ? 3.361 48.938 21.234 1 95.5 429 ILE B O 1
ATOM 6712 N N . SER B 1 430 ? 3.244 46.688 21.281 1 95.94 430 SER B N 1
ATOM 6713 C CA . SER B 1 430 ? 2.943 46.594 22.719 1 95.94 430 SER B CA 1
ATOM 6714 C C . SER B 1 430 ? 4.035 47.25 23.547 1 95.94 430 SER B C 1
ATOM 6716 O O . SER B 1 430 ? 3.74 48 24.484 1 95.94 430 SER B O 1
ATOM 6718 N N . ASP B 1 431 ? 5.301 47.062 23.219 1 95.31 431 ASP B N 1
ATOM 6719 C CA . ASP B 1 431 ? 6.438 47.625 23.938 1 95.31 431 ASP B CA 1
ATOM 6720 C C . ASP B 1 431 ? 6.453 49.156 23.812 1 95.31 431 ASP B C 1
ATOM 6722 O O . ASP B 1 431 ? 6.703 49.875 24.781 1 95.31 431 ASP B O 1
ATOM 6726 N N . LYS B 1 432 ? 6.168 49.625 22.625 1 93.94 432 LYS B N 1
ATOM 6727 C CA . LYS B 1 432 ? 6.148 51.062 22.391 1 93.94 432 LYS B CA 1
ATOM 6728 C C . LYS B 1 432 ? 5.055 51.75 23.203 1 93.94 432 LYS B C 1
ATOM 6730 O O . LYS B 1 432 ? 5.293 52.781 23.828 1 93.94 432 LYS B O 1
ATOM 6735 N N . ILE B 1 433 ? 3.895 51.125 23.25 1 92.12 433 ILE B N 1
ATOM 6736 C CA . ILE B 1 433 ? 2.775 51.688 24 1 92.12 433 ILE B CA 1
ATOM 6737 C C . ILE B 1 433 ? 3.092 51.656 25.484 1 92.12 433 ILE B C 1
ATOM 6739 O O . ILE B 1 433 ? 2.852 52.625 26.203 1 92.12 433 ILE B O 1
ATOM 6743 N N . ALA B 1 434 ? 3.676 50.562 25.938 1 92.75 434 ALA B N 1
ATOM 6744 C CA . ALA B 1 434 ? 4.043 50.406 27.344 1 92.75 434 ALA B CA 1
ATOM 6745 C C . ALA B 1 434 ? 5.066 51.469 27.75 1 92.75 434 ALA B C 1
ATOM 6747 O O . ALA B 1 434 ? 4.941 52.094 28.812 1 92.75 434 ALA B O 1
ATOM 6748 N N . MET B 1 435 ? 6.051 51.719 26.938 1 92.25 435 MET B N 1
ATOM 6749 C CA . MET B 1 435 ? 7.086 52.688 27.219 1 92.25 435 MET B CA 1
ATOM 6750 C C . MET B 1 435 ? 6.5 54.094 27.281 1 92.25 435 MET B C 1
ATOM 6752 O O . MET B 1 435 ? 6.848 54.906 28.156 1 92.25 435 MET B O 1
ATOM 6756 N N . SER B 1 436 ? 5.609 54.375 26.328 1 89.88 436 SER B N 1
ATOM 6757 C CA . SER B 1 436 ? 4.973 55.688 26.281 1 89.88 436 SER B CA 1
ATOM 6758 C C . SER B 1 436 ? 4.102 55.906 27.516 1 89.88 436 SER B C 1
ATOM 6760 O O . SER B 1 436 ? 4.113 57 28.094 1 89.88 436 SER B O 1
ATOM 6762 N N . ALA B 1 437 ? 3.391 54.938 27.938 1 90.12 437 ALA B N 1
ATOM 6763 C CA . ALA B 1 437 ? 2.514 55.031 29.109 1 90.12 437 ALA B CA 1
ATOM 6764 C C . ALA B 1 437 ? 3.324 55.125 30.391 1 90.12 437 ALA B C 1
ATOM 6766 O O . ALA B 1 437 ? 2.902 55.781 31.359 1 90.12 437 ALA B O 1
ATOM 6767 N N . SER B 1 438 ? 4.504 54.531 30.438 1 91.5 438 SER B N 1
ATOM 6768 C CA . SER B 1 438 ? 5.328 54.469 31.641 1 91.5 438 SER B CA 1
ATOM 6769 C C . SER B 1 438 ? 5.938 55.844 31.969 1 91.5 438 SER B C 1
ATOM 6771 O O . SER B 1 438 ? 6.355 56.062 33.094 1 91.5 438 SER B O 1
ATOM 6773 N N . LYS B 1 439 ? 5.984 56.75 31.016 1 90.5 439 LYS B N 1
ATOM 6774 C CA . LYS B 1 439 ? 6.512 58.094 31.219 1 90.5 439 LYS B CA 1
ATOM 6775 C C . LYS B 1 439 ? 5.59 58.906 32.125 1 90.5 439 LYS B C 1
ATOM 6777 O O . LYS B 1 439 ? 5.988 59.969 32.625 1 90.5 439 LYS B O 1
ATOM 6782 N N . PHE B 1 440 ? 4.387 58.438 32.312 1 92.69 440 PHE B N 1
ATOM 6783 C CA . PHE B 1 440 ? 3.408 59.188 33.125 1 92.69 440 PHE B CA 1
ATOM 6784 C C . PHE B 1 440 ? 3.104 58.438 34.406 1 92.69 440 PHE B C 1
ATOM 6786 O O . PHE B 1 440 ? 2.908 57.219 34.406 1 92.69 440 PHE B O 1
ATOM 6793 N N . LYS B 1 441 ? 3.262 59.125 35.5 1 94.38 441 LYS B N 1
ATOM 6794 C CA . LYS B 1 441 ? 2.857 58.562 36.812 1 94.38 441 LYS B CA 1
ATOM 6795 C C . LYS B 1 441 ? 1.377 58.812 37.062 1 94.38 441 LYS B C 1
ATOM 6797 O O . LYS B 1 441 ? 0.934 59.969 37.094 1 94.38 441 LYS B O 1
ATOM 6802 N N . VAL B 1 442 ? 0.554 57.688 37.219 1 92.31 442 VAL B N 1
ATOM 6803 C CA . VAL B 1 442 ? -0.885 57.844 37.438 1 92.31 442 VAL B CA 1
ATOM 6804 C C . VAL B 1 442 ? -1.327 57 38.625 1 92.31 442 VAL B C 1
ATOM 6806 O O . VAL B 1 442 ? -0.646 56.031 39 1 92.31 442 VAL B O 1
#

Nearest PDB structures (foldseek):
  3ja6-assembly1_H  TM=7.073E-01  e=1.768E-10  Escherichia coli
  3zx6-assembly1_B  TM=3.946E-01  e=2.288E-09  Archaeoglobus fulgidus DSM 4304
  3g67-assembly1_B  TM=6.794E-01  e=3.843E-05  Thermotoga maritima
  1qu7-assembly1_B  TM=5.608E-01  e=3.260E-06  Escherichia coli
  6r1j-assembly1_D-2  TM=4.873E-01  e=1.266E-01  Aeromonas hydrophila J-1